Protein AF-A0A938B7F3-F1 (afdb_monomer)

Foldseek 3Di:
DPQLADQDWQGALLLLLVLCPDPQNLVQVLVVLVVFFKWKFAQNDTDTDRAPDSVSVNVVVVCCCVVPQCVVCVPPPDDRRNDRDAFRGFIFMKTFQFGDDVPDTDFGKQKKKQDDQAQQVQLQLCLLVLVVCVVLVADKWWWALLGHIIMIIRARVLAACDDPHHGPVVCVVVLNVLSVLVCQQGRLNDGMDTDRMGTDAQTADSHIRFGRHIDDSVCQQQDASSCSTSVNDDDDDHDRPDDDPCSNVSNNVVSVVSVVVVVVCPDDDRPNDRPRRHHDHHDADPPDDDPPDDLVRLLVQCVDPDPSSNLVSLQCLLRHLDQDDPVSLVSQCPDPDVSSVLSSLLSLQSDLDLSSLLSLLQQLQPPDSSNNVSSLSSLLVVALSSLVSVLVSLQPPRPGDLSSVVSSLVSLCSSFPKDDDDDDDDDDDDDDDDDDPPPTDPDPSSLVSQQSSLVSLLVVLLVCVVVLPAPVSSVVSVQSVQVVCQPDDPVSGSNVLSNLLRPLLVVLCCLLDLDNSHDDDQPDDDDDDHLVVCLCPVQVLLLLLLLVLLCVVLVHPPQDQDDGPDDPVNSVSNSVSSNVSCPPDDLLSSLSSLVSQLQDPDCNRNVSSLVVLLRGQLVSNLVSLLSCVVVVVDDPVCLVVSLVSCCNRPPVSSVVSVVVVVVCVVCVVVVLVVLLCVCLVPDDLLRLLVQLVDPDPSSLQSSLSSLLVNDDDPVSLVSLLVQCVPPDLSSVLSSLSSLLSNVVDPNSLVSLVVQCVPPDQSSVQSSLVSNVVVPDVCNLVSLVVQLPDPGDLNNVLSSLLVLLVVVVDPVSLVVLVVLLPDPVRDPSSNVSSVVSNVPDDD

Sequence (842 aa):
MTITRTFGRQPTLAEMNEYYARDDVLDFLYDECQRRNIDIAFRKKRWPIKPTSKAHLKEIIDDTIEQKIKKAYQLNAGNIDSIRLEKYDYLSFHAHTCITKGKKLLGFDLIFEADMQGWRRAFEDLCGVVKILDGFDVCYRIKYSGVRSLHLMIPFETFPQQFNGESILSQCAEIHSKIQNYFRRHGGMEKAHGGGVLRLAYSLNEDNGLVSLPILSHQLSDFRPWEANIYQVTIDKPWHGDVPANASRKMFNFLREVYDDDAKANKPQKKQISFGLEISEKKRSNDTVPSNESIDQWTARLKSDEPAVRVEAAFSLMTAPNPVSESVLKAGLSDHNPDVRWFLAESLQKRLASEAIELAGKLLWDDDQFVRISAIDALALSGENSLPALSNAMSADISASMEALNDVVYAIHKICPEGEPNFFFSEKKKFHHKEKKRKFCESKAVQSFVEANGDAIARFLQNTIDSGQPYWRVRGYIRQLRELCKQYSIAEIAPFRESIKILVPRLLKSFSSEEPEYHQSPLPKGAGGCSILQEIRKNQAIPLMTMREIADSFGIDTVKIPSNRMPEEERAFLTQVVRESLIGMTVEQKARILVMFWLHSTKKLSEPAGSLLLYIDKSAAATAITQAIARREFWAGKLKGAVELLKHIDPSAAESVTEWMDDVSFQLSVVSNEASRKLAQEKDIDELVEMLASQSWSMRRNAADALSQKCESNEEIGKVIDVLRHKNYKAREAALFALGAMSRHAQARAAIAGALNAPYWQVRRDALKIYLRLNPPDAIDVLFHIIQRRDSRQVKLAAVKELGRYMNDEQVVHKLKDIHADGHFNQRIRTTAERLLRKIPK

Solvent-accessible surface area (backbone atoms only — not comparable to full-atom values): 46399 Å² total; per-residue (Å²): 130,86,78,82,70,65,62,59,61,37,40,23,49,43,54,53,51,53,52,65,64,33,66,63,51,39,53,50,54,47,55,46,46,76,76,36,48,29,24,45,31,48,70,93,43,71,47,81,57,77,63,90,45,62,68,50,40,49,49,55,50,53,50,47,42,52,70,60,46,49,61,73,49,66,85,53,98,60,68,63,52,73,39,61,45,55,71,32,65,33,66,24,37,29,33,42,26,60,27,62,61,85,92,44,78,77,47,46,44,51,45,39,38,16,90,42,84,54,35,70,59,9,38,26,39,42,41,22,40,50,54,49,35,60,74,51,56,40,64,64,47,40,24,40,50,43,79,31,26,35,36,37,36,33,54,42,83,28,49,43,75,55,55,98,92,38,53,38,83,84,38,50,74,58,52,52,53,45,50,54,52,43,32,39,41,72,10,39,32,76,72,54,42,71,64,70,60,42,74,33,73,74,22,34,20,35,72,39,45,16,22,7,36,71,52,54,84,88,42,64,38,42,62,58,79,73,60,23,18,74,88,66,62,78,80,90,73,68,88,85,75,79,71,61,91,62,21,24,61,27,32,47,55,48,52,50,53,42,52,55,55,56,75,66,53,89,59,93,67,78,52,87,44,81,41,78,67,59,77,49,79,66,88,68,65,83,86,61,82,79,75,90,69,49,73,67,55,55,42,50,37,45,64,43,90,49,66,58,52,19,28,44,44,23,47,50,54,38,59,45,80,64,62,72,55,67,71,47,47,62,62,29,61,70,45,89,50,58,60,28,21,24,28,44,32,52,27,34,60,62,48,79,42,75,68,38,36,41,52,24,25,57,33,34,54,43,92,44,69,63,28,20,50,28,12,32,52,38,35,30,71,47,26,73,77,25,52,62,25,46,48,55,43,53,64,43,90,75,86,56,55,77,63,26,52,56,49,47,58,49,28,56,49,55,35,55,60,68,79,79,87,85,85,81,88,82,84,91,78,90,76,91,76,83,85,77,80,78,85,71,72,85,59,62,64,59,53,52,48,53,48,74,42,10,65,39,56,24,48,46,50,51,51,48,60,70,69,68,57,59,68,68,58,57,51,52,48,60,50,48,54,26,63,76,44,66,88,62,56,72,90,76,32,58,24,59,50,51,37,45,64,55,49,51,41,51,53,53,47,57,49,38,42,95,69,60,92,64,87,82,75,74,90,79,82,89,85,90,79,31,76,62,68,31,30,45,58,80,48,32,32,57,65,44,44,47,52,46,52,49,27,59,76,70,71,52,76,86,67,79,69,69,81,56,87,60,57,68,71,59,41,54,55,52,46,50,48,49,46,64,50,49,72,84,51,53,68,46,34,52,31,24,39,32,50,59,38,31,73,40,92,47,64,84,43,15,53,44,27,50,56,48,48,75,72,48,63,40,68,33,28,43,50,35,50,53,53,40,52,77,69,59,73,58,54,84,85,49,46,62,54,51,42,58,52,24,53,77,58,34,51,65,62,22,48,54,51,47,52,48,50,52,48,46,53,46,44,55,48,46,53,44,48,48,53,10,50,49,44,42,71,77,43,56,70,67,59,33,55,56,32,20,60,45,91,48,67,66,54,12,48,30,23,21,54,11,45,40,73,61,57,84,50,74,68,57,51,46,60,42,56,56,36,61,72,43,90,51,66,67,20,23,52,27,29,53,50,20,34,54,68,30,50,88,39,69,67,34,46,51,49,37,60,53,28,54,71,41,95,49,58,67,50,19,39,51,23,48,58,47,49,52,71,71,61,54,95,58,47,66,60,52,36,51,51,51,56,70,47,100,64,53,70,69,35,33,42,49,35,59,58,57,50,62,78,44,66,89,38,68,69,51,52,52,50,33,52,51,46,44,71,40,81,89,47,55,68,70,47,21,52,50,29,48,57,50,59,70,68,57,82,130

Radius of gyration: 32.7 Å; Cα contacts (8 Å, |Δi|>4): 1145; chains: 1; bounding box: 66×84×93 Å

Secondary structure (DSSP, 8-state):
-------SS--BHHHHHHHHHSHHHHHHHHHHHHHS-EEEEETTEEEEE--SSHHHHHHHHHHHIIIIIIHHHTTSSS-GGGPBPPTT-S-EEEEESEEEETTEEEEE-EEEE---SSHHHHHHHHHHHHHHHHHHT---EEEE-SSSPEEEEE-GGGS-SEETTEEGGGGHHHHHHHHHHHHHHHS---S-B--SEEEPTTPBPTTT--B--EE-GGGTTT--GGGGSTTT----S-SSS---TTHHHHHHHHHHHHHHHHHT-SS--------PPP--PPPPPTTSPPP---HHHHHHHHT-S-HHHHHHHHHHHHHSSSPPPHHHHHHHTT-SSHHHHHHHHHHHTT---HHHHHHHHHHTT-SSHHHHHHHHHHHHHHGGGGHHHHHHHHHS-----HHHHHHHHHHHHHHS--S--------------S---------HHHHHHHHHTHHHHHHHHHHHHHTT--HHHHHHHHHHHHHHTTTS-GGG-HHHHHHHHHHHHHHHHHHH-SS-SS-S-SS-------HHHHIIIII-HHHHHHHHHHHHHTT--SS-PPPP---HHHHHHHHHHHHHHHHT--HHHHHHHHHHHHTSS-HHHHHHHHHHHTTS-HHHHHHHHHHHHHTT---HHHHHHHHHHHHHH-HHHHHHHHHHHHHHHHHHHHHHHHHHHHHHHHS-HHHHHHHTT-SSHHHHHHHHHHHHHH--SHHHHHHHHHGGG-SSHHHHHHHHHHHHHTTTSHHHHHHHHHHTT-SSHHHHHHHHHHHHHT--TTHHHHHHHHHHSS--HHHHHHHHHHHTT-TTSHHHHHHHHHHHH-TTS-HHHHHHHHHHHTTS--

pLDDT: mean 79.86, std 17.87, range [22.66, 98.0]

Mean predicted aligned error: 17.69 Å

Nearest PDB structures (foldseek):
  7q1e-assembly1_D  TM=6.346E-01  e=5.424E-03  synthetic construct
  7z0f-assembly1_C  TM=5.739E-01  e=5.212E-03  synthetic construct
  7p0h-assembly2_B  TM=4.974E-01  e=2.985E-03  synthetic construct
  6veh-assembly1_A  TM=6.056E-01  e=1.940E-02  synthetic construct
  7q1f-assembly1_D  TM=5.987E-01  e=3.525E-02  synthetic construct

Structure (mmCIF, N/CA/C/O backbone):
data_AF-A0A938B7F3-F1
#
_entry.id   AF-A0A938B7F3-F1
#
loop_
_atom_site.group_PDB
_atom_site.id
_atom_site.type_symbol
_atom_site.label_atom_id
_atom_site.label_alt_id
_atom_site.label_comp_id
_atom_site.label_asym_id
_atom_site.label_entity_id
_atom_site.label_seq_id
_atom_site.pdbx_PDB_ins_code
_atom_site.Cartn_x
_atom_site.Cartn_y
_atom_site.Cartn_z
_atom_site.occupancy
_atom_site.B_iso_or_equiv
_atom_site.auth_seq_id
_atom_site.auth_comp_id
_atom_site.auth_asym_id
_atom_site.auth_atom_id
_atom_site.pdbx_PDB_model_num
ATOM 1 N N . MET A 1 1 ? 1.611 5.430 -43.810 1.00 37.28 1 MET A N 1
ATOM 2 C CA . MET A 1 1 ? 2.768 5.379 -42.894 1.00 37.28 1 MET A CA 1
ATOM 3 C C . MET A 1 1 ? 2.519 4.234 -41.936 1.00 37.28 1 MET A C 1
ATOM 5 O O . MET A 1 1 ? 1.460 4.214 -41.324 1.00 37.28 1 MET A O 1
ATOM 9 N N . THR A 1 2 ? 3.410 3.251 -41.880 1.00 39.88 2 THR A N 1
ATOM 10 C CA . THR A 1 2 ? 3.375 2.188 -40.868 1.00 39.88 2 THR A CA 1
ATOM 11 C C . THR A 1 2 ? 3.533 2.851 -39.501 1.00 39.88 2 THR A C 1
ATOM 13 O O . THR A 1 2 ? 4.512 3.559 -39.283 1.00 39.88 2 THR A O 1
ATOM 16 N N . ILE A 1 3 ? 2.543 2.705 -38.619 1.00 51.66 3 ILE A N 1
ATOM 17 C CA . ILE A 1 3 ? 2.624 3.224 -37.250 1.00 51.66 3 ILE A CA 1
ATOM 18 C C . ILE A 1 3 ? 3.742 2.447 -36.550 1.00 51.66 3 ILE A C 1
ATOM 20 O O . ILE A 1 3 ? 3.665 1.224 -36.429 1.00 51.66 3 ILE A O 1
ATOM 24 N N . THR A 1 4 ? 4.807 3.137 -36.142 1.00 61.91 4 THR A N 1
ATOM 25 C CA . THR A 1 4 ? 5.882 2.542 -35.344 1.00 61.91 4 THR A CA 1
ATOM 26 C C . THR A 1 4 ? 5.301 2.119 -33.999 1.00 61.91 4 THR A C 1
ATOM 28 O O . THR A 1 4 ? 4.881 2.970 -33.217 1.00 61.91 4 THR A O 1
ATOM 31 N N . ARG A 1 5 ? 5.246 0.809 -33.743 1.00 78.06 5 ARG A N 1
ATOM 32 C CA . ARG A 1 5 ? 4.689 0.254 -32.506 1.00 78.06 5 ARG A CA 1
ATOM 33 C C . ARG A 1 5 ? 5.642 0.475 -31.330 1.00 78.06 5 ARG A C 1
ATOM 35 O O . ARG A 1 5 ? 6.826 0.153 -31.394 1.00 78.06 5 ARG A O 1
ATOM 42 N N . THR A 1 6 ? 5.108 0.975 -30.231 1.00 75.19 6 THR A N 1
ATOM 43 C CA . THR A 1 6 ? 5.708 1.018 -28.905 1.00 75.19 6 THR A CA 1
ATOM 44 C C . THR A 1 6 ? 5.542 -0.331 -28.223 1.00 75.19 6 THR A C 1
ATOM 46 O O . THR A 1 6 ? 4.464 -0.711 -27.762 1.00 75.19 6 THR A O 1
ATOM 49 N N . PHE A 1 7 ? 6.644 -1.055 -28.081 1.00 82.06 7 PHE A N 1
ATOM 50 C CA . PHE A 1 7 ? 6.686 -2.196 -27.175 1.00 82.06 7 PHE A CA 1
ATOM 51 C C . PHE A 1 7 ? 6.904 -1.697 -25.738 1.00 82.06 7 PHE A C 1
ATOM 53 O O . PHE A 1 7 ? 7.630 -0.732 -25.515 1.00 82.06 7 PHE A O 1
ATOM 60 N N . GLY A 1 8 ? 6.267 -2.343 -24.761 1.00 85.25 8 GLY A N 1
ATOM 61 C CA . GLY A 1 8 ? 6.399 -2.000 -23.340 1.00 85.25 8 GLY A CA 1
ATOM 62 C C . GLY A 1 8 ? 5.372 -1.008 -22.818 1.00 85.25 8 GLY A C 1
ATOM 63 O O . GLY A 1 8 ? 4.174 -1.144 -23.085 1.00 85.25 8 GLY A O 1
ATOM 64 N N . ARG A 1 9 ? 5.840 -0.091 -21.973 1.00 91.81 9 ARG A N 1
ATOM 65 C CA . ARG A 1 9 ? 5.043 0.950 -21.331 1.00 91.81 9 ARG A CA 1
ATOM 66 C C . ARG A 1 9 ? 5.006 2.190 -22.215 1.00 91.81 9 ARG A C 1
ATOM 68 O O . ARG A 1 9 ? 5.798 2.382 -23.135 1.00 91.81 9 ARG A O 1
ATOM 75 N N . GLN A 1 10 ? 4.093 3.070 -21.848 1.00 90.06 10 GLN A N 1
ATOM 76 C CA . GLN A 1 10 ? 3.879 4.364 -22.466 1.00 90.06 10 GLN A CA 1
ATOM 77 C C . GLN A 1 10 ? 3.478 4.317 -23.951 1.00 90.06 10 GLN A C 1
ATOM 79 O O . GLN A 1 10 ? 4.179 4.911 -24.777 1.00 90.06 10 GLN A O 1
ATOM 84 N N . PRO A 1 11 ? 2.383 3.612 -24.307 1.00 92.06 11 PRO A N 1
ATOM 85 C CA . PRO A 1 11 ? 1.887 3.621 -25.674 1.00 92.06 11 PRO A CA 1
ATOM 86 C C . PRO A 1 11 ? 1.532 5.045 -26.124 1.00 92.06 11 PRO A C 1
ATOM 88 O O . PRO A 1 11 ? 1.192 5.922 -25.319 1.00 92.06 11 PRO A O 1
ATOM 91 N N . THR A 1 12 ? 1.627 5.286 -27.425 1.00 91.38 12 THR A N 1
ATOM 92 C CA . THR A 1 12 ? 1.251 6.550 -28.040 1.00 91.38 12 THR A CA 1
ATOM 93 C C . THR A 1 12 ? -0.260 6.721 -28.076 1.00 91.38 12 THR A C 1
ATOM 95 O O . THR A 1 12 ? -1.043 5.791 -27.849 1.00 91.38 12 THR A O 1
ATOM 98 N N . LEU A 1 13 ? -0.685 7.940 -28.399 1.00 91.06 13 LEU A N 1
ATOM 99 C CA . LEU A 1 13 ? -2.093 8.232 -28.613 1.00 91.06 13 LEU A CA 1
ATOM 100 C C . LEU A 1 13 ? -2.714 7.360 -29.717 1.00 91.06 13 LEU A C 1
ATOM 102 O O . LEU A 1 13 ? -3.833 6.881 -29.538 1.00 91.06 13 LEU A O 1
ATOM 106 N N . ALA A 1 14 ? -1.999 7.124 -30.823 1.00 91.00 14 ALA A N 1
ATOM 107 C CA . ALA A 1 14 ? -2.480 6.253 -31.897 1.00 91.00 14 ALA A CA 1
ATOM 108 C C . ALA A 1 14 ? -2.756 4.833 -31.401 1.00 91.00 14 ALA A C 1
ATOM 110 O O . ALA A 1 14 ? -3.790 4.262 -31.723 1.00 91.00 14 ALA A O 1
ATOM 111 N N . GLU A 1 15 ? -1.856 4.289 -30.587 1.00 92.75 15 GLU A N 1
ATOM 112 C CA . GLU A 1 15 ? -1.939 2.911 -30.101 1.00 92.75 15 GLU A CA 1
ATOM 113 C C . GLU A 1 15 ? -3.083 2.742 -29.098 1.00 92.75 15 GLU A C 1
ATOM 115 O O . GLU A 1 15 ? -3.810 1.751 -29.136 1.00 92.75 15 GLU A O 1
ATOM 120 N N . MET A 1 16 ? -3.302 3.737 -28.230 1.00 94.12 16 MET A N 1
ATOM 121 C CA . MET A 1 16 ? -4.479 3.762 -27.358 1.00 94.12 16 MET A CA 1
ATOM 122 C C . MET A 1 16 ? -5.781 3.849 -28.168 1.00 94.12 16 MET A C 1
ATOM 124 O O . MET A 1 16 ? -6.744 3.154 -27.836 1.00 94.12 16 MET A O 1
ATOM 128 N N . ASN A 1 17 ? -5.818 4.684 -29.213 1.00 93.50 17 ASN A N 1
ATOM 129 C CA . ASN A 1 17 ? -6.982 4.802 -30.095 1.00 93.50 17 ASN A CA 1
ATOM 130 C C . ASN A 1 17 ? -7.253 3.485 -30.822 1.00 93.50 17 ASN A C 1
ATOM 132 O O . ASN A 1 17 ? -8.391 3.029 -30.838 1.00 93.50 17 ASN A O 1
ATOM 136 N N . GLU A 1 18 ? -6.217 2.862 -31.385 1.00 94.00 18 GLU A N 1
ATOM 137 C CA . GLU A 1 18 ? -6.304 1.565 -32.058 1.00 94.00 18 GLU A CA 1
ATOM 138 C C . GLU A 1 18 ? -6.841 0.498 -31.103 1.00 94.00 18 GLU A C 1
ATOM 140 O O . GLU A 1 18 ? -7.785 -0.210 -31.443 1.00 94.00 18 GLU A O 1
ATOM 145 N N . TYR A 1 19 ? -6.319 0.436 -29.876 1.00 95.81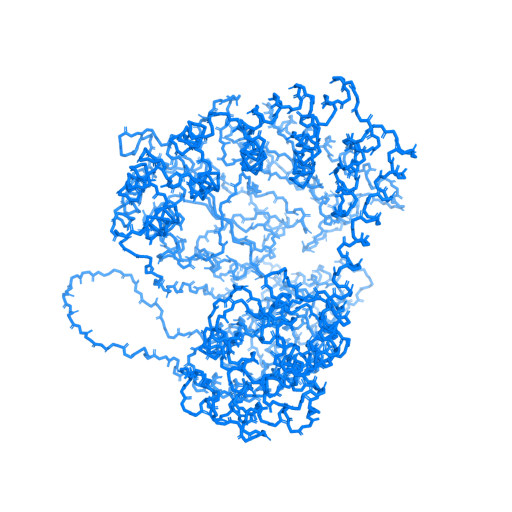 19 TYR A N 1
ATOM 146 C CA . TYR A 1 19 ? -6.762 -0.530 -28.877 1.00 95.81 19 TYR A CA 1
ATOM 147 C C . TYR A 1 19 ? -8.237 -0.381 -28.510 1.00 95.81 19 TYR A C 1
ATOM 149 O O . TYR A 1 19 ? -8.978 -1.360 -28.558 1.00 95.81 19 TYR A O 1
ATOM 157 N N . TYR A 1 20 ? -8.689 0.831 -28.175 1.00 96.44 20 TYR A N 1
ATOM 158 C CA . TYR A 1 20 ? -10.095 1.057 -27.826 1.00 96.44 20 TYR A CA 1
ATOM 159 C C . TYR A 1 20 ? -11.037 1.066 -29.037 1.00 96.44 20 TYR A C 1
ATOM 161 O O . TYR A 1 20 ? -12.251 1.038 -28.848 1.00 96.44 20 TYR A O 1
ATOM 169 N N . ALA A 1 21 ? -10.509 1.074 -30.263 1.00 95.19 21 ALA A N 1
ATOM 170 C CA . ALA A 1 21 ? -11.287 0.895 -31.485 1.00 95.19 21 ALA A CA 1
ATOM 171 C C . ALA A 1 21 ? -11.475 -0.579 -31.879 1.00 95.19 21 ALA A C 1
ATOM 173 O O . ALA A 1 21 ? -12.280 -0.854 -32.770 1.00 95.19 21 ALA A O 1
ATOM 174 N N . ARG A 1 22 ? -10.764 -1.525 -31.247 1.00 95.31 22 ARG A N 1
ATOM 175 C CA . ARG A 1 22 ? -10.926 -2.957 -31.525 1.00 95.31 22 ARG A CA 1
ATOM 176 C C . ARG A 1 22 ? -12.336 -3.430 -31.185 1.00 95.31 22 ARG A C 1
ATOM 178 O O . ARG A 1 22 ? -12.893 -3.076 -30.144 1.00 95.31 22 ARG A O 1
ATOM 185 N N . ASP A 1 23 ? -12.881 -4.290 -32.040 1.00 95.00 23 ASP A N 1
ATOM 186 C CA . ASP A 1 23 ? -14.232 -4.818 -31.867 1.00 95.00 23 ASP A CA 1
ATOM 187 C C . ASP A 1 23 ? -14.398 -5.615 -30.573 1.00 95.00 23 ASP A C 1
ATOM 189 O O . ASP A 1 23 ? -15.368 -5.383 -29.857 1.00 95.00 23 ASP A O 1
ATOM 193 N N . ASP A 1 24 ? -13.433 -6.474 -30.238 1.00 94.81 24 ASP A N 1
ATOM 194 C CA . ASP A 1 24 ? -13.461 -7.296 -29.026 1.00 94.81 24 ASP A CA 1
ATOM 195 C C . ASP A 1 24 ? -13.409 -6.452 -27.739 1.00 94.81 24 ASP A C 1
ATOM 197 O O . ASP A 1 24 ? -14.119 -6.738 -26.773 1.00 94.81 24 ASP A O 1
ATOM 201 N N . VAL A 1 25 ? -12.628 -5.365 -27.737 1.00 96.12 25 VAL A N 1
ATOM 202 C CA . VAL A 1 25 ? -12.562 -4.391 -26.632 1.00 96.12 25 VAL A CA 1
ATOM 203 C C . VAL A 1 25 ? -13.878 -3.639 -26.482 1.00 96.12 25 VAL A C 1
ATOM 205 O O . VAL A 1 25 ? -14.384 -3.501 -25.367 1.00 96.12 25 VAL A O 1
ATOM 208 N N . LEU A 1 26 ? -14.451 -3.163 -27.586 1.00 96.12 26 LEU A N 1
ATOM 209 C CA . LEU A 1 26 ? -15.726 -2.448 -27.569 1.00 96.12 26 LEU A CA 1
ATOM 210 C C . LEU A 1 26 ? -16.889 -3.350 -27.140 1.00 96.12 26 LEU A C 1
ATOM 212 O O . LEU A 1 26 ? -17.728 -2.902 -26.358 1.00 96.12 26 LEU A O 1
ATOM 216 N N . ASP A 1 27 ? -16.927 -4.598 -27.611 1.00 94.88 27 ASP A N 1
ATOM 217 C CA . ASP A 1 27 ? -17.942 -5.587 -27.228 1.00 94.88 27 ASP A CA 1
ATOM 218 C C . ASP A 1 27 ? -17.875 -5.862 -25.725 1.00 94.88 27 ASP A C 1
ATOM 220 O O . ASP A 1 27 ? -18.872 -5.718 -25.014 1.00 94.88 27 ASP A O 1
ATOM 224 N N . PHE A 1 28 ? -16.672 -6.136 -25.216 1.00 95.94 28 PHE A N 1
ATOM 225 C CA . PHE A 1 28 ? -16.441 -6.325 -23.790 1.00 95.94 28 PHE A CA 1
ATOM 226 C C . PHE A 1 28 ? -16.878 -5.113 -22.962 1.00 95.94 28 PHE A C 1
ATOM 228 O O . PHE A 1 28 ? -17.654 -5.251 -22.018 1.00 95.94 28 PHE A O 1
ATOM 235 N N . LEU A 1 29 ? -16.404 -3.911 -23.299 1.00 96.44 29 LEU A N 1
ATOM 236 C CA . LEU A 1 29 ? -16.727 -2.706 -22.532 1.00 96.44 29 LEU A CA 1
ATOM 237 C C . LEU A 1 29 ? -18.229 -2.406 -22.556 1.00 96.44 29 LEU A C 1
ATOM 239 O O . LEU A 1 29 ? -18.789 -2.006 -21.532 1.00 96.44 29 LEU A O 1
ATOM 243 N N . TYR A 1 30 ? -18.890 -2.609 -23.697 1.00 96.62 30 TYR A N 1
ATOM 244 C CA . TYR A 1 30 ? -20.329 -2.409 -23.815 1.00 96.62 30 TYR A CA 1
ATOM 245 C C . TYR A 1 30 ? -21.108 -3.380 -22.924 1.00 96.62 30 TYR A C 1
ATOM 247 O O . TYR A 1 30 ? -21.984 -2.934 -22.175 1.00 96.62 30 TYR A O 1
ATOM 255 N N . ASP A 1 31 ? -20.757 -4.667 -22.941 1.00 94.44 31 ASP A N 1
ATOM 256 C CA . ASP A 1 31 ? -21.363 -5.691 -22.085 1.00 94.44 31 ASP A CA 1
ATOM 257 C C . ASP A 1 31 ? -21.182 -5.372 -20.598 1.00 94.44 31 ASP A C 1
ATOM 259 O O . ASP A 1 31 ? -22.120 -5.482 -19.799 1.00 94.44 31 ASP A O 1
ATOM 263 N N . GLU A 1 32 ? -19.994 -4.912 -20.215 1.00 95.62 32 GLU A N 1
ATOM 264 C CA . GLU A 1 32 ? -19.691 -4.495 -18.848 1.00 95.62 32 GLU A CA 1
ATOM 265 C C . GLU A 1 32 ? -20.515 -3.266 -18.428 1.00 95.62 32 GLU A C 1
ATOM 267 O O . GLU A 1 32 ? -21.061 -3.236 -17.320 1.00 95.62 32 GLU A O 1
ATOM 272 N N . CYS A 1 33 ? -20.724 -2.298 -19.327 1.00 95.69 33 CYS A N 1
ATOM 273 C CA . CYS A 1 33 ? -21.624 -1.162 -19.102 1.00 95.69 33 CYS A CA 1
ATOM 274 C C . CYS A 1 33 ? -23.098 -1.563 -18.922 1.00 95.69 33 CYS A C 1
ATOM 276 O O . CYS A 1 33 ? -23.846 -0.832 -18.266 1.00 95.69 33 CYS A O 1
ATOM 278 N N . GLN A 1 34 ? -23.538 -2.701 -19.471 1.00 93.38 34 GLN A N 1
ATOM 279 C CA . GLN A 1 34 ? -24.899 -3.201 -19.235 1.00 93.38 34 GLN A CA 1
ATOM 280 C C . GLN A 1 34 ? -25.046 -3.874 -17.863 1.00 93.38 34 GLN A C 1
ATOM 282 O O . GLN A 1 34 ? -26.149 -3.936 -17.314 1.00 93.38 34 GLN A O 1
ATOM 287 N N . ARG A 1 35 ? -23.942 -4.368 -17.290 1.00 92.62 35 ARG A N 1
ATOM 288 C CA . ARG A 1 35 ? -23.928 -5.152 -16.042 1.00 92.62 35 ARG A CA 1
ATOM 289 C C . ARG A 1 35 ? -23.567 -4.334 -14.813 1.00 92.62 35 ARG A C 1
ATOM 291 O O . ARG A 1 35 ? -24.034 -4.648 -13.715 1.00 92.62 35 ARG A O 1
ATOM 298 N N . ARG A 1 36 ? -22.714 -3.326 -14.970 1.00 94.56 36 ARG A N 1
ATOM 299 C CA . ARG A 1 36 ? -22.159 -2.522 -13.878 1.00 94.56 36 ARG A CA 1
ATOM 300 C C . ARG A 1 36 ? -22.278 -1.039 -14.173 1.00 94.56 36 ARG A C 1
ATOM 302 O O . ARG A 1 36 ? -22.335 -0.605 -15.318 1.00 94.56 36 ARG A O 1
ATOM 309 N N . ASN A 1 37 ? -22.291 -0.237 -13.110 1.00 95.94 37 ASN A N 1
ATOM 310 C CA . ASN A 1 37 ? -22.052 1.191 -13.261 1.00 95.94 37 ASN A CA 1
ATOM 311 C C . ASN A 1 37 ? -20.566 1.370 -13.589 1.00 95.94 37 ASN A C 1
ATOM 313 O O . ASN A 1 37 ? -19.714 1.022 -12.767 1.00 95.94 37 ASN A O 1
ATOM 317 N N . ILE A 1 38 ? -20.277 1.868 -14.790 1.00 97.00 38 ILE A N 1
ATOM 318 C CA . ILE A 1 38 ? -18.921 2.102 -15.280 1.00 97.00 38 ILE A CA 1
ATOM 319 C C . ILE A 1 38 ? -18.688 3.605 -15.405 1.00 97.00 38 ILE A C 1
ATOM 321 O O . ILE A 1 38 ? -19.515 4.332 -15.961 1.00 97.00 38 ILE A O 1
ATOM 325 N N . ASP A 1 39 ? -17.539 4.048 -14.913 1.00 96.94 39 ASP A N 1
ATOM 326 C CA . ASP A 1 39 ? -16.999 5.373 -15.166 1.00 96.94 39 ASP A CA 1
ATOM 327 C C . ASP A 1 39 ? -15.881 5.292 -16.196 1.00 96.94 39 ASP A C 1
ATOM 329 O O . ASP A 1 39 ? -15.073 4.359 -16.192 1.00 96.94 39 ASP A O 1
ATOM 333 N N . ILE A 1 40 ? -15.773 6.338 -17.002 1.00 96.06 40 ILE A N 1
ATOM 334 C CA . ILE A 1 40 ? -14.551 6.642 -17.733 1.00 96.06 40 ILE A CA 1
ATOM 335 C C . ILE A 1 40 ? -13.678 7.563 -16.872 1.00 96.06 40 ILE A C 1
ATOM 337 O O . ILE A 1 40 ? -14.178 8.424 -16.140 1.00 96.06 40 ILE A O 1
ATOM 341 N N . ALA A 1 41 ? -12.369 7.355 -16.913 1.00 93.50 41 ALA A N 1
ATOM 342 C CA . ALA A 1 41 ? -11.380 7.996 -16.065 1.00 93.50 41 ALA A CA 1
ATOM 343 C C . ALA A 1 41 ? -10.255 8.609 -16.903 1.00 93.50 41 ALA A C 1
ATOM 345 O O . ALA A 1 41 ? -9.711 7.971 -17.802 1.00 93.50 41 ALA A O 1
ATOM 346 N N . PHE A 1 42 ? -9.897 9.850 -16.570 1.00 91.12 42 PHE A N 1
ATOM 347 C CA . PHE A 1 42 ? -8.821 10.609 -17.208 1.00 91.12 42 PHE A CA 1
ATOM 348 C C . PHE A 1 42 ? -8.281 11.673 -16.241 1.00 91.12 42 PHE A C 1
ATOM 350 O O . PHE A 1 42 ? -9.067 12.366 -15.585 1.00 91.12 42 PHE A O 1
ATOM 357 N N . ARG A 1 43 ? -6.951 11.815 -16.108 1.00 87.12 43 ARG A N 1
ATOM 358 C CA . ARG A 1 43 ? -6.290 12.789 -15.206 1.00 87.12 43 ARG A CA 1
ATOM 359 C C . ARG A 1 43 ? -6.897 12.854 -13.797 1.00 87.12 43 ARG A C 1
ATOM 361 O O . ARG A 1 43 ? -7.181 13.928 -13.264 1.00 87.12 43 ARG A O 1
ATOM 368 N N . LYS A 1 44 ? -7.114 11.680 -13.189 1.00 82.56 44 LYS A N 1
ATOM 369 C CA . LYS A 1 44 ? -7.712 11.488 -11.845 1.00 82.56 44 LYS A CA 1
ATOM 370 C C . LYS A 1 44 ? -9.165 11.965 -11.700 1.00 82.56 44 LYS A C 1
ATOM 372 O O . LYS A 1 44 ? -9.699 11.943 -10.592 1.00 82.56 44 LYS A O 1
ATOM 377 N N . LYS A 1 45 ? -9.812 12.386 -12.786 1.00 89.50 45 LYS A N 1
ATOM 378 C CA . LYS A 1 45 ? -11.251 12.658 -12.839 1.00 89.50 45 LYS A CA 1
ATOM 379 C C . LYS A 1 45 ? -11.964 11.429 -13.381 1.00 89.50 45 LYS A C 1
ATOM 381 O O . LYS A 1 45 ? -11.395 10.693 -14.182 1.00 89.50 45 LYS A O 1
ATOM 386 N N . ARG A 1 46 ? -13.195 11.216 -12.922 1.00 92.88 46 ARG A N 1
ATOM 387 C CA . ARG A 1 46 ? -14.062 10.117 -13.352 1.00 92.88 46 ARG A CA 1
ATOM 388 C C . ARG A 1 46 ? -15.469 10.635 -13.568 1.00 92.88 46 ARG A C 1
ATOM 390 O O . ARG A 1 46 ? -15.898 11.525 -12.829 1.00 92.88 46 ARG A O 1
ATOM 397 N N . TRP A 1 47 ? -16.159 10.105 -14.564 1.00 94.44 47 TRP A N 1
ATOM 398 C CA . TRP A 1 47 ? -17.572 10.388 -14.777 1.00 94.44 47 TRP A CA 1
ATOM 399 C C . TRP A 1 47 ? -18.294 9.155 -15.324 1.00 94.44 47 TRP A C 1
ATOM 401 O O . TRP A 1 47 ? -17.699 8.393 -16.090 1.00 94.44 47 TRP A O 1
ATOM 411 N N . PRO A 1 48 ? -19.560 8.948 -14.925 1.00 95.50 48 PRO A N 1
ATOM 412 C CA . PRO A 1 48 ? -20.320 7.774 -15.321 1.00 95.50 48 PRO A CA 1
ATOM 413 C C . PRO A 1 48 ? -20.660 7.815 -16.806 1.00 95.50 48 PRO A C 1
ATOM 415 O O . PRO A 1 48 ? -20.977 8.874 -17.353 1.00 95.50 48 PRO A O 1
ATOM 418 N N . ILE A 1 49 ? -20.658 6.643 -17.432 1.00 96.50 49 ILE A N 1
ATOM 419 C CA . ILE A 1 49 ? -21.103 6.445 -18.811 1.00 96.50 49 ILE A CA 1
ATOM 420 C C . ILE A 1 49 ? -22.251 5.438 -18.854 1.00 96.50 49 ILE A C 1
ATOM 422 O O . ILE A 1 49 ? -22.372 4.554 -18.004 1.00 96.50 49 ILE A O 1
ATOM 426 N N . LYS A 1 50 ? -23.131 5.591 -19.843 1.00 95.31 50 LYS A N 1
ATOM 427 C CA . LYS A 1 50 ? -24.242 4.666 -20.074 1.00 95.31 50 LYS A CA 1
ATOM 428 C C . LYS A 1 50 ? -24.546 4.567 -21.571 1.00 95.31 50 LYS A C 1
ATOM 430 O O . LYS A 1 50 ? -25.527 5.157 -22.029 1.00 95.31 50 LYS A O 1
ATOM 435 N N . PRO A 1 51 ? -23.690 3.876 -22.339 1.00 97.19 51 PRO A N 1
ATOM 436 C CA . PRO A 1 51 ? -23.893 3.721 -23.771 1.00 97.19 51 PRO A CA 1
ATOM 437 C C . PRO A 1 51 ? -25.190 2.956 -24.057 1.00 97.19 51 PRO A C 1
ATOM 439 O O . PRO A 1 51 ? -25.518 1.975 -23.386 1.00 97.19 51 PRO A O 1
ATOM 442 N N . THR A 1 52 ? -25.928 3.403 -25.071 1.00 96.75 52 THR A N 1
ATOM 443 C CA . THR A 1 52 ? -27.159 2.742 -25.545 1.00 96.75 52 THR A CA 1
ATOM 444 C C . THR A 1 52 ? -26.871 1.675 -26.599 1.00 96.75 52 THR A C 1
ATOM 446 O O . THR A 1 52 ? -27.638 0.728 -26.733 1.00 96.75 52 THR A O 1
ATOM 449 N N . SER A 1 53 ? -25.746 1.784 -27.304 1.00 97.56 53 SER A N 1
ATOM 450 C CA . SER A 1 53 ? -25.253 0.826 -28.296 1.00 97.56 53 SER A CA 1
ATOM 451 C C . SER A 1 53 ? -23.720 0.815 -28.305 1.00 97.56 53 SER A C 1
ATOM 453 O O . SER A 1 53 ? -23.092 1.728 -27.762 1.00 97.56 53 SER A O 1
ATOM 455 N N . LYS A 1 54 ? -23.115 -0.184 -28.961 1.00 96.00 54 LYS A N 1
ATOM 456 C CA . LYS A 1 54 ? -21.664 -0.231 -29.216 1.00 96.00 54 LYS A CA 1
ATOM 457 C C . LYS A 1 54 ? -21.170 1.014 -29.964 1.00 96.00 54 LYS A C 1
ATOM 459 O O . LYS A 1 54 ? -20.155 1.589 -29.591 1.00 96.00 54 LYS A O 1
ATOM 464 N N . ALA A 1 55 ? -21.926 1.470 -30.966 1.00 97.31 55 ALA A N 1
ATOM 465 C CA . ALA A 1 55 ? -21.610 2.689 -31.712 1.00 97.31 55 ALA A CA 1
ATOM 466 C C . ALA A 1 55 ? -21.588 3.926 -30.798 1.00 97.31 55 ALA A C 1
ATOM 468 O O . ALA A 1 55 ? -20.622 4.678 -30.816 1.00 97.31 55 ALA A O 1
ATOM 469 N N . HIS A 1 56 ? -22.582 4.069 -29.913 1.00 98.00 56 HIS A N 1
ATOM 470 C CA . HIS A 1 56 ? -22.614 5.166 -28.944 1.00 98.00 56 HIS A CA 1
ATOM 471 C C . HIS A 1 56 ? -21.464 5.071 -27.922 1.00 98.00 56 HIS A C 1
ATOM 473 O O . HIS A 1 56 ? -20.903 6.088 -27.528 1.00 98.00 56 HIS A O 1
ATOM 479 N N . LEU A 1 57 ? -21.052 3.866 -27.504 1.00 97.81 57 LEU A N 1
ATOM 480 C CA . LEU A 1 57 ? -19.849 3.716 -26.675 1.00 97.81 57 LEU A CA 1
ATOM 481 C C . LEU A 1 57 ? -18.601 4.224 -27.407 1.00 97.81 57 LEU A C 1
ATOM 483 O O . LEU A 1 57 ? -17.816 4.966 -26.819 1.00 97.81 57 LEU A O 1
ATOM 487 N N . LYS A 1 58 ? -18.436 3.853 -28.679 1.00 97.69 58 LYS A N 1
ATOM 488 C CA . LYS A 1 58 ? -17.320 4.325 -29.500 1.00 97.69 58 LYS A CA 1
ATOM 489 C C . LYS A 1 58 ? -17.326 5.851 -29.627 1.00 97.69 58 LYS A C 1
ATOM 491 O O . LYS A 1 58 ? -16.292 6.467 -29.407 1.00 97.69 58 LYS A O 1
ATOM 496 N N . GLU A 1 59 ? -18.483 6.459 -29.887 1.00 97.56 59 GLU A N 1
ATOM 497 C CA . GLU A 1 59 ? -18.639 7.921 -29.937 1.00 97.56 59 GLU A CA 1
ATOM 498 C C . GLU A 1 59 ? -18.213 8.587 -28.619 1.00 97.56 59 GLU A C 1
ATOM 500 O O . GLU A 1 59 ? -17.428 9.529 -28.639 1.00 97.56 59 GLU A O 1
ATOM 505 N N . ILE A 1 60 ? -18.638 8.058 -27.462 1.00 97.00 60 ILE A N 1
ATOM 506 C CA . ILE A 1 60 ? -18.222 8.569 -26.140 1.00 97.00 60 ILE A CA 1
ATOM 507 C C . ILE A 1 60 ? -16.694 8.525 -25.978 1.00 97.00 60 ILE A C 1
ATOM 509 O O . ILE A 1 60 ? -16.099 9.450 -25.410 1.00 97.00 60 ILE A O 1
ATOM 513 N N . ILE A 1 61 ? -16.061 7.440 -26.429 1.00 96.94 61 ILE A N 1
ATOM 514 C CA . ILE A 1 61 ? -14.608 7.255 -26.368 1.00 96.94 61 ILE A 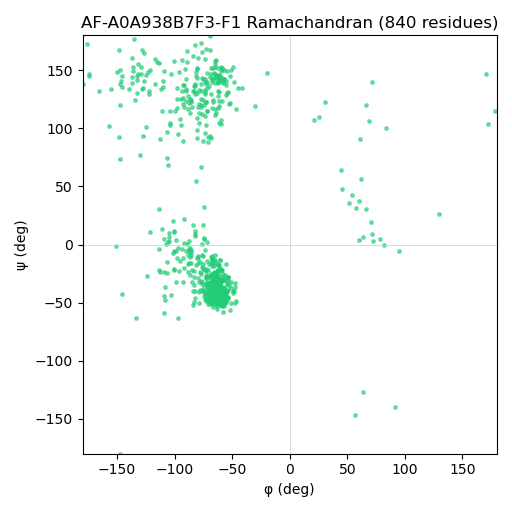CA 1
ATOM 515 C C . ILE A 1 61 ? -13.913 8.264 -27.281 1.00 96.94 61 ILE A C 1
ATOM 517 O O . ILE A 1 61 ? -13.074 9.027 -26.797 1.00 96.94 61 ILE A O 1
ATOM 521 N N . ASP A 1 62 ? -14.296 8.308 -28.556 1.00 95.75 62 ASP A N 1
ATOM 522 C CA . ASP A 1 62 ? -13.725 9.202 -29.565 1.00 95.75 62 ASP A CA 1
ATOM 523 C C . ASP A 1 62 ? -13.851 10.672 -29.129 1.00 95.75 62 ASP A C 1
ATOM 525 O O . ASP A 1 62 ? -12.859 11.407 -29.122 1.00 95.75 62 ASP A O 1
ATOM 529 N N . ASP A 1 63 ? -15.033 11.085 -28.659 1.00 94.62 63 ASP A N 1
ATOM 530 C CA . ASP A 1 63 ? -15.287 12.434 -28.148 1.00 94.62 63 ASP A CA 1
ATOM 531 C C . ASP A 1 63 ? -14.413 12.757 -26.938 1.00 94.62 63 ASP A C 1
ATOM 533 O O . ASP A 1 63 ? -13.884 13.866 -26.812 1.00 94.62 63 ASP A O 1
ATOM 537 N N . THR A 1 64 ? -14.234 11.798 -26.028 1.00 92.81 64 THR A N 1
ATOM 538 C CA . THR A 1 64 ? -13.377 12.000 -24.856 1.00 92.81 64 THR A CA 1
ATOM 539 C C . THR A 1 64 ? -11.925 12.199 -25.278 1.00 92.81 64 THR A C 1
ATOM 541 O O . THR A 1 64 ? -11.260 13.114 -24.783 1.00 92.81 64 THR A O 1
ATOM 544 N N . ILE A 1 65 ? -11.438 11.382 -26.208 1.00 91.88 65 ILE A N 1
ATOM 545 C CA . ILE A 1 65 ? -10.073 11.460 -26.732 1.00 91.88 65 ILE A CA 1
ATOM 546 C C . ILE A 1 65 ? -9.851 12.800 -27.435 1.00 91.88 65 ILE A C 1
ATOM 548 O O . ILE A 1 65 ? -8.887 13.505 -27.125 1.00 91.88 65 ILE A O 1
ATOM 552 N N . GLU A 1 66 ? -10.764 13.201 -28.314 1.00 90.44 66 GLU A N 1
ATOM 553 C CA . GLU A 1 66 ? -10.681 14.455 -29.062 1.00 90.44 66 GLU A CA 1
ATOM 554 C C . GLU A 1 66 ? -10.737 15.671 -28.124 1.00 90.44 66 GLU A C 1
ATOM 556 O O . GLU A 1 66 ? -9.868 16.548 -28.146 1.00 90.44 66 GLU A O 1
ATOM 561 N N . GLN A 1 67 ? -11.726 15.718 -27.228 1.00 88.62 67 GLN A N 1
ATOM 562 C CA . GLN A 1 67 ? -11.979 16.897 -26.401 1.00 88.62 67 GLN A CA 1
ATOM 563 C C . GLN A 1 67 ? -11.051 17.031 -25.193 1.00 88.62 67 GLN A C 1
ATOM 565 O O . GLN A 1 67 ? -10.849 18.152 -24.716 1.00 88.62 67 GLN A O 1
ATOM 570 N N . LYS A 1 68 ? -10.543 15.927 -24.635 1.00 85.56 68 LYS A N 1
ATOM 571 C CA . LYS A 1 68 ? -9.748 15.952 -23.394 1.00 85.56 68 LYS A CA 1
ATOM 572 C C . LYS A 1 68 ? -8.273 15.670 -23.623 1.00 85.56 68 LYS A C 1
ATOM 574 O O . LYS A 1 68 ? -7.458 16.274 -22.928 1.00 85.56 68 LYS A O 1
ATOM 579 N N . ILE A 1 69 ? -7.940 14.779 -24.556 1.00 85.62 69 ILE A N 1
ATOM 580 C CA . ILE A 1 69 ? -6.566 14.309 -24.757 1.00 85.62 69 ILE A CA 1
ATOM 581 C C . ILE A 1 69 ? -5.917 15.099 -25.885 1.00 85.62 69 ILE A C 1
ATOM 583 O O . ILE A 1 69 ? -5.013 15.881 -25.611 1.00 85.62 69 ILE A O 1
ATOM 587 N N . LYS A 1 70 ? -6.424 15.017 -27.121 1.00 86.12 70 LYS A N 1
ATOM 588 C CA . LYS A 1 70 ? -5.823 15.726 -28.265 1.00 86.12 70 LYS A CA 1
ATOM 589 C C . LYS A 1 70 ? -5.703 17.224 -28.022 1.00 86.12 70 LYS A C 1
ATOM 591 O O . LYS A 1 70 ? -4.620 17.770 -28.197 1.00 86.12 70 LYS A O 1
ATOM 596 N N . LYS A 1 71 ? -6.753 17.878 -27.504 1.00 82.81 71 LYS A N 1
ATOM 597 C CA . LYS A 1 71 ? -6.693 19.302 -27.114 1.00 82.81 71 LYS A CA 1
ATOM 598 C C . LYS A 1 71 ? -5.566 19.639 -26.135 1.00 82.81 71 LYS A C 1
ATOM 600 O O . LYS A 1 71 ? -4.999 20.720 -26.226 1.00 82.81 71 LYS A O 1
ATOM 605 N N . ALA A 1 72 ? -5.221 18.738 -25.214 1.00 80.62 72 ALA A N 1
ATOM 606 C CA . ALA A 1 72 ? -4.132 18.968 -24.264 1.00 80.62 72 ALA A CA 1
ATOM 607 C C . ALA A 1 72 ? -2.739 18.877 -24.914 1.00 80.62 72 ALA A C 1
ATOM 609 O O . ALA A 1 72 ? -1.798 19.467 -24.394 1.00 80.62 72 ALA A O 1
ATOM 610 N N . TYR A 1 73 ? -2.624 18.175 -26.044 1.00 80.31 73 TYR A N 1
ATOM 611 C CA . TYR A 1 73 ? -1.379 17.937 -26.778 1.00 80.31 73 TYR A CA 1
ATOM 612 C C . TYR A 1 73 ? -1.266 18.760 -28.078 1.00 80.31 73 TYR A C 1
ATOM 614 O O . TYR A 1 73 ? -0.264 18.662 -28.780 1.00 80.31 73 TYR A O 1
ATOM 622 N N . GLN A 1 74 ? -2.252 19.618 -28.380 1.00 74.69 74 GLN A N 1
ATOM 623 C CA . GLN A 1 74 ? -2.316 20.452 -29.594 1.00 74.69 74 GLN A CA 1
ATOM 624 C C . GLN A 1 74 ? -1.148 21.432 -29.771 1.00 74.69 74 GLN A C 1
ATOM 626 O O . GLN A 1 74 ? -0.889 21.865 -30.888 1.00 74.69 74 GLN A O 1
ATOM 631 N N . LEU A 1 75 ? -0.445 21.783 -28.691 1.00 68.62 75 LEU A N 1
ATOM 632 C CA . LEU A 1 75 ? 0.696 22.703 -28.728 1.00 68.62 75 LEU A CA 1
ATOM 633 C C . LEU A 1 75 ? 2.036 22.010 -29.039 1.00 68.62 75 LEU A C 1
ATOM 635 O O . LEU A 1 75 ? 3.052 22.692 -29.160 1.00 68.62 75 LEU A O 1
ATOM 639 N N . ASN A 1 76 ? 2.066 20.680 -29.175 1.00 68.69 76 ASN A N 1
ATOM 640 C CA . ASN A 1 76 ? 3.292 19.954 -29.503 1.00 68.69 76 ASN A CA 1
ATOM 641 C C . ASN A 1 76 ? 3.583 20.029 -31.010 1.00 68.69 76 ASN A C 1
ATOM 643 O O . ASN A 1 76 ? 2.721 19.732 -31.831 1.00 68.69 76 ASN A O 1
ATOM 647 N N . ALA A 1 77 ? 4.816 20.392 -31.375 1.00 54.03 77 ALA A N 1
ATOM 648 C CA . ALA A 1 77 ? 5.246 20.670 -32.753 1.00 54.03 77 ALA A CA 1
ATOM 649 C C . ALA A 1 77 ? 5.427 19.417 -33.652 1.00 54.03 77 ALA A C 1
ATOM 651 O O . ALA A 1 77 ? 6.293 19.399 -34.523 1.00 54.03 77 ALA A O 1
ATOM 652 N N . GLY A 1 78 ? 4.635 18.359 -33.456 1.00 69.44 78 GLY A N 1
ATOM 653 C CA . GLY A 1 78 ? 4.766 17.087 -34.175 1.00 69.44 78 GLY A CA 1
ATOM 654 C C . GLY A 1 78 ? 3.434 16.378 -34.412 1.00 69.44 78 GLY A C 1
ATOM 655 O O . GLY A 1 78 ? 2.374 16.861 -34.020 1.00 69.44 78 GLY A O 1
ATOM 656 N N . ASN A 1 79 ? 3.482 15.210 -35.061 1.00 80.31 79 ASN A N 1
ATOM 657 C CA . ASN A 1 79 ? 2.292 14.386 -35.257 1.00 80.31 79 ASN A CA 1
ATOM 658 C C . ASN A 1 79 ? 1.767 13.896 -33.896 1.00 80.31 79 ASN A C 1
ATOM 660 O O . ASN A 1 79 ? 2.401 13.057 -33.252 1.00 80.31 79 ASN A O 1
ATOM 664 N N . ILE A 1 80 ? 0.598 14.397 -33.490 1.00 80.56 80 ILE A N 1
ATOM 665 C CA . ILE A 1 80 ? -0.061 14.073 -32.219 1.00 80.56 80 ILE A CA 1
ATOM 666 C C . ILE A 1 80 ? -0.216 12.562 -32.002 1.00 80.56 80 ILE A C 1
ATOM 668 O O . ILE A 1 80 ? -0.051 12.080 -30.884 1.00 80.56 80 ILE A O 1
ATOM 672 N N . ASP A 1 81 ? -0.448 11.806 -33.072 1.00 81.81 81 ASP A N 1
ATOM 673 C CA . ASP A 1 81 ? -0.648 10.355 -33.025 1.00 81.81 81 ASP A CA 1
ATOM 674 C C . ASP A 1 81 ? 0.625 9.586 -32.617 1.00 81.81 81 ASP A C 1
ATOM 676 O O . ASP A 1 81 ? 0.551 8.502 -32.036 1.00 81.81 81 ASP A O 1
ATOM 680 N N . SER A 1 82 ? 1.805 10.169 -32.850 1.00 81.62 82 SER A N 1
ATOM 681 C CA . SER A 1 82 ? 3.105 9.593 -32.466 1.00 81.62 82 SER A CA 1
ATOM 682 C C . SER A 1 82 ? 3.557 9.955 -31.046 1.00 81.62 82 SER A C 1
ATOM 684 O O . SER A 1 82 ? 4.589 9.470 -30.582 1.00 81.62 82 SER A O 1
ATOM 686 N N . ILE A 1 83 ? 2.799 10.794 -30.334 1.00 83.12 83 ILE A N 1
ATOM 687 C CA . ILE A 1 83 ? 3.163 11.236 -28.986 1.00 83.12 83 ILE A CA 1
ATOM 688 C C . ILE A 1 83 ? 2.965 10.090 -27.997 1.00 83.12 83 ILE A C 1
ATOM 690 O O . ILE A 1 83 ? 1.849 9.596 -27.836 1.00 83.12 83 ILE A O 1
ATOM 694 N N . ARG A 1 84 ? 4.036 9.721 -27.285 1.00 86.06 84 ARG A N 1
ATOM 695 C CA . ARG A 1 84 ? 3.958 8.861 -26.096 1.00 86.06 84 ARG A CA 1
ATOM 696 C C . ARG A 1 84 ? 3.235 9.598 -24.979 1.00 86.06 84 ARG A C 1
ATOM 698 O O . ARG A 1 84 ? 3.634 10.699 -24.604 1.00 86.06 84 ARG A O 1
ATOM 705 N N . LEU A 1 85 ? 2.171 8.995 -24.463 1.00 87.06 85 LEU A N 1
ATOM 706 C CA . LEU A 1 85 ? 1.350 9.629 -23.439 1.00 87.06 85 LEU A CA 1
ATOM 707 C C . LEU A 1 85 ? 2.052 9.596 -22.076 1.00 87.06 85 LEU A C 1
ATOM 709 O O . LEU A 1 85 ? 2.697 8.615 -21.690 1.00 87.06 85 LEU A O 1
ATOM 713 N N . GLU A 1 86 ? 1.899 10.665 -21.307 1.00 84.88 86 GLU A N 1
ATOM 714 C CA . GLU A 1 86 ? 2.450 10.725 -19.959 1.00 84.88 86 GLU A CA 1
ATOM 715 C C . GLU A 1 86 ? 1.558 10.030 -18.921 1.00 84.88 86 GLU A C 1
ATOM 717 O O . GLU A 1 86 ? 0.413 9.628 -19.155 1.00 84.88 86 GLU A O 1
ATOM 722 N N . LYS A 1 87 ? 2.099 9.900 -17.710 1.00 87.56 87 LYS A N 1
ATOM 723 C CA . LYS A 1 87 ? 1.359 9.416 -16.551 1.00 87.56 87 LYS A CA 1
ATOM 724 C C . LYS A 1 87 ? 0.091 10.257 -16.321 1.00 87.56 87 LYS A C 1
ATOM 726 O O . LYS A 1 87 ? 0.143 11.468 -16.143 1.00 87.56 87 LYS A O 1
ATOM 731 N N . TYR A 1 88 ? -1.027 9.555 -16.191 1.00 86.75 88 TYR A N 1
ATOM 732 C CA . TYR A 1 88 ? -2.417 9.997 -16.065 1.00 86.75 88 TYR A CA 1
ATOM 733 C C . TYR A 1 88 ? -3.131 10.437 -17.345 1.00 86.75 88 TYR A C 1
ATOM 735 O O . TYR A 1 88 ? -4.305 10.822 -17.255 1.00 86.75 88 TYR A O 1
ATOM 743 N N . ASP A 1 89 ? -2.486 10.295 -18.505 1.00 89.94 89 ASP A N 1
ATOM 744 C CA . ASP A 1 89 ? -3.061 10.698 -19.793 1.00 89.94 89 ASP A CA 1
ATOM 745 C C . ASP A 1 89 ? -3.675 9.547 -20.594 1.00 89.94 89 ASP A C 1
ATOM 747 O O . ASP A 1 89 ? -4.210 9.762 -21.678 1.00 89.94 89 ASP A O 1
ATOM 751 N N . TYR A 1 90 ? -3.694 8.345 -20.019 1.00 93.06 90 TYR A N 1
ATOM 752 C CA . TYR A 1 90 ? -4.425 7.211 -20.573 1.00 93.06 90 TYR A CA 1
ATOM 753 C C . TYR A 1 90 ? -5.894 7.258 -20.182 1.00 93.06 90 TYR A C 1
ATOM 755 O O . TYR A 1 90 ? -6.250 7.467 -19.016 1.00 93.06 90 TYR A O 1
ATOM 763 N N . LEU A 1 91 ? -6.743 6.987 -21.166 1.00 94.88 91 LEU A N 1
ATOM 764 C CA . LEU A 1 91 ? -8.150 6.719 -20.946 1.00 94.88 91 LEU A CA 1
ATOM 765 C C . LEU A 1 91 ? -8.307 5.377 -20.226 1.00 94.88 91 LEU A C 1
ATOM 767 O O . LEU A 1 91 ? -7.734 4.369 -20.643 1.00 94.88 91 LEU A O 1
ATOM 771 N N . SER A 1 92 ? -9.075 5.359 -19.140 1.00 96.00 92 SER A N 1
ATOM 772 C CA . SER A 1 92 ? -9.269 4.171 -18.306 1.00 96.00 92 SER A CA 1
ATOM 773 C C . SER A 1 92 ? -10.741 3.999 -17.933 1.00 96.00 92 SER A C 1
ATOM 775 O O . SER A 1 92 ? -11.476 4.976 -17.841 1.00 96.00 92 SER A O 1
ATOM 777 N N . PHE A 1 93 ? -11.184 2.772 -17.690 1.00 97.31 93 PHE A N 1
ATOM 778 C CA . PHE A 1 93 ? -12.553 2.415 -17.328 1.00 97.31 93 PHE A CA 1
ATOM 779 C C . PHE A 1 93 ? -12.576 1.794 -15.944 1.00 97.31 93 PHE A C 1
ATOM 781 O O . PHE A 1 93 ? -11.705 1.004 -15.578 1.00 97.31 93 PHE A O 1
ATOM 788 N N . HIS A 1 94 ? -13.561 2.178 -15.145 1.00 95.88 94 HIS A N 1
ATOM 789 C CA . HIS A 1 94 ? -13.621 1.864 -13.724 1.00 95.88 94 HIS A CA 1
ATOM 790 C C . HIS A 1 94 ? -15.025 1.390 -13.354 1.00 95.88 94 HIS A C 1
ATOM 792 O O . HIS A 1 94 ? -15.995 2.105 -13.572 1.00 95.88 94 HIS A O 1
ATOM 798 N N . ALA A 1 95 ? -15.133 0.199 -12.773 1.00 94.94 95 ALA A N 1
ATOM 799 C CA . ALA A 1 95 ? -16.384 -0.354 -12.275 1.00 94.94 95 ALA A CA 1
ATOM 800 C C . ALA A 1 95 ? -16.611 0.034 -10.813 1.00 94.94 95 ALA A C 1
ATOM 802 O O . ALA A 1 95 ? -15.714 -0.084 -9.973 1.00 94.94 95 ALA A O 1
ATOM 803 N N . HIS A 1 96 ? -17.823 0.480 -10.494 1.00 93.62 96 HIS A N 1
ATOM 804 C CA . HIS A 1 96 ? -18.240 0.705 -9.110 1.00 93.62 96 HIS A CA 1
ATOM 805 C C . HIS A 1 96 ? -18.492 -0.625 -8.411 1.00 93.62 96 HIS A C 1
ATOM 807 O O . HIS A 1 96 ? -19.061 -1.539 -9.002 1.00 93.62 96 HIS A O 1
ATOM 813 N N . THR A 1 97 ? -18.136 -0.712 -7.129 1.00 90.88 97 THR A N 1
ATOM 814 C CA . THR A 1 97 ? -18.430 -1.918 -6.340 1.00 90.88 97 THR A CA 1
ATOM 815 C C . THR A 1 97 ? -19.904 -2.039 -5.992 1.00 90.88 97 THR A C 1
ATOM 817 O O . THR A 1 97 ? -20.403 -3.146 -5.849 1.00 90.88 97 THR A O 1
ATOM 820 N N . CYS A 1 98 ? -20.622 -0.921 -5.877 1.00 92.38 98 CYS A N 1
ATOM 821 C CA . CYS A 1 98 ? -22.068 -0.907 -5.687 1.00 92.38 98 CYS A CA 1
ATOM 822 C C . CYS A 1 98 ? -22.782 -0.805 -7.037 1.00 92.38 98 CYS A C 1
ATOM 824 O O . CYS A 1 98 ? -22.579 0.156 -7.778 1.00 92.38 98 CYS A O 1
ATOM 826 N N . ILE A 1 99 ? -23.694 -1.738 -7.303 1.00 93.81 99 ILE A N 1
ATOM 827 C CA . ILE A 1 99 ? -24.535 -1.742 -8.502 1.00 93.81 99 ILE A CA 1
ATOM 828 C C . ILE A 1 99 ? -25.826 -1.002 -8.172 1.00 93.81 99 ILE A C 1
ATOM 830 O O . ILE A 1 99 ? -26.586 -1.413 -7.292 1.00 93.81 99 ILE A O 1
ATOM 834 N N . THR A 1 100 ? -26.095 0.099 -8.863 1.00 92.75 100 THR A N 1
ATOM 835 C CA . THR A 1 100 ? -27.195 1.010 -8.545 1.00 92.75 100 THR A CA 1
ATOM 836 C C . THR A 1 100 ? -28.017 1.393 -9.770 1.00 92.75 100 THR A C 1
ATOM 838 O O . THR A 1 100 ? -27.510 1.579 -10.880 1.00 92.75 100 THR A O 1
ATOM 841 N N . LYS A 1 101 ? -29.325 1.559 -9.550 1.00 90.88 101 LYS A N 1
ATOM 842 C CA . LYS A 1 101 ? -30.254 2.189 -10.497 1.00 90.88 101 LYS A CA 1
ATOM 843 C C . LYS A 1 101 ? -30.965 3.331 -9.779 1.00 90.88 101 LYS A C 1
ATOM 845 O O . LYS A 1 101 ? -31.875 3.110 -8.977 1.00 90.88 101 LYS A O 1
ATOM 850 N N . GLY A 1 102 ? -30.513 4.559 -10.028 1.00 87.38 102 GLY A N 1
ATOM 851 C CA . GLY A 1 102 ? -30.914 5.719 -9.230 1.00 87.38 102 GLY A CA 1
ATOM 852 C C . GLY A 1 102 ? -30.441 5.562 -7.782 1.00 87.38 102 GLY A C 1
ATOM 853 O O . GLY A 1 102 ? -29.272 5.292 -7.540 1.00 87.38 102 GLY A O 1
ATOM 854 N N . LYS A 1 103 ? -31.353 5.687 -6.810 1.00 85.94 103 LYS A N 1
ATOM 855 C CA . LYS A 1 103 ? -31.043 5.490 -5.378 1.00 85.94 103 LYS A CA 1
ATOM 856 C C . LYS A 1 103 ? -31.120 4.026 -4.916 1.00 85.94 103 LYS A C 1
ATOM 858 O O . LYS A 1 103 ? -30.817 3.744 -3.761 1.00 85.94 103 LYS A O 1
ATOM 863 N N . LYS A 1 104 ? -31.566 3.101 -5.775 1.00 92.00 104 LYS A N 1
ATOM 864 C CA . LYS A 1 104 ? -31.768 1.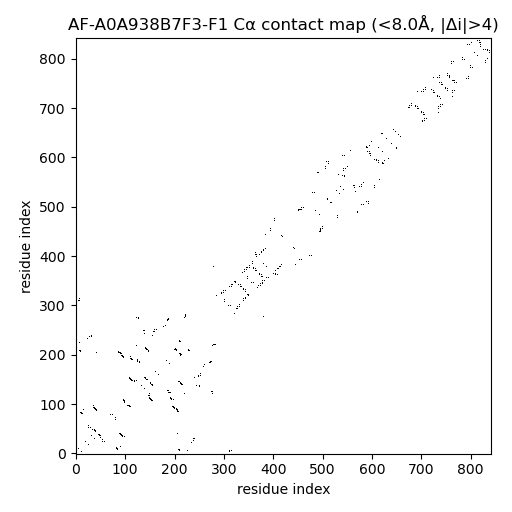692 -5.414 1.00 92.00 104 LYS A CA 1
ATOM 865 C C . LYS A 1 104 ? -30.472 0.901 -5.592 1.00 92.00 104 LYS A C 1
ATOM 867 O O . LYS A 1 104 ? -29.931 0.873 -6.697 1.00 92.00 104 LYS A O 1
ATOM 872 N N . LEU A 1 105 ? -30.032 0.227 -4.528 1.00 92.69 105 LEU A N 1
ATOM 873 C CA . LEU A 1 105 ? -28.964 -0.772 -4.577 1.00 92.69 105 LEU A CA 1
ATOM 874 C C . LEU A 1 105 ? -29.520 -2.075 -5.164 1.00 92.69 105 LEU A C 1
ATOM 876 O O . LEU A 1 105 ? -30.533 -2.590 -4.690 1.00 92.69 105 LEU A O 1
ATOM 880 N N . LEU A 1 106 ? -28.877 -2.572 -6.213 1.00 94.56 106 LEU A N 1
ATOM 881 C CA . LEU A 1 106 ? -29.239 -3.805 -6.910 1.00 94.56 106 LEU A CA 1
ATOM 882 C C . LEU A 1 106 ? -28.267 -4.951 -6.612 1.00 94.56 106 LEU A C 1
ATOM 884 O O . LEU A 1 106 ? -28.666 -6.105 -6.708 1.00 94.56 106 LEU A O 1
ATOM 888 N N . GLY A 1 107 ? -27.027 -4.638 -6.235 1.00 94.62 107 GLY A N 1
ATOM 889 C CA . GLY A 1 107 ? -25.968 -5.615 -6.003 1.00 94.62 107 GLY A CA 1
ATOM 890 C C . GLY A 1 107 ? -24.688 -4.971 -5.489 1.00 94.62 107 GLY A C 1
ATOM 891 O O . GLY A 1 107 ? -24.583 -3.742 -5.443 1.00 94.62 107 GLY A O 1
ATOM 892 N N . PHE A 1 108 ? -23.722 -5.799 -5.100 1.00 95.06 108 PHE A N 1
ATOM 893 C CA . PHE A 1 108 ? -22.382 -5.357 -4.732 1.00 95.06 108 PHE A CA 1
ATOM 894 C C . PHE A 1 108 ? -21.324 -6.403 -5.098 1.00 95.06 108 PHE A C 1
ATOM 896 O O . PHE A 1 108 ? -21.519 -7.590 -4.846 1.00 95.06 108 PHE A O 1
ATOM 903 N N . ASP A 1 109 ? -20.190 -5.960 -5.629 1.00 95.44 109 ASP A N 1
ATOM 904 C CA . ASP A 1 109 ? -19.007 -6.799 -5.809 1.00 95.44 109 ASP A CA 1
ATOM 905 C C . ASP A 1 109 ? -18.084 -6.661 -4.598 1.00 95.44 109 ASP A C 1
ATOM 907 O O . ASP A 1 109 ? -17.845 -5.561 -4.085 1.00 95.44 109 ASP A O 1
ATOM 911 N N . LEU A 1 110 ? -17.544 -7.784 -4.131 1.00 95.06 110 LEU A N 1
ATOM 912 C CA . LEU A 1 110 ? -16.574 -7.792 -3.040 1.00 95.06 110 LEU A CA 1
ATOM 913 C C . LEU A 1 110 ? -15.162 -7.747 -3.616 1.00 95.06 110 LEU A C 1
ATOM 915 O O . LEU A 1 110 ? -14.774 -8.645 -4.356 1.00 95.06 110 LEU A O 1
ATOM 919 N N . ILE A 1 111 ? -14.389 -6.721 -3.265 1.00 93.69 111 ILE A N 1
ATOM 920 C CA . ILE A 1 111 ? -13.098 -6.440 -3.899 1.00 93.69 111 ILE A CA 1
ATOM 921 C C . ILE A 1 111 ? -11.995 -6.317 -2.856 1.00 93.69 111 ILE A C 1
ATOM 923 O O . ILE A 1 111 ? -12.197 -5.706 -1.808 1.00 93.69 111 ILE A O 1
ATOM 927 N N . PHE A 1 112 ? -10.821 -6.855 -3.177 1.00 92.69 112 PHE A N 1
ATOM 928 C CA . PHE A 1 112 ? -9.586 -6.679 -2.424 1.00 92.69 112 PHE A CA 1
ATOM 929 C C . PHE A 1 112 ? -8.440 -6.329 -3.372 1.00 92.69 112 PHE A C 1
ATOM 931 O O . PHE A 1 112 ? -8.212 -7.018 -4.364 1.00 92.69 112 PHE A O 1
ATOM 938 N N . GLU A 1 113 ? -7.698 -5.274 -3.054 1.00 89.75 113 GLU A N 1
ATOM 939 C CA . GLU A 1 113 ? -6.502 -4.860 -3.791 1.00 89.75 113 GLU A CA 1
ATOM 940 C C . GLU A 1 113 ? -5.321 -4.701 -2.829 1.00 89.75 113 GLU A C 1
ATOM 942 O O . GLU A 1 113 ? -5.465 -4.129 -1.744 1.00 89.75 113 GLU A O 1
ATOM 947 N N . ALA A 1 114 ? -4.158 -5.233 -3.208 1.00 81.88 114 ALA A N 1
ATOM 948 C CA . ALA A 1 114 ? -2.911 -5.118 -2.453 1.00 81.88 114 ALA A CA 1
ATOM 949 C C . ALA A 1 114 ? -1.987 -4.088 -3.113 1.00 81.88 114 ALA A C 1
ATOM 951 O O . ALA A 1 114 ? -1.368 -4.380 -4.137 1.00 81.88 114 ALA A O 1
ATOM 952 N N . ASP A 1 115 ? -1.881 -2.877 -2.565 1.00 74.19 115 ASP A N 1
ATOM 953 C CA . ASP A 1 115 ? -0.923 -1.882 -3.061 1.00 74.19 115 ASP A CA 1
ATOM 954 C C . ASP A 1 115 ? 0.401 -1.971 -2.283 1.00 74.19 115 ASP A C 1
ATOM 956 O O . ASP A 1 115 ? 0.602 -1.346 -1.237 1.00 74.19 115 ASP A O 1
ATOM 960 N N . MET A 1 116 ? 1.303 -2.820 -2.774 1.00 73.62 116 MET A N 1
ATOM 961 C CA . MET A 1 116 ? 2.628 -3.051 -2.196 1.00 73.62 116 MET A CA 1
ATOM 962 C C . MET A 1 116 ? 3.727 -2.610 -3.156 1.00 73.62 116 MET A C 1
ATOM 964 O O . MET A 1 116 ? 3.526 -2.540 -4.365 1.00 73.62 116 MET A O 1
ATOM 968 N N . GLN A 1 117 ? 4.912 -2.318 -2.614 1.00 72.19 117 GLN A N 1
ATOM 969 C CA . GLN A 1 117 ? 6.090 -2.114 -3.449 1.00 72.19 117 GLN A CA 1
ATOM 970 C C . GLN A 1 117 ? 6.385 -3.417 -4.202 1.00 72.19 117 GLN A C 1
ATOM 972 O O . GLN A 1 117 ? 6.472 -4.468 -3.567 1.00 72.19 117 GLN A O 1
ATOM 977 N N . GLY A 1 118 ? 6.531 -3.326 -5.523 1.00 83.19 118 GLY A N 1
ATOM 978 C CA . GLY A 1 118 ? 6.757 -4.462 -6.408 1.00 83.19 118 GLY A CA 1
ATOM 979 C C . GLY A 1 118 ? 5.537 -5.370 -6.589 1.00 83.19 118 GLY A C 1
ATOM 980 O O . GLY A 1 118 ? 4.797 -5.674 -5.651 1.00 83.19 118 GLY A O 1
ATOM 981 N N . TRP A 1 119 ? 5.326 -5.823 -7.823 1.00 90.00 119 TRP A N 1
ATOM 982 C CA . TRP A 1 119 ? 4.134 -6.586 -8.186 1.00 90.00 119 TRP A CA 1
ATOM 983 C C . TRP A 1 119 ? 4.121 -8.003 -7.588 1.00 90.00 119 TRP A C 1
ATOM 985 O O . TRP A 1 119 ? 3.086 -8.444 -7.094 1.00 90.00 119 TRP A O 1
ATOM 995 N N . ARG A 1 120 ? 5.277 -8.680 -7.510 1.00 89.31 120 ARG A N 1
ATOM 996 C CA . ARG A 1 120 ? 5.412 -10.015 -6.895 1.00 89.31 120 ARG A CA 1
ATOM 997 C C . ARG A 1 120 ? 4.930 -10.046 -5.439 1.00 89.31 120 ARG A C 1
ATOM 999 O O . ARG A 1 120 ? 4.111 -10.879 -5.067 1.00 89.31 120 ARG A O 1
ATOM 1006 N N . ARG A 1 121 ? 5.361 -9.075 -4.626 1.00 85.81 121 ARG A N 1
ATOM 1007 C CA . ARG A 1 121 ? 4.940 -8.949 -3.218 1.00 85.81 121 ARG A CA 1
ATOM 1008 C C . ARG A 1 121 ? 3.455 -8.619 -3.072 1.00 85.81 121 ARG A C 1
ATOM 1010 O O . ARG A 1 121 ? 2.815 -9.079 -2.135 1.00 85.81 121 ARG A O 1
ATOM 1017 N N . ALA A 1 122 ? 2.901 -7.822 -3.985 1.00 87.31 122 ALA A N 1
ATOM 1018 C CA . ALA A 1 122 ? 1.467 -7.551 -3.997 1.00 87.31 122 ALA A CA 1
ATOM 1019 C C . ALA A 1 122 ? 0.645 -8.812 -4.318 1.00 87.31 122 ALA A C 1
ATOM 1021 O O . ALA A 1 122 ? -0.427 -9.000 -3.750 1.00 87.31 122 ALA A O 1
ATOM 1022 N N . PHE A 1 123 ? 1.148 -9.683 -5.197 1.00 91.31 123 PHE A N 1
ATOM 1023 C CA . PHE A 1 123 ? 0.506 -10.960 -5.516 1.00 91.31 123 PHE A CA 1
ATOM 1024 C C . PHE A 1 123 ? 0.537 -11.899 -4.306 1.00 91.31 123 PHE A C 1
ATOM 1026 O O . PHE A 1 123 ? -0.479 -12.509 -3.976 1.00 91.31 123 PHE A O 1
ATOM 1033 N N . GLU A 1 124 ? 1.668 -11.974 -3.605 1.00 86.56 124 GLU A N 1
ATOM 1034 C CA . GLU A 1 124 ? 1.828 -12.795 -2.396 1.00 86.56 124 GLU A CA 1
ATOM 1035 C C . GLU A 1 124 ? 0.807 -12.505 -1.303 1.00 86.56 124 GLU A C 1
ATOM 1037 O O . GLU A 1 124 ? 0.280 -13.444 -0.709 1.00 86.56 124 GLU A O 1
ATOM 1042 N N . ASP A 1 125 ? 0.483 -11.229 -1.067 1.00 86.25 125 ASP A N 1
ATOM 1043 C CA . ASP A 1 125 ? -0.486 -10.818 -0.037 1.00 86.25 125 ASP A CA 1
ATOM 1044 C C . ASP A 1 125 ? -1.883 -11.420 -0.270 1.00 86.25 125 ASP A C 1
ATOM 1046 O O . ASP A 1 125 ? -2.668 -11.561 0.667 1.00 86.25 125 ASP A O 1
ATOM 1050 N N . LEU A 1 126 ? -2.187 -11.816 -1.511 1.00 90.25 126 LEU A N 1
ATOM 1051 C CA . LEU A 1 126 ? -3.449 -12.441 -1.901 1.00 90.25 126 LEU A CA 1
ATOM 1052 C C . LEU A 1 126 ? -3.306 -13.907 -2.341 1.00 90.25 126 LEU A C 1
ATOM 1054 O O . LEU A 1 126 ? -4.322 -14.564 -2.552 1.00 90.25 126 LEU A O 1
ATOM 1058 N N . CYS A 1 127 ? -2.098 -14.475 -2.414 1.00 88.81 127 CYS A N 1
ATOM 1059 C CA . CYS A 1 127 ? -1.902 -15.875 -2.822 1.00 88.81 127 CYS A CA 1
ATOM 1060 C C . CYS A 1 127 ? -2.605 -16.863 -1.885 1.00 88.81 127 CYS A C 1
ATOM 1062 O O . CYS A 1 127 ? -3.250 -17.808 -2.338 1.00 88.81 127 CYS A O 1
ATOM 1064 N N . GLY A 1 128 ? -2.527 -16.639 -0.571 1.00 87.50 128 GLY A N 1
ATOM 1065 C CA . GLY A 1 128 ? -3.252 -17.464 0.396 1.00 87.50 128 GLY A CA 1
ATOM 1066 C C . GLY A 1 128 ? -4.768 -17.294 0.309 1.00 87.50 128 GLY A C 1
ATOM 1067 O O . GLY A 1 128 ? -5.507 -18.255 0.504 1.00 87.50 128 GLY A O 1
ATOM 1068 N N . VAL A 1 129 ? -5.239 -16.095 -0.044 1.00 92.06 129 VAL A N 1
ATOM 1069 C CA . VAL A 1 129 ? -6.664 -15.825 -0.295 1.00 92.06 129 VAL A CA 1
ATOM 1070 C C . VAL A 1 129 ? -7.156 -16.610 -1.507 1.00 92.06 129 VAL A C 1
ATOM 1072 O O . VAL A 1 129 ? -8.183 -17.275 -1.419 1.00 92.06 129 VAL A O 1
ATOM 1075 N N . VAL A 1 130 ? -6.394 -16.590 -2.601 1.00 93.62 130 VAL A N 1
ATOM 1076 C CA . VAL A 1 130 ? -6.664 -17.370 -3.815 1.00 93.62 130 VAL A CA 1
ATOM 1077 C C . VAL A 1 130 ? -6.758 -18.865 -3.492 1.00 93.62 130 VAL A C 1
ATOM 1079 O O . VAL A 1 130 ? -7.784 -19.472 -3.773 1.00 93.62 130 VAL A O 1
ATOM 1082 N N . LYS A 1 131 ? -5.775 -19.428 -2.774 1.00 90.75 131 LYS A N 1
ATOM 1083 C CA . LYS A 1 131 ? -5.785 -20.847 -2.358 1.00 90.75 131 LYS A CA 1
ATOM 1084 C C . LYS A 1 131 ? -6.995 -21.220 -1.496 1.00 90.75 131 LYS A C 1
ATOM 1086 O O . LYS A 1 131 ? -7.525 -22.322 -1.624 1.00 90.75 131 LYS A O 1
ATOM 1091 N N . ILE A 1 132 ? -7.434 -20.324 -0.609 1.00 92.88 132 ILE A N 1
ATOM 1092 C CA . ILE A 1 132 ? -8.657 -20.527 0.182 1.00 92.88 132 ILE A CA 1
ATOM 1093 C C . ILE A 1 132 ? -9.871 -20.591 -0.740 1.00 92.88 132 ILE A C 1
ATOM 1095 O O . ILE A 1 132 ? -10.667 -21.517 -0.627 1.00 92.88 132 ILE A O 1
ATOM 1099 N N . LEU A 1 133 ? -10.024 -19.614 -1.634 1.00 95.56 133 LEU A N 1
ATOM 1100 C CA . LEU A 1 133 ? -11.182 -19.546 -2.521 1.00 95.56 133 LEU A CA 1
ATOM 1101 C C . LEU A 1 133 ? -11.236 -20.736 -3.485 1.00 95.56 133 LEU A C 1
ATOM 1103 O O . LEU A 1 133 ? -12.313 -21.307 -3.641 1.00 95.56 133 LEU A O 1
ATOM 1107 N N . ASP A 1 134 ? -10.090 -21.159 -4.026 1.00 92.81 134 ASP A N 1
ATOM 1108 C CA . ASP A 1 134 ? -9.947 -22.397 -4.805 1.00 92.81 134 ASP A CA 1
ATOM 1109 C C . ASP A 1 134 ? -10.390 -23.621 -3.984 1.00 92.81 134 ASP A C 1
ATOM 1111 O O . ASP A 1 134 ? -11.179 -24.440 -4.452 1.00 92.81 134 ASP A O 1
ATOM 1115 N N . GLY A 1 135 ? -9.964 -23.722 -2.718 1.00 92.44 135 GLY A N 1
ATOM 1116 C CA . GLY A 1 135 ? -10.333 -24.829 -1.826 1.00 92.44 135 GLY A CA 1
ATOM 1117 C C . GLY A 1 135 ? -11.829 -24.913 -1.493 1.00 92.44 135 GLY A C 1
ATOM 1118 O O . GLY A 1 135 ? -12.339 -26.003 -1.231 1.00 92.44 135 GLY A O 1
ATOM 1119 N N . PHE A 1 136 ? -12.546 -23.786 -1.522 1.00 94.50 136 PHE A N 1
ATOM 1120 C CA . PHE A 1 136 ? -14.008 -23.739 -1.380 1.00 94.50 136 PHE A CA 1
ATOM 1121 C C . PHE A 1 136 ? -14.752 -23.756 -2.721 1.00 94.50 136 PHE A C 1
ATOM 1123 O O . PHE A 1 136 ? -15.987 -23.810 -2.717 1.00 94.50 136 PHE A O 1
ATOM 1130 N N . ASP A 1 137 ? -14.029 -23.736 -3.846 1.00 94.62 137 ASP A N 1
ATOM 1131 C CA . ASP A 1 137 ? -14.582 -23.633 -5.199 1.00 94.62 137 ASP A CA 1
ATOM 1132 C C . ASP A 1 137 ? -15.514 -22.409 -5.336 1.00 94.62 137 ASP A C 1
ATOM 1134 O O . ASP A 1 137 ? -16.629 -22.473 -5.858 1.00 94.62 137 ASP A O 1
ATOM 1138 N N . VAL A 1 138 ? -15.085 -21.277 -4.763 1.00 96.62 138 VAL A N 1
ATOM 1139 C CA . VAL A 1 138 ? -15.794 -19.994 -4.870 1.00 96.62 138 VAL A CA 1
ATOM 1140 C C . VAL A 1 138 ? -15.485 -19.385 -6.231 1.00 96.62 138 VAL A C 1
ATOM 1142 O O . VAL A 1 138 ? -14.332 -19.286 -6.629 1.00 96.62 138 VAL A O 1
ATOM 1145 N N . CYS A 1 139 ? -16.506 -18.907 -6.939 1.00 96.44 139 CYS A N 1
ATOM 1146 C CA . CYS A 1 139 ? -16.292 -18.160 -8.172 1.00 96.44 139 CYS A CA 1
ATOM 1147 C C . CYS A 1 139 ? -15.727 -16.768 -7.843 1.00 96.44 139 CYS A C 1
ATOM 1149 O O . CYS A 1 139 ? -16.409 -15.938 -7.247 1.00 96.44 139 CYS A O 1
ATOM 1151 N N . TYR A 1 140 ? -14.492 -16.491 -8.251 1.00 95.94 140 TYR A N 1
ATOM 1152 C CA . TYR A 1 140 ? -13.864 -15.175 -8.123 1.00 95.94 140 TYR A CA 1
ATOM 1153 C C . TYR A 1 140 ? -13.145 -14.795 -9.424 1.00 95.94 140 TYR A C 1
ATOM 1155 O O . TYR A 1 140 ? -13.131 -15.546 -10.404 1.00 95.94 140 TYR A O 1
ATOM 1163 N N . ARG A 1 141 ? -12.592 -13.587 -9.455 1.00 94.94 141 ARG A N 1
ATOM 1164 C CA . ARG A 1 141 ? -11.781 -13.047 -10.543 1.00 94.94 141 ARG A CA 1
ATOM 1165 C C . ARG A 1 141 ? -10.523 -12.421 -9.970 1.00 94.94 141 ARG A C 1
ATOM 1167 O O . ARG A 1 141 ? -10.585 -11.771 -8.926 1.00 94.94 141 ARG A O 1
ATOM 1174 N N . ILE A 1 142 ? -9.403 -12.591 -10.663 1.00 94.81 142 ILE A N 1
ATOM 1175 C CA . ILE A 1 142 ? -8.174 -11.860 -10.367 1.00 94.81 142 ILE A CA 1
ATOM 1176 C C . ILE A 1 142 ? -7.615 -11.225 -11.632 1.00 94.81 142 ILE A C 1
ATOM 1178 O O . ILE A 1 142 ? -7.772 -11.748 -12.734 1.00 94.81 142 ILE A O 1
ATOM 1182 N N . LYS A 1 143 ? -6.986 -10.065 -11.476 1.00 94.94 143 LYS A N 1
ATOM 1183 C CA . LYS A 1 143 ? -6.282 -9.392 -12.566 1.00 94.94 143 LYS A CA 1
ATOM 1184 C C . LYS A 1 143 ? -5.074 -8.633 -12.059 1.00 94.94 143 LYS A C 1
ATOM 1186 O O . LYS A 1 143 ? -5.083 -8.098 -10.946 1.00 94.94 143 LYS A O 1
ATOM 1191 N N . TYR A 1 144 ? -4.070 -8.513 -12.909 1.00 95.44 144 TYR A N 1
ATOM 1192 C CA . TYR A 1 144 ? -3.016 -7.537 -12.721 1.00 95.44 144 TYR A CA 1
ATOM 1193 C C . TYR A 1 144 ? -3.553 -6.135 -13.006 1.00 95.44 144 TYR A C 1
ATOM 1195 O O . TYR A 1 144 ? -4.252 -5.882 -13.984 1.00 95.44 144 TYR A O 1
ATOM 1203 N N . SER A 1 145 ? -3.230 -5.194 -12.127 1.00 92.69 145 SER A N 1
ATOM 1204 C CA . SER A 1 145 ? -3.675 -3.801 -12.245 1.00 92.69 145 SER A CA 1
ATOM 1205 C C . SER A 1 145 ? -3.065 -3.035 -13.423 1.00 92.69 145 SER A C 1
ATOM 1207 O O . SER A 1 145 ? -3.555 -1.946 -13.724 1.00 92.69 145 SER A O 1
ATOM 1209 N N . GLY A 1 146 ? -1.989 -3.543 -14.031 1.00 90.56 146 GLY A N 1
ATOM 1210 C CA . GLY A 1 146 ? -1.132 -2.834 -14.990 1.00 90.56 146 GLY A CA 1
ATOM 1211 C C . GLY A 1 146 ? 0.109 -2.183 -14.357 1.00 90.56 146 GLY A C 1
ATOM 1212 O O . GLY A 1 146 ? 0.950 -1.659 -15.073 1.00 90.56 146 GLY A O 1
ATOM 1213 N N . VAL A 1 147 ? 0.260 -2.197 -13.022 1.00 89.00 147 VAL A N 1
ATOM 1214 C CA . VAL A 1 147 ? 1.466 -1.658 -12.348 1.00 89.00 147 VAL A CA 1
ATOM 1215 C C . VAL A 1 147 ? 2.007 -2.598 -11.277 1.00 89.00 147 VAL A C 1
ATOM 1217 O O . VAL A 1 147 ? 3.135 -3.072 -11.380 1.00 89.00 147 VAL A O 1
ATOM 1220 N N . ARG A 1 148 ? 1.234 -2.866 -10.221 1.00 86.12 148 ARG A N 1
ATOM 1221 C CA . ARG A 1 148 ? 1.737 -3.653 -9.080 1.00 86.12 148 ARG A CA 1
ATOM 1222 C C . ARG A 1 148 ? 0.699 -4.538 -8.428 1.00 86.12 148 ARG A C 1
ATOM 1224 O O . ARG A 1 148 ? 0.986 -5.685 -8.138 1.00 86.12 148 ARG A O 1
ATOM 1231 N N . SER A 1 149 ? -0.508 -4.031 -8.229 1.00 88.69 149 SER A N 1
ATOM 1232 C CA . SER A 1 149 ? -1.509 -4.746 -7.450 1.00 88.69 149 SER A CA 1
ATOM 1233 C C . SER A 1 149 ? -2.096 -5.947 -8.196 1.00 88.69 149 SER A C 1
ATOM 1235 O O . SER A 1 149 ? -2.371 -5.840 -9.399 1.00 88.69 149 SER A O 1
ATOM 1237 N N . LEU A 1 150 ? -2.311 -7.047 -7.465 1.00 93.00 150 LEU A N 1
ATOM 1238 C CA . LEU A 1 150 ? -3.269 -8.092 -7.816 1.00 93.00 150 LEU A CA 1
ATOM 1239 C C . LEU A 1 150 ? -4.632 -7.651 -7.288 1.00 93.00 150 LEU A C 1
ATOM 1241 O O . LEU A 1 150 ? -4.803 -7.439 -6.087 1.00 93.00 150 LEU A O 1
ATOM 1245 N N . HIS A 1 151 ? -5.587 -7.468 -8.185 1.00 93.56 151 HIS A N 1
ATOM 1246 C CA . HIS A 1 151 ? -6.956 -7.142 -7.816 1.00 93.56 151 HIS A CA 1
ATOM 1247 C C . HIS A 1 151 ? -7.746 -8.437 -7.761 1.00 93.56 151 HIS A C 1
ATOM 1249 O O . HIS A 1 151 ? -7.774 -9.158 -8.754 1.00 93.56 151 HIS A O 1
ATOM 1255 N N . LEU A 1 152 ? -8.392 -8.710 -6.632 1.00 94.69 152 LEU A N 1
ATOM 1256 C CA . LEU A 1 152 ? -9.300 -9.831 -6.439 1.00 94.69 152 LEU A CA 1
ATOM 1257 C C . LEU A 1 152 ? -10.728 -9.316 -6.318 1.00 94.69 152 LEU A C 1
ATOM 1259 O O . LEU A 1 152 ? -10.985 -8.345 -5.610 1.00 94.69 152 LEU A O 1
ATOM 1263 N N . MET A 1 153 ? -11.658 -9.980 -6.993 1.00 95.12 153 MET A N 1
ATOM 1264 C CA . MET A 1 153 ? -13.063 -9.599 -7.032 1.00 95.12 153 MET A CA 1
ATOM 1265 C C . MET A 1 153 ? -13.948 -10.842 -6.951 1.00 95.12 153 MET A C 1
ATOM 1267 O O . MET A 1 153 ? -13.725 -11.817 -7.663 1.00 95.12 153 MET A O 1
ATOM 1271 N N . ILE A 1 154 ? -14.971 -10.804 -6.105 1.00 96.06 154 ILE A N 1
ATOM 1272 C CA . ILE A 1 154 ? -16.019 -11.819 -6.050 1.00 96.06 154 ILE A CA 1
ATOM 1273 C C . ILE A 1 154 ? -17.327 -11.183 -6.548 1.00 96.06 154 ILE A C 1
ATOM 1275 O O . ILE A 1 154 ? -17.802 -10.241 -5.900 1.00 96.06 154 ILE A O 1
ATOM 1279 N N . PRO A 1 155 ? -17.885 -11.647 -7.688 1.00 95.94 155 PRO A N 1
ATOM 1280 C CA . PRO A 1 155 ? -19.059 -11.024 -8.297 1.00 95.94 155 PRO A CA 1
ATOM 1281 C C . PRO A 1 155 ? -20.293 -11.122 -7.412 1.00 95.94 155 PRO A C 1
ATOM 1283 O O . PRO A 1 155 ? -20.512 -12.157 -6.776 1.00 95.94 155 PRO A O 1
ATOM 1286 N N . PHE A 1 156 ? -21.135 -10.089 -7.422 1.00 95.69 156 PHE A N 1
ATOM 1287 C CA . PHE A 1 156 ? -22.417 -10.086 -6.712 1.00 95.69 156 PHE A CA 1
ATOM 1288 C C . PHE A 1 156 ? -23.259 -11.340 -6.990 1.00 95.69 156 PHE A C 1
ATOM 1290 O O . PHE A 1 156 ? -23.845 -11.926 -6.083 1.00 95.69 156 PHE A O 1
ATOM 1297 N N . GLU A 1 157 ? -23.286 -11.781 -8.245 1.00 95.56 157 GLU A N 1
ATOM 1298 C CA . GLU A 1 157 ? -24.076 -12.912 -8.731 1.00 95.56 157 GLU A CA 1
ATOM 1299 C C . GLU A 1 157 ? -23.648 -14.248 -8.103 1.00 95.56 157 GLU A C 1
ATOM 1301 O O . GLU A 1 157 ? -24.389 -15.228 -8.153 1.00 95.56 157 GLU A O 1
ATOM 1306 N N . THR A 1 158 ? -22.468 -14.299 -7.479 1.00 96.75 158 THR A N 1
ATOM 1307 C CA . THR A 1 158 ? -22.005 -15.477 -6.736 1.00 96.75 158 THR A CA 1
ATOM 1308 C C . THR A 1 158 ? -22.620 -15.583 -5.350 1.00 96.75 158 THR A C 1
ATOM 1310 O O . THR A 1 158 ? -22.554 -16.651 -4.752 1.00 96.75 158 THR A O 1
ATOM 1313 N N . PHE A 1 159 ? -23.212 -14.517 -4.811 1.00 97.12 159 PHE A N 1
ATOM 1314 C CA . PHE A 1 159 ? -23.792 -14.540 -3.475 1.00 97.12 159 PHE A CA 1
ATOM 1315 C C . PHE A 1 159 ? -25.200 -15.158 -3.473 1.00 97.12 159 PHE A C 1
ATOM 1317 O O . PHE A 1 159 ? -25.948 -15.044 -4.448 1.00 97.12 159 PHE A O 1
ATOM 1324 N N . PRO A 1 160 ? -25.610 -15.830 -2.382 1.00 96.31 160 PRO A N 1
ATOM 1325 C CA . PRO A 1 160 ? -27.000 -16.243 -2.214 1.00 96.31 160 PRO A CA 1
ATOM 1326 C C . PRO A 1 160 ? -27.908 -15.021 -2.046 1.00 96.31 160 PRO A C 1
ATOM 1328 O O . PRO A 1 160 ? -27.486 -13.992 -1.528 1.00 96.31 160 PRO A O 1
ATOM 1331 N N . GLN A 1 161 ? -29.181 -15.133 -2.439 1.00 94.81 161 GLN A N 1
ATOM 1332 C CA . GLN A 1 161 ? -30.148 -14.034 -2.278 1.00 94.81 161 GLN A CA 1
ATOM 1333 C C . GLN A 1 161 ? -30.365 -13.657 -0.801 1.00 94.81 161 GLN A C 1
ATOM 1335 O O . GLN A 1 161 ? -30.594 -12.486 -0.473 1.00 94.81 161 GLN A O 1
ATOM 1340 N N . GLN A 1 162 ? -30.284 -14.653 0.085 1.00 95.88 162 GLN A N 1
ATOM 1341 C CA . GLN A 1 162 ? -30.406 -14.513 1.532 1.00 95.88 162 GLN A CA 1
ATOM 1342 C C . GLN A 1 162 ? -29.336 -15.335 2.253 1.00 95.88 162 GLN A C 1
ATOM 1344 O O . GLN A 1 162 ? -28.927 -16.399 1.784 1.00 95.88 162 GLN A O 1
ATOM 1349 N N . PHE A 1 163 ? -28.916 -14.856 3.418 1.00 96.25 163 PHE A N 1
ATOM 1350 C CA . PHE A 1 163 ? -27.997 -15.545 4.319 1.00 96.25 163 PHE A CA 1
ATOM 1351 C C . PHE A 1 163 ? -28.388 -15.212 5.764 1.00 96.25 163 PHE A C 1
ATOM 1353 O O . PHE A 1 163 ? -28.707 -14.062 6.056 1.00 96.25 163 PHE A O 1
ATOM 1360 N N . ASN A 1 164 ? -28.423 -16.212 6.652 1.00 92.75 164 ASN A N 1
ATOM 1361 C CA . ASN A 1 164 ? -28.864 -16.071 8.051 1.00 92.75 164 ASN A CA 1
ATOM 1362 C C . ASN A 1 164 ? -30.239 -15.391 8.244 1.00 92.75 164 ASN A C 1
ATOM 1364 O O . ASN A 1 164 ? -30.450 -14.668 9.210 1.00 92.75 164 ASN A O 1
ATOM 1368 N N . GLY A 1 165 ? -31.185 -15.636 7.332 1.00 92.44 165 GLY A N 1
ATOM 1369 C CA . GLY A 1 165 ? -32.556 -15.115 7.429 1.00 92.44 165 GLY A CA 1
ATOM 1370 C C . GLY A 1 165 ? -32.740 -13.670 6.952 1.00 92.44 165 GLY A C 1
ATOM 1371 O O . GLY A 1 165 ? -33.865 -13.179 6.945 1.00 92.44 165 GLY A O 1
ATOM 1372 N N . GLU A 1 166 ? -31.676 -13.003 6.502 1.00 94.44 166 GLU A N 1
ATOM 1373 C CA . GLU A 1 166 ? -31.734 -11.655 5.935 1.00 94.44 166 GLU A CA 1
ATOM 1374 C C . GLU A 1 166 ? -31.295 -11.634 4.467 1.00 94.44 166 GLU A C 1
ATOM 1376 O O . GLU A 1 166 ? -30.588 -12.523 3.986 1.00 94.44 166 GLU A O 1
ATOM 1381 N N . SER A 1 167 ? -31.689 -10.587 3.736 1.00 96.06 167 SER A N 1
ATOM 1382 C CA . SER A 1 167 ? -31.191 -10.351 2.378 1.00 96.06 167 SER A CA 1
ATOM 1383 C C . SER A 1 167 ? -29.675 -10.155 2.377 1.00 96.06 167 SER A C 1
ATOM 1385 O O . SER A 1 167 ? -29.121 -9.519 3.271 1.00 96.06 167 SER A O 1
ATOM 1387 N N . ILE A 1 168 ? -28.989 -10.630 1.338 1.00 95.75 168 ILE A N 1
ATOM 1388 C CA . ILE A 1 168 ? -27.550 -10.377 1.206 1.00 95.75 168 ILE A CA 1
ATOM 1389 C C . ILE A 1 168 ? -27.231 -8.877 1.065 1.00 95.75 168 ILE A C 1
ATOM 1391 O O . ILE A 1 168 ? -26.207 -8.401 1.553 1.00 95.75 168 ILE A O 1
ATOM 1395 N N . LEU A 1 169 ? -28.134 -8.104 0.448 1.00 95.19 169 LEU A N 1
ATOM 1396 C CA . LEU A 1 169 ? -27.939 -6.675 0.192 1.00 95.19 169 LEU A CA 1
ATOM 1397 C C . LEU A 1 169 ? -27.901 -5.844 1.481 1.00 95.19 169 LEU A C 1
ATOM 1399 O O . LEU A 1 169 ? -27.182 -4.846 1.531 1.00 95.19 169 LEU A O 1
ATOM 1403 N N . SER A 1 170 ? -28.628 -6.247 2.531 1.00 94.06 170 SER A N 1
ATOM 1404 C CA . SER A 1 170 ? -28.586 -5.561 3.833 1.00 94.06 170 SER A CA 1
ATOM 1405 C C . SER A 1 170 ? -27.308 -5.858 4.621 1.00 94.06 170 SER A C 1
ATOM 1407 O O . SER A 1 170 ? -26.963 -5.101 5.526 1.00 94.06 170 SER A O 1
ATOM 1409 N N . GLN A 1 171 ? -26.573 -6.910 4.248 1.00 93.69 171 GLN A N 1
ATOM 1410 C CA . GLN A 1 171 ? -25.433 -7.444 5.000 1.00 93.69 171 GLN A CA 1
ATOM 1411 C C . GLN A 1 171 ? -24.062 -7.108 4.389 1.00 93.69 171 GLN A C 1
ATOM 1413 O O . GLN A 1 171 ? -23.036 -7.525 4.926 1.00 93.69 171 GLN A O 1
ATOM 1418 N N . CYS A 1 172 ? -24.002 -6.333 3.298 1.00 89.62 172 CYS A N 1
ATOM 1419 C CA . CYS A 1 172 ? -22.769 -6.074 2.538 1.00 89.62 172 CYS A CA 1
ATOM 1420 C C . CYS A 1 172 ? -21.558 -5.681 3.413 1.00 89.62 172 CYS A C 1
ATOM 1422 O O . CYS A 1 172 ? -20.486 -6.280 3.302 1.00 89.62 172 CYS A O 1
ATOM 1424 N N . ALA A 1 173 ? -21.721 -4.707 4.317 1.00 89.56 173 ALA A N 1
ATOM 1425 C CA . ALA A 1 173 ? -20.622 -4.219 5.152 1.00 89.56 173 ALA A CA 1
ATOM 1426 C C . ALA A 1 173 ? -20.132 -5.266 6.170 1.00 89.56 173 ALA A C 1
ATOM 1428 O O . ALA A 1 173 ? -18.935 -5.348 6.460 1.00 89.56 173 ALA A O 1
ATOM 1429 N N . GLU A 1 174 ? -21.052 -6.066 6.712 1.00 92.94 174 GLU A N 1
ATOM 1430 C CA . GLU A 1 174 ? -20.729 -7.128 7.662 1.00 92.94 174 GLU A CA 1
ATOM 1431 C C . GLU A 1 174 ? -19.994 -8.277 6.970 1.00 92.94 174 GLU A C 1
ATOM 1433 O O . GLU A 1 174 ? -18.922 -8.678 7.431 1.00 92.94 174 GLU A O 1
ATOM 1438 N N . ILE A 1 175 ? -20.513 -8.733 5.827 1.00 94.06 175 ILE A N 1
ATOM 1439 C CA . ILE A 1 175 ? -19.902 -9.772 4.991 1.00 94.06 175 ILE A CA 1
ATOM 1440 C C . ILE A 1 175 ? -18.483 -9.369 4.598 1.00 94.06 175 ILE A C 1
ATOM 1442 O O . ILE A 1 175 ? -17.544 -10.135 4.818 1.00 94.06 175 ILE A O 1
ATOM 1446 N N . HIS A 1 176 ? -18.304 -8.143 4.094 1.00 93.00 176 HIS A N 1
ATOM 1447 C CA . HIS A 1 176 ? -16.987 -7.619 3.740 1.00 93.00 176 HIS A CA 1
ATOM 1448 C C . HIS A 1 176 ? -16.025 -7.689 4.934 1.00 93.00 176 HIS A C 1
ATOM 1450 O O . HIS A 1 176 ? -14.911 -8.198 4.814 1.00 93.00 176 HIS A O 1
ATOM 1456 N N . SER A 1 177 ? -16.445 -7.202 6.107 1.00 91.75 177 SER A N 1
ATOM 1457 C CA . SER A 1 177 ? -15.612 -7.206 7.315 1.00 91.75 177 SER A CA 1
ATOM 1458 C C . SER A 1 177 ? -15.243 -8.622 7.771 1.00 91.75 177 SER A C 1
ATOM 1460 O O . SER A 1 177 ? -14.088 -8.867 8.130 1.00 91.75 177 SER A O 1
ATOM 1462 N N . LYS A 1 178 ? -16.196 -9.559 7.777 1.00 94.50 178 LYS A N 1
ATOM 1463 C CA . LYS A 1 178 ? -15.964 -10.940 8.227 1.00 94.50 178 LYS A CA 1
ATOM 1464 C C . LYS A 1 178 ? -15.059 -11.705 7.268 1.00 94.50 178 LYS A C 1
ATOM 1466 O O . LYS A 1 178 ? -14.078 -12.288 7.723 1.00 94.50 178 LYS A O 1
ATOM 1471 N N . ILE A 1 179 ? -15.301 -11.616 5.958 1.00 95.31 179 ILE A N 1
ATOM 1472 C CA . ILE A 1 179 ? -14.424 -12.222 4.944 1.00 95.31 179 ILE A CA 1
ATOM 1473 C C . ILE A 1 179 ? -13.013 -11.630 5.035 1.00 95.31 179 ILE A C 1
ATOM 1475 O O . ILE A 1 179 ? -12.034 -12.371 5.074 1.00 95.31 179 ILE A O 1
ATOM 1479 N N . GLN A 1 180 ? -12.885 -10.306 5.171 1.00 92.81 180 GLN A N 1
ATOM 1480 C CA . GLN A 1 180 ? -11.578 -9.663 5.317 1.00 92.81 180 GLN A CA 1
ATOM 1481 C C . GLN A 1 180 ? -10.819 -10.167 6.557 1.00 92.81 180 GLN A C 1
ATOM 1483 O O . GLN A 1 180 ? -9.606 -10.384 6.508 1.00 92.81 180 GLN A O 1
ATOM 1488 N N . ASN A 1 181 ? -11.509 -10.362 7.683 1.00 89.88 181 ASN A N 1
ATOM 1489 C CA . ASN A 1 181 ? -10.903 -10.906 8.900 1.00 89.88 181 ASN A CA 1
ATOM 1490 C C . ASN A 1 181 ? -10.548 -12.389 8.765 1.00 89.88 181 ASN A C 1
ATOM 1492 O O . ASN A 1 181 ? -9.523 -12.814 9.302 1.00 89.88 181 ASN A O 1
ATOM 1496 N N . TYR A 1 182 ? -11.357 -13.160 8.041 1.00 92.12 182 TYR A N 1
ATOM 1497 C CA . TYR A 1 182 ? -11.067 -14.552 7.719 1.00 92.12 182 TYR A CA 1
ATOM 1498 C C . TYR A 1 182 ? -9.795 -14.661 6.868 1.00 92.12 182 TYR A C 1
ATOM 1500 O O . TYR A 1 182 ? -8.851 -15.347 7.256 1.00 92.12 182 TYR A O 1
ATOM 1508 N N . PHE A 1 183 ? -9.690 -13.883 5.787 1.00 91.69 183 PHE A N 1
ATOM 1509 C CA . PHE A 1 183 ? -8.492 -13.818 4.941 1.00 91.69 183 PHE A CA 1
ATOM 1510 C C . PHE A 1 183 ? -7.237 -13.376 5.702 1.00 91.69 183 PHE A C 1
ATOM 1512 O O . PHE A 1 183 ? -6.173 -13.960 5.515 1.00 91.69 183 PHE A O 1
ATOM 1519 N N . ARG A 1 184 ? -7.345 -12.418 6.630 1.00 87.00 184 ARG A N 1
ATOM 1520 C CA . ARG A 1 184 ? -6.220 -12.027 7.505 1.00 87.00 184 ARG A CA 1
ATOM 1521 C C . ARG A 1 184 ? -5.748 -13.143 8.435 1.00 87.00 184 ARG A C 1
ATOM 1523 O O . ARG A 1 184 ? -4.570 -13.189 8.779 1.00 87.00 184 ARG A O 1
ATOM 1530 N N . ARG A 1 185 ? -6.666 -13.982 8.923 1.00 84.62 185 ARG A N 1
ATOM 1531 C CA . ARG A 1 185 ? -6.354 -15.063 9.873 1.00 84.62 185 ARG A CA 1
ATOM 1532 C C . ARG A 1 185 ? -5.818 -16.307 9.182 1.00 84.62 185 ARG A C 1
ATOM 1534 O O . ARG A 1 185 ? -4.905 -16.931 9.713 1.00 84.62 185 ARG A O 1
ATOM 1541 N N . HIS A 1 186 ? -6.395 -16.646 8.033 1.00 85.00 186 HIS A N 1
ATOM 1542 C CA . HIS A 1 186 ? -6.180 -17.936 7.381 1.00 85.00 186 HIS A CA 1
ATOM 1543 C C . HIS A 1 186 ? -5.433 -17.841 6.059 1.00 85.00 186 HIS A C 1
ATOM 1545 O O . HIS A 1 186 ? -4.829 -18.826 5.669 1.00 85.00 186 HIS A O 1
ATOM 1551 N N . GLY A 1 187 ? -5.460 -16.689 5.380 1.00 81.75 187 GLY A N 1
ATOM 1552 C CA . GLY A 1 187 ? -4.865 -16.482 4.052 1.00 81.75 187 GLY A CA 1
ATOM 1553 C C . GLY A 1 187 ? -3.588 -15.640 4.047 1.00 81.75 187 GLY A C 1
ATOM 1554 O O . GLY A 1 187 ? -3.056 -15.372 2.978 1.00 81.75 187 GLY A O 1
ATOM 1555 N N . GLY A 1 188 ? -3.109 -15.183 5.210 1.00 77.06 188 GLY A N 1
ATOM 1556 C CA . GLY A 1 188 ? -1.885 -14.377 5.318 1.00 77.06 188 GLY A CA 1
ATOM 1557 C C . GLY A 1 188 ? -2.003 -12.930 4.816 1.00 77.06 188 GLY A C 1
ATOM 1558 O O . GLY A 1 188 ? -1.019 -12.202 4.871 1.00 77.06 188 GLY A O 1
ATOM 1559 N N . MET A 1 189 ? -3.194 -12.499 4.387 1.00 85.25 189 MET A N 1
ATOM 1560 C CA . MET A 1 189 ? -3.448 -11.157 3.855 1.00 85.25 189 MET A CA 1
ATOM 1561 C C . MET A 1 189 ? -3.168 -10.079 4.908 1.00 85.25 189 MET A C 1
ATOM 1563 O O . MET A 1 189 ? -3.846 -10.021 5.938 1.00 85.25 189 MET A O 1
ATOM 1567 N N . GLU A 1 190 ? -2.206 -9.190 4.666 1.00 79.38 190 GLU A N 1
ATOM 1568 C CA . GLU A 1 190 ? -1.822 -8.139 5.613 1.00 79.38 190 GLU A CA 1
ATOM 1569 C C . GLU A 1 190 ? -2.229 -6.743 5.154 1.00 79.38 190 GLU A C 1
ATOM 1571 O O . GLU A 1 190 ? -2.706 -5.945 5.975 1.00 79.38 190 GLU A O 1
ATOM 1576 N N . LYS A 1 191 ? -2.005 -6.426 3.876 1.00 79.00 191 LYS A N 1
ATOM 1577 C CA . LYS A 1 191 ? -2.085 -5.052 3.362 1.00 79.00 191 LYS A CA 1
ATOM 1578 C C . LYS A 1 191 ? -3.291 -4.806 2.471 1.00 79.00 191 LYS A C 1
ATOM 1580 O O . LYS A 1 191 ? -3.719 -3.653 2.395 1.00 79.00 191 LYS A O 1
ATOM 1585 N N . ALA A 1 192 ? -3.855 -5.843 1.862 1.00 80.88 192 ALA A N 1
ATOM 1586 C CA . ALA A 1 192 ? -4.983 -5.679 0.969 1.00 80.88 192 ALA A CA 1
ATOM 1587 C C . ALA A 1 192 ? -6.217 -5.098 1.674 1.00 80.88 192 ALA A C 1
ATOM 1589 O O . ALA A 1 192 ? -6.552 -5.411 2.831 1.00 80.88 192 ALA A O 1
ATOM 1590 N N . HIS A 1 193 ? -6.913 -4.226 0.955 1.00 81.50 193 HIS A N 1
ATOM 1591 C CA . HIS A 1 193 ? -8.104 -3.536 1.430 1.00 81.50 193 HIS A CA 1
ATOM 1592 C C . HIS A 1 193 ? -9.192 -3.502 0.360 1.00 81.50 193 HIS A C 1
ATOM 1594 O O . HIS A 1 193 ? -8.919 -3.671 -0.825 1.00 81.50 193 HIS A O 1
ATOM 1600 N N . GLY A 1 194 ? -10.431 -3.276 0.797 1.00 78.19 194 GLY A N 1
ATOM 1601 C CA . GLY A 1 194 ? -11.541 -3.021 -0.114 1.00 78.19 194 GLY A CA 1
ATOM 1602 C C . GLY A 1 194 ? -11.565 -1.575 -0.597 1.00 78.19 194 GLY A C 1
ATOM 1603 O O . GLY A 1 194 ? -11.102 -0.669 0.104 1.00 78.19 194 GLY A O 1
ATOM 1604 N N . GLY A 1 195 ? -12.113 -1.374 -1.793 1.00 73.00 195 GLY A N 1
ATOM 1605 C CA . GLY A 1 195 ? -12.296 -0.075 -2.441 1.00 73.00 195 GLY A CA 1
ATOM 1606 C C . GLY A 1 195 ? -13.746 0.142 -2.883 1.00 73.00 195 GLY A C 1
ATOM 1607 O O . GLY A 1 195 ? -14.543 -0.791 -2.916 1.00 73.00 195 GLY A O 1
ATOM 1608 N N . GLY A 1 196 ? -14.101 1.391 -3.201 1.00 78.75 196 GLY A N 1
ATOM 1609 C CA . GLY A 1 196 ? -15.427 1.743 -3.743 1.00 78.75 196 GLY A CA 1
ATOM 1610 C C . GLY A 1 196 ? -15.522 1.652 -5.270 1.00 78.75 196 GLY A C 1
ATOM 1611 O O . GLY A 1 196 ? -16.615 1.616 -5.825 1.00 78.75 196 GLY A O 1
ATOM 1612 N N . VAL A 1 197 ? -14.376 1.614 -5.950 1.00 86.19 197 VAL A N 1
ATOM 1613 C CA . VAL A 1 197 ? -14.264 1.567 -7.408 1.00 86.19 197 VAL A CA 1
ATOM 1614 C C . VAL A 1 197 ? -13.030 0.743 -7.765 1.00 86.19 197 VAL A C 1
ATOM 1616 O O . VAL A 1 197 ? -11.999 0.889 -7.109 1.00 86.19 197 VAL A O 1
ATOM 1619 N N . LEU A 1 198 ? -13.125 -0.076 -8.807 1.00 90.44 198 LEU A N 1
ATOM 1620 C CA . LEU A 1 198 ? -12.047 -0.904 -9.335 1.00 90.44 198 LEU A CA 1
ATOM 1621 C C . LEU A 1 198 ? -11.806 -0.555 -10.803 1.00 90.44 198 LEU A C 1
ATOM 1623 O O . LEU A 1 198 ? -12.751 -0.548 -11.585 1.00 90.44 198 LEU A O 1
ATOM 1627 N N . ARG A 1 199 ? -10.552 -0.340 -11.221 1.00 93.06 199 ARG A N 1
ATOM 1628 C CA . ARG A 1 199 ? -10.235 -0.285 -12.661 1.00 93.06 199 ARG A CA 1
ATOM 1629 C C . ARG A 1 199 ? -10.735 -1.571 -13.314 1.00 93.06 199 ARG A C 1
ATOM 1631 O O . ARG A 1 199 ? -10.432 -2.639 -12.792 1.00 93.06 199 ARG A O 1
ATOM 1638 N N . LEU A 1 200 ? -11.466 -1.496 -14.414 1.00 94.81 200 LEU A N 1
ATOM 1639 C CA . LEU A 1 200 ? -12.037 -2.657 -15.090 1.00 94.81 200 LEU A CA 1
ATOM 1640 C C . LEU A 1 200 ? -10.923 -3.561 -15.655 1.00 94.81 200 LEU A C 1
ATOM 1642 O O . LEU A 1 200 ? -9.768 -3.140 -15.803 1.00 94.81 200 LEU A O 1
ATOM 1646 N N . ALA A 1 201 ? -11.226 -4.836 -15.896 1.00 94.69 201 ALA A N 1
ATOM 1647 C CA . ALA A 1 201 ? -10.369 -5.679 -16.729 1.00 94.69 201 ALA A CA 1
ATOM 1648 C C . ALA A 1 201 ? -10.251 -5.089 -18.144 1.00 94.69 201 ALA A C 1
ATOM 1650 O O . ALA A 1 201 ? -11.122 -4.339 -18.573 1.00 94.69 201 ALA A O 1
ATOM 1651 N N . TYR A 1 202 ? -9.139 -5.364 -18.824 1.00 96.12 202 TYR A N 1
ATOM 1652 C CA . TYR A 1 202 ? -8.828 -4.896 -20.181 1.00 96.12 202 TYR A CA 1
ATOM 1653 C C . TYR A 1 202 ? -8.770 -3.369 -20.375 1.00 96.12 202 TYR A C 1
ATOM 1655 O O . TYR A 1 202 ? -8.502 -2.887 -21.468 1.00 96.12 202 TYR A O 1
ATOM 1663 N N . SER A 1 203 ? -8.925 -2.578 -19.316 1.00 96.06 203 SER A N 1
ATOM 1664 C CA . SER A 1 203 ? -8.692 -1.136 -19.352 1.00 96.06 203 SER A CA 1
ATOM 1665 C C . SER A 1 203 ? -7.205 -0.804 -19.226 1.00 96.06 203 SER A C 1
ATOM 1667 O O . SER A 1 203 ? -6.504 -1.412 -18.414 1.00 96.06 203 SER A O 1
ATOM 1669 N N . LEU A 1 204 ? -6.744 0.248 -19.906 1.00 96.81 204 LEU A N 1
ATOM 1670 C CA . LEU A 1 204 ? -5.395 0.786 -19.704 1.00 96.81 204 LEU A CA 1
ATOM 1671 C C . LEU A 1 204 ? -5.231 1.369 -18.296 1.00 96.81 204 LEU A C 1
ATOM 1673 O O . LEU A 1 204 ? -6.159 1.959 -17.729 1.00 96.81 204 LEU A O 1
ATOM 1677 N N . ASN A 1 205 ? -4.047 1.182 -17.720 1.00 95.19 205 ASN A N 1
ATOM 1678 C CA . ASN A 1 205 ? -3.646 1.788 -16.462 1.00 95.19 205 ASN A CA 1
ATOM 1679 C C . ASN A 1 205 ? -3.140 3.214 -16.695 1.00 95.19 205 ASN A C 1
ATOM 1681 O O . ASN A 1 205 ? -2.250 3.450 -17.506 1.00 95.19 205 ASN A O 1
ATOM 1685 N N . GLU A 1 206 ? -3.669 4.159 -15.927 1.00 92.44 206 GLU A N 1
ATOM 1686 C CA . GLU A 1 206 ? -3.340 5.574 -16.036 1.00 92.44 206 GLU A CA 1
ATOM 1687 C C . GLU A 1 206 ? -1.864 5.879 -15.745 1.00 92.44 206 GLU A C 1
ATOM 1689 O O . GLU A 1 206 ? -1.373 6.901 -16.198 1.00 92.44 206 GLU A O 1
ATOM 1694 N N . ASP A 1 207 ? -1.124 5.040 -15.020 1.00 90.81 207 ASP A N 1
ATOM 1695 C CA . ASP A 1 207 ? 0.269 5.326 -14.661 1.00 90.81 207 ASP A CA 1
ATOM 1696 C C . ASP A 1 207 ? 1.265 5.071 -15.798 1.00 90.81 207 ASP A C 1
ATOM 1698 O O . ASP A 1 207 ? 2.300 5.735 -15.845 1.00 90.81 207 ASP A O 1
ATOM 1702 N N . ASN A 1 208 ? 1.000 4.091 -16.664 1.00 92.06 208 ASN A N 1
ATOM 1703 C CA . ASN A 1 208 ? 1.986 3.594 -17.631 1.00 92.06 208 ASN A CA 1
ATOM 1704 C C . ASN A 1 208 ? 1.395 3.034 -18.937 1.00 92.06 208 ASN A C 1
ATOM 1706 O O . ASN A 1 208 ? 2.162 2.583 -19.785 1.00 92.06 208 ASN A O 1
ATOM 1710 N N . GLY A 1 209 ? 0.070 3.014 -19.086 1.00 94.00 209 GLY A N 1
ATOM 1711 C CA . GLY A 1 209 ? -0.613 2.509 -20.273 1.00 94.00 209 GLY A CA 1
ATOM 1712 C C . GLY A 1 209 ? -0.570 0.991 -20.466 1.00 94.00 209 GLY A C 1
ATOM 1713 O O . GLY A 1 209 ? -0.998 0.523 -21.514 1.00 94.00 209 GLY A O 1
ATOM 1714 N N . LEU A 1 210 ? -0.103 0.202 -19.489 1.00 95.75 210 LEU A N 1
ATOM 1715 C CA . LEU A 1 210 ? -0.271 -1.256 -19.539 1.00 95.75 210 LEU A CA 1
ATOM 1716 C C . LEU A 1 210 ? -1.729 -1.635 -19.286 1.00 95.75 210 LEU A C 1
ATOM 1718 O O . LEU A 1 210 ? -2.438 -0.993 -18.502 1.00 95.75 210 LEU A O 1
ATOM 1722 N N . VAL A 1 211 ? -2.169 -2.718 -19.914 1.00 96.56 211 VAL A N 1
ATOM 1723 C CA . VAL A 1 211 ? -3.530 -3.227 -19.782 1.00 96.56 211 VAL A CA 1
ATOM 1724 C C . VAL A 1 211 ? -3.734 -3.852 -18.399 1.00 96.56 211 VAL A C 1
ATOM 1726 O O . VAL A 1 211 ? -2.895 -4.567 -17.855 1.00 96.56 211 VAL A O 1
ATOM 1729 N N . SER A 1 212 ? -4.893 -3.615 -17.798 1.00 95.81 212 SER A N 1
ATOM 1730 C CA . SER A 1 212 ? -5.345 -4.375 -16.637 1.00 95.81 212 SER A CA 1
ATOM 1731 C C . SER A 1 212 ? -5.725 -5.802 -17.025 1.00 95.81 212 SER A C 1
ATOM 1733 O O . SER A 1 212 ? -6.886 -6.069 -17.332 1.00 95.81 212 SER A O 1
ATOM 1735 N N . LEU A 1 213 ? -4.760 -6.714 -17.011 1.00 95.38 213 LEU A N 1
ATOM 1736 C CA . LEU A 1 213 ? -4.914 -8.050 -17.576 1.00 95.38 213 LEU A CA 1
ATOM 1737 C C . LEU A 1 213 ? -5.496 -9.061 -16.568 1.00 95.38 213 LEU A C 1
ATOM 1739 O O . LEU A 1 213 ? -4.894 -9.251 -15.507 1.00 95.38 213 LEU A O 1
ATOM 1743 N N . PRO A 1 214 ? -6.639 -9.717 -16.857 1.00 94.94 214 PRO A N 1
ATOM 1744 C CA . PRO A 1 214 ? -7.103 -10.894 -16.119 1.00 94.94 214 PRO A CA 1
ATOM 1745 C C . PRO A 1 214 ? -6.066 -12.014 -16.076 1.00 94.94 214 PRO A C 1
ATOM 1747 O O . PRO A 1 214 ? -5.387 -12.270 -17.062 1.00 94.94 214 PRO A O 1
ATOM 1750 N N . ILE A 1 215 ? -5.960 -12.687 -14.930 1.00 93.00 215 ILE A N 1
ATOM 1751 C CA . ILE A 1 215 ? -5.015 -13.790 -14.709 1.00 93.00 215 ILE A CA 1
ATOM 1752 C C . ILE A 1 215 ? -5.781 -14.954 -14.074 1.00 93.00 215 ILE A C 1
ATOM 1754 O O . ILE A 1 215 ? -6.723 -14.745 -13.308 1.00 93.00 215 ILE A O 1
ATOM 1758 N N . LEU A 1 216 ? -5.398 -16.189 -14.377 1.00 91.56 216 LEU A N 1
ATOM 1759 C CA . LEU A 1 216 ? -5.915 -17.388 -13.714 1.00 91.56 216 LEU A CA 1
ATOM 1760 C C . LEU A 1 216 ? -5.038 -17.751 -12.508 1.00 91.56 216 LEU A C 1
ATOM 1762 O O . LEU A 1 216 ? -3.839 -17.493 -12.506 1.00 91.56 216 LEU A O 1
ATOM 1766 N N . SER A 1 217 ? -5.598 -18.388 -11.474 1.00 91.25 217 SER A N 1
ATOM 1767 C CA . SER A 1 217 ? -4.830 -18.712 -10.256 1.00 91.25 217 SER A CA 1
ATOM 1768 C C . SER A 1 217 ? -3.570 -19.536 -10.528 1.00 91.25 217 SER A C 1
ATOM 1770 O O . SER A 1 217 ? -2.525 -19.257 -9.946 1.00 91.25 217 SER A O 1
ATOM 1772 N N . HIS A 1 218 ? -3.633 -20.485 -11.464 1.00 89.94 218 HIS A N 1
ATOM 1773 C CA . HIS A 1 218 ? -2.484 -21.306 -11.857 1.00 89.94 218 HIS A CA 1
ATOM 1774 C C . HIS A 1 218 ? -1.416 -20.554 -12.671 1.00 89.94 218 HIS A C 1
ATOM 1776 O O . HIS A 1 218 ? -0.315 -21.069 -12.819 1.00 89.94 218 HIS A O 1
ATOM 1782 N N . GLN A 1 219 ? -1.723 -19.361 -13.193 1.00 91.62 219 GLN A N 1
ATOM 1783 C CA . GLN A 1 219 ? -0.776 -18.510 -13.925 1.00 91.62 219 GLN A CA 1
ATOM 1784 C C . GLN A 1 219 ? -0.021 -17.548 -12.994 1.00 91.62 219 GLN A C 1
ATOM 1786 O O . GLN A 1 219 ? 0.857 -16.815 -13.430 1.00 91.62 219 GLN A O 1
ATOM 1791 N N . LEU A 1 220 ? -0.355 -17.486 -11.698 1.00 92.06 220 LEU A N 1
ATOM 1792 C CA . LEU A 1 220 ? 0.258 -16.509 -10.789 1.00 92.06 220 LEU A CA 1
ATOM 1793 C C . LEU A 1 220 ? 1.781 -16.671 -10.666 1.00 92.06 220 LEU A C 1
ATOM 1795 O O . LEU A 1 220 ? 2.481 -15.672 -10.488 1.00 92.06 220 LEU A O 1
ATOM 1799 N N . SER A 1 221 ? 2.295 -17.902 -10.749 1.00 90.06 221 SER A N 1
ATOM 1800 C CA . SER A 1 221 ? 3.725 -18.184 -10.588 1.00 90.06 221 SER A CA 1
ATOM 1801 C C . SER A 1 221 ? 4.551 -17.774 -11.811 1.00 90.06 221 SER A C 1
ATOM 1803 O O . SER A 1 221 ? 5.633 -17.195 -11.664 1.00 90.06 221 SER A O 1
ATOM 1805 N N . ASP A 1 222 ? 4.030 -18.006 -13.019 1.00 91.75 222 ASP A N 1
ATOM 1806 C CA . ASP A 1 222 ? 4.721 -17.744 -14.283 1.00 91.75 222 ASP A CA 1
ATOM 1807 C C . ASP A 1 222 ? 4.296 -16.437 -14.968 1.00 91.75 222 ASP A C 1
ATOM 1809 O O . ASP A 1 222 ? 4.942 -16.041 -15.937 1.00 91.75 222 ASP A O 1
ATOM 1813 N N . PHE A 1 223 ? 3.287 -15.727 -14.455 1.00 93.81 223 PHE A N 1
ATOM 1814 C CA . PHE A 1 223 ? 2.882 -14.412 -14.956 1.00 93.81 223 PHE A CA 1
ATOM 1815 C C . PHE A 1 223 ? 4.070 -13.445 -15.045 1.00 93.81 223 PHE A C 1
ATOM 1817 O O . PHE A 1 223 ? 4.971 -13.468 -14.197 1.00 93.81 223 PHE A O 1
ATOM 1824 N N . ARG A 1 224 ? 4.070 -12.578 -16.059 1.00 92.94 224 ARG A N 1
ATOM 1825 C CA . ARG A 1 224 ? 5.013 -11.471 -16.227 1.00 92.94 224 ARG A CA 1
ATOM 1826 C C . ARG A 1 224 ? 4.284 -10.199 -16.681 1.00 92.94 224 ARG A C 1
ATOM 1828 O O . ARG A 1 224 ? 3.445 -10.263 -17.576 1.00 92.94 224 ARG A O 1
ATOM 1835 N N . PRO A 1 225 ? 4.623 -9.009 -16.148 1.00 94.25 225 PRO A N 1
ATOM 1836 C CA . PRO A 1 225 ? 3.897 -7.783 -16.484 1.00 94.25 225 PRO A CA 1
ATOM 1837 C C . PRO A 1 225 ? 3.947 -7.367 -17.956 1.00 94.25 225 PRO A C 1
ATOM 1839 O O . PRO A 1 225 ? 3.069 -6.630 -18.392 1.00 94.25 225 PRO A O 1
ATOM 1842 N N . TRP A 1 226 ? 4.940 -7.814 -18.730 1.00 92.69 226 TRP A N 1
ATOM 1843 C CA . TRP A 1 226 ? 5.014 -7.503 -20.160 1.00 92.69 226 TRP A CA 1
ATOM 1844 C C . TRP A 1 226 ? 3.887 -8.169 -20.963 1.00 92.69 226 TRP A C 1
ATOM 1846 O O . TRP A 1 226 ? 3.558 -7.675 -22.038 1.00 92.69 226 TRP A O 1
ATOM 1856 N N . GLU A 1 227 ? 3.233 -9.204 -20.417 1.00 92.81 227 GLU A N 1
ATOM 1857 C CA . GLU A 1 227 ? 2.019 -9.811 -20.990 1.00 92.81 227 GLU A CA 1
ATOM 1858 C C . GLU A 1 227 ? 0.851 -8.821 -21.059 1.00 92.81 227 GLU A C 1
ATOM 1860 O O . GLU A 1 227 ? -0.054 -8.960 -21.873 1.00 92.81 227 GLU A O 1
ATOM 1865 N N . ALA A 1 228 ? 0.884 -7.778 -20.224 1.00 94.50 228 ALA A N 1
ATOM 1866 C CA . ALA A 1 228 ? -0.089 -6.694 -20.228 1.00 94.50 228 ALA A CA 1
ATOM 1867 C C . ALA A 1 228 ? 0.199 -5.611 -21.283 1.00 94.50 228 ALA A C 1
ATOM 1869 O O . ALA A 1 228 ? -0.438 -4.553 -21.264 1.00 94.50 228 ALA A O 1
ATOM 1870 N N . ASN A 1 229 ? 1.172 -5.817 -22.176 1.00 92.69 229 ASN A N 1
ATOM 1871 C CA . ASN A 1 229 ? 1.381 -4.912 -23.297 1.00 92.69 229 ASN A CA 1
ATOM 1872 C C . ASN A 1 229 ? 0.166 -4.944 -24.237 1.00 92.69 229 ASN A C 1
ATOM 1874 O O . ASN A 1 229 ? -0.375 -6.004 -24.542 1.00 92.69 229 ASN A O 1
ATOM 1878 N N . ILE A 1 230 ? -0.230 -3.768 -24.720 1.00 91.88 230 ILE A N 1
ATOM 1879 C CA . ILE A 1 230 ? -1.459 -3.535 -25.486 1.00 91.88 230 ILE A CA 1
ATOM 1880 C C . ILE A 1 230 ? -1.621 -4.449 -26.717 1.00 91.88 230 ILE A C 1
ATOM 1882 O O . ILE A 1 230 ? -2.743 -4.789 -27.089 1.00 91.88 230 ILE A O 1
ATOM 1886 N N . TYR A 1 231 ? -0.507 -4.906 -27.297 1.00 87.75 231 TYR A N 1
ATOM 1887 C CA . TYR A 1 231 ? -0.471 -5.776 -28.475 1.00 87.75 231 TYR A CA 1
ATOM 1888 C C . TYR A 1 231 ? -0.537 -7.270 -28.173 1.00 87.75 231 TYR A C 1
ATOM 1890 O O . TYR A 1 231 ? -0.786 -8.056 -29.082 1.00 87.75 231 TYR A O 1
ATOM 1898 N N . GLN A 1 232 ? -0.292 -7.671 -26.927 1.00 87.62 232 GLN A N 1
ATOM 1899 C CA . GLN A 1 232 ? -0.345 -9.075 -26.515 1.00 87.62 232 GLN A CA 1
ATOM 1900 C C . GLN A 1 232 ? -1.715 -9.476 -25.961 1.00 87.62 232 GLN A C 1
ATOM 1902 O O . GLN A 1 232 ? -1.980 -10.659 -25.767 1.00 87.62 232 GLN A O 1
ATOM 1907 N N . VAL A 1 233 ? -2.591 -8.505 -25.698 1.00 91.25 233 VAL A N 1
ATOM 1908 C CA . VAL A 1 233 ? -3.877 -8.762 -25.053 1.00 91.25 233 VAL A CA 1
ATOM 1909 C C . VAL A 1 233 ? -4.942 -9.162 -26.067 1.00 91.25 233 VAL A C 1
ATOM 1911 O O . VAL A 1 233 ? -5.299 -8.377 -26.950 1.00 91.25 233 VAL A O 1
ATOM 1914 N N . THR A 1 234 ? -5.521 -10.342 -25.863 1.00 89.88 234 THR A N 1
ATOM 1915 C CA . THR A 1 234 ? -6.784 -10.794 -26.462 1.00 89.88 234 THR A CA 1
ATOM 1916 C C . THR A 1 234 ? -7.883 -10.852 -25.401 1.00 89.88 234 THR A C 1
ATOM 1918 O O . THR A 1 234 ? -7.613 -11.043 -24.208 1.00 89.88 234 THR A O 1
ATOM 1921 N N . ILE A 1 235 ? -9.131 -10.626 -25.815 1.00 91.19 235 ILE A N 1
ATOM 1922 C CA . ILE A 1 235 ? -10.292 -10.719 -24.928 1.00 91.19 235 ILE A CA 1
ATOM 1923 C C . ILE A 1 235 ? -11.033 -12.014 -25.226 1.00 91.19 235 ILE A C 1
ATOM 1925 O O . ILE A 1 235 ? -11.767 -12.116 -26.203 1.00 91.19 235 ILE A O 1
ATOM 1929 N N . ASP A 1 236 ? -10.862 -12.987 -24.334 1.00 77.56 236 ASP A N 1
ATOM 1930 C CA . ASP A 1 236 ? -11.386 -14.336 -24.556 1.00 77.56 236 ASP A CA 1
ATOM 1931 C C . ASP A 1 236 ? -12.610 -14.650 -23.675 1.00 77.56 236 ASP A C 1
ATOM 1933 O O . ASP A 1 236 ? -13.292 -15.649 -23.905 1.00 77.56 236 ASP A O 1
ATOM 1937 N N . LYS A 1 237 ? -12.877 -13.846 -22.627 1.00 70.81 237 LYS A N 1
ATOM 1938 C CA . LYS A 1 237 ? -13.957 -14.082 -21.646 1.00 70.81 237 LYS A CA 1
ATOM 1939 C C . LYS A 1 237 ? -14.522 -12.785 -21.045 1.00 70.81 237 LYS A C 1
ATOM 1941 O O . LYS A 1 237 ? -13.761 -11.840 -20.820 1.00 70.81 237 LYS A O 1
ATOM 1946 N N . PRO A 1 238 ? -15.820 -12.747 -20.688 1.00 83.31 238 PRO A N 1
ATOM 1947 C CA . PRO A 1 238 ? -16.411 -11.639 -19.947 1.00 83.31 238 PRO A CA 1
ATOM 1948 C C . PRO A 1 238 ? -15.880 -11.580 -18.510 1.00 83.31 238 PRO A C 1
ATOM 1950 O O . PRO A 1 238 ? -15.548 -12.596 -17.890 1.00 83.31 238 PRO A O 1
ATOM 1953 N N . TRP A 1 239 ? -15.851 -10.380 -17.931 1.00 90.31 239 TRP A N 1
ATOM 1954 C CA . TRP A 1 239 ? -15.318 -10.185 -16.585 1.00 90.31 239 TRP A CA 1
ATOM 1955 C C . TRP A 1 239 ? -16.390 -10.493 -15.534 1.00 90.31 239 TRP A C 1
ATOM 1957 O O . TRP A 1 239 ? -16.176 -11.368 -14.688 1.00 90.31 239 TRP A O 1
ATOM 1967 N N . HIS A 1 240 ? -17.576 -9.881 -15.647 1.00 90.06 240 HIS A N 1
ATOM 1968 C CA . HIS A 1 240 ? -18.720 -10.168 -14.763 1.00 90.06 240 HIS A CA 1
ATOM 1969 C C . HIS A 1 240 ? -19.717 -11.207 -15.326 1.00 90.06 240 HIS A C 1
ATOM 1971 O O . HIS A 1 240 ? -20.561 -11.697 -14.580 1.00 90.06 240 HIS A O 1
ATOM 1977 N N . GLY A 1 241 ? -19.657 -11.546 -16.621 1.00 76.69 241 GLY A N 1
ATOM 1978 C CA . GLY A 1 241 ? -20.713 -12.300 -17.328 1.00 76.69 241 GLY A CA 1
ATOM 1979 C C . GLY A 1 241 ? -20.800 -13.817 -17.082 1.00 76.69 241 GLY A C 1
ATOM 1980 O O . GLY A 1 241 ? -21.894 -14.365 -17.185 1.00 76.69 241 GLY A O 1
ATOM 1981 N N . ASP A 1 242 ? -19.702 -14.480 -16.703 1.00 85.25 242 ASP A N 1
ATOM 1982 C CA . ASP A 1 242 ? -19.613 -15.954 -16.644 1.00 85.25 242 ASP A CA 1
ATOM 1983 C C . ASP A 1 242 ? -19.637 -16.503 -15.208 1.00 85.25 242 ASP A C 1
ATOM 1985 O O . ASP A 1 242 ? -18.631 -16.997 -14.685 1.00 85.25 242 ASP A O 1
ATOM 1989 N N . VAL A 1 243 ? -20.778 -16.390 -14.527 1.00 93.12 243 VAL A N 1
ATOM 1990 C CA . VAL A 1 243 ? -20.954 -16.946 -13.174 1.00 93.12 243 VAL A CA 1
ATOM 1991 C C . VAL A 1 243 ? -21.667 -18.306 -13.240 1.00 93.12 243 VAL A C 1
ATOM 1993 O O . VAL A 1 243 ? -22.821 -18.359 -13.666 1.00 93.12 243 VAL A O 1
ATOM 1996 N N . PRO A 1 244 ? -21.027 -19.416 -12.808 1.00 93.88 244 PRO A N 1
ATOM 1997 C CA . PRO A 1 244 ? -21.639 -20.745 -12.838 1.00 93.88 244 PRO A CA 1
ATOM 1998 C C . PRO A 1 244 ? -22.920 -20.841 -12.000 1.00 93.88 244 PRO A C 1
ATOM 2000 O O . PRO A 1 244 ? -23.001 -20.288 -10.904 1.00 93.88 244 PRO A O 1
ATOM 2003 N N . ALA A 1 245 ? -23.894 -21.637 -12.450 1.00 91.94 245 ALA A N 1
ATOM 2004 C CA . ALA A 1 245 ? -25.185 -21.789 -11.764 1.00 91.94 245 ALA A CA 1
ATOM 2005 C C . ALA A 1 245 ? -25.067 -22.303 -10.312 1.00 91.94 245 ALA A C 1
ATOM 2007 O O . ALA A 1 245 ? -25.889 -21.978 -9.457 1.00 91.94 245 ALA A O 1
ATOM 2008 N N . ASN A 1 246 ? -24.033 -23.092 -10.003 1.00 94.56 246 ASN A N 1
ATOM 2009 C CA . ASN A 1 246 ? -23.772 -23.609 -8.657 1.00 94.56 246 ASN A CA 1
ATOM 2010 C C . ASN A 1 246 ? -22.954 -22.648 -7.765 1.00 94.56 246 ASN A C 1
ATOM 2012 O O . ASN A 1 246 ? -22.789 -22.946 -6.577 1.00 94.56 246 ASN A O 1
ATOM 2016 N N . ALA A 1 247 ? -22.475 -21.508 -8.285 1.00 96.50 247 ALA A N 1
ATOM 2017 C CA . ALA A 1 247 ? -21.603 -20.577 -7.562 1.00 96.50 247 ALA A CA 1
ATOM 2018 C C . ALA A 1 247 ? -22.247 -20.074 -6.262 1.00 96.50 247 ALA A C 1
ATOM 2020 O O . ALA A 1 247 ? -21.591 -20.038 -5.222 1.00 96.50 247 ALA A O 1
ATOM 2021 N N . SER A 1 248 ? -23.556 -19.804 -6.293 1.00 96.94 248 SER A N 1
ATOM 2022 C CA . SER A 1 248 ? -24.335 -19.378 -5.124 1.00 96.94 248 SER A CA 1
ATOM 2023 C C . SER A 1 248 ? -24.268 -20.375 -3.961 1.00 96.94 248 SER A C 1
ATOM 2025 O O . SER A 1 248 ? -24.079 -19.995 -2.803 1.00 96.94 248 SER A O 1
ATOM 2027 N N . ARG A 1 249 ? -24.323 -21.681 -4.259 1.00 97.12 249 ARG A N 1
ATOM 2028 C CA . ARG A 1 249 ? -24.214 -22.746 -3.249 1.00 97.12 249 ARG A CA 1
ATOM 2029 C C . ARG A 1 249 ? -22.802 -22.839 -2.669 1.00 97.12 249 ARG A C 1
ATOM 2031 O O . ARG A 1 249 ? -22.650 -23.066 -1.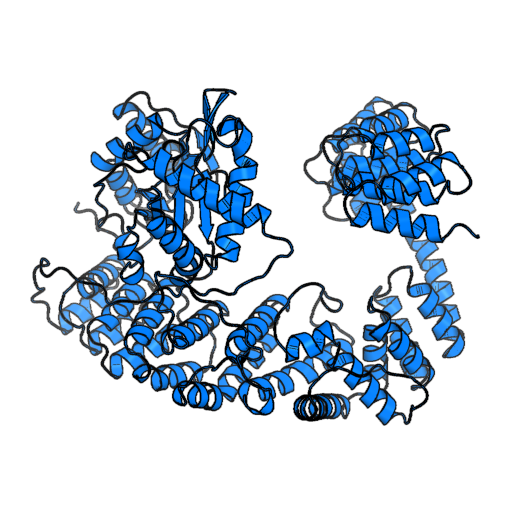469 1.00 97.12 249 ARG A O 1
ATOM 2038 N N . LYS A 1 250 ? -21.772 -22.681 -3.503 1.00 97.75 250 LYS A N 1
ATOM 2039 C CA . LYS A 1 250 ? -20.366 -22.705 -3.067 1.00 97.75 250 LYS A CA 1
ATOM 2040 C C . LYS A 1 250 ? -20.044 -21.510 -2.174 1.00 97.75 250 LYS A C 1
ATOM 2042 O O . LYS A 1 250 ? -19.517 -21.694 -1.078 1.00 97.75 250 LYS A O 1
ATOM 2047 N N . MET A 1 251 ? -20.490 -20.320 -2.570 1.00 97.88 251 MET A N 1
ATOM 2048 C CA . MET A 1 251 ? -20.399 -19.114 -1.750 1.00 97.88 251 MET A CA 1
ATOM 2049 C C . MET A 1 251 ? -21.152 -19.258 -0.423 1.00 97.88 251 MET A C 1
ATOM 2051 O O . MET A 1 251 ? -20.610 -18.908 0.619 1.00 97.88 251 MET A O 1
ATOM 2055 N N . PHE A 1 252 ? -22.362 -19.826 -0.415 1.00 97.69 252 PHE A N 1
ATOM 2056 C CA . PHE A 1 252 ? -23.100 -20.076 0.830 1.00 97.69 252 PHE A CA 1
ATOM 2057 C C . PHE A 1 252 ? -22.296 -20.937 1.821 1.00 97.69 252 PHE A C 1
ATOM 2059 O O . PHE A 1 252 ? -22.207 -20.607 3.005 1.00 97.69 252 PHE A O 1
ATOM 2066 N N . ASN A 1 253 ? -21.667 -22.016 1.341 1.00 96.50 253 ASN A N 1
ATOM 2067 C CA . ASN A 1 253 ? -20.831 -22.880 2.178 1.00 96.50 253 ASN A CA 1
ATOM 2068 C C . ASN A 1 253 ? -19.609 -22.138 2.734 1.00 96.50 253 ASN A C 1
ATOM 2070 O O . ASN A 1 253 ? -19.281 -22.304 3.910 1.00 96.50 253 ASN A O 1
ATOM 2074 N N . PHE A 1 254 ? -18.964 -21.313 1.906 1.00 97.94 254 PHE A N 1
ATOM 2075 C CA . PHE A 1 254 ? -17.842 -20.478 2.328 1.00 97.94 254 PHE A CA 1
ATOM 2076 C C . PHE A 1 254 ? -18.265 -19.445 3.383 1.00 97.94 254 PHE A C 1
ATOM 2078 O O . PHE A 1 254 ? -17.621 -19.335 4.424 1.00 97.94 254 PHE A O 1
ATOM 2085 N N . LEU A 1 255 ? -19.387 -18.744 3.178 1.00 98.00 255 LEU A N 1
ATOM 2086 C CA . LEU A 1 255 ? -19.926 -17.793 4.156 1.00 98.00 255 LEU A CA 1
ATOM 2087 C C . LEU A 1 255 ? -20.229 -18.461 5.498 1.00 98.00 255 LEU A C 1
ATOM 2089 O O . LEU A 1 255 ? -19.929 -17.884 6.541 1.00 98.00 255 LEU A O 1
ATOM 2093 N N . ARG A 1 256 ? -20.776 -19.681 5.496 1.00 97.12 256 ARG A N 1
ATOM 2094 C CA . ARG A 1 256 ? -21.019 -20.431 6.735 1.00 97.12 256 ARG A CA 1
ATOM 2095 C C . ARG A 1 256 ? -19.720 -20.683 7.503 1.00 97.12 256 ARG A C 1
ATOM 2097 O O . ARG A 1 256 ? -19.672 -20.384 8.690 1.00 97.12 256 ARG A O 1
ATOM 2104 N N . GLU A 1 257 ? -18.663 -21.146 6.830 1.00 96.00 257 GLU A N 1
ATOM 2105 C CA . GLU A 1 257 ? -17.347 -21.328 7.465 1.00 96.00 257 GLU A CA 1
ATOM 2106 C C . GLU A 1 257 ? -16.811 -20.009 8.038 1.00 96.00 257 GLU A C 1
ATOM 2108 O O . GLU A 1 257 ? -16.386 -19.956 9.192 1.00 96.00 257 GLU A O 1
ATOM 2113 N N . VAL A 1 258 ? -16.883 -18.925 7.259 1.00 95.44 258 VAL A N 1
ATOM 2114 C CA . VAL A 1 258 ? -16.432 -17.591 7.683 1.00 95.44 258 VAL A CA 1
ATOM 2115 C C . VAL A 1 258 ? -17.153 -17.138 8.957 1.00 95.44 258 VAL A C 1
ATOM 2117 O O . VAL A 1 258 ? -16.512 -16.622 9.875 1.00 95.44 258 VAL A O 1
ATOM 2120 N N . TYR A 1 259 ? -18.472 -17.325 9.035 1.00 94.50 259 TYR A N 1
ATOM 2121 C CA . TYR A 1 259 ? -19.270 -16.930 10.198 1.00 94.50 259 TYR A CA 1
ATOM 2122 C C . TYR A 1 259 ? -19.038 -17.848 11.407 1.00 94.50 259 TYR A C 1
ATOM 2124 O O . TYR A 1 259 ? -18.912 -17.342 12.525 1.00 94.50 259 TYR A O 1
ATOM 2132 N N . ASP A 1 260 ? -18.910 -19.159 11.197 1.00 92.00 260 ASP A N 1
ATOM 2133 C CA . ASP A 1 260 ? -18.609 -20.127 12.258 1.00 92.00 260 ASP A CA 1
ATOM 2134 C C . ASP A 1 260 ? -17.228 -19.869 12.885 1.00 92.00 260 ASP A C 1
ATOM 2136 O O . ASP A 1 260 ? -17.058 -19.948 14.106 1.00 92.00 260 ASP A O 1
ATOM 2140 N N . ASP A 1 261 ? -16.226 -19.539 12.069 1.00 88.75 261 ASP A N 1
ATOM 2141 C CA . ASP A 1 261 ? -14.871 -19.193 12.511 1.00 88.75 261 ASP A CA 1
ATOM 2142 C C . ASP A 1 261 ? -14.804 -17.824 13.209 1.00 88.75 261 ASP A C 1
ATOM 2144 O O . ASP A 1 261 ? -14.023 -17.632 14.146 1.00 88.75 261 ASP A O 1
ATOM 2148 N N . ASP A 1 262 ? -15.620 -16.855 12.792 1.00 87.38 262 ASP A N 1
ATOM 2149 C CA . ASP A 1 262 ? -15.753 -15.568 13.484 1.00 87.38 262 ASP A CA 1
ATOM 2150 C C . ASP A 1 262 ? -16.413 -15.732 14.864 1.00 87.38 262 ASP A C 1
ATOM 2152 O O . ASP A 1 262 ? -15.919 -15.176 15.845 1.00 87.38 262 ASP A O 1
ATOM 2156 N N . ALA A 1 263 ? -17.442 -16.578 14.985 1.00 84.75 263 ALA A N 1
ATOM 2157 C CA . ALA A 1 263 ? -18.098 -16.878 16.263 1.00 84.75 263 ALA A CA 1
ATOM 2158 C C . ALA A 1 263 ? -17.163 -17.568 17.277 1.00 84.75 263 ALA A C 1
ATOM 2160 O O . ALA A 1 263 ? -17.261 -17.340 18.483 1.00 84.75 263 ALA A O 1
ATOM 2161 N N . LYS A 1 264 ? -16.216 -18.388 16.800 1.00 81.56 264 LYS A N 1
ATOM 2162 C CA . LYS A 1 264 ? -15.210 -19.076 17.635 1.00 81.56 264 LYS A CA 1
ATOM 2163 C C . LYS A 1 264 ? -14.037 -18.175 18.046 1.00 81.56 264 LYS A C 1
ATOM 2165 O O . LYS A 1 264 ? -13.222 -18.571 18.885 1.00 81.56 264 LYS A O 1
ATOM 2170 N N . ALA A 1 265 ? -13.918 -16.973 17.481 1.00 70.06 265 ALA A N 1
ATOM 2171 C CA . ALA A 1 265 ? -12.760 -16.097 17.636 1.00 70.06 265 ALA A CA 1
ATOM 2172 C C . ALA A 1 265 ? -12.717 -15.372 19.000 1.00 70.06 265 ALA A C 1
ATOM 2174 O O . ALA A 1 265 ? -12.781 -14.149 19.078 1.00 70.06 265 ALA A O 1
ATOM 2175 N N . ASN A 1 266 ? -12.524 -16.100 20.105 1.00 54.44 266 ASN A N 1
ATOM 2176 C CA . ASN A 1 266 ? -12.463 -15.511 21.456 1.00 54.44 266 ASN A CA 1
ATOM 2177 C C . ASN A 1 266 ? -11.161 -14.743 21.789 1.00 54.44 266 ASN A C 1
ATOM 2179 O O . ASN A 1 266 ? -10.981 -14.295 22.920 1.00 54.44 266 ASN A O 1
ATOM 2183 N N . LYS A 1 267 ? -10.248 -14.569 20.823 1.00 50.62 267 LYS A N 1
ATOM 2184 C CA . LYS A 1 267 ? -9.120 -13.609 20.800 1.00 50.62 267 LYS A CA 1
ATOM 2185 C C . LYS A 1 267 ? -8.442 -13.687 19.422 1.00 50.62 267 LYS A C 1
ATOM 2187 O O . LYS A 1 267 ? -8.355 -14.783 18.872 1.00 50.62 267 LYS A O 1
ATOM 2192 N N . PRO A 1 268 ? -7.898 -12.584 18.871 1.00 42.81 268 PRO A N 1
ATOM 2193 C CA . PRO A 1 268 ? -7.201 -12.607 17.588 1.00 42.81 268 PRO A CA 1
ATOM 2194 C C . PRO A 1 268 ? -5.880 -13.379 17.717 1.00 42.81 268 PRO A C 1
ATOM 2196 O O . PRO A 1 268 ? -4.849 -12.820 18.092 1.00 42.81 268 PRO A O 1
ATOM 2199 N N . GLN A 1 269 ? -5.897 -14.676 17.416 1.00 47.31 269 GLN A N 1
ATOM 2200 C CA . GLN A 1 269 ? -4.675 -15.423 17.150 1.00 47.31 269 GLN A CA 1
ATOM 2201 C C . GLN A 1 269 ? -4.238 -15.101 15.720 1.00 47.31 269 GLN A C 1
ATOM 2203 O O . GLN A 1 269 ? -4.821 -15.592 14.759 1.00 47.31 269 GLN A O 1
ATOM 2208 N N . LYS A 1 270 ? -3.207 -14.263 15.568 1.00 43.47 270 LYS A N 1
ATOM 2209 C CA . LYS A 1 270 ? -2.451 -14.201 14.313 1.00 43.47 270 LYS A CA 1
ATOM 2210 C C . LYS A 1 270 ? -1.683 -15.515 14.176 1.00 43.47 270 LYS A C 1
ATOM 2212 O O . LYS A 1 270 ? -0.573 -15.624 14.695 1.00 43.47 270 LYS A O 1
ATOM 2217 N N . LYS A 1 271 ? -2.258 -16.520 13.514 1.00 43.56 271 LYS A N 1
ATOM 2218 C CA . LYS A 1 271 ? -1.427 -17.558 12.903 1.00 43.56 271 LYS A CA 1
ATOM 2219 C C . LYS A 1 271 ? -0.791 -16.905 11.684 1.00 43.56 271 LYS A C 1
ATOM 2221 O O . LYS A 1 271 ? -1.483 -16.497 10.763 1.00 43.56 271 LYS A O 1
ATOM 2226 N N . GLN A 1 272 ? 0.515 -16.689 11.748 1.00 45.56 272 GLN A N 1
ATOM 2227 C CA . GLN A 1 272 ? 1.281 -16.176 10.622 1.00 45.56 272 GLN A CA 1
ATOM 2228 C C . GLN A 1 272 ? 1.433 -17.346 9.647 1.00 45.56 272 GLN A C 1
ATOM 2230 O O . GLN A 1 272 ? 2.323 -18.172 9.816 1.00 45.56 272 GLN A O 1
ATOM 2235 N N . ILE A 1 273 ? 0.466 -17.494 8.744 1.00 46.44 273 ILE A N 1
ATOM 2236 C CA . ILE A 1 273 ? 0.514 -18.463 7.651 1.00 46.44 273 ILE A CA 1
ATOM 2237 C C . ILE A 1 273 ? 1.054 -17.684 6.452 1.00 46.44 273 ILE A C 1
ATOM 2239 O O . ILE A 1 273 ? 0.370 -16.789 5.959 1.00 46.44 273 ILE A O 1
ATOM 2243 N N . SER A 1 274 ? 2.298 -17.944 6.045 1.00 50.69 274 SER A N 1
ATOM 2244 C CA . SER A 1 274 ? 2.836 -17.412 4.793 1.00 50.69 274 SER A CA 1
ATOM 2245 C C . SER A 1 274 ? 2.505 -18.393 3.674 1.00 50.69 274 SER A C 1
ATOM 2247 O O . SER A 1 274 ? 2.946 -19.538 3.666 1.00 50.69 274 SER A O 1
ATOM 2249 N N . PHE A 1 275 ? 1.712 -17.939 2.711 1.00 56.84 275 PHE A N 1
ATOM 2250 C CA . PHE A 1 275 ? 1.608 -18.607 1.422 1.00 56.84 275 PHE A CA 1
ATOM 2251 C C . PHE A 1 275 ? 2.557 -17.861 0.491 1.00 56.84 275 PHE A C 1
ATOM 2253 O O . PHE A 1 275 ? 2.209 -16.805 -0.026 1.00 56.84 275 PHE A O 1
ATOM 2260 N N . GLY A 1 276 ? 3.790 -18.350 0.349 1.00 67.94 276 GLY A N 1
ATOM 2261 C CA . GLY A 1 276 ? 4.721 -17.779 -0.621 1.00 67.94 276 GLY A CA 1
ATOM 2262 C C . GLY A 1 276 ? 4.168 -17.914 -2.044 1.00 67.94 276 GLY A C 1
ATOM 2263 O O . GLY A 1 276 ? 3.547 -18.929 -2.369 1.00 67.94 276 GLY A O 1
ATOM 2264 N N . LEU A 1 277 ? 4.386 -16.897 -2.880 1.00 80.31 277 LEU A N 1
ATOM 2265 C CA . LEU A 1 277 ? 4.240 -17.016 -4.330 1.00 80.31 277 LEU A CA 1
ATOM 2266 C C . LEU A 1 277 ? 5.473 -17.738 -4.870 1.00 80.31 277 LEU A C 1
ATOM 2268 O O . LEU A 1 277 ? 6.595 -17.267 -4.675 1.00 80.31 277 LEU A O 1
ATOM 2272 N N . GLU A 1 278 ? 5.269 -18.880 -5.510 1.00 83.56 278 GLU A N 1
ATOM 2273 C CA . GLU A 1 278 ? 6.331 -19.566 -6.238 1.00 83.56 278 GLU A CA 1
ATOM 2274 C C . GLU A 1 278 ? 6.695 -18.755 -7.486 1.00 83.56 278 GLU A C 1
ATOM 2276 O O . GLU A 1 278 ? 5.810 -18.237 -8.167 1.00 83.56 278 GLU A O 1
ATOM 2281 N N . ILE A 1 279 ? 7.990 -18.612 -7.764 1.00 87.31 279 ILE A N 1
ATOM 2282 C CA . ILE A 1 279 ? 8.478 -17.987 -8.994 1.00 87.31 279 ILE A CA 1
ATOM 2283 C C . ILE A 1 279 ? 8.860 -19.126 -9.926 1.00 87.31 279 ILE A C 1
ATOM 2285 O O . ILE A 1 279 ? 9.780 -19.880 -9.624 1.00 87.31 279 ILE A O 1
ATOM 2289 N N . SER A 1 280 ? 8.152 -19.248 -11.045 1.00 88.12 280 SER A N 1
ATOM 2290 C CA . SER A 1 280 ? 8.433 -20.265 -12.056 1.00 88.12 280 SER A CA 1
ATOM 2291 C C . SER A 1 280 ? 8.909 -19.632 -13.359 1.00 88.12 280 SER A C 1
ATOM 2293 O O . SER A 1 280 ? 8.620 -18.464 -13.662 1.00 88.12 280 SER A O 1
ATOM 2295 N N . GLU A 1 281 ? 9.647 -20.414 -14.145 1.00 85.31 281 GLU A N 1
ATOM 2296 C CA . GLU A 1 281 ? 10.073 -20.017 -15.484 1.00 85.31 281 GLU A CA 1
ATOM 2297 C C . GLU A 1 281 ? 8.864 -19.701 -16.369 1.00 85.31 281 GLU A C 1
ATOM 2299 O O . GLU A 1 281 ? 7.823 -20.363 -16.300 1.00 85.31 281 GLU A O 1
ATOM 2304 N N . LYS A 1 282 ? 9.004 -18.688 -17.229 1.00 86.00 282 LYS A N 1
ATOM 2305 C CA . LYS A 1 282 ? 7.988 -18.390 -18.235 1.00 86.00 282 LYS A CA 1
ATOM 2306 C C . LYS A 1 282 ? 8.119 -19.365 -19.401 1.00 86.00 282 LYS A C 1
ATOM 2308 O O . LYS A 1 282 ? 9.135 -19.363 -20.098 1.00 86.00 282 LYS A O 1
ATOM 2313 N N . LYS A 1 283 ? 7.055 -20.120 -19.681 1.00 73.31 283 LYS A N 1
ATOM 2314 C CA . LYS A 1 283 ? 6.943 -20.894 -20.925 1.00 73.31 283 LYS A CA 1
ATOM 2315 C C . LYS A 1 283 ? 6.823 -19.928 -22.106 1.00 73.31 283 LYS A C 1
ATOM 2317 O O . LYS A 1 283 ? 5.878 -19.144 -22.169 1.00 73.31 283 LYS A O 1
ATOM 2322 N N . ARG A 1 284 ? 7.791 -19.961 -23.022 1.00 70.75 284 ARG A N 1
ATOM 2323 C CA . ARG A 1 284 ? 7.789 -19.165 -24.259 1.00 70.75 284 ARG A CA 1
ATOM 2324 C C . ARG A 1 284 ? 7.277 -20.041 -25.406 1.00 70.75 284 ARG A C 1
ATOM 2326 O O . ARG A 1 284 ? 7.667 -21.202 -25.495 1.00 70.75 284 ARG A O 1
ATOM 2333 N N . SER A 1 285 ? 6.375 -19.519 -26.237 1.00 59.44 285 SER A N 1
ATOM 2334 C CA . SER A 1 285 ? 5.864 -20.242 -27.408 1.00 59.44 285 SER A CA 1
ATOM 2335 C C . SER A 1 285 ? 6.972 -20.432 -28.445 1.00 59.44 285 SER A C 1
ATOM 2337 O O . SER A 1 285 ? 7.713 -19.491 -28.721 1.00 59.44 285 SER A O 1
ATOM 2339 N N . ASN A 1 286 ? 7.029 -21.606 -29.076 1.00 52.16 286 ASN A N 1
ATOM 2340 C CA . ASN A 1 286 ? 7.926 -21.864 -30.210 1.00 52.16 286 ASN A CA 1
ATOM 2341 C C . ASN A 1 286 ? 7.459 -21.183 -31.516 1.00 52.16 286 ASN A C 1
ATOM 2343 O O . ASN A 1 286 ? 8.166 -21.249 -32.515 1.00 52.16 286 ASN A O 1
ATOM 2347 N N . ASP A 1 287 ? 6.289 -20.533 -31.509 1.00 43.75 287 ASP A N 1
ATOM 2348 C CA . ASP A 1 287 ? 5.596 -20.035 -32.707 1.00 43.75 287 ASP A CA 1
ATOM 2349 C C . ASP A 1 287 ? 6.097 -18.677 -33.233 1.00 43.75 287 ASP A C 1
ATOM 2351 O O . ASP A 1 287 ? 5.467 -18.069 -34.099 1.00 43.75 287 ASP A O 1
ATOM 2355 N N . THR A 1 288 ? 7.236 -18.174 -32.752 1.00 52.72 288 THR A N 1
ATOM 2356 C CA . THR A 1 288 ? 7.884 -16.998 -33.346 1.00 52.72 288 THR A CA 1
ATOM 2357 C C . THR A 1 288 ? 8.926 -17.413 -34.378 1.00 52.72 288 THR A C 1
ATOM 2359 O O . THR A 1 288 ? 9.772 -18.273 -34.136 1.00 52.72 288 THR A O 1
ATOM 2362 N N . VAL A 1 289 ? 8.868 -16.769 -35.548 1.00 44.53 289 VAL A N 1
ATOM 2363 C CA . VAL A 1 289 ? 9.851 -16.930 -36.625 1.00 44.53 289 VAL A CA 1
ATOM 2364 C C . VAL A 1 289 ? 11.251 -16.686 -36.045 1.00 44.53 289 VAL A C 1
ATOM 2366 O O . VAL A 1 289 ? 11.485 -15.601 -35.503 1.00 44.53 289 VAL A O 1
ATOM 2369 N N . PRO A 1 290 ? 12.187 -17.651 -36.119 1.00 48.22 290 PRO A N 1
ATOM 2370 C CA . PRO A 1 290 ? 13.550 -17.420 -35.669 1.00 48.22 290 PRO A CA 1
ATOM 2371 C C . PRO A 1 290 ? 14.143 -16.257 -36.463 1.00 48.22 290 PRO A C 1
ATOM 2373 O O . PRO A 1 290 ? 14.165 -16.272 -37.693 1.00 48.22 290 PRO A O 1
ATOM 2376 N N . SER A 1 291 ? 14.615 -15.225 -35.765 1.00 55.88 291 SER A N 1
ATOM 2377 C CA . SER A 1 291 ? 15.375 -14.170 -36.423 1.00 55.88 291 SER A CA 1
ATOM 2378 C C . SER A 1 291 ? 16.692 -14.768 -36.916 1.00 55.88 291 SER A C 1
ATOM 2380 O O . SER A 1 291 ? 17.489 -15.244 -36.106 1.00 55.88 291 SER A O 1
ATOM 2382 N N . ASN A 1 292 ? 16.971 -14.671 -38.213 1.00 63.91 292 ASN A N 1
ATOM 2383 C CA . ASN A 1 292 ? 18.297 -14.968 -38.768 1.00 63.91 292 ASN A CA 1
ATOM 2384 C C . ASN A 1 292 ? 19.320 -13.846 -38.474 1.00 63.91 292 ASN A C 1
ATOM 2386 O O . ASN A 1 292 ? 20.348 -13.762 -39.142 1.00 63.91 292 ASN A O 1
ATOM 2390 N N . GLU A 1 293 ? 19.028 -12.957 -37.518 1.00 75.75 293 GLU A N 1
ATOM 2391 C CA . GLU A 1 293 ? 19.879 -11.819 -37.180 1.00 75.75 293 GLU A CA 1
ATOM 2392 C C . GLU A 1 293 ? 21.136 -12.259 -36.413 1.00 75.75 293 GLU A C 1
ATOM 2394 O O . GLU A 1 293 ? 21.066 -13.025 -35.447 1.00 75.75 293 GLU A O 1
ATOM 2399 N N . SER A 1 294 ? 22.294 -11.749 -36.840 1.00 83.38 294 SER A N 1
ATOM 2400 C CA . SER A 1 294 ? 23.585 -11.974 -36.190 1.00 83.38 294 SER A CA 1
ATOM 2401 C C . SER A 1 294 ? 23.743 -11.143 -34.908 1.00 83.38 294 SER A C 1
ATOM 2403 O O . SER A 1 294 ? 23.025 -10.171 -34.666 1.00 83.38 294 SER A O 1
ATOM 2405 N N . ILE A 1 295 ? 24.738 -11.492 -34.084 1.00 84.44 295 ILE A N 1
ATOM 2406 C CA . ILE A 1 295 ? 25.108 -10.744 -32.866 1.00 84.44 295 ILE A CA 1
ATOM 2407 C C . ILE A 1 295 ? 25.378 -9.258 -33.170 1.00 84.44 295 ILE A C 1
ATOM 2409 O O . ILE A 1 295 ? 24.962 -8.381 -32.406 1.00 84.44 295 ILE A O 1
ATOM 2413 N N . ASP A 1 296 ? 26.041 -8.967 -34.291 1.00 85.94 296 ASP A N 1
ATOM 2414 C CA . ASP A 1 296 ? 26.371 -7.598 -34.698 1.00 85.94 296 ASP A CA 1
ATOM 2415 C C . ASP A 1 296 ? 25.124 -6.803 -35.091 1.00 85.94 296 ASP A C 1
ATOM 2417 O O . ASP A 1 296 ? 24.995 -5.635 -34.722 1.00 85.94 296 ASP A O 1
ATOM 2421 N N . GLN A 1 297 ? 24.168 -7.444 -35.771 1.00 89.69 297 GLN A N 1
ATOM 2422 C CA . GLN A 1 297 ? 22.903 -6.811 -36.150 1.00 89.69 297 GLN A CA 1
ATOM 2423 C C . GLN A 1 297 ? 22.077 -6.443 -34.914 1.00 89.69 297 GLN A C 1
ATOM 2425 O O . GLN A 1 297 ? 21.628 -5.301 -34.792 1.00 89.69 297 GLN A O 1
ATOM 2430 N N . TRP A 1 298 ? 21.968 -7.354 -33.942 1.00 90.88 298 TRP A N 1
ATOM 2431 C CA . TRP A 1 298 ? 21.288 -7.072 -32.676 1.00 90.88 298 TRP A CA 1
ATOM 2432 C C . TRP A 1 298 ? 21.948 -5.942 -31.893 1.00 90.88 298 TRP A C 1
ATOM 2434 O O . TRP A 1 298 ? 21.269 -5.044 -31.390 1.00 90.88 298 TRP A O 1
ATOM 2444 N N . THR A 1 299 ? 23.278 -5.955 -31.823 1.00 89.75 299 THR A N 1
ATOM 2445 C CA . THR A 1 299 ? 24.044 -4.916 -31.130 1.00 89.75 299 THR A CA 1
ATOM 2446 C C . THR A 1 299 ? 23.869 -3.555 -31.807 1.00 89.75 299 THR A C 1
ATOM 2448 O O . THR A 1 299 ? 23.736 -2.551 -31.110 1.00 89.75 299 THR A O 1
ATOM 2451 N N . ALA A 1 300 ? 23.821 -3.499 -33.142 1.00 91.12 300 ALA A N 1
ATOM 2452 C CA . ALA A 1 300 ? 23.570 -2.263 -33.881 1.00 91.12 300 ALA A CA 1
ATOM 2453 C C . ALA A 1 300 ? 22.161 -1.710 -33.615 1.00 91.12 300 ALA A C 1
ATOM 2455 O O . ALA A 1 300 ? 22.017 -0.521 -33.335 1.00 91.12 300 ALA A O 1
ATOM 2456 N N . ARG A 1 301 ? 21.126 -2.562 -33.618 1.00 93.50 301 ARG A N 1
ATOM 2457 C CA . ARG A 1 301 ? 19.745 -2.138 -33.316 1.00 93.50 301 ARG A CA 1
ATOM 2458 C C . ARG A 1 301 ? 19.594 -1.623 -31.886 1.00 93.50 301 ARG A C 1
ATOM 2460 O O . ARG A 1 301 ? 18.970 -0.587 -31.684 1.00 93.50 301 ARG A O 1
ATOM 2467 N N . LEU A 1 302 ? 20.210 -2.290 -30.907 1.00 93.38 302 LEU A N 1
ATOM 2468 C CA . LEU A 1 302 ? 20.236 -1.838 -29.508 1.00 93.38 302 LEU A CA 1
ATOM 2469 C C . LEU A 1 302 ? 21.050 -0.555 -29.291 1.00 93.38 302 LEU A C 1
ATOM 2471 O O . LEU A 1 302 ? 20.924 0.061 -28.243 1.00 93.38 302 LEU A O 1
ATOM 2475 N N . LYS A 1 303 ? 21.874 -0.137 -30.255 1.00 92.69 303 LYS A N 1
ATOM 2476 C CA . LYS A 1 303 ? 22.629 1.125 -30.219 1.00 92.69 303 LYS A CA 1
ATOM 2477 C C . LYS A 1 303 ? 22.044 2.201 -31.134 1.00 92.69 303 LYS A C 1
ATOM 2479 O O . LYS A 1 303 ? 22.662 3.245 -31.296 1.00 92.69 303 LYS A O 1
ATOM 2484 N N . SER A 1 304 ? 20.884 1.950 -31.742 1.00 93.06 304 SER A N 1
ATOM 2485 C CA . SER A 1 304 ? 20.220 2.924 -32.606 1.00 93.06 304 SER A CA 1
ATOM 2486 C C . SER A 1 304 ? 19.894 4.206 -31.837 1.00 93.06 304 SER A C 1
ATOM 2488 O O . SER A 1 304 ? 19.428 4.147 -30.696 1.00 93.06 304 SER A O 1
ATOM 2490 N N . ASP A 1 305 ? 20.067 5.361 -32.479 1.00 91.25 305 ASP A N 1
ATOM 2491 C CA . ASP A 1 305 ? 19.666 6.650 -31.907 1.00 91.25 305 ASP A CA 1
ATOM 2492 C C . ASP A 1 305 ? 18.146 6.712 -31.655 1.00 91.25 305 ASP A C 1
ATOM 2494 O O . ASP A 1 305 ? 17.695 7.355 -30.706 1.00 91.25 305 ASP A O 1
ATOM 2498 N N . GLU A 1 306 ? 17.363 5.943 -32.420 1.00 88.19 306 GLU A N 1
ATOM 2499 C CA . GLU A 1 306 ? 15.906 5.862 -32.326 1.00 88.19 306 GLU A CA 1
ATOM 2500 C C . GLU A 1 306 ? 15.446 4.968 -31.154 1.00 88.19 306 GLU A C 1
ATOM 2502 O O . GLU A 1 306 ? 15.599 3.740 -31.208 1.00 88.19 306 GLU A O 1
ATOM 2507 N N . PRO A 1 307 ? 14.803 5.517 -30.099 1.00 87.62 307 PRO A N 1
ATOM 2508 C CA . PRO A 1 307 ? 14.389 4.731 -28.932 1.00 87.62 307 PRO A CA 1
ATOM 2509 C C . PRO A 1 307 ? 13.413 3.599 -29.262 1.00 87.62 307 PRO A C 1
ATOM 2511 O O . PRO A 1 307 ? 13.452 2.549 -28.624 1.00 87.62 307 PRO A O 1
ATOM 2514 N N . ALA A 1 308 ? 12.546 3.792 -30.260 1.00 84.38 308 ALA A N 1
ATOM 2515 C CA . ALA A 1 308 ? 11.589 2.773 -30.684 1.00 84.38 308 ALA A CA 1
ATOM 2516 C C . ALA A 1 308 ? 12.290 1.518 -31.232 1.00 84.38 308 ALA A C 1
ATOM 2518 O O . ALA A 1 308 ? 11.916 0.406 -30.865 1.00 84.38 308 ALA A O 1
ATOM 2519 N N . VAL A 1 309 ? 13.356 1.698 -32.024 1.00 89.69 309 VAL A N 1
ATOM 2520 C CA . VAL A 1 309 ? 14.146 0.597 -32.601 1.00 89.69 309 VAL A CA 1
ATOM 2521 C C . VAL A 1 309 ? 14.841 -0.207 -31.503 1.00 89.69 309 VAL A C 1
ATOM 2523 O O . VAL A 1 309 ? 14.828 -1.439 -31.538 1.00 89.69 309 VAL A O 1
ATOM 2526 N N . ARG A 1 310 ? 15.405 0.474 -30.495 1.00 92.94 310 ARG A N 1
ATOM 2527 C CA . ARG A 1 310 ? 16.063 -0.192 -29.358 1.00 92.94 310 ARG A CA 1
ATOM 2528 C C . ARG A 1 310 ? 15.083 -1.041 -28.549 1.00 92.94 310 ARG A C 1
ATOM 2530 O O . ARG A 1 310 ? 15.380 -2.189 -28.221 1.00 92.94 310 ARG A O 1
ATOM 2537 N N . VAL A 1 311 ? 13.901 -0.497 -28.254 1.00 90.69 311 VAL A N 1
ATOM 2538 C CA . VAL A 1 311 ? 12.862 -1.184 -27.469 1.00 90.69 311 VAL A CA 1
ATOM 2539 C C . VAL A 1 311 ? 12.269 -2.369 -28.237 1.00 90.69 311 VAL A C 1
ATOM 2541 O O . VAL A 1 311 ? 12.088 -3.438 -27.656 1.00 90.69 311 VAL A O 1
ATOM 2544 N N . GLU A 1 312 ? 12.029 -2.226 -29.543 1.00 89.44 312 GLU A N 1
ATOM 2545 C CA . GLU A 1 312 ? 11.616 -3.333 -30.414 1.00 89.44 312 GLU A CA 1
ATOM 2546 C C . GLU A 1 312 ? 12.659 -4.457 -30.438 1.00 89.44 312 GLU A C 1
ATOM 2548 O O . GLU A 1 312 ? 12.308 -5.635 -30.319 1.00 89.44 312 GLU A O 1
ATOM 2553 N N . ALA A 1 313 ? 13.944 -4.109 -30.560 1.00 91.62 313 ALA A N 1
ATOM 2554 C CA . ALA A 1 313 ? 15.018 -5.093 -30.550 1.00 91.62 313 ALA A CA 1
ATOM 2555 C C . ALA A 1 313 ? 15.061 -5.858 -29.219 1.00 91.62 313 ALA A C 1
ATOM 2557 O O . ALA A 1 313 ? 15.112 -7.087 -29.213 1.00 91.62 313 ALA A O 1
ATOM 2558 N N . ALA A 1 314 ? 14.949 -5.153 -28.091 1.00 94.19 314 ALA A N 1
ATOM 2559 C CA . ALA A 1 314 ? 14.900 -5.767 -26.767 1.00 94.19 314 ALA A CA 1
ATOM 2560 C C . ALA A 1 314 ? 13.667 -6.670 -26.574 1.00 94.19 314 ALA A C 1
ATOM 2562 O O . ALA A 1 314 ? 13.790 -7.778 -26.051 1.00 94.19 314 ALA A O 1
ATOM 2563 N N . PHE A 1 315 ? 12.488 -6.250 -27.044 1.00 91.31 315 PHE A N 1
ATOM 2564 C CA . PHE A 1 315 ? 11.265 -7.058 -26.995 1.00 91.31 315 PHE A CA 1
ATOM 2565 C C . PHE A 1 315 ? 11.374 -8.328 -27.852 1.00 91.31 315 PHE A C 1
ATOM 2567 O O . PHE A 1 315 ? 10.992 -9.418 -27.415 1.00 91.31 315 PHE A O 1
ATOM 2574 N N . SER A 1 316 ? 11.944 -8.207 -29.051 1.00 88.75 316 SER A N 1
ATOM 2575 C CA . SER A 1 316 ? 12.200 -9.339 -29.952 1.00 88.75 316 SER A CA 1
ATOM 2576 C C . SER A 1 316 ? 13.168 -10.331 -29.308 1.00 88.75 316 SER A C 1
ATOM 2578 O O . SER A 1 316 ? 12.889 -11.529 -29.227 1.00 88.75 316 SER A O 1
ATOM 2580 N N . LEU A 1 317 ? 14.264 -9.821 -28.738 1.00 90.31 317 LEU A N 1
ATOM 2581 C CA . LEU A 1 317 ? 15.231 -10.619 -27.994 1.00 90.31 317 LEU A CA 1
ATOM 2582 C C . LEU A 1 317 ? 14.625 -11.280 -26.759 1.00 90.31 317 LEU A C 1
ATOM 2584 O O . LEU A 1 317 ? 15.057 -12.377 -26.438 1.00 90.31 317 LEU A O 1
ATOM 2588 N N . MET A 1 318 ? 13.637 -10.682 -26.087 1.00 90.88 318 MET A N 1
ATOM 2589 C CA . MET A 1 318 ? 12.940 -11.261 -24.928 1.00 90.88 318 MET A CA 1
ATOM 2590 C C . MET A 1 318 ? 11.961 -12.371 -25.308 1.00 90.88 318 MET A C 1
ATOM 2592 O O . MET A 1 318 ? 11.902 -13.401 -24.625 1.00 90.88 318 MET A O 1
ATOM 2596 N N . THR A 1 319 ? 11.225 -12.194 -26.399 1.00 85.31 319 THR A N 1
ATOM 2597 C CA . THR A 1 319 ? 10.186 -13.132 -26.855 1.00 85.31 319 THR A CA 1
ATOM 2598 C C . THR A 1 319 ? 10.742 -14.303 -27.664 1.00 85.31 319 THR A C 1
ATOM 2600 O O . THR A 1 319 ? 10.127 -15.366 -27.674 1.00 85.31 319 THR A O 1
ATOM 2603 N N . ALA A 1 320 ? 11.930 -14.164 -28.261 1.00 82.75 320 ALA A N 1
ATOM 2604 C CA . ALA A 1 320 ? 12.612 -15.257 -28.955 1.00 82.75 320 ALA A CA 1
ATOM 2605 C C . ALA A 1 320 ? 12.859 -16.480 -28.037 1.00 82.75 320 ALA A C 1
ATOM 2607 O O . ALA A 1 320 ? 13.089 -16.313 -26.838 1.00 82.75 320 ALA A O 1
ATOM 2608 N N . PRO A 1 321 ? 12.890 -17.717 -28.553 1.00 79.62 321 PRO A N 1
ATOM 2609 C CA . PRO A 1 321 ? 13.164 -18.892 -27.721 1.00 79.62 321 PRO A CA 1
ATOM 2610 C C . PRO A 1 321 ? 14.636 -18.978 -27.278 1.00 79.62 321 PRO A C 1
ATOM 2612 O O . PRO A 1 321 ? 14.931 -19.436 -26.176 1.00 79.62 321 PRO A O 1
ATOM 2615 N N . ASN A 1 322 ? 15.564 -18.497 -28.111 1.00 82.81 322 ASN A N 1
ATOM 2616 C CA . ASN A 1 322 ? 16.999 -18.690 -27.908 1.00 82.81 322 ASN A CA 1
ATOM 2617 C C . ASN A 1 322 ? 17.578 -17.771 -26.814 1.00 82.81 322 ASN A C 1
ATOM 2619 O O . ASN A 1 322 ? 17.191 -16.599 -26.731 1.00 82.81 322 ASN A O 1
ATOM 2623 N N . PRO A 1 323 ? 18.542 -18.258 -26.006 1.00 86.38 323 PRO A N 1
ATOM 2624 C CA . PRO A 1 323 ? 19.304 -17.418 -25.091 1.00 86.38 323 PRO A CA 1
ATOM 2625 C C . PRO A 1 323 ? 20.027 -16.279 -25.812 1.00 86.38 323 PRO A C 1
ATOM 2627 O O . PRO A 1 323 ? 20.578 -16.460 -26.896 1.00 86.38 323 PRO A O 1
ATOM 2630 N N . VAL A 1 324 ? 20.077 -15.113 -25.171 1.00 88.56 324 VAL A N 1
ATOM 2631 C CA . VAL A 1 324 ? 20.769 -13.937 -25.708 1.00 88.56 324 VAL A CA 1
ATOM 2632 C C . VAL A 1 324 ? 22.265 -14.036 -25.392 1.00 88.56 324 VAL A C 1
ATOM 2634 O O . VAL A 1 324 ? 22.657 -14.450 -24.296 1.00 88.56 324 VAL A O 1
ATOM 2637 N N . SER A 1 325 ? 23.117 -13.681 -26.356 1.00 89.06 325 SER A N 1
ATOM 2638 C CA . SER A 1 325 ? 24.569 -13.639 -26.152 1.00 89.06 325 SER A CA 1
ATOM 2639 C C . SER A 1 325 ? 24.957 -12.558 -25.143 1.00 89.06 325 SER A C 1
ATOM 2641 O O . SER A 1 325 ? 24.351 -11.487 -25.101 1.00 89.06 325 SER A O 1
ATOM 2643 N N . GLU A 1 326 ? 26.023 -12.799 -24.387 1.00 86.62 326 GLU A N 1
ATOM 2644 C CA . GLU A 1 326 ? 26.496 -11.892 -23.338 1.00 86.62 326 GLU A CA 1
ATOM 2645 C C . GLU A 1 326 ? 26.834 -10.483 -23.852 1.00 86.62 326 GLU A C 1
ATOM 2647 O O . GLU A 1 326 ? 26.490 -9.494 -23.206 1.00 86.62 326 GLU A O 1
ATOM 2652 N N . SER A 1 327 ? 27.467 -10.376 -25.025 1.00 86.81 327 SER A N 1
ATOM 2653 C CA . SER A 1 327 ? 27.820 -9.091 -25.645 1.00 86.81 327 SER A CA 1
ATOM 2654 C C . SER A 1 327 ? 26.588 -8.219 -25.906 1.00 86.81 327 SER A C 1
ATOM 2656 O O . SER A 1 327 ? 26.592 -7.032 -25.584 1.00 86.81 327 SER A O 1
ATOM 2658 N N . VAL A 1 328 ? 25.513 -8.824 -26.418 1.00 91.00 328 VAL A N 1
ATOM 2659 C CA . VAL A 1 328 ? 24.223 -8.165 -26.681 1.00 91.00 328 VAL A CA 1
ATOM 2660 C C . VAL A 1 328 ? 23.543 -7.749 -25.375 1.00 91.00 328 VAL A C 1
ATOM 2662 O O . VAL A 1 328 ? 23.078 -6.615 -25.265 1.00 91.00 328 VAL A O 1
ATOM 2665 N N . LEU A 1 329 ? 23.538 -8.618 -24.355 1.00 92.75 329 LEU A N 1
ATOM 2666 C CA . LEU A 1 329 ? 22.993 -8.285 -23.031 1.00 92.75 329 LEU A CA 1
ATOM 2667 C C . LEU A 1 329 ? 23.723 -7.086 -22.414 1.00 92.75 329 LEU A C 1
ATOM 2669 O O . LEU A 1 329 ? 23.077 -6.129 -21.998 1.00 92.75 329 LEU A O 1
ATOM 2673 N N . LYS A 1 330 ? 25.061 -7.096 -22.401 1.00 89.69 330 LYS A N 1
ATOM 2674 C CA . LYS A 1 330 ? 25.872 -5.983 -21.880 1.00 89.69 330 LYS A CA 1
ATOM 2675 C C . LYS A 1 330 ? 25.634 -4.680 -22.643 1.00 89.69 330 LYS A C 1
ATOM 2677 O O . LYS A 1 330 ? 25.623 -3.625 -22.020 1.00 89.69 330 LYS A O 1
ATOM 2682 N N . ALA A 1 331 ? 25.431 -4.744 -23.960 1.00 87.56 331 ALA A N 1
ATOM 2683 C CA . ALA A 1 331 ? 25.172 -3.558 -24.771 1.00 87.56 331 ALA A CA 1
ATOM 2684 C C . ALA A 1 331 ? 23.839 -2.878 -24.418 1.00 87.56 331 ALA A C 1
ATOM 2686 O O . ALA A 1 331 ? 23.795 -1.654 -24.345 1.00 87.56 331 ALA A O 1
ATOM 2687 N N . GLY A 1 332 ? 22.769 -3.649 -24.192 1.00 92.25 332 GLY A N 1
ATOM 2688 C CA . GLY A 1 332 ? 21.439 -3.079 -23.949 1.00 92.25 332 GLY A CA 1
ATOM 2689 C C . GLY A 1 332 ? 21.042 -2.920 -22.476 1.00 92.25 332 GLY A C 1
ATOM 2690 O O . GLY A 1 332 ? 20.210 -2.073 -22.163 1.00 92.25 332 GLY A O 1
ATOM 2691 N N . LEU A 1 333 ? 21.637 -3.664 -21.535 1.00 95.50 333 LEU A N 1
ATOM 2692 C CA . LEU A 1 333 ? 21.340 -3.515 -20.097 1.00 95.50 333 LEU A CA 1
ATOM 2693 C C . LEU A 1 333 ? 21.815 -2.177 -19.505 1.00 95.50 333 LEU A C 1
ATOM 2695 O O . LEU A 1 333 ? 21.433 -1.842 -18.389 1.00 95.50 333 LEU A O 1
ATOM 2699 N N . SER A 1 334 ? 22.621 -1.405 -20.235 1.00 91.19 334 SER A N 1
ATOM 2700 C CA . SER A 1 334 ? 23.035 -0.045 -19.862 1.00 91.19 334 SER A CA 1
ATOM 2701 C C . SER A 1 334 ? 22.240 1.054 -20.583 1.00 91.19 334 SER A C 1
ATOM 2703 O O . SER A 1 334 ? 22.628 2.218 -20.525 1.00 91.19 334 SER A O 1
ATOM 2705 N N . ASP A 1 335 ? 21.150 0.710 -21.279 1.00 95.62 335 ASP A N 1
ATOM 2706 C CA . ASP A 1 335 ? 20.309 1.692 -21.973 1.00 95.62 335 ASP A CA 1
ATOM 2707 C C . ASP A 1 335 ? 19.625 2.649 -20.986 1.00 95.62 335 ASP A C 1
ATOM 2709 O O . ASP A 1 335 ? 19.222 2.265 -19.888 1.00 95.62 335 ASP A O 1
ATOM 2713 N N . HIS A 1 336 ? 19.435 3.902 -21.394 1.00 93.25 336 HIS A N 1
ATOM 2714 C CA . HIS A 1 336 ? 18.732 4.908 -20.598 1.00 93.25 336 HIS A CA 1
ATOM 2715 C C . HIS A 1 336 ? 17.230 4.605 -20.480 1.00 93.25 336 HIS A C 1
ATOM 2717 O O . HIS A 1 336 ? 16.599 4.977 -19.491 1.00 93.25 336 HIS A O 1
ATOM 2723 N N . ASN A 1 337 ? 16.648 3.919 -21.468 1.00 92.44 337 ASN A N 1
ATOM 2724 C CA . ASN A 1 337 ? 15.247 3.533 -21.470 1.00 92.44 337 ASN A CA 1
ATOM 2725 C C . ASN A 1 337 ? 15.028 2.278 -20.599 1.00 92.44 337 ASN A C 1
ATOM 2727 O O . ASN A 1 337 ? 15.543 1.203 -20.925 1.00 92.44 337 ASN A O 1
ATOM 2731 N N . PRO A 1 338 ? 14.216 2.367 -19.530 1.00 94.25 338 PRO A N 1
ATOM 2732 C CA . PRO A 1 338 ? 13.994 1.248 -18.623 1.00 94.25 338 PRO A CA 1
ATOM 2733 C C . PRO A 1 338 ? 13.266 0.063 -19.267 1.00 94.25 338 PRO A C 1
ATOM 2735 O O . PRO A 1 338 ? 13.431 -1.054 -18.792 1.00 94.25 338 PRO A O 1
ATOM 2738 N N . ASP A 1 339 ? 12.497 0.249 -20.345 1.00 94.38 339 ASP A N 1
ATOM 2739 C CA . ASP A 1 339 ? 11.834 -0.872 -21.028 1.00 94.38 339 ASP A CA 1
ATOM 2740 C C . ASP A 1 339 ? 12.831 -1.732 -21.821 1.00 94.38 339 ASP A C 1
ATOM 2742 O O . ASP A 1 339 ? 12.701 -2.956 -21.834 1.00 94.38 339 ASP A O 1
ATOM 2746 N N . VAL A 1 340 ? 13.881 -1.125 -22.396 1.00 96.25 340 VAL A N 1
ATOM 2747 C CA . VAL A 1 340 ? 15.000 -1.869 -23.013 1.00 96.25 340 VAL A CA 1
ATOM 2748 C C . VAL A 1 340 ? 15.682 -2.733 -21.955 1.00 96.25 340 VAL A C 1
ATOM 2750 O O . VAL A 1 340 ? 15.839 -3.944 -22.139 1.00 96.25 340 VAL A O 1
ATOM 2753 N N . ARG A 1 341 ? 16.036 -2.124 -20.814 1.00 97.38 341 ARG A N 1
ATOM 2754 C CA . ARG A 1 341 ? 16.667 -2.835 -19.695 1.00 97.38 341 ARG A CA 1
ATOM 2755 C C . ARG A 1 341 ? 15.759 -3.923 -19.133 1.00 97.38 341 ARG A C 1
ATOM 2757 O O . ARG A 1 341 ? 16.234 -5.021 -18.861 1.00 97.38 341 ARG A O 1
ATOM 2764 N N . TRP A 1 342 ? 14.460 -3.656 -19.003 1.00 96.69 342 TRP A N 1
ATOM 2765 C CA . TRP A 1 342 ? 13.483 -4.602 -18.467 1.00 96.69 342 TRP A CA 1
ATOM 2766 C C . TRP A 1 342 ? 13.380 -5.851 -19.346 1.00 96.69 342 TRP A C 1
ATOM 2768 O O . TRP A 1 342 ? 13.538 -6.964 -18.846 1.00 96.69 342 TRP A O 1
ATOM 2778 N N . PHE A 1 343 ? 13.201 -5.692 -20.657 1.00 95.50 343 PHE A N 1
ATOM 2779 C CA . PHE A 1 343 ? 13.090 -6.830 -21.575 1.00 95.50 343 PHE A CA 1
ATOM 2780 C C . PHE A 1 343 ? 14.376 -7.662 -21.655 1.00 95.50 343 PHE A C 1
ATOM 2782 O O . PHE A 1 343 ? 14.334 -8.896 -21.726 1.00 95.50 343 PHE A O 1
ATOM 2789 N N . LEU A 1 344 ? 15.540 -7.018 -21.586 1.00 96.25 344 LEU A N 1
ATOM 2790 C CA . LEU A 1 344 ? 16.814 -7.734 -21.537 1.00 96.25 344 LEU A CA 1
ATOM 2791 C C . LEU A 1 344 ? 17.050 -8.411 -20.180 1.00 96.25 344 LEU A C 1
ATOM 2793 O O . LEU A 1 344 ? 17.574 -9.523 -20.153 1.00 96.25 344 LEU A O 1
ATOM 2797 N N . ALA A 1 345 ? 16.591 -7.826 -19.072 1.00 96.44 345 ALA A N 1
ATOM 2798 C CA . ALA A 1 345 ? 16.606 -8.472 -17.759 1.00 96.44 345 ALA A CA 1
ATOM 2799 C C . ALA A 1 345 ? 15.722 -9.734 -17.737 1.00 96.44 345 ALA A C 1
ATOM 2801 O O . ALA A 1 345 ? 16.145 -10.778 -17.246 1.00 96.44 345 ALA A O 1
ATOM 2802 N N . GLU A 1 346 ? 14.534 -9.694 -18.350 1.00 94.31 346 GLU A N 1
ATOM 2803 C CA . GLU A 1 346 ? 13.665 -10.873 -18.543 1.00 94.31 346 GLU A CA 1
ATOM 2804 C C . GLU A 1 346 ? 14.333 -11.959 -19.408 1.00 94.31 346 GLU A C 1
ATOM 2806 O O . GLU A 1 346 ? 14.086 -13.160 -19.249 1.00 94.31 346 GLU A O 1
ATOM 2811 N N . SER A 1 347 ? 15.218 -11.557 -20.323 1.00 92.94 347 SER A N 1
ATOM 2812 C CA . SER A 1 347 ? 15.965 -12.480 -21.182 1.00 92.94 347 SER A CA 1
ATOM 2813 C C . SER A 1 347 ? 17.038 -13.270 -20.428 1.00 92.94 347 SER A C 1
ATOM 2815 O O . SER A 1 347 ? 17.383 -14.365 -20.875 1.00 92.94 347 SER A O 1
ATOM 2817 N N . LEU A 1 348 ? 17.518 -12.788 -19.273 1.00 93.56 348 LEU A N 1
ATOM 2818 C CA . LEU A 1 348 ? 18.496 -13.505 -18.436 1.00 93.56 348 LEU A CA 1
ATOM 2819 C C . LEU A 1 348 ? 17.961 -14.869 -17.972 1.00 93.56 348 LEU A C 1
ATOM 2821 O O . LEU A 1 348 ? 18.710 -15.840 -17.907 1.00 93.56 348 LEU A O 1
ATOM 2825 N N . GLN A 1 349 ? 16.645 -14.978 -17.762 1.00 91.31 349 GLN A N 1
ATOM 2826 C CA . GLN A 1 349 ? 15.972 -16.218 -17.352 1.00 91.31 349 GLN A CA 1
ATOM 2827 C C . GLN A 1 349 ? 16.035 -17.331 -18.416 1.00 91.31 349 GLN A C 1
ATOM 2829 O O . GLN A 1 349 ? 15.715 -18.473 -18.121 1.00 91.31 349 GLN A O 1
ATOM 2834 N N . LYS A 1 350 ? 16.428 -17.032 -19.665 1.00 87.56 350 LYS A N 1
ATOM 2835 C CA . LYS A 1 350 ? 16.565 -18.040 -20.740 1.00 87.56 350 LYS A CA 1
ATOM 2836 C C . LYS A 1 350 ? 17.731 -18.991 -20.532 1.00 87.56 350 LYS A C 1
ATOM 2838 O O . LYS A 1 350 ? 17.729 -20.087 -21.081 1.00 87.56 350 LYS A O 1
ATOM 2843 N N . ARG A 1 351 ? 18.768 -18.529 -19.831 1.00 87.00 351 ARG A N 1
ATOM 2844 C CA . ARG A 1 351 ? 19.968 -19.305 -19.531 1.00 87.00 351 ARG A CA 1
ATOM 2845 C C . ARG A 1 351 ? 20.642 -18.717 -18.303 1.00 87.00 351 ARG A C 1
ATOM 2847 O O . ARG A 1 351 ? 21.368 -17.731 -18.398 1.00 87.00 351 ARG A O 1
ATOM 2854 N N . LEU A 1 352 ? 20.436 -19.375 -17.171 1.00 85.31 352 LEU A N 1
ATOM 2855 C CA . LEU A 1 352 ? 20.976 -18.991 -15.868 1.00 85.31 352 LEU A CA 1
ATOM 2856 C C . LEU A 1 352 ? 22.436 -19.457 -15.706 1.00 85.31 352 LEU A C 1
ATOM 2858 O O . LEU A 1 352 ? 22.778 -20.191 -14.786 1.00 85.31 352 LEU A O 1
ATOM 2862 N N . ALA A 1 353 ? 23.295 -19.067 -16.652 1.00 88.19 353 ALA A N 1
ATOM 2863 C CA . ALA A 1 353 ? 24.742 -19.250 -16.537 1.00 88.19 353 ALA A CA 1
ATOM 2864 C C . ALA A 1 353 ? 25.334 -18.248 -15.531 1.00 88.19 353 ALA A C 1
ATOM 2866 O O . ALA A 1 353 ? 24.728 -17.205 -15.274 1.00 88.19 353 ALA A O 1
ATOM 2867 N N . SER A 1 354 ? 26.526 -18.534 -15.001 1.00 87.75 354 SER A N 1
ATOM 2868 C CA . SER A 1 354 ? 27.203 -17.702 -13.996 1.00 87.75 354 SER A CA 1
ATOM 2869 C C . SER A 1 354 ? 27.253 -16.220 -14.386 1.00 87.75 354 SER A C 1
ATOM 2871 O O . SER A 1 354 ? 26.983 -15.354 -13.560 1.00 87.75 354 SER A O 1
ATOM 2873 N N . GLU A 1 355 ? 27.488 -15.907 -15.659 1.00 87.62 355 GLU A N 1
ATOM 2874 C CA . GLU A 1 355 ? 27.543 -14.530 -16.158 1.00 87.62 355 GLU A CA 1
ATOM 2875 C C . GLU A 1 355 ? 26.169 -13.844 -16.155 1.00 87.62 355 GLU A C 1
ATOM 2877 O O . GLU A 1 355 ? 26.064 -12.663 -15.825 1.00 87.62 355 GLU A O 1
ATOM 2882 N N . ALA A 1 356 ? 25.101 -14.569 -16.504 1.00 89.94 356 ALA A N 1
ATOM 2883 C CA . ALA A 1 356 ? 23.736 -14.042 -16.475 1.00 89.94 356 ALA A CA 1
ATOM 2884 C C . ALA A 1 356 ? 23.277 -13.768 -15.034 1.00 89.94 356 ALA A C 1
ATOM 2886 O O . ALA A 1 356 ? 22.616 -12.762 -14.779 1.00 89.94 356 ALA A O 1
ATOM 2887 N N . ILE A 1 357 ? 23.683 -14.629 -14.098 1.00 93.75 357 ILE A N 1
ATOM 2888 C CA . ILE A 1 357 ? 23.450 -14.472 -12.659 1.00 93.75 357 ILE A CA 1
ATOM 2889 C C . ILE A 1 357 ? 24.185 -13.227 -12.132 1.00 93.75 357 ILE A C 1
ATOM 2891 O O . ILE A 1 357 ? 23.581 -12.411 -11.436 1.00 93.75 357 ILE A O 1
ATOM 2895 N N . GLU A 1 358 ? 25.446 -13.012 -12.519 1.00 92.56 358 GLU A N 1
ATOM 2896 C CA . GLU A 1 358 ? 26.207 -11.800 -12.163 1.00 92.56 358 GLU A CA 1
ATOM 2897 C C . GLU A 1 358 ? 25.589 -10.520 -12.750 1.00 92.56 358 GLU A C 1
ATOM 2899 O O . GLU A 1 358 ? 25.518 -9.490 -12.074 1.00 92.56 358 GLU A O 1
ATOM 2904 N N . LEU A 1 359 ? 25.098 -10.561 -13.994 1.00 93.56 359 LEU A N 1
ATOM 2905 C CA . LEU A 1 359 ? 24.363 -9.437 -14.586 1.00 93.56 359 LEU A CA 1
ATOM 2906 C C . LEU A 1 359 ? 23.061 -9.155 -13.825 1.00 93.56 359 LEU A C 1
ATOM 2908 O O . LEU A 1 359 ? 22.788 -7.995 -13.523 1.00 93.56 359 LEU A O 1
ATOM 2912 N N . ALA A 1 360 ? 22.294 -10.184 -13.454 1.00 94.62 360 ALA A N 1
ATOM 2913 C CA . ALA A 1 360 ? 21.091 -10.019 -12.639 1.00 94.62 360 ALA A CA 1
ATOM 2914 C C . ALA A 1 360 ? 21.415 -9.406 -11.265 1.00 94.62 360 ALA A C 1
ATOM 2916 O O . ALA A 1 360 ? 20.728 -8.483 -10.834 1.00 94.62 360 ALA A O 1
ATOM 2917 N N . GLY A 1 361 ? 22.504 -9.832 -10.614 1.00 91.56 361 GLY A N 1
ATOM 2918 C CA . GLY A 1 361 ? 22.978 -9.237 -9.360 1.00 91.56 361 GLY A CA 1
ATOM 2919 C C . GLY A 1 361 ? 23.181 -7.721 -9.469 1.00 91.56 361 GLY A C 1
ATOM 2920 O O . GLY A 1 361 ? 22.690 -6.969 -8.629 1.00 91.56 361 GLY A O 1
ATOM 2921 N N . LYS A 1 362 ? 23.817 -7.245 -10.548 1.00 89.50 362 LYS A N 1
ATOM 2922 C CA . LYS A 1 362 ? 24.026 -5.802 -10.794 1.00 89.50 362 LYS A CA 1
ATOM 2923 C C . LYS A 1 362 ? 22.717 -5.025 -10.963 1.00 89.50 362 LYS A C 1
ATOM 2925 O O . LYS A 1 362 ? 22.621 -3.887 -10.510 1.00 89.50 362 LYS A O 1
ATOM 2930 N N . LEU A 1 363 ? 21.710 -5.638 -11.583 1.00 92.31 363 LEU A N 1
ATOM 2931 C CA . LEU A 1 363 ? 20.408 -5.018 -11.860 1.00 92.31 363 LEU A CA 1
ATOM 2932 C C . LEU A 1 363 ? 19.493 -4.918 -10.630 1.00 92.31 363 LEU A C 1
ATOM 2934 O O . LEU A 1 363 ? 18.468 -4.241 -10.692 1.00 92.31 363 LEU A O 1
ATOM 2938 N N . LEU A 1 364 ? 19.848 -5.530 -9.495 1.00 87.62 364 LEU A N 1
ATOM 2939 C CA . LEU A 1 364 ? 19.102 -5.373 -8.237 1.00 87.62 364 LEU A CA 1
ATOM 2940 C C . LEU A 1 364 ? 19.022 -3.922 -7.757 1.00 87.62 364 LEU A C 1
ATOM 2942 O O . LEU A 1 364 ? 18.126 -3.576 -6.988 1.00 87.62 364 LEU A O 1
ATOM 2946 N N . TRP A 1 365 ? 19.948 -3.085 -8.216 1.00 84.50 365 TRP A N 1
ATOM 2947 C CA . TRP A 1 365 ? 20.061 -1.680 -7.845 1.00 84.50 365 TRP A CA 1
ATOM 2948 C C . TRP A 1 365 ? 19.579 -0.716 -8.933 1.00 84.50 365 TRP A C 1
ATOM 2950 O O . TRP A 1 365 ? 19.772 0.490 -8.795 1.00 84.50 365 TRP A O 1
ATOM 2960 N N . ASP A 1 366 ? 18.938 -1.225 -9.990 1.00 90.25 366 ASP A N 1
ATOM 2961 C CA . ASP A 1 366 ? 18.357 -0.406 -11.060 1.00 90.25 366 ASP A CA 1
ATOM 2962 C C . ASP A 1 366 ? 17.290 0.562 -10.512 1.00 90.25 366 ASP A C 1
ATOM 2964 O O . ASP A 1 366 ? 16.610 0.269 -9.522 1.00 90.25 366 ASP A O 1
ATOM 2968 N N . ASP A 1 367 ? 17.112 1.728 -11.131 1.00 87.25 367 ASP A N 1
ATOM 2969 C CA . ASP A 1 367 ? 16.122 2.719 -10.701 1.00 87.25 367 ASP A CA 1
ATOM 2970 C C . ASP A 1 367 ? 14.680 2.286 -11.020 1.00 87.25 367 ASP A C 1
ATOM 2972 O O . ASP A 1 367 ? 13.749 2.598 -10.262 1.00 87.25 367 ASP A O 1
ATOM 2976 N N . ASP A 1 368 ? 14.482 1.463 -12.052 1.00 90.88 368 ASP A N 1
ATOM 2977 C CA . ASP A 1 368 ? 13.171 0.973 -12.464 1.00 90.88 368 ASP A CA 1
ATOM 2978 C C . ASP A 1 368 ? 12.773 -0.342 -11.770 1.00 90.88 368 ASP A C 1
ATOM 2980 O O . ASP A 1 368 ? 13.510 -1.327 -11.702 1.00 90.88 368 ASP A O 1
ATOM 2984 N N . GLN A 1 369 ? 11.543 -0.380 -11.248 1.00 89.94 369 GLN A N 1
ATOM 2985 C CA . GLN A 1 369 ? 11.047 -1.531 -10.487 1.00 89.94 369 GLN A CA 1
ATOM 2986 C C . GLN A 1 369 ? 10.882 -2.812 -11.318 1.00 89.94 369 GLN A C 1
ATOM 2988 O O . GLN A 1 369 ? 10.996 -3.900 -10.758 1.00 89.94 369 GLN A O 1
ATOM 2993 N N . PHE A 1 370 ? 10.571 -2.719 -12.613 1.00 93.19 370 PHE A N 1
ATOM 2994 C CA . PHE A 1 370 ? 10.367 -3.899 -13.455 1.00 93.19 370 PHE A CA 1
ATOM 2995 C C . PHE A 1 370 ? 11.701 -4.556 -13.795 1.00 93.19 370 PHE A C 1
ATOM 2997 O O . PHE A 1 370 ? 11.792 -5.784 -13.764 1.00 93.19 370 PHE A O 1
ATOM 3004 N N . VAL A 1 371 ? 12.747 -3.750 -14.005 1.00 95.31 371 VAL A N 1
ATOM 3005 C CA . VAL A 1 371 ? 14.125 -4.232 -14.167 1.00 95.31 371 VAL A CA 1
ATOM 3006 C C . VAL A 1 371 ? 14.571 -4.975 -12.909 1.00 95.31 371 VAL A C 1
ATOM 3008 O O . VAL A 1 371 ? 14.941 -6.148 -12.990 1.00 95.31 371 VAL A O 1
ATOM 3011 N N . ARG A 1 372 ? 14.431 -4.345 -11.731 1.00 92.69 372 ARG A N 1
ATOM 3012 C CA . ARG A 1 372 ? 14.794 -4.973 -10.450 1.00 92.69 372 ARG A CA 1
ATOM 3013 C C . ARG A 1 372 ? 14.049 -6.281 -10.205 1.00 92.69 372 ARG A C 1
ATOM 3015 O O . ARG A 1 372 ? 14.668 -7.265 -9.822 1.00 92.69 372 ARG A O 1
ATOM 3022 N N . ILE A 1 373 ? 12.734 -6.329 -10.429 1.00 91.75 373 ILE A N 1
ATOM 3023 C CA . ILE A 1 373 ? 11.952 -7.556 -10.187 1.00 91.75 373 ILE A CA 1
ATOM 3024 C C . ILE A 1 373 ? 12.308 -8.661 -11.188 1.00 91.75 373 ILE A C 1
ATOM 3026 O O . ILE A 1 373 ? 12.373 -9.819 -10.797 1.00 91.75 373 ILE A O 1
ATOM 3030 N N . SER A 1 374 ? 12.615 -8.323 -12.441 1.00 94.50 374 SER A N 1
ATOM 3031 C CA . SER A 1 374 ? 13.076 -9.312 -13.430 1.00 94.50 374 SER A CA 1
ATOM 3032 C C . SER A 1 374 ? 14.431 -9.909 -13.049 1.00 94.50 374 SER A C 1
ATOM 3034 O O . SER A 1 374 ? 14.663 -11.105 -13.232 1.00 94.50 374 SER A O 1
ATOM 3036 N N . ALA A 1 375 ? 15.313 -9.088 -12.471 1.00 94.62 375 ALA A N 1
ATOM 3037 C CA . ALA A 1 375 ? 16.571 -9.542 -11.898 1.00 94.62 375 ALA A CA 1
ATOM 3038 C C . ALA A 1 375 ? 16.350 -10.454 -10.682 1.00 94.62 375 ALA A C 1
ATOM 3040 O O . ALA A 1 375 ? 16.957 -11.520 -10.605 1.00 94.62 375 ALA A O 1
ATOM 3041 N N . ILE A 1 376 ? 15.435 -10.088 -9.773 1.00 91.81 376 ILE A N 1
ATOM 3042 C CA . ILE A 1 376 ? 15.035 -10.945 -8.645 1.00 91.81 376 ILE A CA 1
ATOM 3043 C C . ILE A 1 376 ? 14.532 -12.299 -9.145 1.00 91.81 376 ILE A C 1
ATOM 3045 O O . ILE A 1 376 ? 14.950 -13.321 -8.612 1.00 91.81 376 ILE A O 1
ATOM 3049 N N . ASP A 1 377 ? 13.657 -12.315 -10.153 1.00 93.06 377 ASP A N 1
ATOM 3050 C CA . ASP A 1 377 ? 13.107 -13.551 -10.708 1.00 93.06 377 ASP A CA 1
ATOM 3051 C C . ASP A 1 377 ? 14.231 -14.446 -11.268 1.00 93.06 377 ASP A C 1
ATOM 3053 O O . ASP A 1 377 ? 14.259 -15.639 -10.977 1.00 93.06 377 ASP A O 1
ATOM 3057 N N . ALA A 1 378 ? 15.208 -13.883 -11.994 1.00 93.75 378 ALA A N 1
ATOM 3058 C CA . ALA A 1 378 ? 16.363 -14.632 -12.503 1.00 93.75 378 ALA A CA 1
ATOM 3059 C C . ALA A 1 378 ? 17.241 -15.219 -11.381 1.00 93.75 378 ALA A C 1
ATOM 3061 O O . ALA A 1 378 ? 17.653 -16.379 -11.452 1.00 93.75 378 ALA A O 1
ATOM 3062 N N . LEU A 1 379 ? 17.509 -14.440 -10.330 1.00 92.00 379 LEU A N 1
ATOM 3063 C CA . LEU A 1 379 ? 18.295 -14.895 -9.179 1.00 92.00 379 LEU A CA 1
ATOM 3064 C C . LEU A 1 379 ? 17.541 -15.967 -8.379 1.00 92.00 379 LEU A C 1
ATOM 3066 O O . LEU A 1 379 ? 18.121 -16.995 -8.043 1.00 92.00 379 LEU A O 1
ATOM 3070 N N . ALA A 1 380 ? 16.241 -15.773 -8.142 1.00 88.56 380 ALA A N 1
ATOM 3071 C CA . ALA A 1 380 ? 15.380 -16.731 -7.451 1.00 88.56 380 ALA A CA 1
ATOM 3072 C C . ALA A 1 380 ? 15.311 -18.077 -8.181 1.00 88.56 380 ALA A C 1
ATOM 3074 O O . ALA A 1 380 ? 15.479 -19.117 -7.550 1.00 88.56 380 ALA A O 1
ATOM 3075 N N . LEU A 1 381 ? 15.145 -18.063 -9.507 1.00 90.06 381 LEU A N 1
ATOM 3076 C CA . LEU A 1 381 ? 15.173 -19.273 -10.337 1.00 90.06 381 LEU A CA 1
ATOM 3077 C C . LEU A 1 381 ? 16.543 -19.974 -10.322 1.00 90.06 381 LEU A C 1
ATOM 3079 O O . LEU A 1 381 ? 16.613 -21.185 -10.499 1.00 90.06 381 LEU A O 1
ATOM 3083 N N . SER A 1 382 ? 17.627 -19.232 -10.076 1.00 88.88 382 SER A N 1
ATOM 3084 C CA . SER A 1 382 ? 18.986 -19.785 -9.965 1.00 88.88 382 SER A CA 1
ATOM 3085 C C . SER A 1 382 ? 19.281 -20.421 -8.600 1.00 88.88 382 SER A C 1
ATOM 3087 O O . SER A 1 382 ? 20.307 -21.088 -8.446 1.00 88.88 382 SER A O 1
ATOM 3089 N N . GLY A 1 383 ? 18.419 -20.208 -7.599 1.00 84.31 383 GLY A N 1
ATOM 3090 C CA . GLY A 1 383 ? 18.604 -20.714 -6.240 1.00 84.31 383 GLY A CA 1
ATOM 3091 C C . GLY A 1 383 ? 19.921 -20.260 -5.600 1.00 84.31 383 GLY A C 1
ATOM 3092 O O . GLY A 1 383 ? 20.406 -19.153 -5.850 1.00 84.31 383 GLY A O 1
ATOM 3093 N N . GLU A 1 384 ? 20.516 -21.114 -4.761 1.00 81.62 384 GLU A N 1
ATOM 3094 C CA . GLU A 1 384 ? 21.720 -20.786 -3.975 1.00 81.62 384 GLU A CA 1
ATOM 3095 C C . GLU A 1 384 ? 22.940 -20.414 -4.846 1.00 81.62 384 GLU A C 1
ATOM 3097 O O . GLU A 1 384 ? 23.821 -19.686 -4.386 1.00 81.62 384 GLU A O 1
ATOM 3102 N N . ASN A 1 385 ? 22.967 -20.802 -6.130 1.00 85.00 385 ASN A N 1
ATOM 3103 C CA . ASN A 1 385 ? 24.028 -20.408 -7.072 1.00 85.00 385 ASN A CA 1
ATOM 3104 C C . ASN A 1 385 ? 24.120 -18.887 -7.294 1.00 85.00 385 ASN A C 1
ATOM 3106 O O . ASN A 1 385 ? 25.130 -18.395 -7.792 1.00 85.00 385 ASN A O 1
ATOM 3110 N N . SER A 1 386 ? 23.076 -18.140 -6.935 1.00 88.00 386 SER A N 1
ATOM 3111 C CA . SER A 1 386 ? 23.024 -16.678 -7.032 1.00 88.00 386 SER A CA 1
ATOM 3112 C C . SER A 1 386 ? 23.601 -15.931 -5.827 1.00 88.00 386 SER A C 1
ATOM 3114 O O . SER A 1 386 ? 23.790 -14.715 -5.899 1.00 88.00 386 SER A O 1
ATOM 3116 N N . LEU A 1 387 ? 23.930 -16.631 -4.733 1.00 81.31 387 LEU A N 1
ATOM 3117 C CA . LEU A 1 387 ? 24.469 -16.006 -3.519 1.00 81.31 387 LEU A CA 1
ATOM 3118 C C . LEU A 1 387 ? 25.781 -15.228 -3.762 1.00 81.31 387 LEU A C 1
ATOM 3120 O O . LEU A 1 387 ? 25.900 -14.127 -3.218 1.00 81.31 387 LEU A O 1
ATOM 3124 N N . PRO A 1 388 ? 26.743 -15.702 -4.586 1.00 84.19 388 PRO A N 1
ATOM 3125 C CA . PRO A 1 388 ? 27.942 -14.920 -4.902 1.00 84.19 388 PRO A CA 1
ATOM 3126 C C . PRO A 1 388 ? 27.624 -13.606 -5.627 1.00 84.19 388 PRO A C 1
ATOM 3128 O O . PRO A 1 388 ? 28.088 -12.548 -5.203 1.00 84.19 388 PRO A O 1
ATOM 3131 N N . ALA A 1 389 ? 26.762 -13.646 -6.646 1.00 86.88 389 ALA A N 1
ATOM 3132 C CA . ALA A 1 389 ? 26.356 -12.459 -7.398 1.00 86.88 389 ALA A CA 1
ATOM 3133 C C . ALA A 1 389 ? 25.608 -11.444 -6.523 1.00 86.88 389 ALA A C 1
ATOM 3135 O O . ALA A 1 389 ? 25.834 -10.238 -6.629 1.00 86.88 389 ALA A O 1
ATOM 3136 N N . LEU A 1 390 ? 24.757 -11.924 -5.609 1.00 79.50 390 LEU A N 1
ATOM 3137 C CA . LEU A 1 390 ? 24.138 -11.085 -4.584 1.00 79.50 390 LEU A CA 1
ATOM 3138 C C . LEU A 1 390 ? 25.186 -10.413 -3.690 1.00 79.50 390 LEU A C 1
ATOM 3140 O O . LEU A 1 390 ? 25.068 -9.227 -3.393 1.00 79.50 390 LEU A O 1
ATOM 3144 N N . SER A 1 391 ? 26.219 -11.148 -3.274 1.00 76.44 391 SER A N 1
ATOM 3145 C CA . SER A 1 391 ? 27.257 -10.635 -2.374 1.00 76.44 391 SER A CA 1
ATOM 3146 C C . SER A 1 391 ? 28.108 -9.568 -3.060 1.00 76.44 391 SER A C 1
ATOM 3148 O O . SER A 1 391 ? 28.355 -8.499 -2.494 1.00 76.44 391 SER A O 1
ATOM 3150 N N . ASN A 1 392 ? 28.472 -9.813 -4.320 1.00 81.31 392 ASN A N 1
ATOM 3151 C CA . ASN A 1 392 ? 29.156 -8.849 -5.177 1.00 81.31 392 ASN A CA 1
ATOM 3152 C C . ASN A 1 392 ? 28.319 -7.576 -5.344 1.00 81.31 392 ASN A C 1
ATOM 3154 O O . ASN A 1 392 ? 28.826 -6.469 -5.160 1.00 81.31 392 ASN A O 1
ATOM 3158 N N . ALA A 1 393 ? 27.025 -7.730 -5.637 1.00 78.81 393 ALA A N 1
ATOM 3159 C CA . ALA A 1 393 ? 26.109 -6.611 -5.812 1.00 78.81 393 ALA A CA 1
ATOM 3160 C C . ALA A 1 393 ? 25.961 -5.774 -4.536 1.00 78.81 393 ALA A C 1
ATOM 3162 O O . ALA A 1 393 ? 25.909 -4.551 -4.622 1.00 78.81 393 ALA A O 1
ATOM 3163 N N . MET A 1 394 ? 25.902 -6.400 -3.359 1.00 71.06 394 MET A N 1
ATOM 3164 C CA . MET A 1 394 ? 25.819 -5.682 -2.082 1.00 71.06 394 MET A CA 1
ATOM 3165 C C . MET A 1 394 ? 27.134 -4.998 -1.696 1.00 71.06 394 MET A C 1
ATOM 3167 O O . MET A 1 394 ? 27.108 -4.003 -0.983 1.00 71.06 394 MET A O 1
ATOM 3171 N N . SER A 1 395 ? 28.279 -5.501 -2.157 1.00 66.25 395 SER A N 1
ATOM 3172 C CA . SER A 1 395 ? 29.596 -4.944 -1.820 1.00 66.25 395 SER A CA 1
ATOM 3173 C C . SER A 1 395 ? 29.996 -3.723 -2.658 1.00 66.25 395 SER A C 1
ATOM 3175 O O . SER A 1 395 ? 30.900 -2.988 -2.254 1.00 66.25 395 SER A O 1
ATOM 3177 N N . ALA A 1 396 ? 29.345 -3.504 -3.806 1.00 63.94 396 ALA A N 1
ATOM 3178 C CA . ALA A 1 396 ? 29.528 -2.318 -4.642 1.00 63.94 396 ALA A CA 1
ATOM 3179 C C . ALA A 1 396 ? 29.054 -1.044 -3.917 1.00 63.94 396 ALA A C 1
ATOM 3181 O O . ALA A 1 396 ? 28.194 -1.125 -3.050 1.00 63.94 396 ALA A O 1
ATOM 3182 N N . ASP A 1 397 ? 29.609 0.130 -4.245 1.00 56.53 397 ASP A N 1
ATOM 3183 C CA . ASP A 1 397 ? 29.235 1.401 -3.604 1.00 56.53 397 ASP A CA 1
ATOM 3184 C C . ASP A 1 397 ? 27.737 1.693 -3.820 1.00 56.53 397 ASP A C 1
ATOM 3186 O O . ASP A 1 397 ? 27.289 2.001 -4.928 1.00 56.53 397 ASP A O 1
ATOM 3190 N N . ILE A 1 398 ? 26.934 1.484 -2.772 1.00 56.28 398 ILE A N 1
ATOM 3191 C CA . ILE A 1 398 ? 25.475 1.460 -2.869 1.00 56.28 398 ILE A CA 1
ATOM 3192 C C . ILE A 1 398 ? 24.958 2.905 -2.890 1.00 56.28 398 ILE A C 1
ATOM 3194 O O . ILE A 1 398 ? 24.653 3.484 -1.848 1.00 56.28 398 ILE A O 1
ATOM 3198 N N . SER A 1 399 ? 24.799 3.482 -4.081 1.00 53.81 399 SER A N 1
ATOM 3199 C CA . SER A 1 399 ? 24.085 4.755 -4.290 1.00 53.81 399 SER A CA 1
ATOM 3200 C C . SER A 1 399 ? 22.555 4.589 -4.379 1.00 53.81 399 SER A C 1
ATOM 3202 O O . SER A 1 399 ? 21.831 5.518 -4.739 1.00 53.81 399 SER A O 1
ATOM 3204 N N . ALA A 1 400 ? 22.043 3.394 -4.074 1.00 57.94 400 ALA A N 1
ATOM 3205 C CA . ALA A 1 400 ? 20.722 2.954 -4.501 1.00 57.94 400 ALA A CA 1
ATOM 3206 C C . ALA A 1 400 ? 19.566 3.305 -3.544 1.00 57.94 400 ALA A C 1
ATOM 3208 O O . ALA A 1 400 ? 19.726 3.505 -2.340 1.00 57.94 400 ALA A O 1
ATOM 3209 N N . SER A 1 401 ? 18.358 3.343 -4.113 1.00 64.19 401 SER A N 1
ATOM 3210 C CA . SER A 1 401 ? 17.110 3.685 -3.422 1.00 64.19 401 SER A CA 1
ATOM 3211 C C . SER A 1 401 ? 16.716 2.679 -2.325 1.00 64.19 401 SER A C 1
ATOM 3213 O O . SER A 1 401 ? 17.038 1.491 -2.374 1.00 64.19 401 SER A O 1
ATOM 3215 N N . MET A 1 402 ? 15.934 3.141 -1.342 1.00 63.59 402 MET A N 1
ATOM 3216 C CA . MET A 1 402 ? 15.337 2.284 -0.304 1.00 63.59 402 MET A CA 1
ATOM 3217 C C . MET A 1 402 ? 14.475 1.160 -0.894 1.00 63.59 402 MET A C 1
ATOM 3219 O O . MET A 1 402 ? 14.327 0.090 -0.301 1.00 63.59 402 MET A O 1
ATOM 3223 N N . GLU A 1 403 ? 13.875 1.415 -2.050 1.00 70.31 403 GLU A N 1
ATOM 3224 C CA . GLU A 1 403 ? 13.083 0.465 -2.801 1.00 70.31 403 GLU A CA 1
ATOM 3225 C C . GLU A 1 403 ? 13.941 -0.708 -3.292 1.00 70.31 403 GLU A C 1
ATOM 3227 O O . GLU A 1 403 ? 13.551 -1.859 -3.081 1.00 70.31 403 GLU A O 1
ATOM 3232 N N . ALA A 1 404 ? 15.113 -0.429 -3.865 1.00 73.62 404 ALA A N 1
ATOM 3233 C CA . ALA A 1 404 ? 16.027 -1.444 -4.379 1.00 73.62 404 ALA A CA 1
ATOM 3234 C C . ALA A 1 404 ? 16.510 -2.404 -3.285 1.00 73.62 404 ALA A C 1
ATOM 3236 O O . ALA A 1 404 ? 16.476 -3.619 -3.452 1.00 73.62 404 ALA A O 1
ATOM 3237 N N . LEU A 1 405 ? 16.829 -1.892 -2.099 1.00 70.62 405 LEU A N 1
ATOM 3238 C CA . LEU A 1 405 ? 17.171 -2.763 -0.979 1.00 70.62 405 LEU A CA 1
ATOM 3239 C C . LEU A 1 405 ? 16.001 -3.675 -0.564 1.00 70.62 405 LEU A C 1
ATOM 3241 O O . LEU A 1 405 ? 16.210 -4.857 -0.297 1.00 70.62 405 LEU A O 1
ATOM 3245 N N . ASN A 1 406 ? 14.763 -3.172 -0.513 1.00 70.75 406 ASN A N 1
ATOM 3246 C CA . ASN A 1 406 ? 13.615 -4.034 -0.191 1.00 70.75 406 ASN A CA 1
ATOM 3247 C C . ASN A 1 406 ? 13.462 -5.166 -1.223 1.00 70.75 406 ASN A C 1
ATOM 3249 O O . ASN A 1 406 ? 13.019 -6.262 -0.882 1.00 70.75 406 ASN A O 1
ATOM 3253 N N . ASP A 1 407 ? 13.820 -4.895 -2.480 1.00 77.19 407 ASP A N 1
ATOM 3254 C CA . ASP A 1 407 ? 13.890 -5.873 -3.566 1.00 77.19 407 ASP A CA 1
ATOM 3255 C C . ASP A 1 407 ? 15.016 -6.900 -3.344 1.00 77.19 407 ASP A C 1
ATOM 3257 O O . ASP A 1 407 ? 14.750 -8.095 -3.442 1.00 77.19 407 ASP A O 1
ATOM 3261 N N . VAL A 1 408 ? 16.205 -6.487 -2.897 1.00 74.19 408 VAL A N 1
ATOM 3262 C CA . VAL A 1 408 ? 17.296 -7.403 -2.495 1.00 74.19 408 VAL A CA 1
ATOM 3263 C C . VAL A 1 408 ? 16.879 -8.316 -1.337 1.00 74.19 408 VAL A C 1
ATOM 3265 O O . VAL A 1 408 ? 17.036 -9.532 -1.407 1.00 74.19 408 VAL A O 1
ATOM 3268 N N . VAL A 1 409 ? 16.294 -7.749 -0.278 1.00 71.62 409 VAL A N 1
ATOM 3269 C CA . VAL A 1 409 ? 15.776 -8.503 0.881 1.00 71.62 409 VAL A CA 1
ATOM 3270 C C . VAL A 1 409 ? 14.750 -9.545 0.436 1.00 71.62 409 VAL A C 1
ATOM 3272 O O . VAL A 1 409 ? 14.748 -10.681 0.911 1.00 71.62 409 VAL A O 1
ATOM 3275 N N . TYR A 1 410 ? 13.877 -9.152 -0.487 1.00 76.12 410 TYR A N 1
ATOM 3276 C CA . TYR A 1 410 ? 12.890 -10.044 -1.069 1.00 76.12 410 TYR A CA 1
ATOM 3277 C C . TYR A 1 410 ? 13.536 -11.156 -1.910 1.00 76.12 410 TYR A C 1
ATOM 3279 O O . TYR A 1 410 ? 13.137 -12.308 -1.763 1.00 76.12 410 TYR A O 1
ATOM 3287 N N . ALA A 1 411 ? 14.565 -10.851 -2.708 1.00 78.88 411 ALA A N 1
ATOM 3288 C CA . ALA A 1 411 ? 15.323 -11.842 -3.474 1.00 78.88 411 ALA A CA 1
ATOM 3289 C C . ALA A 1 411 ? 15.937 -12.918 -2.573 1.00 78.88 411 ALA A C 1
ATOM 3291 O O . ALA A 1 411 ? 15.753 -14.106 -2.824 1.00 78.88 411 ALA A O 1
ATOM 3292 N N . ILE A 1 412 ? 16.588 -12.508 -1.479 1.00 73.44 412 ILE A N 1
ATOM 3293 C CA . ILE A 1 412 ? 17.193 -13.424 -0.498 1.00 73.44 412 ILE A CA 1
ATOM 3294 C C . ILE A 1 412 ? 16.138 -14.387 0.060 1.00 73.44 412 ILE A C 1
ATOM 3296 O O . ILE A 1 412 ? 16.364 -15.593 0.118 1.00 73.44 412 ILE A O 1
ATOM 3300 N N . HIS A 1 413 ? 14.954 -13.873 0.412 1.00 72.12 413 HIS A N 1
ATOM 3301 C CA . HIS A 1 413 ? 13.850 -14.707 0.894 1.00 72.12 413 HIS A CA 1
ATOM 3302 C C . HIS A 1 413 ? 13.345 -15.709 -0.158 1.00 72.12 413 HIS A C 1
ATOM 3304 O O . HIS A 1 413 ? 12.827 -16.765 0.199 1.00 72.12 413 HIS A O 1
ATOM 3310 N N . LYS A 1 414 ? 13.478 -15.389 -1.451 1.00 77.81 414 LYS A N 1
ATOM 3311 C CA . LYS A 1 414 ? 13.048 -16.255 -2.557 1.00 77.81 414 LYS A CA 1
ATOM 3312 C C . LYS A 1 414 ? 14.049 -17.308 -2.971 1.00 77.81 414 LYS A C 1
ATOM 3314 O O . LYS A 1 414 ? 13.630 -18.388 -3.365 1.00 77.81 414 LYS A O 1
ATOM 3319 N N . ILE A 1 415 ? 15.332 -17.011 -2.851 1.00 76.00 415 ILE A N 1
ATOM 3320 C CA . ILE A 1 415 ? 16.410 -17.955 -3.142 1.00 76.00 415 ILE A CA 1
ATOM 3321 C C . ILE A 1 415 ? 16.449 -19.075 -2.099 1.00 76.00 415 ILE A C 1
ATOM 3323 O O . ILE A 1 415 ? 16.730 -20.223 -2.434 1.00 76.00 415 ILE A O 1
ATOM 3327 N N . CYS A 1 416 ? 16.097 -18.758 -0.850 1.00 64.50 416 CYS A N 1
ATOM 3328 C CA . CYS A 1 416 ? 16.049 -19.721 0.245 1.00 64.50 416 CYS A CA 1
ATOM 3329 C C . CYS A 1 416 ? 14.708 -19.629 0.988 1.00 64.50 416 CYS A C 1
ATOM 3331 O O . CYS A 1 416 ? 14.642 -19.034 2.071 1.00 64.50 416 CYS A O 1
ATOM 3333 N N . PRO A 1 417 ? 13.622 -20.185 0.417 1.00 55.66 417 PRO A N 1
ATOM 3334 C CA . PRO A 1 417 ? 12.347 -20.245 1.111 1.00 55.66 417 PRO A CA 1
ATOM 3335 C C . PRO A 1 417 ? 12.518 -21.077 2.388 1.00 55.66 417 PRO A C 1
ATOM 3337 O O . PRO A 1 417 ? 13.098 -22.162 2.367 1.00 55.66 417 PRO A O 1
ATOM 3340 N N . GLU A 1 418 ? 12.035 -20.559 3.519 1.00 50.78 418 GLU A N 1
ATOM 3341 C CA . GLU A 1 418 ? 11.936 -21.330 4.763 1.00 50.78 418 GLU A CA 1
ATOM 3342 C C . GLU A 1 418 ? 11.269 -22.693 4.469 1.00 50.78 418 GLU A C 1
ATOM 3344 O O . GLU A 1 418 ? 10.333 -22.748 3.671 1.00 50.78 418 GLU A O 1
ATOM 3349 N N . GLY A 1 419 ? 11.756 -23.779 5.089 1.00 38.41 419 GLY A N 1
ATOM 3350 C CA . GLY A 1 419 ? 11.277 -25.150 4.854 1.00 38.41 419 GLY A CA 1
ATOM 3351 C C . GLY A 1 419 ? 9.746 -25.276 4.729 1.00 38.41 419 GLY A C 1
ATOM 3352 O O . GLY A 1 419 ? 9.007 -24.680 5.509 1.00 38.41 419 GLY A O 1
ATOM 3353 N N . GLU A 1 420 ? 9.328 -26.046 3.717 1.00 30.75 420 GLU A N 1
ATOM 3354 C CA . GLU A 1 420 ? 7.997 -26.212 3.098 1.00 30.75 420 GLU A CA 1
ATOM 3355 C C . GLU A 1 420 ? 6.715 -25.793 3.854 1.00 30.75 420 GLU A C 1
ATOM 3357 O O . GLU A 1 420 ? 6.519 -26.128 5.025 1.00 30.75 420 GLU A O 1
ATOM 3362 N N . PRO A 1 421 ? 5.689 -25.332 3.107 1.00 31.16 421 PRO A N 1
ATOM 3363 C CA . PRO A 1 421 ? 4.294 -25.561 3.450 1.00 31.16 421 PRO A CA 1
ATOM 3364 C C . PRO A 1 421 ? 3.653 -26.599 2.510 1.00 31.16 421 PRO A C 1
ATOM 3366 O O . PRO A 1 421 ? 2.815 -26.266 1.672 1.00 31.16 421 PRO A O 1
ATOM 3369 N N . ASN A 1 422 ? 3.985 -27.878 2.681 1.00 26.38 422 ASN A N 1
ATOM 3370 C CA . ASN A 1 422 ? 3.061 -28.950 2.311 1.00 26.38 422 ASN A CA 1
ATOM 3371 C C . ASN A 1 422 ? 1.933 -28.977 3.348 1.00 26.38 422 ASN A C 1
ATOM 3373 O O . ASN A 1 422 ? 2.240 -29.107 4.524 1.00 26.38 422 ASN A O 1
ATOM 3377 N N . PHE A 1 423 ? 0.663 -28.832 2.945 1.00 26.69 423 PHE A N 1
ATOM 3378 C CA . PHE A 1 423 ? -0.496 -29.553 3.512 1.00 26.69 423 PHE A CA 1
ATOM 3379 C C . PHE A 1 423 ? -1.811 -29.116 2.834 1.00 26.69 423 PHE A C 1
ATOM 3381 O O . PHE A 1 423 ? -2.297 -28.008 3.057 1.00 26.69 423 PHE A O 1
ATOM 3388 N N . PHE A 1 424 ? -2.454 -30.045 2.119 1.00 22.66 424 PHE A N 1
ATOM 3389 C CA . PHE A 1 424 ? -3.912 -30.089 1.973 1.00 22.66 424 PHE A CA 1
ATOM 3390 C C . PHE A 1 424 ? -4.438 -31.450 2.476 1.00 22.66 424 PHE A C 1
ATOM 3392 O O . PHE A 1 424 ? -3.908 -32.496 2.126 1.00 22.66 424 PHE A O 1
ATOM 3399 N N . PHE A 1 425 ? -5.447 -31.357 3.355 1.00 25.31 425 PHE A N 1
ATOM 3400 C CA . PHE A 1 425 ? -6.387 -32.335 3.941 1.00 25.31 425 PHE A CA 1
ATOM 3401 C C . PHE A 1 425 ? -5.985 -33.810 4.169 1.00 25.31 425 PHE A C 1
ATOM 3403 O O . PHE A 1 425 ? -5.855 -34.593 3.238 1.00 25.31 425 PHE A O 1
ATOM 3410 N N . SER A 1 426 ? -6.082 -34.274 5.425 1.00 23.66 426 SER A N 1
ATOM 3411 C CA . SER A 1 426 ? -7.267 -35.011 5.919 1.00 23.66 426 SER A CA 1
ATOM 3412 C C . SER A 1 426 ? -7.055 -35.644 7.313 1.00 23.66 426 SER A C 1
ATOM 3414 O O . SER A 1 426 ? -5.964 -36.045 7.691 1.00 23.66 426 SER A O 1
ATOM 3416 N N . GLU A 1 427 ? -8.160 -35.685 8.063 1.00 24.92 427 GLU A N 1
ATOM 3417 C CA . GLU A 1 427 ? -8.510 -36.587 9.172 1.00 24.92 427 GLU A CA 1
ATOM 3418 C C . GLU A 1 427 ? -7.761 -36.607 10.527 1.00 24.92 427 GLU A C 1
ATOM 3420 O O . GLU A 1 427 ? -6.596 -36.947 10.683 1.00 24.92 427 GLU A O 1
ATOM 3425 N N . LYS A 1 428 ? -8.575 -36.334 11.563 1.00 32.25 428 LYS A N 1
ATOM 3426 C CA . LYS A 1 428 ? -8.608 -36.941 12.907 1.00 32.25 428 LYS A CA 1
ATOM 3427 C C . LYS A 1 428 ? -7.297 -37.561 13.430 1.00 32.25 428 LYS A C 1
ATOM 3429 O O . LYS A 1 428 ? -7.016 -38.723 13.165 1.00 32.25 428 LYS A O 1
ATOM 3434 N N . LYS A 1 429 ? -6.691 -36.910 14.432 1.00 27.30 429 LYS A N 1
ATOM 3435 C CA . LYS A 1 429 ? -6.482 -37.497 15.777 1.00 27.30 429 LYS A CA 1
ATOM 3436 C C . LYS A 1 429 ? -5.889 -36.483 16.759 1.00 27.30 429 LYS A C 1
ATOM 3438 O O . LYS A 1 429 ? -5.095 -35.619 16.409 1.00 27.30 429 LYS A O 1
ATOM 3443 N N . LYS A 1 430 ? -6.330 -36.623 18.012 1.00 37.28 430 LYS A N 1
ATOM 3444 C CA . LYS A 1 430 ? -5.813 -35.977 19.225 1.00 37.28 430 LYS A CA 1
ATOM 3445 C C . LYS A 1 430 ? -4.285 -36.030 19.266 1.00 37.28 430 LYS A C 1
ATOM 3447 O O . LYS A 1 430 ? -3.758 -37.125 19.160 1.00 37.28 430 LYS A O 1
ATOM 3452 N N . PHE A 1 431 ? -3.626 -34.924 19.607 1.00 25.59 431 PHE A N 1
ATOM 3453 C CA . PHE A 1 431 ? -2.417 -34.975 20.433 1.00 25.59 431 PHE A CA 1
ATOM 3454 C C . PHE A 1 431 ? -2.309 -33.726 21.313 1.00 25.59 431 PHE A C 1
ATOM 3456 O O . PHE A 1 431 ? -2.260 -32.594 20.838 1.00 25.59 431 PHE A O 1
ATOM 3463 N N . HIS A 1 432 ? -2.285 -33.964 22.625 1.00 32.88 432 HIS A N 1
ATOM 3464 C CA . HIS A 1 432 ? -1.573 -33.120 23.575 1.00 32.88 432 HIS A CA 1
ATOM 3465 C C . HIS A 1 432 ? -0.083 -33.170 23.224 1.00 32.88 432 HIS A C 1
ATOM 3467 O O . HIS A 1 432 ? 0.439 -34.269 23.089 1.00 32.88 432 HIS A O 1
ATOM 3473 N N . HIS A 1 433 ? 0.604 -32.029 23.143 1.00 28.94 433 HIS A N 1
ATOM 3474 C CA . HIS A 1 433 ? 1.943 -31.907 23.724 1.00 28.94 433 HIS A CA 1
ATOM 3475 C C . HIS A 1 433 ? 2.403 -30.448 23.822 1.00 28.94 433 HIS A C 1
ATOM 3477 O O . HIS A 1 433 ? 2.307 -29.664 22.877 1.00 28.94 433 HIS A O 1
ATOM 3483 N N . LYS A 1 434 ? 2.907 -30.129 25.019 1.00 32.25 434 LYS A N 1
ATOM 3484 C CA . LYS A 1 434 ? 3.830 -29.035 25.326 1.00 32.25 434 LYS A CA 1
ATOM 3485 C C . LYS A 1 434 ? 5.037 -29.085 24.375 1.00 32.25 434 LYS A C 1
ATOM 3487 O O . LYS A 1 434 ? 5.444 -30.168 23.978 1.00 32.25 434 LYS A O 1
ATOM 3492 N N . GLU A 1 435 ? 5.602 -27.912 24.093 1.00 32.22 435 GLU A N 1
ATOM 3493 C CA . GLU A 1 435 ? 6.895 -27.707 23.420 1.00 32.22 435 GLU A CA 1
ATOM 3494 C C . GLU A 1 435 ? 7.028 -28.263 21.992 1.00 32.22 435 GLU A C 1
ATOM 3496 O O . GLU A 1 435 ? 7.546 -29.347 21.751 1.00 32.22 435 GLU A O 1
ATOM 3501 N N . LYS A 1 436 ? 6.702 -27.428 21.000 1.00 29.27 436 LYS A N 1
ATOM 3502 C CA . LYS A 1 436 ? 7.423 -27.460 19.722 1.00 29.27 436 LYS A CA 1
ATOM 3503 C C . LYS A 1 436 ? 8.316 -26.230 19.649 1.00 29.27 436 LYS A C 1
ATOM 3505 O O . LYS A 1 436 ? 7.863 -25.146 19.281 1.00 29.27 436 LYS A O 1
ATOM 3510 N N . LYS A 1 437 ? 9.591 -26.413 20.017 1.00 30.88 437 LYS A N 1
ATOM 3511 C CA . LYS A 1 437 ? 10.695 -25.597 19.499 1.00 30.88 437 LYS A CA 1
ATOM 3512 C C . LYS A 1 437 ? 10.505 -25.528 17.982 1.00 30.88 437 LYS A C 1
ATOM 3514 O O . LYS A 1 437 ? 10.471 -26.565 17.320 1.00 30.88 437 LYS A O 1
ATOM 3519 N N . ARG A 1 438 ? 10.281 -24.323 17.457 1.00 30.66 438 ARG A N 1
ATOM 3520 C CA . ARG A 1 438 ? 10.255 -24.067 16.016 1.00 30.66 438 ARG A CA 1
ATOM 3521 C C . ARG A 1 438 ? 11.641 -24.421 15.483 1.00 30.66 438 ARG A C 1
ATOM 3523 O O . ARG A 1 438 ? 12.587 -23.693 15.752 1.00 30.66 438 ARG A O 1
ATOM 3530 N N . LYS A 1 439 ? 11.761 -25.563 14.803 1.00 31.98 439 LYS A N 1
ATOM 3531 C CA . LYS A 1 439 ? 12.895 -25.827 13.916 1.00 31.98 439 LYS A CA 1
ATOM 3532 C C . LYS A 1 439 ? 12.851 -24.759 12.825 1.00 31.98 439 LYS A C 1
ATOM 3534 O O . LYS A 1 439 ? 11.802 -24.590 12.205 1.00 31.98 439 LYS A O 1
ATOM 3539 N N . PHE A 1 440 ? 13.935 -24.010 12.680 1.00 32.62 440 PHE A N 1
ATOM 3540 C CA . PHE A 1 440 ? 14.071 -22.920 11.724 1.00 32.62 440 PHE A CA 1
ATOM 3541 C C . PHE A 1 440 ? 15.298 -23.146 10.832 1.00 32.62 440 PHE A C 1
ATOM 3543 O O . PHE A 1 440 ? 16.266 -23.721 11.314 1.00 32.62 440 PHE A O 1
ATOM 3550 N N . CYS A 1 441 ? 15.181 -22.720 9.566 1.00 42.16 441 CYS A N 1
ATOM 3551 C CA . CYS A 1 441 ? 16.166 -22.631 8.474 1.00 42.16 441 CYS A CA 1
ATOM 3552 C C . CYS A 1 441 ? 17.433 -23.512 8.578 1.00 42.16 441 CYS A C 1
ATOM 3554 O O . CYS A 1 441 ? 18.353 -23.202 9.326 1.00 42.16 441 CYS A O 1
ATOM 3556 N N . GLU A 1 442 ? 17.520 -24.571 7.766 1.00 43.03 442 GLU A N 1
ATOM 3557 C CA . GLU A 1 442 ? 18.688 -25.471 7.715 1.00 43.03 442 GLU A CA 1
ATOM 3558 C C . GLU A 1 442 ? 19.795 -25.004 6.737 1.00 43.03 442 GLU A C 1
ATOM 3560 O O . GLU A 1 442 ? 20.867 -25.609 6.706 1.00 43.03 442 GLU A O 1
ATOM 3565 N N . SER A 1 443 ? 19.595 -23.930 5.950 1.00 51.94 443 SER A N 1
ATOM 3566 C CA . SER A 1 443 ? 20.615 -23.487 4.981 1.00 51.94 443 SER A CA 1
ATOM 3567 C C . SER A 1 443 ? 21.724 -22.672 5.656 1.00 51.94 443 SER A C 1
ATOM 3569 O O . SER A 1 443 ? 21.623 -21.461 5.870 1.00 51.94 443 SER A O 1
ATOM 3571 N N . LYS A 1 444 ? 22.836 -23.357 5.939 1.00 59.50 444 LYS A N 1
ATOM 3572 C CA . LYS A 1 444 ? 24.116 -22.758 6.352 1.00 59.50 444 LYS A CA 1
ATOM 3573 C C . LYS A 1 444 ? 24.600 -21.684 5.363 1.00 59.50 444 LYS A C 1
ATOM 3575 O O . LYS A 1 444 ? 25.270 -20.744 5.776 1.00 59.50 444 LYS A O 1
ATOM 3580 N N . ALA A 1 445 ? 24.229 -21.785 4.083 1.00 56.81 445 ALA A N 1
ATOM 3581 C CA . ALA A 1 445 ? 24.637 -20.847 3.039 1.00 56.81 445 ALA A CA 1
ATOM 3582 C C . ALA A 1 445 ? 24.033 -19.445 3.229 1.00 56.81 445 ALA A C 1
ATOM 3584 O O . ALA A 1 445 ? 24.746 -18.454 3.093 1.00 56.81 445 ALA A O 1
ATOM 3585 N N . VAL A 1 446 ? 22.758 -19.341 3.628 1.00 54.56 446 VAL A N 1
ATOM 3586 C CA . VAL A 1 446 ? 22.118 -18.045 3.939 1.00 54.56 446 VAL A CA 1
ATOM 3587 C C . VAL A 1 446 ? 22.757 -17.399 5.155 1.00 54.56 446 VAL A C 1
ATOM 3589 O O . VAL A 1 446 ? 23.000 -16.193 5.162 1.00 54.56 446 VAL A O 1
ATOM 3592 N N . GLN A 1 447 ? 23.042 -18.203 6.179 1.00 56.69 447 GLN A N 1
ATOM 3593 C CA . GLN A 1 447 ? 23.714 -17.719 7.376 1.00 56.69 447 GLN A CA 1
ATOM 3594 C C . GLN A 1 447 ? 25.092 -17.146 7.018 1.00 56.69 447 GLN A C 1
ATOM 3596 O O . GLN A 1 447 ? 25.362 -15.985 7.319 1.00 56.69 447 GLN A O 1
ATOM 3601 N N . SER A 1 448 ? 25.909 -17.905 6.284 1.00 63.91 448 SER A N 1
ATOM 3602 C CA . SER A 1 448 ? 27.216 -17.437 5.816 1.00 63.91 448 SER A CA 1
ATOM 3603 C C . SER A 1 448 ? 27.117 -16.219 4.891 1.00 63.91 448 SER A C 1
ATOM 3605 O O . SER A 1 448 ? 27.959 -15.332 4.974 1.00 63.91 448 SER A O 1
ATOM 3607 N N . PHE A 1 449 ? 26.080 -16.120 4.052 1.00 64.88 449 PHE A N 1
ATOM 3608 C CA . PHE A 1 449 ? 25.841 -14.948 3.206 1.00 64.88 449 PHE A CA 1
ATOM 3609 C C . PHE A 1 449 ? 25.538 -13.690 4.030 1.00 64.88 449 PHE A C 1
ATOM 3611 O O . PHE A 1 449 ? 26.141 -12.640 3.798 1.00 64.88 449 PHE A O 1
ATOM 3618 N N . VAL A 1 450 ? 24.612 -13.779 4.992 1.00 59.66 450 VAL A N 1
ATOM 3619 C CA . VAL A 1 450 ? 24.245 -12.647 5.856 1.00 59.66 450 VAL A CA 1
ATOM 3620 C C . VAL A 1 450 ? 25.442 -12.221 6.702 1.00 59.66 450 VAL A C 1
ATOM 3622 O O . VAL A 1 450 ? 25.695 -11.027 6.823 1.00 59.66 450 VAL A O 1
ATOM 3625 N N . GLU A 1 451 ? 26.206 -13.171 7.241 1.00 62.78 451 GLU A N 1
ATOM 3626 C CA . GLU A 1 451 ? 27.438 -12.897 7.987 1.00 62.78 451 GLU A CA 1
ATOM 3627 C C . GLU A 1 451 ? 28.490 -12.197 7.110 1.00 62.78 451 GLU A C 1
ATOM 3629 O O . GLU A 1 451 ? 28.996 -11.145 7.500 1.00 62.78 451 GLU A O 1
ATOM 3634 N N . ALA A 1 452 ? 28.759 -12.711 5.904 1.00 64.81 452 ALA A N 1
ATOM 3635 C CA . ALA A 1 452 ? 29.772 -12.170 4.993 1.00 64.81 452 ALA A CA 1
ATOM 3636 C C . ALA A 1 452 ? 29.445 -10.764 4.461 1.00 64.81 452 ALA A C 1
ATOM 3638 O O . ALA A 1 452 ? 30.351 -9.985 4.179 1.00 64.81 452 ALA A O 1
ATOM 3639 N N . ASN A 1 453 ? 28.161 -10.415 4.336 1.00 64.00 453 ASN A N 1
ATOM 3640 C CA . ASN A 1 453 ? 27.723 -9.129 3.777 1.00 64.00 453 ASN A CA 1
ATOM 3641 C C . ASN A 1 453 ? 27.322 -8.107 4.850 1.00 64.00 453 ASN A C 1
ATOM 3643 O O . ASN A 1 453 ? 26.741 -7.061 4.539 1.00 64.00 453 ASN A O 1
ATOM 3647 N N . GLY A 1 454 ? 27.627 -8.379 6.121 1.00 61.91 454 GLY A N 1
ATOM 3648 C CA . GLY A 1 454 ? 27.178 -7.533 7.216 1.00 61.91 454 GLY A CA 1
ATOM 3649 C C . GLY A 1 454 ? 27.708 -6.110 7.196 1.00 61.91 454 GLY A C 1
ATOM 3650 O O . GLY A 1 454 ? 26.948 -5.170 7.439 1.00 61.91 454 GLY A O 1
ATOM 3651 N N . ASP A 1 455 ? 28.968 -5.943 6.814 1.00 64.88 455 ASP A N 1
ATOM 3652 C CA . ASP A 1 455 ? 29.609 -4.633 6.723 1.00 64.88 455 ASP A CA 1
ATOM 3653 C C . ASP A 1 455 ? 29.051 -3.800 5.567 1.00 64.88 455 ASP A C 1
ATOM 3655 O O . ASP A 1 455 ? 28.926 -2.582 5.675 1.00 64.88 455 ASP A O 1
ATOM 3659 N N . ALA A 1 456 ? 28.675 -4.434 4.454 1.00 65.00 456 ALA A N 1
ATOM 3660 C CA . ALA A 1 456 ? 28.021 -3.756 3.337 1.00 65.00 456 ALA A CA 1
ATOM 3661 C C . ALA A 1 456 ? 26.627 -3.241 3.733 1.00 65.00 456 ALA A C 1
ATOM 3663 O O . ALA A 1 456 ? 26.293 -2.078 3.502 1.00 65.00 456 ALA A O 1
ATOM 3664 N N . ILE A 1 457 ? 25.847 -4.075 4.426 1.00 61.16 457 ILE A N 1
ATOM 3665 C CA . ILE A 1 457 ? 24.534 -3.724 4.991 1.00 61.16 457 ILE A CA 1
ATOM 3666 C C . ILE A 1 457 ? 24.657 -2.578 6.013 1.00 61.16 457 ILE A C 1
ATOM 3668 O O . ILE A 1 457 ? 23.824 -1.665 6.041 1.00 61.16 457 ILE A O 1
ATOM 3672 N N . ALA A 1 458 ? 25.693 -2.603 6.853 1.00 62.28 458 ALA A N 1
ATOM 3673 C CA . ALA A 1 458 ? 25.966 -1.559 7.837 1.00 62.28 458 ALA A CA 1
ATOM 3674 C C . ALA A 1 458 ? 26.423 -0.242 7.182 1.00 62.28 458 ALA A C 1
ATOM 3676 O O . ALA A 1 458 ? 25.957 0.830 7.572 1.00 62.28 458 ALA A O 1
ATOM 3677 N N . ARG A 1 459 ? 27.259 -0.303 6.137 1.00 65.94 459 ARG A N 1
ATOM 3678 C CA . ARG A 1 459 ? 27.664 0.870 5.341 1.00 65.94 459 ARG A CA 1
ATOM 3679 C C . ARG A 1 459 ? 26.496 1.486 4.571 1.00 65.94 459 ARG A C 1
ATOM 3681 O O . ARG A 1 459 ? 26.357 2.703 4.555 1.00 65.94 459 ARG A O 1
ATOM 3688 N N . PHE A 1 460 ? 25.596 0.680 4.012 1.00 61.81 460 PHE A N 1
ATOM 3689 C CA . PHE A 1 460 ? 24.376 1.202 3.388 1.00 61.81 460 PHE A CA 1
ATOM 3690 C C . PHE A 1 460 ? 23.513 1.985 4.381 1.00 61.81 460 PHE A C 1
ATOM 3692 O O . PHE A 1 460 ? 23.021 3.075 4.083 1.00 61.81 460 PHE A O 1
ATOM 3699 N N . LEU A 1 461 ? 23.340 1.435 5.585 1.00 57.00 461 LEU A N 1
ATOM 3700 C CA . LEU A 1 461 ? 22.646 2.111 6.674 1.00 57.00 461 LEU A CA 1
ATOM 3701 C C . LEU A 1 461 ? 23.276 3.447 7.015 1.00 57.00 461 LEU A C 1
ATOM 3703 O O . LEU A 1 461 ? 22.568 4.446 7.123 1.00 57.00 461 LEU A O 1
ATOM 3707 N N . GLN A 1 462 ? 24.590 3.424 7.207 1.00 61.72 462 GLN A N 1
ATOM 3708 C CA . GLN A 1 462 ? 25.413 4.580 7.504 1.00 61.72 462 GLN A CA 1
ATOM 3709 C C . GLN A 1 462 ? 25.157 5.681 6.468 1.00 61.72 462 GLN A C 1
ATOM 3711 O O . GLN A 1 462 ? 24.649 6.742 6.833 1.00 61.72 462 GLN A O 1
ATOM 3716 N N . ASN A 1 463 ? 25.338 5.363 5.182 1.00 61.88 463 ASN A N 1
ATOM 3717 C CA . ASN A 1 463 ? 25.120 6.275 4.057 1.00 61.88 463 ASN A CA 1
ATOM 3718 C C . ASN A 1 463 ? 23.670 6.784 3.984 1.00 61.88 463 ASN A C 1
ATOM 3720 O O . ASN A 1 463 ? 23.423 7.968 3.763 1.00 61.88 463 ASN A O 1
ATOM 3724 N N . THR A 1 464 ? 22.683 5.917 4.227 1.00 55.56 464 THR A N 1
ATOM 3725 C CA . THR A 1 464 ? 21.262 6.305 4.219 1.00 55.56 464 THR A CA 1
ATOM 3726 C C . THR A 1 464 ? 20.945 7.296 5.340 1.00 55.56 464 THR A C 1
ATOM 3728 O O . THR A 1 464 ? 20.199 8.253 5.131 1.00 55.56 464 THR A O 1
ATOM 3731 N N . ILE A 1 465 ? 21.508 7.091 6.532 1.00 54.34 465 ILE A N 1
ATOM 3732 C CA . ILE A 1 465 ? 21.348 8.009 7.667 1.00 54.34 465 ILE A CA 1
ATOM 3733 C C . ILE A 1 465 ? 22.086 9.326 7.392 1.00 54.34 465 ILE A C 1
ATOM 3735 O O . ILE A 1 465 ? 21.552 10.388 7.704 1.00 54.34 465 ILE A O 1
ATOM 3739 N N . ASP A 1 466 ? 23.273 9.255 6.786 1.00 56.06 466 ASP A N 1
ATOM 3740 C CA . ASP A 1 466 ? 24.073 10.419 6.379 1.00 56.06 466 ASP A CA 1
ATOM 3741 C C . ASP A 1 466 ? 23.386 11.278 5.322 1.00 56.06 466 ASP A C 1
ATOM 3743 O O . ASP A 1 466 ? 23.492 12.499 5.351 1.00 56.06 466 ASP A O 1
ATOM 3747 N N . SER A 1 467 ? 22.603 10.664 4.436 1.00 55.75 467 SER A N 1
ATOM 3748 C CA . SER A 1 467 ? 21.862 11.375 3.389 1.00 55.75 467 SER A CA 1
ATOM 3749 C C . SER A 1 467 ? 20.662 12.203 3.889 1.00 55.75 467 SER A C 1
ATOM 3751 O O . SER A 1 467 ? 19.928 12.767 3.077 1.00 55.75 467 SER A O 1
ATOM 3753 N N . GLY A 1 468 ? 20.409 12.266 5.204 1.00 49.00 468 GLY A N 1
ATOM 3754 C CA . GLY A 1 468 ? 19.337 13.085 5.790 1.00 49.00 468 GLY A CA 1
ATOM 3755 C C . GLY A 1 468 ? 17.914 12.580 5.508 1.00 49.00 468 GLY A C 1
ATOM 3756 O O . GLY A 1 468 ? 16.944 13.335 5.615 1.00 49.00 468 GLY A O 1
ATOM 3757 N N . GLN A 1 469 ? 17.751 11.307 5.129 1.00 50.62 469 GLN A N 1
ATOM 3758 C CA . GLN A 1 469 ? 16.435 10.733 4.830 1.00 50.62 469 GLN A CA 1
ATOM 3759 C C . GLN A 1 469 ? 15.505 10.760 6.061 1.00 50.62 469 GLN A C 1
ATOM 3761 O O . GLN A 1 469 ? 15.947 10.526 7.190 1.00 50.62 469 GLN A O 1
ATOM 3766 N N . PRO A 1 470 ? 14.182 10.958 5.880 1.00 43.34 470 PRO A N 1
ATOM 3767 C CA . PRO A 1 470 ? 13.235 11.005 6.990 1.00 43.34 470 PRO A CA 1
ATOM 3768 C C . PRO A 1 470 ? 13.316 9.766 7.893 1.00 43.34 470 PRO A C 1
ATOM 3770 O O . PRO A 1 470 ? 13.210 8.632 7.422 1.00 43.34 470 PRO A O 1
ATOM 3773 N N . TYR A 1 471 ? 13.386 9.972 9.211 1.00 45.88 471 TYR A N 1
ATOM 3774 C CA . TYR A 1 471 ? 13.543 8.923 10.236 1.00 45.88 471 TYR A CA 1
ATOM 3775 C C . TYR A 1 471 ? 12.601 7.706 10.081 1.00 45.88 471 TYR A C 1
ATOM 3777 O O . TYR A 1 471 ? 12.963 6.569 10.393 1.00 45.88 471 TYR A O 1
ATOM 3785 N N . TRP A 1 472 ? 11.371 7.897 9.588 1.00 45.75 472 TRP A N 1
ATOM 3786 C CA . TRP A 1 472 ? 10.429 6.791 9.376 1.00 45.75 472 TRP A CA 1
ATOM 3787 C C . TRP A 1 472 ? 10.853 5.827 8.251 1.00 45.75 472 TRP A C 1
ATOM 3789 O O . TRP A 1 472 ? 10.473 4.655 8.312 1.00 45.75 472 TRP A O 1
ATOM 3799 N N . ARG A 1 473 ? 11.653 6.277 7.271 1.00 46.69 473 ARG A N 1
ATOM 3800 C CA . ARG A 1 473 ? 12.242 5.433 6.214 1.00 46.69 473 ARG A CA 1
ATOM 3801 C C . ARG A 1 473 ? 13.347 4.546 6.775 1.00 46.69 473 ARG A C 1
ATOM 3803 O O . ARG A 1 473 ? 13.275 3.329 6.620 1.00 46.69 473 ARG A O 1
ATOM 3810 N N . VAL A 1 474 ? 14.256 5.127 7.562 1.00 49.62 474 VAL A N 1
ATOM 3811 C CA . VAL A 1 474 ? 15.275 4.387 8.331 1.00 49.62 474 VAL A CA 1
ATOM 3812 C C . VAL A 1 474 ? 14.602 3.358 9.246 1.00 49.62 474 VAL A C 1
ATOM 3814 O O . VAL A 1 474 ? 14.975 2.192 9.296 1.00 49.62 474 VAL A O 1
ATOM 3817 N N . ARG A 1 475 ? 13.499 3.717 9.907 1.00 49.44 475 ARG A N 1
ATOM 3818 C CA . ARG A 1 475 ? 12.717 2.769 10.717 1.00 49.44 475 ARG A CA 1
ATOM 3819 C C . ARG A 1 475 ? 12.149 1.592 9.912 1.00 49.44 475 ARG A C 1
ATOM 3821 O O . ARG A 1 475 ? 12.030 0.495 10.459 1.00 49.44 475 ARG A O 1
ATOM 3828 N N . GLY A 1 476 ? 11.754 1.813 8.658 1.00 47.06 476 GLY A N 1
ATOM 3829 C CA . GLY A 1 476 ? 11.295 0.769 7.737 1.00 47.06 476 GLY A CA 1
ATOM 3830 C C . GLY A 1 476 ? 12.409 -0.207 7.355 1.00 47.06 476 GLY A C 1
ATOM 3831 O O . GLY A 1 476 ? 12.160 -1.409 7.296 1.00 47.06 476 GLY A O 1
ATOM 3832 N N . TYR A 1 477 ? 13.633 0.297 7.205 1.00 52.34 477 TYR A N 1
ATOM 3833 C CA . TYR A 1 477 ? 14.839 -0.499 6.982 1.00 52.34 477 TYR A CA 1
ATOM 3834 C C . TYR A 1 477 ? 15.147 -1.414 8.167 1.00 52.34 477 TYR A C 1
ATOM 3836 O O . TYR A 1 477 ? 15.191 -2.636 8.033 1.00 52.34 477 TYR A O 1
ATOM 3844 N N . ILE A 1 478 ? 15.272 -0.835 9.368 1.00 50.16 478 ILE A N 1
ATOM 3845 C CA . ILE A 1 478 ? 15.628 -1.615 10.560 1.00 50.16 478 ILE A CA 1
ATOM 3846 C C . ILE A 1 478 ? 14.500 -2.611 10.880 1.00 50.16 478 ILE A C 1
ATOM 3848 O O . ILE A 1 478 ? 14.737 -3.658 11.470 1.00 50.16 478 ILE A O 1
ATOM 3852 N N . ARG A 1 479 ? 13.258 -2.327 10.454 1.00 49.59 479 ARG A N 1
ATOM 3853 C CA . ARG A 1 479 ? 12.143 -3.280 10.493 1.00 49.59 479 ARG A CA 1
ATOM 3854 C C . ARG A 1 479 ? 12.387 -4.497 9.593 1.00 49.59 479 ARG A C 1
ATOM 3856 O O . ARG A 1 479 ? 12.031 -5.584 10.025 1.00 49.59 479 ARG A O 1
ATOM 3863 N N . GLN A 1 480 ? 12.924 -4.318 8.390 1.00 50.56 480 GLN A N 1
ATOM 3864 C CA . GLN A 1 480 ? 13.107 -5.377 7.390 1.00 50.56 480 GLN A CA 1
ATOM 3865 C C . GLN A 1 480 ? 14.379 -6.188 7.598 1.00 50.56 480 GLN A C 1
ATOM 3867 O O . GLN A 1 480 ? 14.289 -7.409 7.565 1.00 50.56 480 GLN A O 1
ATOM 3872 N N . LEU A 1 481 ? 15.502 -5.553 7.958 1.00 50.44 481 LEU A N 1
ATOM 3873 C CA . LEU A 1 481 ? 16.669 -6.293 8.455 1.00 50.44 481 LEU A CA 1
ATOM 3874 C C . LEU A 1 481 ? 16.278 -7.192 9.610 1.00 50.44 481 LEU A C 1
ATOM 3876 O O . LEU A 1 481 ? 16.570 -8.365 9.633 1.00 50.44 481 LEU A O 1
ATOM 3880 N N . ARG A 1 482 ? 15.508 -6.662 10.545 1.00 50.72 482 ARG A N 1
ATOM 3881 C CA . ARG A 1 482 ? 14.898 -7.454 11.600 1.00 50.72 482 ARG A CA 1
ATOM 3882 C C . ARG A 1 482 ? 13.999 -8.576 11.097 1.00 50.72 482 ARG A C 1
ATOM 3884 O O . ARG A 1 482 ? 13.921 -9.558 11.803 1.00 50.72 482 ARG A O 1
ATOM 3891 N N . GLU A 1 483 ? 13.221 -8.414 10.026 1.00 48.62 483 GLU A N 1
ATOM 3892 C CA . GLU A 1 483 ? 12.411 -9.531 9.513 1.00 48.62 483 GLU A CA 1
ATOM 3893 C C . GLU A 1 483 ? 13.326 -10.650 8.998 1.00 48.62 483 GLU A C 1
ATOM 3895 O O . GLU A 1 483 ? 13.069 -11.803 9.320 1.00 48.62 483 GLU A O 1
ATOM 3900 N N . LEU A 1 484 ? 14.430 -10.305 8.325 1.00 47.34 484 LEU A N 1
ATOM 3901 C CA . LEU A 1 484 ? 15.491 -11.254 7.962 1.00 47.34 484 LEU A CA 1
ATOM 3902 C C . LEU A 1 484 ? 16.154 -11.873 9.206 1.00 47.34 484 LEU A C 1
ATOM 3904 O O . LEU A 1 484 ? 16.353 -13.076 9.286 1.00 47.34 484 LEU A O 1
ATOM 3908 N N . CYS A 1 485 ? 16.439 -11.050 10.213 1.00 46.75 485 CYS A N 1
ATOM 3909 C CA . CYS A 1 485 ? 17.172 -11.400 11.429 1.00 46.75 485 CYS A CA 1
ATOM 3910 C C . CYS A 1 485 ? 16.274 -11.925 12.567 1.00 46.75 485 CYS A C 1
ATOM 3912 O O . CYS A 1 485 ? 16.762 -12.177 13.665 1.00 46.75 485 CYS A O 1
ATOM 3914 N N . LYS A 1 486 ? 14.953 -12.038 12.372 1.00 44.25 486 LYS A N 1
ATOM 3915 C CA . LYS A 1 486 ? 13.947 -12.182 13.452 1.00 44.25 486 LYS A CA 1
ATOM 3916 C C . LYS A 1 486 ? 14.065 -13.479 14.247 1.00 44.25 486 LYS A C 1
ATOM 3918 O O . LYS A 1 486 ? 13.345 -13.658 15.229 1.00 44.25 486 LYS A O 1
ATOM 3923 N N . GLN A 1 487 ? 14.905 -14.378 13.756 1.00 45.03 487 GLN A N 1
ATOM 3924 C CA . GLN A 1 487 ? 15.010 -15.775 14.140 1.00 45.03 487 GLN A CA 1
ATOM 3925 C C . GLN A 1 487 ? 16.423 -16.111 14.652 1.00 45.03 487 GLN A C 1
ATOM 3927 O O . GLN A 1 487 ? 16.716 -17.277 14.882 1.00 45.03 487 GLN A O 1
ATOM 3932 N N . TYR A 1 488 ? 17.253 -15.081 14.875 1.00 46.31 488 TYR A N 1
ATOM 3933 C CA . TYR A 1 488 ? 18.646 -15.156 15.320 1.00 46.31 488 TYR A CA 1
ATOM 3934 C C . TYR A 1 488 ? 18.880 -14.224 16.527 1.00 46.31 488 TYR A C 1
ATOM 3936 O O . TYR A 1 488 ? 18.185 -13.212 16.684 1.00 46.31 488 TYR A O 1
ATOM 3944 N N . SER A 1 489 ? 19.852 -14.539 17.382 1.00 47.22 489 SER A N 1
ATOM 3945 C CA . SER A 1 489 ? 20.309 -13.660 18.472 1.00 47.22 489 SER A CA 1
ATOM 3946 C C . SER A 1 489 ? 21.263 -12.563 17.961 1.00 47.22 489 SER A C 1
ATOM 3948 O O . SER A 1 489 ? 21.867 -12.699 16.898 1.00 47.22 489 SER A O 1
ATOM 3950 N N . ILE A 1 490 ? 21.461 -11.465 18.714 1.00 44.62 490 ILE A N 1
ATOM 3951 C CA . ILE A 1 490 ? 22.476 -10.430 18.356 1.00 44.62 490 ILE A CA 1
ATOM 3952 C C . ILE A 1 490 ? 23.876 -11.031 18.238 1.00 44.62 490 ILE A C 1
ATOM 3954 O O . ILE A 1 490 ? 24.721 -10.501 17.517 1.00 44.62 490 ILE A O 1
ATOM 3958 N N . ALA A 1 491 ? 24.160 -12.083 19.006 1.00 46.97 491 ALA A N 1
ATOM 3959 C CA . ALA A 1 491 ? 25.453 -12.748 18.995 1.00 46.97 491 ALA A CA 1
ATOM 3960 C C . ALA A 1 491 ? 25.756 -13.432 17.659 1.00 46.97 491 ALA A C 1
ATOM 3962 O O . ALA A 1 491 ? 26.922 -13.530 17.297 1.00 46.97 491 ALA A O 1
ATOM 3963 N N . GLU A 1 492 ? 24.725 -13.790 16.897 1.00 49.94 492 GLU A N 1
ATOM 3964 C CA . GLU A 1 492 ? 24.847 -14.575 15.668 1.00 49.94 492 GLU A CA 1
ATOM 3965 C C . GLU A 1 492 ? 24.819 -13.717 14.389 1.00 49.94 492 GLU A C 1
ATOM 3967 O O . GLU A 1 492 ? 25.017 -14.247 13.305 1.00 49.94 492 GLU A O 1
ATOM 3972 N N . ILE A 1 493 ? 24.584 -12.396 14.469 1.00 55.94 493 ILE A N 1
ATOM 3973 C CA . ILE A 1 493 ? 24.473 -11.532 13.276 1.00 55.94 493 ILE A CA 1
AT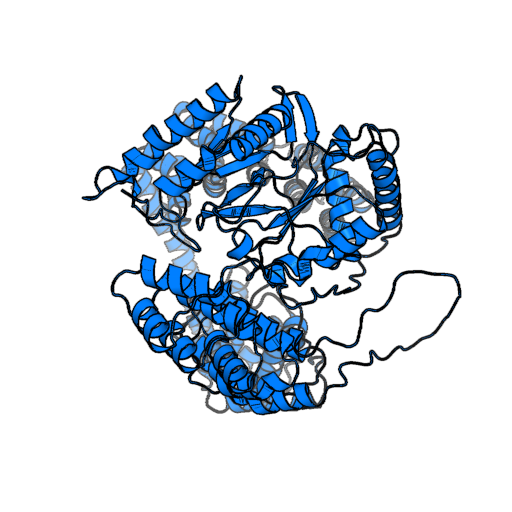OM 3974 C C . ILE A 1 493 ? 25.405 -10.321 13.371 1.00 55.94 493 ILE A C 1
ATOM 3976 O O . ILE A 1 493 ? 25.029 -9.249 13.861 1.00 55.94 493 ILE A O 1
ATOM 3980 N N . ALA A 1 494 ? 26.606 -10.476 12.810 1.00 59.00 494 ALA A N 1
ATOM 3981 C CA . ALA A 1 494 ? 27.587 -9.406 12.610 1.00 59.00 494 ALA A CA 1
ATOM 3982 C C . ALA A 1 494 ? 26.993 -8.105 12.006 1.00 59.00 494 ALA A C 1
ATOM 3984 O O . ALA A 1 494 ? 27.171 -7.054 12.631 1.00 59.00 494 ALA A O 1
ATOM 3985 N N . PRO A 1 495 ? 26.183 -8.128 10.917 1.00 54.06 495 PRO A N 1
ATOM 3986 C CA . PRO A 1 495 ? 25.577 -6.908 10.357 1.00 54.06 495 PRO A CA 1
ATOM 3987 C C . PRO A 1 495 ? 24.795 -6.066 11.362 1.00 54.06 495 PRO A C 1
ATOM 3989 O O . PRO A 1 495 ? 24.791 -4.834 11.321 1.00 54.06 495 PRO A O 1
ATOM 3992 N N . PHE A 1 496 ? 24.067 -6.735 12.256 1.00 59.41 496 PHE A N 1
ATOM 3993 C CA . PHE A 1 496 ? 23.164 -6.075 13.183 1.00 59.41 496 PHE A CA 1
ATOM 3994 C C . PHE A 1 496 ? 23.935 -5.404 14.321 1.00 59.41 496 PHE A C 1
ATOM 3996 O O . PHE A 1 496 ? 23.552 -4.319 14.764 1.00 59.41 496 PHE A O 1
ATOM 4003 N N . ARG A 1 497 ? 25.055 -6.001 14.747 1.00 68.25 497 ARG A N 1
ATOM 4004 C CA . ARG A 1 497 ? 25.987 -5.384 15.698 1.00 68.25 497 ARG A CA 1
ATOM 4005 C C . ARG A 1 497 ? 26.603 -4.115 15.120 1.00 68.25 497 ARG A C 1
ATOM 4007 O O . ARG A 1 497 ? 26.529 -3.077 15.774 1.00 68.25 497 ARG A O 1
ATOM 4014 N N . GLU A 1 498 ? 27.109 -4.164 13.892 1.00 68.69 498 GLU A N 1
ATOM 4015 C CA . GLU A 1 498 ? 27.686 -2.984 13.231 1.00 68.69 498 GLU A CA 1
ATOM 4016 C C . GLU A 1 498 ? 26.642 -1.881 13.020 1.00 68.69 498 GLU A C 1
ATOM 4018 O O . GLU A 1 498 ? 26.861 -0.719 13.361 1.00 68.69 498 GLU A O 1
ATOM 4023 N N . SER A 1 499 ? 25.428 -2.257 12.611 1.00 63.19 499 SER A N 1
ATOM 4024 C CA . SER A 1 499 ? 24.292 -1.330 12.519 1.00 63.19 499 SER A CA 1
ATOM 4025 C C . SER A 1 499 ? 23.990 -0.627 13.851 1.00 63.19 499 SER A C 1
ATOM 4027 O O . SER A 1 499 ? 23.697 0.568 13.877 1.00 63.19 499 SER A O 1
ATOM 4029 N N . ILE A 1 500 ? 24.041 -1.351 14.975 1.00 68.56 500 ILE A N 1
ATOM 4030 C CA . ILE A 1 500 ? 23.813 -0.792 16.317 1.00 68.56 500 ILE A CA 1
ATOM 4031 C C . ILE A 1 500 ? 24.951 0.143 16.727 1.00 68.56 500 ILE A C 1
ATOM 4033 O O . ILE A 1 500 ? 24.666 1.228 17.242 1.00 68.56 500 ILE A O 1
ATOM 4037 N N . LYS A 1 501 ? 26.206 -0.243 16.472 1.00 74.38 501 LYS A N 1
ATOM 4038 C CA . LYS A 1 501 ? 27.393 0.590 16.726 1.00 74.38 501 LYS A CA 1
ATOM 4039 C C . LYS A 1 501 ? 27.345 1.917 15.971 1.00 74.38 501 LYS A C 1
ATOM 4041 O O . LYS A 1 501 ? 27.871 2.903 16.459 1.00 74.38 501 LYS A O 1
ATOM 4046 N N . ILE A 1 502 ? 26.663 1.966 14.831 1.00 68.00 502 ILE A N 1
ATOM 4047 C CA . ILE A 1 502 ? 26.431 3.191 14.054 1.00 68.00 502 ILE A CA 1
ATOM 4048 C C . ILE A 1 502 ? 25.240 3.998 14.595 1.00 68.00 502 ILE A C 1
ATOM 4050 O O . ILE A 1 502 ? 25.317 5.212 14.803 1.00 68.00 502 ILE A O 1
ATOM 4054 N N . LEU A 1 503 ? 24.106 3.327 14.813 1.00 65.81 503 LEU A N 1
ATOM 4055 C CA . LEU A 1 503 ? 22.834 3.973 15.144 1.00 65.81 503 LEU A CA 1
ATOM 4056 C C . LEU A 1 503 ? 22.821 4.586 16.547 1.00 65.81 503 LEU A C 1
ATOM 4058 O O . LEU A 1 503 ? 22.255 5.665 16.734 1.00 65.81 503 LEU A O 1
ATOM 4062 N N . VAL A 1 504 ? 23.393 3.899 17.539 1.00 72.81 504 VAL A N 1
ATOM 4063 C CA . VAL A 1 504 ? 23.325 4.316 18.949 1.00 72.81 504 VAL A CA 1
ATOM 4064 C C . VAL A 1 504 ? 24.101 5.612 19.208 1.00 72.81 504 VAL A C 1
ATOM 4066 O O . VAL A 1 504 ? 23.474 6.538 19.734 1.00 72.81 504 VAL A O 1
ATOM 4069 N N . PRO A 1 505 ? 25.379 5.763 18.800 1.00 75.62 505 PRO A N 1
ATOM 4070 C CA . PRO A 1 505 ? 26.105 7.016 18.999 1.00 75.62 505 PRO A CA 1
ATOM 4071 C C . PRO A 1 505 ? 25.415 8.206 18.336 1.00 75.62 505 PRO A C 1
ATOM 4073 O O . PRO A 1 505 ? 25.307 9.270 18.937 1.00 75.62 505 PRO A O 1
ATOM 4076 N N . ARG A 1 506 ? 24.877 8.028 17.123 1.00 67.94 506 ARG A N 1
ATOM 4077 C CA . ARG A 1 506 ? 24.154 9.086 16.398 1.00 67.94 506 ARG A CA 1
ATOM 4078 C C . ARG A 1 506 ? 22.864 9.489 17.075 1.00 67.94 506 ARG A C 1
ATOM 4080 O O . ARG A 1 506 ? 22.577 10.676 17.193 1.00 67.94 506 ARG A O 1
ATOM 4087 N N . LEU A 1 507 ? 22.098 8.505 17.537 1.00 67.69 507 LEU A N 1
ATOM 4088 C CA . LEU A 1 507 ? 20.879 8.756 18.289 1.00 67.69 507 LEU A CA 1
ATOM 4089 C C . LEU A 1 507 ? 21.191 9.574 19.549 1.00 67.69 507 LEU A C 1
ATOM 4091 O O . LEU A 1 507 ? 20.541 10.588 19.788 1.00 67.69 507 LEU A O 1
ATOM 4095 N N . LEU A 1 508 ? 22.209 9.179 20.317 1.00 70.94 508 LEU A N 1
ATOM 4096 C CA . LEU A 1 508 ? 22.613 9.908 21.519 1.00 70.94 508 LEU A CA 1
ATOM 4097 C C . LEU A 1 508 ? 23.170 11.301 21.187 1.00 70.94 508 LEU A C 1
ATOM 4099 O O . LEU A 1 508 ? 22.777 12.265 21.837 1.00 70.94 508 LEU A O 1
ATOM 4103 N N . LYS A 1 509 ? 23.975 11.435 20.124 1.00 73.38 509 LYS A N 1
ATOM 4104 C CA . LYS A 1 509 ? 24.474 12.729 19.629 1.00 73.38 509 LYS A CA 1
ATOM 4105 C C . LYS A 1 509 ? 23.333 13.669 19.227 1.00 73.38 509 LYS A C 1
ATOM 4107 O O . LYS A 1 509 ? 23.376 14.851 19.546 1.00 73.38 509 LYS A O 1
ATOM 4112 N N . SER A 1 510 ? 22.284 13.148 18.586 1.00 63.00 510 SER A N 1
ATOM 4113 C CA . SER A 1 510 ? 21.092 13.934 18.227 1.00 63.00 510 SER A CA 1
ATOM 4114 C C . SER A 1 510 ? 20.297 14.398 19.450 1.00 63.00 510 SER A C 1
ATOM 4116 O O . SER A 1 510 ? 19.702 15.470 19.441 1.00 63.00 510 SER A O 1
ATOM 4118 N N . PHE A 1 511 ? 20.300 13.613 20.532 1.00 67.06 511 PHE A N 1
ATOM 4119 C CA . PHE A 1 511 ? 19.689 14.020 21.796 1.00 67.06 511 PHE A CA 1
ATOM 4120 C C . PHE A 1 511 ? 20.533 15.058 22.540 1.00 67.06 511 PHE A C 1
ATOM 4122 O O . PHE A 1 511 ? 19.987 15.794 23.361 1.00 67.06 511 PHE A O 1
ATOM 4129 N N . SER A 1 512 ? 21.833 15.142 22.251 1.00 72.25 512 SER A N 1
ATOM 4130 C CA . SER A 1 512 ? 22.746 16.093 22.876 1.00 72.25 512 SER A CA 1
ATOM 4131 C C . SER A 1 512 ? 23.015 17.374 22.060 1.00 72.25 512 SER A C 1
ATOM 4133 O O . SER A 1 512 ? 23.589 18.304 22.619 1.00 72.25 512 SER A O 1
ATOM 4135 N N . SER A 1 513 ? 22.632 17.466 20.775 1.00 67.94 513 SER A N 1
ATOM 4136 C CA . SER A 1 513 ? 23.048 18.551 19.851 1.00 67.94 513 SER A CA 1
ATOM 4137 C C . SER A 1 513 ? 22.223 19.841 19.945 1.00 67.94 513 SER A C 1
ATOM 4139 O O . SER A 1 513 ? 20.999 19.801 19.932 1.00 67.94 513 SER A O 1
ATOM 4141 N N . GLU A 1 514 ? 22.857 21.023 20.033 1.00 58.94 514 GLU A N 1
ATOM 4142 C CA . GLU A 1 514 ? 22.205 22.361 20.117 1.00 58.94 514 GLU A CA 1
ATOM 4143 C C . GLU A 1 514 ? 21.277 22.691 18.953 1.00 58.94 514 GLU A C 1
ATOM 4145 O O . GLU A 1 514 ? 20.179 23.207 19.181 1.00 58.94 514 GLU A O 1
ATOM 4150 N N . GLU A 1 515 ? 21.650 22.272 17.752 1.00 50.91 515 GLU A N 1
ATOM 4151 C CA . GLU A 1 515 ? 20.805 22.309 16.569 1.00 50.91 515 GLU A CA 1
ATOM 4152 C C . GLU A 1 515 ? 20.304 20.887 16.282 1.00 50.91 515 GLU A C 1
ATOM 4154 O O . GLU A 1 515 ? 21.105 19.976 16.041 1.00 50.91 515 GLU A O 1
ATOM 4159 N N . PRO A 1 516 ? 18.991 20.619 16.372 1.00 45.72 516 PRO A N 1
ATOM 4160 C CA . PRO A 1 516 ? 18.467 19.331 15.960 1.00 45.72 516 PRO A CA 1
ATOM 4161 C C . PRO A 1 516 ? 18.494 19.257 14.427 1.00 45.72 516 PRO A C 1
ATOM 4163 O O . PRO A 1 516 ? 17.597 19.782 13.774 1.00 45.72 516 PRO A O 1
ATOM 4166 N N . GLU A 1 517 ? 19.472 18.543 13.855 1.00 40.91 517 GLU A N 1
ATOM 4167 C CA . GLU A 1 517 ? 19.528 18.213 12.412 1.00 40.91 517 GLU A CA 1
ATOM 4168 C C . GLU A 1 517 ? 18.256 17.489 11.916 1.00 40.91 517 GLU A C 1
ATOM 4170 O O . GLU A 1 517 ? 17.961 17.456 10.725 1.00 40.91 517 GLU A O 1
ATOM 4175 N N . TYR A 1 518 ? 17.444 16.947 12.831 1.00 41.16 518 TYR A N 1
ATOM 4176 C CA . TYR A 1 518 ? 16.166 16.312 12.531 1.00 41.16 518 TYR A CA 1
ATOM 4177 C C . TYR A 1 518 ? 15.006 17.127 13.103 1.00 41.16 518 TYR A C 1
ATOM 4179 O O . TYR A 1 518 ? 14.552 16.921 14.233 1.00 41.16 518 TYR A O 1
ATOM 4187 N N . HIS A 1 519 ? 14.477 18.042 12.293 1.00 35.03 519 HIS A N 1
ATOM 4188 C CA . HIS A 1 519 ? 13.234 18.734 12.605 1.00 35.03 519 HIS A CA 1
ATOM 4189 C C . HIS A 1 519 ? 12.084 17.717 12.757 1.00 35.03 519 HIS A C 1
ATOM 4191 O O . HIS A 1 519 ? 11.569 17.173 11.784 1.00 35.03 519 HIS A O 1
ATOM 4197 N N . GLN A 1 520 ? 11.664 17.527 14.015 1.00 34.78 520 GLN A N 1
ATOM 4198 C CA . GLN A 1 520 ? 10.563 16.692 14.523 1.00 34.78 520 GLN A CA 1
ATOM 4199 C C . GLN A 1 520 ? 10.875 15.196 14.746 1.00 34.78 520 GLN A C 1
ATOM 4201 O O . GLN A 1 520 ? 10.694 14.370 13.856 1.00 34.78 520 GLN A O 1
ATOM 4206 N N . SER A 1 521 ? 11.138 14.800 16.002 1.00 32.06 521 SER A N 1
ATOM 4207 C CA . SER A 1 521 ? 10.153 14.026 16.791 1.00 32.06 521 SER A CA 1
ATOM 4208 C C . SER A 1 521 ? 10.657 13.685 18.213 1.00 32.06 521 SER A C 1
ATOM 4210 O O . SER A 1 521 ? 11.765 13.177 18.361 1.00 32.06 521 SER A O 1
ATOM 4212 N N . PRO A 1 522 ? 9.810 13.791 19.260 1.00 35.88 522 PRO A N 1
ATOM 4213 C CA . PRO A 1 522 ? 9.980 13.003 20.485 1.00 35.88 522 PRO A CA 1
ATOM 4214 C C . PRO A 1 522 ? 9.857 11.507 20.142 1.00 35.88 522 PRO A C 1
ATOM 4216 O O . PRO A 1 522 ? 9.154 11.159 19.190 1.00 35.88 522 PRO A O 1
ATOM 4219 N N . LEU A 1 523 ? 10.510 10.613 20.895 1.00 38.03 523 LEU A N 1
ATOM 4220 C CA . LEU A 1 523 ? 10.449 9.145 20.728 1.00 38.03 523 LEU A CA 1
ATOM 4221 C C . LEU A 1 523 ? 9.089 8.646 20.150 1.00 38.03 523 LEU A C 1
ATOM 4223 O O . LEU A 1 523 ? 8.037 8.853 20.766 1.00 38.03 523 LEU A O 1
ATOM 4227 N N . PRO A 1 524 ? 9.056 7.992 18.970 1.00 38.97 524 PRO A N 1
ATOM 4228 C CA . PRO A 1 524 ? 7.806 7.800 18.234 1.00 38.97 524 PRO A CA 1
ATOM 4229 C C . PRO A 1 524 ? 6.886 6.697 18.784 1.00 38.97 524 PRO A C 1
ATOM 4231 O O . PRO A 1 524 ? 7.255 5.522 18.924 1.00 38.97 524 PRO A O 1
ATOM 4234 N N . LYS A 1 525 ? 5.597 7.036 18.942 1.00 31.44 525 LYS A N 1
ATOM 4235 C CA . LYS A 1 525 ? 4.491 6.069 19.091 1.00 31.44 525 LYS A CA 1
ATOM 4236 C C . LYS A 1 525 ? 4.343 5.199 17.821 1.00 31.44 525 LYS A C 1
ATOM 4238 O O . LYS A 1 525 ? 4.597 5.639 16.711 1.00 31.44 525 LYS A O 1
ATOM 4243 N N . GLY A 1 526 ? 3.962 3.928 18.005 1.00 37.75 526 GLY A N 1
ATOM 4244 C CA . GLY A 1 526 ? 3.581 2.931 16.970 1.00 37.75 526 GLY A CA 1
ATOM 4245 C C . GLY A 1 526 ? 4.663 2.373 16.013 1.00 37.75 526 GLY A C 1
ATOM 4246 O O . GLY A 1 526 ? 5.076 3.092 15.125 1.00 37.75 526 GLY A O 1
ATOM 4247 N N . ALA A 1 527 ? 5.111 1.112 16.188 1.00 33.06 527 ALA A N 1
ATOM 4248 C CA . ALA A 1 527 ? 5.734 0.175 15.207 1.00 33.06 527 ALA A CA 1
ATOM 4249 C C . ALA A 1 527 ? 6.276 -1.096 15.918 1.00 33.06 527 ALA A C 1
ATOM 4251 O O . ALA A 1 527 ? 7.303 -1.069 16.598 1.00 33.06 527 ALA A O 1
ATOM 4252 N N . GLY A 1 528 ? 5.573 -2.222 15.802 1.00 30.27 528 GLY A N 1
ATOM 4253 C CA . GLY A 1 528 ? 5.985 -3.499 16.400 1.00 30.27 528 GLY A CA 1
ATOM 4254 C C . GLY A 1 528 ? 7.045 -4.247 15.583 1.00 30.27 528 GLY A C 1
ATOM 4255 O O . GLY A 1 528 ? 7.061 -4.113 14.359 1.00 30.27 528 GLY A O 1
ATOM 4256 N N . GLY A 1 529 ? 7.895 -5.052 16.258 1.00 34.16 529 GLY A N 1
ATOM 4257 C CA . GLY A 1 529 ? 8.374 -6.336 15.697 1.00 34.16 529 GLY A CA 1
ATOM 4258 C C . GLY A 1 529 ? 9.872 -6.771 15.630 1.00 34.16 529 GLY A C 1
ATOM 4259 O O . GLY A 1 529 ? 10.104 -7.540 14.730 1.00 34.16 529 GLY A O 1
ATOM 4260 N N . CYS A 1 530 ? 10.876 -6.371 16.440 1.00 31.39 530 CYS A N 1
ATOM 4261 C CA . CYS A 1 530 ? 12.218 -7.069 16.544 1.00 31.39 530 CYS A CA 1
ATOM 4262 C C . CYS A 1 530 ? 12.400 -7.434 18.004 1.00 31.39 530 CYS A C 1
ATOM 4264 O O . CYS A 1 530 ? 11.962 -6.599 18.774 1.00 31.39 530 CYS A O 1
ATOM 4266 N N . SER A 1 531 ? 13.056 -8.505 18.443 1.00 35.00 531 SER A N 1
ATOM 4267 C CA . SER A 1 531 ? 13.383 -8.622 19.878 1.00 35.00 531 SER A CA 1
ATOM 4268 C C . SER A 1 531 ? 14.230 -7.429 20.340 1.00 35.00 531 SER A C 1
ATOM 4270 O O . SER A 1 531 ? 13.796 -6.743 21.248 1.00 35.00 531 SER A O 1
ATOM 4272 N N . ILE A 1 532 ? 15.278 -7.011 19.621 1.00 32.84 532 ILE A N 1
ATOM 4273 C CA . ILE A 1 532 ? 16.122 -5.859 20.009 1.00 32.84 532 ILE A CA 1
ATOM 4274 C C . ILE A 1 532 ? 15.426 -4.526 19.857 1.00 32.84 532 ILE A C 1
ATOM 4276 O O . ILE A 1 532 ? 15.400 -3.729 20.777 1.00 32.84 532 ILE A O 1
ATOM 4280 N N . LEU A 1 533 ? 14.832 -4.245 18.704 1.00 38.09 533 LEU A N 1
ATOM 4281 C CA . LEU A 1 533 ? 14.093 -2.995 18.512 1.00 38.09 533 LEU A CA 1
ATOM 4282 C C . LEU A 1 533 ? 12.790 -2.975 19.312 1.00 38.09 533 LEU A C 1
ATOM 4284 O O . LEU A 1 533 ? 12.213 -1.908 19.480 1.00 38.09 533 LEU A O 1
ATOM 4288 N N . GLN A 1 534 ? 12.284 -4.121 19.784 1.00 37.31 534 GLN A N 1
ATOM 4289 C CA . GLN A 1 534 ? 11.270 -4.185 20.836 1.00 37.31 534 GLN A CA 1
ATOM 4290 C C . GLN A 1 534 ? 11.905 -4.076 22.221 1.00 37.31 534 GLN A C 1
ATOM 4292 O O . GLN A 1 534 ? 11.242 -3.541 23.083 1.00 37.31 534 GLN A O 1
ATOM 4297 N N . GLU A 1 535 ? 13.138 -4.475 22.484 1.00 36.56 535 GLU A N 1
ATOM 4298 C CA . GLU A 1 535 ? 13.799 -4.262 23.777 1.00 36.56 535 GLU A CA 1
ATOM 4299 C C . GLU A 1 535 ? 14.182 -2.782 23.938 1.00 36.56 535 GLU A C 1
ATOM 4301 O O . GLU A 1 535 ? 13.783 -2.129 24.902 1.00 36.56 535 GLU A O 1
ATOM 4306 N N . ILE A 1 536 ? 14.801 -2.184 22.918 1.00 43.44 536 ILE A N 1
ATOM 4307 C CA . ILE A 1 536 ? 15.064 -0.745 22.768 1.00 43.44 536 ILE A CA 1
ATOM 4308 C C . ILE A 1 536 ? 13.773 0.078 22.917 1.00 43.44 536 ILE A C 1
ATOM 4310 O O . ILE A 1 536 ? 13.805 1.192 23.430 1.00 43.44 536 ILE A O 1
ATOM 4314 N N . ARG A 1 537 ? 12.611 -0.467 22.531 1.00 51.06 537 ARG A N 1
ATOM 4315 C CA . ARG A 1 537 ? 11.328 0.260 22.471 1.00 51.06 537 ARG A CA 1
ATOM 4316 C C . ARG A 1 537 ? 10.296 -0.125 23.540 1.00 51.06 537 ARG A C 1
ATOM 4318 O O . ARG A 1 537 ? 9.796 0.747 24.238 1.00 51.06 537 ARG A O 1
ATOM 4325 N N . LYS A 1 538 ? 9.878 -1.395 23.605 1.00 44.06 538 LYS A N 1
ATOM 4326 C CA . LYS A 1 538 ? 8.945 -1.951 24.610 1.00 44.06 538 LYS A CA 1
ATOM 4327 C C . LYS A 1 538 ? 9.580 -1.976 25.998 1.00 44.06 538 LYS A C 1
ATOM 4329 O O . LYS A 1 538 ? 8.863 -1.715 26.957 1.00 44.06 538 LYS A O 1
ATOM 4334 N N . ASN A 1 539 ? 10.884 -2.245 26.106 1.00 48.53 539 ASN A N 1
ATOM 4335 C CA . ASN A 1 539 ? 11.588 -2.215 27.390 1.00 48.53 539 ASN A CA 1
ATOM 4336 C C . ASN A 1 539 ? 12.410 -0.954 27.621 1.00 48.53 539 ASN A C 1
ATOM 4338 O O . ASN A 1 539 ? 12.803 -0.738 28.764 1.00 48.53 539 ASN A O 1
ATOM 4342 N N . GLN A 1 540 ? 12.544 -0.086 26.612 1.00 64.81 540 GLN A N 1
ATOM 4343 C CA . GLN A 1 540 ? 13.274 1.179 26.699 1.00 64.81 540 GLN A CA 1
ATOM 4344 C C . GLN A 1 540 ? 14.755 0.955 27.052 1.00 64.81 540 GLN A C 1
ATOM 4346 O O . GLN A 1 540 ? 15.327 1.717 27.823 1.00 64.81 540 GLN A O 1
ATOM 4351 N N . ALA A 1 541 ? 15.359 -0.112 26.506 1.00 72.69 541 ALA A N 1
ATOM 4352 C CA . ALA A 1 541 ? 16.700 -0.570 26.871 1.00 72.69 541 ALA A CA 1
ATOM 4353 C C . ALA A 1 541 ? 17.783 0.501 26.682 1.00 72.69 541 ALA A C 1
ATOM 4355 O O . ALA A 1 541 ? 18.483 0.762 27.648 1.00 72.69 541 ALA A O 1
ATOM 4356 N N . ILE A 1 542 ? 17.857 1.173 25.519 1.00 73.75 542 ILE A N 1
ATOM 4357 C CA . ILE A 1 542 ? 18.834 2.260 25.296 1.00 73.75 542 ILE A CA 1
ATOM 4358 C C . ILE A 1 542 ? 18.656 3.368 26.342 1.00 73.75 542 ILE A C 1
ATOM 4360 O O . ILE A 1 542 ? 19.593 3.570 27.098 1.00 73.75 542 ILE A O 1
ATOM 4364 N N . PRO A 1 543 ? 17.481 4.019 26.502 1.00 78.06 543 PRO A N 1
ATOM 4365 C CA . PRO A 1 543 ? 17.319 5.037 27.539 1.00 78.06 543 PRO A CA 1
ATOM 4366 C C . PRO A 1 543 ? 17.665 4.567 28.959 1.00 78.06 543 PRO A C 1
ATOM 4368 O O . PRO A 1 543 ? 18.285 5.311 29.708 1.00 78.06 543 PRO A O 1
ATOM 4371 N N . LEU A 1 544 ? 17.283 3.343 29.344 1.00 85.25 544 LEU A N 1
ATOM 4372 C CA . LEU A 1 544 ? 17.578 2.804 30.678 1.00 85.25 544 LEU A CA 1
ATOM 4373 C C . LEU A 1 544 ? 19.070 2.513 30.875 1.00 85.25 544 LEU A C 1
ATOM 4375 O O . LEU A 1 544 ? 19.597 2.795 31.945 1.00 85.25 544 LEU A O 1
ATOM 4379 N N . MET A 1 545 ? 19.740 1.963 29.861 1.00 87.38 545 MET A N 1
ATOM 4380 C CA . MET A 1 545 ? 21.185 1.723 29.871 1.00 87.38 545 MET A CA 1
ATOM 4381 C C . MET A 1 545 ? 21.949 3.042 29.853 1.00 87.38 545 MET A C 1
ATOM 4383 O O . MET A 1 545 ? 22.859 3.208 30.643 1.00 87.38 545 MET A O 1
ATOM 4387 N N . THR A 1 546 ? 21.533 4.010 29.036 1.00 87.88 546 THR A N 1
ATOM 4388 C CA . THR A 1 546 ? 22.116 5.354 29.000 1.00 87.88 546 THR A CA 1
ATOM 4389 C C . THR A 1 546 ? 21.974 6.050 30.348 1.00 87.88 546 THR A C 1
ATOM 4391 O O . THR A 1 546 ? 22.952 6.578 30.850 1.00 87.88 546 THR A O 1
ATOM 4394 N N . MET A 1 547 ? 20.793 6.013 30.975 1.00 91.56 547 MET A N 1
ATOM 4395 C CA . MET A 1 547 ? 20.616 6.558 32.326 1.00 91.56 547 MET A CA 1
ATOM 4396 C C . MET A 1 547 ? 21.502 5.853 33.352 1.00 91.56 547 MET A C 1
ATOM 4398 O O . MET A 1 547 ? 22.008 6.519 34.245 1.00 91.56 547 MET A O 1
ATOM 4402 N N . ARG A 1 548 ? 21.686 4.531 33.235 1.00 91.81 548 ARG A N 1
ATOM 4403 C CA . ARG A 1 548 ? 22.541 3.764 34.148 1.00 91.81 548 ARG A CA 1
ATOM 4404 C C . ARG A 1 548 ? 24.014 4.098 33.954 1.00 91.81 548 ARG A C 1
ATOM 4406 O O . ARG A 1 548 ? 24.653 4.454 34.922 1.00 91.81 548 ARG A O 1
ATOM 4413 N N . GLU A 1 549 ? 24.505 4.114 32.722 1.00 93.81 549 GLU A N 1
ATOM 4414 C CA . GLU A 1 549 ? 25.887 4.501 32.417 1.00 93.81 549 GLU A CA 1
ATOM 4415 C C . GLU A 1 549 ? 26.168 5.969 32.776 1.00 93.81 549 GLU A C 1
ATOM 4417 O O . GLU A 1 549 ? 27.253 6.289 33.252 1.00 93.81 549 GLU A O 1
ATOM 4422 N N . ILE A 1 550 ? 25.188 6.872 32.619 1.00 92.56 550 ILE A N 1
ATOM 4423 C CA . ILE A 1 550 ? 25.296 8.240 33.143 1.00 92.56 550 ILE A CA 1
ATOM 4424 C C . ILE A 1 550 ? 25.388 8.199 34.672 1.00 92.56 550 ILE A C 1
ATOM 4426 O O . ILE A 1 550 ? 26.337 8.752 35.214 1.00 92.56 550 ILE A O 1
ATOM 4430 N N . ALA A 1 551 ? 24.459 7.531 35.362 1.00 92.69 551 ALA A N 1
ATOM 4431 C CA . ALA A 1 551 ? 24.461 7.423 36.822 1.00 92.69 551 ALA A CA 1
ATOM 4432 C C . ALA A 1 551 ? 25.790 6.864 37.356 1.00 92.69 551 ALA A C 1
ATOM 4434 O O . ALA A 1 551 ? 26.401 7.481 38.225 1.00 92.69 551 ALA A O 1
ATOM 4435 N N . ASP A 1 552 ? 26.279 5.777 36.761 1.00 91.50 552 ASP A N 1
ATOM 4436 C CA . ASP A 1 552 ? 27.549 5.135 37.095 1.00 91.50 552 ASP A CA 1
ATOM 4437 C C . ASP A 1 552 ? 28.727 6.099 36.867 1.00 91.50 552 ASP A C 1
ATOM 4439 O O . ASP A 1 552 ? 29.604 6.207 37.723 1.00 91.50 552 ASP A O 1
ATOM 4443 N N . SER A 1 553 ? 28.717 6.882 35.777 1.00 90.94 553 SER A N 1
ATOM 4444 C CA . SER A 1 553 ? 29.767 7.880 35.498 1.00 90.94 553 SER A CA 1
ATOM 4445 C C . SER A 1 553 ? 29.828 9.040 36.502 1.00 90.94 553 SER A C 1
ATOM 4447 O O . SER A 1 553 ? 30.857 9.705 36.587 1.00 90.94 553 SER A O 1
ATOM 4449 N N . PHE A 1 554 ? 28.756 9.267 37.269 1.00 89.12 554 PHE A N 1
ATOM 4450 C CA . PHE A 1 554 ? 28.684 10.263 38.346 1.00 89.12 554 PHE A CA 1
ATOM 4451 C C . PHE A 1 554 ? 28.646 9.626 39.750 1.00 89.12 554 PHE A C 1
ATOM 4453 O O . PHE A 1 554 ? 28.482 10.343 40.734 1.00 89.12 554 PHE A O 1
ATOM 4460 N N . GLY A 1 555 ? 28.775 8.297 39.867 1.00 90.12 555 GLY A N 1
ATOM 4461 C CA . GLY A 1 555 ? 28.704 7.588 41.151 1.00 90.12 555 GLY A CA 1
ATOM 4462 C C . GLY A 1 555 ? 27.328 7.636 41.833 1.00 90.12 555 GLY A C 1
ATOM 4463 O O . GLY A 1 555 ? 27.254 7.631 43.058 1.00 90.12 555 GLY A O 1
ATOM 4464 N N . ILE A 1 556 ? 26.237 7.714 41.064 1.00 90.56 556 ILE A N 1
ATOM 4465 C CA . ILE A 1 556 ? 24.864 7.841 41.578 1.00 90.56 556 ILE A CA 1
ATOM 4466 C C . ILE A 1 556 ? 24.208 6.455 41.687 1.00 90.56 556 ILE A C 1
ATOM 4468 O O . ILE A 1 556 ? 23.716 5.907 40.703 1.00 90.56 556 ILE A O 1
ATOM 4472 N N . ASP A 1 557 ? 24.115 5.912 42.897 1.00 88.06 557 ASP A N 1
ATOM 4473 C CA . ASP A 1 557 ? 23.456 4.628 43.198 1.00 88.06 557 ASP A CA 1
ATOM 4474 C C . ASP A 1 557 ? 22.033 4.786 43.776 1.00 88.06 557 ASP A C 1
ATOM 4476 O O . ASP A 1 557 ? 21.193 3.885 43.678 1.00 88.06 557 ASP A O 1
ATOM 4480 N N . THR A 1 558 ? 21.733 5.961 44.330 1.00 86.25 558 THR A N 1
ATOM 4481 C CA . THR A 1 558 ? 20.463 6.294 44.997 1.00 86.25 558 THR A CA 1
ATOM 4482 C C . THR A 1 558 ? 19.248 6.299 44.064 1.00 86.25 558 THR A C 1
ATOM 4484 O O . THR A 1 558 ? 18.117 6.061 44.502 1.00 86.25 558 THR A O 1
ATOM 4487 N N . VAL A 1 559 ? 19.441 6.543 42.763 1.00 88.75 559 VAL A N 1
ATOM 4488 C CA . VAL A 1 559 ? 18.345 6.616 41.789 1.00 88.75 559 VAL A CA 1
ATOM 4489 C C . VAL A 1 559 ? 18.009 5.230 41.243 1.00 88.75 559 VAL A C 1
ATOM 4491 O O . VAL A 1 559 ? 18.746 4.619 40.468 1.00 88.75 559 VAL A O 1
ATOM 4494 N N . LYS A 1 560 ? 16.814 4.734 41.577 1.00 89.50 560 LYS A N 1
ATOM 4495 C CA . LYS A 1 560 ? 16.343 3.422 41.119 1.00 89.50 560 LYS A CA 1
ATOM 4496 C C . LYS A 1 560 ? 15.959 3.430 39.635 1.00 89.50 560 LYS A C 1
ATOM 4498 O O . LYS A 1 560 ? 14.819 3.721 39.269 1.00 89.50 560 LYS A O 1
ATOM 4503 N N . ILE A 1 561 ? 16.888 3.012 38.779 1.00 86.44 561 ILE A N 1
ATOM 4504 C CA . ILE A 1 561 ? 16.644 2.823 37.341 1.00 86.44 561 ILE A CA 1
ATOM 4505 C C . ILE A 1 561 ? 16.068 1.414 37.084 1.00 86.44 561 ILE A C 1
ATOM 4507 O O . ILE A 1 561 ? 16.683 0.414 37.476 1.00 86.44 561 ILE A O 1
ATOM 4511 N N . PRO A 1 562 ? 14.894 1.289 36.431 1.00 83.44 562 PRO A N 1
ATOM 4512 C CA . PRO A 1 562 ? 14.294 -0.005 36.108 1.00 83.44 562 PRO A CA 1
ATOM 4513 C C . PRO A 1 562 ? 15.204 -0.890 35.249 1.00 83.44 562 PRO A C 1
ATOM 4515 O O . PRO A 1 562 ? 15.814 -0.417 34.292 1.00 83.44 562 PRO A O 1
ATOM 4518 N N . SER A 1 563 ? 15.223 -2.196 35.518 1.00 74.62 563 SER A N 1
ATOM 4519 C CA . SER A 1 563 ? 15.906 -3.152 34.644 1.00 74.62 563 SER A CA 1
ATOM 4520 C C . SER A 1 563 ? 15.194 -3.289 33.289 1.00 74.62 563 SER A C 1
ATOM 4522 O O . SER A 1 563 ? 13.964 -3.175 33.167 1.00 74.62 563 SER A O 1
ATOM 4524 N N . ASN A 1 564 ? 15.983 -3.516 32.239 1.00 68.88 564 ASN A N 1
ATOM 4525 C CA . ASN A 1 564 ? 15.475 -3.993 30.954 1.00 68.88 564 ASN A CA 1
ATOM 4526 C C . ASN A 1 564 ? 15.331 -5.529 30.994 1.00 68.88 564 ASN A C 1
ATOM 4528 O O . ASN A 1 564 ? 15.871 -6.183 31.885 1.00 68.88 564 ASN A O 1
ATOM 4532 N N . ARG A 1 565 ? 14.552 -6.102 30.069 1.00 68.12 565 ARG A N 1
ATOM 4533 C CA . ARG A 1 565 ? 14.300 -7.555 30.004 1.00 68.12 565 ARG A CA 1
ATOM 4534 C C . ARG A 1 565 ? 15.152 -8.230 28.923 1.00 68.12 565 ARG A C 1
ATOM 4536 O O . ARG A 1 565 ? 14.807 -9.317 28.473 1.00 68.12 565 ARG A O 1
ATOM 4543 N N . MET A 1 566 ? 16.239 -7.576 28.511 1.00 63.47 566 MET A N 1
ATOM 4544 C CA . MET A 1 566 ? 17.126 -8.051 27.457 1.00 63.47 566 MET A CA 1
ATOM 4545 C C . MET A 1 566 ? 17.955 -9.248 27.965 1.00 63.47 566 MET A C 1
ATOM 4547 O O . MET A 1 566 ? 18.417 -9.199 29.115 1.00 63.47 566 MET A O 1
ATOM 4551 N N . PRO A 1 567 ? 18.153 -10.305 27.152 1.00 66.75 567 PRO A N 1
ATOM 4552 C CA . PRO A 1 567 ? 19.099 -11.388 27.437 1.00 66.75 567 PRO A CA 1
ATOM 4553 C C . PRO A 1 567 ? 20.486 -10.862 27.831 1.00 66.75 567 PRO A C 1
ATOM 4555 O O . PRO A 1 567 ? 20.861 -9.757 27.450 1.00 66.75 567 PRO A O 1
ATOM 4558 N N . GLU A 1 568 ? 21.237 -11.623 28.624 1.00 74.25 568 GLU A N 1
ATOM 4559 C CA . GLU A 1 568 ? 22.489 -11.156 29.241 1.00 74.25 568 GLU A CA 1
ATOM 4560 C C . GLU A 1 568 ? 23.565 -10.763 28.220 1.00 74.25 568 GLU A C 1
ATOM 4562 O O . GLU A 1 568 ? 24.073 -9.646 28.279 1.00 74.25 568 GLU A O 1
ATOM 4567 N N . GLU A 1 569 ? 23.840 -11.621 27.237 1.00 68.31 569 GLU A N 1
ATOM 4568 C CA . GLU A 1 569 ? 24.823 -11.344 26.181 1.00 68.31 569 GLU A CA 1
ATOM 4569 C C . GLU A 1 569 ? 24.447 -10.115 25.340 1.00 68.31 569 GLU A C 1
ATOM 4571 O O . GLU A 1 569 ? 25.273 -9.246 25.059 1.00 68.31 569 GLU A O 1
ATOM 4576 N N . GLU A 1 570 ? 23.167 -10.005 24.977 1.00 67.56 570 GLU A N 1
ATOM 4577 C CA . GLU A 1 570 ? 22.625 -8.866 24.232 1.00 67.56 570 GLU A CA 1
ATOM 4578 C C . GLU A 1 570 ? 22.737 -7.561 25.030 1.00 67.56 570 GLU A C 1
ATOM 4580 O O . GLU A 1 570 ? 23.067 -6.503 24.486 1.00 67.56 570 GLU A O 1
ATOM 4585 N N . ARG A 1 571 ? 22.486 -7.650 26.340 1.00 76.62 571 ARG A N 1
ATOM 4586 C CA . ARG A 1 571 ? 22.582 -6.537 27.280 1.00 76.62 571 ARG A CA 1
ATOM 4587 C C . ARG A 1 571 ? 24.021 -6.068 27.417 1.00 76.62 571 ARG A C 1
ATOM 4589 O O . ARG A 1 571 ? 24.239 -4.866 27.364 1.00 76.62 571 ARG A O 1
ATOM 4596 N N . ALA A 1 572 ? 24.974 -6.988 27.555 1.00 81.81 572 ALA A N 1
ATOM 4597 C CA . ALA A 1 572 ? 26.395 -6.668 27.662 1.00 81.81 572 ALA A CA 1
ATOM 4598 C C . ALA A 1 572 ? 26.898 -5.915 26.422 1.00 81.81 572 ALA A C 1
ATOM 4600 O O . ALA A 1 572 ? 27.484 -4.841 26.558 1.00 81.81 572 ALA A O 1
ATOM 4601 N N . PHE A 1 573 ? 26.582 -6.416 25.222 1.00 80.50 573 PHE A N 1
ATOM 4602 C CA . PHE A 1 573 ? 26.935 -5.754 23.962 1.00 80.50 573 PHE A CA 1
ATOM 4603 C C . PHE A 1 573 ? 26.348 -4.339 23.867 1.00 80.50 573 PHE A C 1
ATOM 4605 O O . PHE A 1 573 ? 27.071 -3.378 23.612 1.00 80.50 573 PHE A O 1
ATOM 4612 N N . LEU A 1 574 ? 25.040 -4.185 24.091 1.00 76.19 574 LEU A N 1
ATOM 4613 C CA . LEU A 1 574 ? 24.398 -2.877 23.960 1.00 76.19 574 LEU A CA 1
ATOM 4614 C C . LEU A 1 574 ? 24.872 -1.893 25.038 1.00 76.19 574 LEU A C 1
ATOM 4616 O O . LEU A 1 574 ? 25.049 -0.713 24.741 1.00 76.19 574 LEU A O 1
ATOM 4620 N N . THR A 1 575 ? 25.111 -2.365 26.264 1.00 85.50 575 THR A N 1
ATOM 4621 C CA . THR A 1 575 ? 25.709 -1.562 27.336 1.00 85.50 575 THR A CA 1
ATOM 4622 C C . THR A 1 575 ? 27.089 -1.049 26.932 1.00 85.50 575 THR A C 1
ATOM 4624 O O . THR A 1 575 ? 27.354 0.137 27.108 1.00 85.50 575 THR A O 1
ATOM 4627 N N . GLN A 1 576 ? 27.940 -1.893 26.340 1.00 88.56 576 GLN A N 1
ATOM 4628 C CA . GLN A 1 576 ? 29.252 -1.472 25.846 1.00 88.56 576 GLN A CA 1
ATOM 4629 C C . GLN A 1 576 ? 29.130 -0.368 24.788 1.00 88.56 576 GLN A C 1
ATOM 4631 O O . GLN A 1 576 ? 29.757 0.677 24.932 1.00 88.56 576 GLN A O 1
ATOM 4636 N N . VAL A 1 577 ? 28.269 -0.547 23.781 1.00 83.12 577 VAL A N 1
ATOM 4637 C CA . VAL A 1 577 ? 28.058 0.468 22.732 1.00 83.12 577 VAL A CA 1
ATOM 4638 C C . VAL A 1 577 ? 27.552 1.789 23.324 1.00 83.12 577 VAL A C 1
ATOM 4640 O O . VAL A 1 577 ? 28.003 2.865 22.931 1.00 83.12 577 VAL A O 1
ATOM 4643 N N . VAL A 1 578 ? 26.621 1.735 24.283 1.00 86.88 578 VAL A N 1
ATOM 4644 C CA . VAL A 1 578 ? 26.120 2.931 24.981 1.00 86.88 578 VAL A CA 1
ATOM 4645 C C . VAL A 1 578 ? 27.237 3.611 25.768 1.00 86.88 578 VAL A C 1
ATOM 4647 O O . VAL A 1 578 ? 27.370 4.829 25.681 1.00 86.88 578 VAL A O 1
ATOM 4650 N N . ARG A 1 579 ? 28.051 2.848 26.501 1.00 92.50 579 ARG A N 1
ATOM 4651 C CA . ARG A 1 579 ? 29.188 3.374 27.260 1.00 92.50 579 ARG A CA 1
ATOM 4652 C C . ARG A 1 579 ? 30.178 4.082 26.346 1.00 92.50 579 ARG A C 1
ATOM 4654 O O . ARG A 1 579 ? 30.473 5.249 26.574 1.00 92.50 579 ARG A O 1
ATOM 4661 N N . GLU A 1 580 ? 30.619 3.419 25.280 1.00 91.56 580 GLU A N 1
ATOM 4662 C CA . GLU A 1 580 ? 31.538 3.983 24.281 1.00 91.56 580 GLU A CA 1
ATOM 4663 C C . GLU A 1 580 ? 30.983 5.272 23.662 1.00 91.56 580 GLU A C 1
ATOM 4665 O O . GLU A 1 580 ? 31.708 6.253 23.513 1.00 91.56 580 GLU A O 1
ATOM 4670 N N . SER A 1 581 ? 29.672 5.317 23.405 1.00 86.56 581 SER A N 1
ATOM 4671 C CA . SER A 1 581 ? 28.996 6.518 22.898 1.00 86.56 581 SER A CA 1
ATOM 4672 C C . SER A 1 581 ? 29.026 7.699 23.878 1.00 86.56 581 SER A C 1
ATOM 4674 O O . SER A 1 581 ? 28.971 8.847 23.443 1.00 86.56 581 SER A O 1
ATOM 4676 N N . LEU A 1 582 ? 29.069 7.441 25.189 1.00 90.75 582 LEU A N 1
ATOM 4677 C CA . LEU A 1 582 ? 29.017 8.462 26.243 1.00 90.75 582 LEU A CA 1
ATOM 4678 C C . LEU A 1 582 ? 30.400 8.955 26.696 1.00 90.75 582 LEU A C 1
ATOM 4680 O O . LEU A 1 582 ? 30.471 10.032 27.291 1.00 90.75 582 LEU A O 1
ATOM 4684 N N . ILE A 1 583 ? 31.478 8.198 26.449 1.00 89.31 583 ILE A N 1
ATOM 4685 C CA . ILE A 1 583 ? 32.846 8.531 26.903 1.00 89.31 583 ILE A CA 1
ATOM 4686 C C . ILE A 1 583 ? 33.298 9.904 26.383 1.00 89.31 583 ILE A C 1
ATOM 4688 O O . ILE A 1 583 ? 33.903 10.666 27.129 1.00 89.31 583 ILE A O 1
ATOM 4692 N N . GLY A 1 584 ? 32.965 10.245 25.135 1.00 84.19 584 GLY A N 1
ATOM 4693 C CA . GLY A 1 584 ? 33.318 11.531 24.521 1.00 84.19 584 GLY A CA 1
ATOM 4694 C C . GLY A 1 584 ? 32.318 12.667 24.761 1.00 84.19 584 GLY A C 1
ATOM 4695 O O . GLY A 1 584 ? 32.496 13.742 24.196 1.00 84.19 584 GLY A O 1
ATOM 4696 N N . MET A 1 585 ? 31.249 12.441 25.535 1.00 90.88 585 MET A N 1
ATOM 4697 C CA . MET A 1 585 ? 30.202 13.445 25.747 1.00 90.88 585 MET A CA 1
ATOM 4698 C C . MET A 1 585 ? 30.465 14.314 26.974 1.00 90.88 585 MET A C 1
ATOM 4700 O O . MET A 1 585 ? 30.790 13.802 28.050 1.00 90.88 585 MET A O 1
ATOM 4704 N N . THR A 1 586 ? 30.235 15.621 26.830 1.00 93.00 586 THR A N 1
ATOM 4705 C CA . THR A 1 586 ? 30.325 16.578 27.940 1.00 93.00 586 THR A CA 1
ATOM 4706 C C . THR A 1 586 ? 29.192 16.381 28.950 1.00 93.00 586 THR A C 1
ATOM 4708 O O . THR A 1 586 ? 28.203 15.678 28.697 1.00 93.00 586 THR A O 1
ATOM 4711 N N . VAL A 1 587 ? 29.317 17.004 30.121 1.00 91.94 587 VAL A N 1
ATOM 4712 C CA . VAL A 1 587 ? 28.288 16.916 31.164 1.00 91.94 587 VAL A CA 1
ATOM 4713 C C . VAL A 1 587 ? 26.984 17.576 30.706 1.00 91.94 587 VAL A C 1
ATOM 4715 O O . VAL A 1 587 ? 25.910 17.028 30.943 1.00 91.94 587 VAL A O 1
ATOM 4718 N N . GLU A 1 588 ? 27.063 18.669 29.951 1.00 90.62 588 GLU A N 1
ATOM 4719 C CA . GLU A 1 588 ? 25.928 19.379 29.344 1.00 90.62 588 GLU A CA 1
ATOM 4720 C C . GLU A 1 588 ? 25.206 18.498 28.322 1.00 90.62 588 GLU A C 1
ATOM 4722 O O . GLU A 1 588 ? 23.975 18.413 28.307 1.00 90.62 588 GLU A O 1
ATOM 4727 N N . GLN A 1 589 ? 25.966 17.770 27.502 1.00 88.81 589 GLN A N 1
ATOM 4728 C CA . GLN A 1 589 ? 25.418 16.822 26.534 1.00 88.81 589 GLN A CA 1
ATOM 4729 C C . GLN A 1 589 ? 24.668 15.678 27.230 1.00 88.81 589 GLN A C 1
ATOM 4731 O O . GLN A 1 589 ? 23.545 15.345 26.840 1.00 88.81 589 GLN A O 1
ATOM 4736 N N . LYS A 1 590 ? 25.241 15.116 28.302 1.00 93.44 590 LYS A N 1
ATOM 4737 C CA . LYS A 1 590 ? 24.590 14.082 29.128 1.00 93.44 590 LYS A CA 1
ATOM 4738 C C . LYS A 1 590 ? 23.347 14.626 29.842 1.00 93.44 590 LYS A C 1
ATOM 4740 O O . LYS A 1 590 ? 22.305 13.967 29.827 1.00 93.44 590 LYS A O 1
ATOM 4745 N N . ALA A 1 591 ? 23.416 15.834 30.402 1.00 92.31 591 ALA A N 1
ATOM 4746 C CA . ALA A 1 591 ? 22.289 16.517 31.038 1.00 92.31 591 ALA A CA 1
ATOM 4747 C C . ALA A 1 591 ? 21.126 16.698 30.061 1.00 92.31 591 ALA A C 1
ATOM 4749 O O . ALA A 1 591 ? 19.972 16.400 30.376 1.00 92.31 591 ALA A O 1
ATOM 4750 N N . ARG A 1 592 ? 21.424 17.091 28.824 1.00 84.88 592 ARG A N 1
ATOM 4751 C CA . ARG A 1 592 ? 20.409 17.245 27.789 1.00 84.88 592 ARG A CA 1
ATOM 4752 C C . ARG A 1 592 ? 19.745 15.935 27.385 1.00 84.88 592 ARG A C 1
ATOM 4754 O O . ARG A 1 592 ? 18.522 15.893 27.245 1.00 84.88 592 ARG A O 1
ATOM 4761 N N . ILE A 1 593 ? 20.516 14.854 27.259 1.00 82.31 593 ILE A N 1
ATOM 4762 C CA . ILE A 1 593 ? 19.959 13.513 27.032 1.00 82.31 593 ILE A CA 1
ATOM 4763 C C . ILE A 1 593 ? 18.954 13.163 28.143 1.00 82.31 593 ILE A C 1
ATOM 4765 O O . ILE A 1 593 ? 17.848 12.692 27.855 1.00 82.31 593 ILE A O 1
ATOM 4769 N N . LEU A 1 594 ? 19.291 13.446 29.407 1.00 88.75 594 LEU A N 1
ATOM 4770 C CA . LEU A 1 594 ? 18.383 13.238 30.538 1.00 88.75 594 LEU A CA 1
ATOM 4771 C C . LEU A 1 594 ? 17.130 14.124 30.457 1.00 88.75 594 LEU A C 1
ATOM 4773 O O . LEU A 1 594 ? 16.034 13.614 30.693 1.00 88.75 594 LEU A O 1
ATOM 4777 N N . VAL A 1 595 ? 17.237 15.397 30.060 1.00 83.31 595 VAL A N 1
ATOM 4778 C CA . VAL A 1 595 ? 16.070 16.276 29.827 1.00 83.31 595 VAL A CA 1
ATOM 4779 C C . VAL A 1 595 ? 15.148 15.690 28.751 1.00 83.31 595 VAL A C 1
ATOM 4781 O O . VAL A 1 595 ? 13.934 15.598 28.955 1.00 83.31 595 VAL A O 1
ATOM 4784 N N . MET A 1 596 ? 15.700 15.179 27.648 1.00 75.19 596 MET A N 1
ATOM 4785 C CA . MET A 1 596 ? 14.914 14.528 26.592 1.00 75.19 596 MET A CA 1
ATOM 4786 C C . MET A 1 596 ? 14.179 13.277 27.093 1.00 75.19 596 MET A C 1
ATOM 4788 O O . MET A 1 596 ? 13.007 13.054 26.763 1.00 75.19 596 MET A O 1
ATOM 4792 N N . PHE A 1 597 ? 14.826 12.460 27.927 1.00 82.56 597 PHE A N 1
ATOM 4793 C CA . PHE A 1 597 ? 14.183 11.299 28.553 1.00 82.56 597 PHE A CA 1
ATOM 4794 C C . PHE A 1 597 ? 13.147 11.707 29.601 1.00 82.56 597 PHE A C 1
ATOM 4796 O O . PHE A 1 597 ? 12.098 11.062 29.720 1.00 82.56 597 PHE A O 1
ATOM 4803 N N . TRP A 1 598 ? 13.386 12.810 30.306 1.00 83.06 598 TRP A N 1
ATOM 4804 C CA . TRP A 1 598 ? 12.459 13.368 31.276 1.00 83.06 598 TRP A CA 1
ATOM 4805 C C . TRP A 1 598 ? 11.160 13.854 30.634 1.00 83.06 598 TRP A C 1
ATOM 4807 O O . TRP A 1 598 ? 10.074 13.632 31.181 1.00 83.06 598 TRP A O 1
ATOM 4817 N N . LEU A 1 599 ? 11.238 14.461 29.450 1.00 68.00 599 LEU A N 1
ATOM 4818 C CA . LEU A 1 599 ? 10.078 14.916 28.676 1.00 68.00 599 LEU A CA 1
ATOM 4819 C C . LEU A 1 599 ? 9.216 13.762 28.133 1.00 68.00 599 LEU A C 1
ATOM 4821 O O . LEU A 1 599 ? 8.086 13.978 27.679 1.00 68.00 599 LEU A O 1
ATOM 4825 N N . HIS A 1 600 ? 9.694 12.518 28.215 1.00 70.12 600 HIS A N 1
ATOM 4826 C CA . HIS A 1 600 ? 8.969 11.360 27.716 1.00 70.12 600 HIS A CA 1
ATOM 4827 C C . HIS A 1 600 ? 7.673 11.076 28.499 1.00 70.12 600 HIS A C 1
ATOM 4829 O O . HIS A 1 600 ? 7.601 11.146 29.723 1.00 70.12 600 HIS A O 1
ATOM 4835 N N . SER A 1 601 ? 6.625 10.652 27.784 1.00 58.22 601 SER A N 1
ATOM 4836 C CA . SER A 1 601 ? 5.284 10.430 28.362 1.00 58.22 601 SER A CA 1
ATOM 4837 C C . SER A 1 601 ? 5.167 9.259 29.354 1.00 58.22 601 SER A C 1
ATOM 4839 O O . SER A 1 601 ? 4.143 9.119 30.023 1.00 58.22 601 SER A O 1
ATOM 4841 N N . THR A 1 602 ? 6.175 8.387 29.445 1.00 70.06 602 THR A N 1
ATOM 4842 C CA . THR A 1 602 ? 6.150 7.208 30.326 1.00 70.06 602 THR A CA 1
ATOM 4843 C C . THR A 1 602 ? 6.893 7.477 31.627 1.00 70.06 602 THR A C 1
ATOM 4845 O O . THR A 1 602 ? 8.095 7.745 31.593 1.00 70.06 602 THR A O 1
ATOM 4848 N N . LYS A 1 603 ? 6.227 7.264 32.768 1.00 78.38 603 LYS A N 1
ATOM 4849 C CA . LYS A 1 603 ? 6.833 7.363 34.109 1.00 78.38 603 LYS A CA 1
ATOM 4850 C C . LYS A 1 603 ? 8.131 6.556 34.258 1.00 78.38 603 LYS A C 1
ATOM 4852 O O . LYS A 1 603 ? 9.084 7.073 34.817 1.00 78.38 603 LYS A O 1
ATOM 4857 N N . LYS A 1 604 ? 8.209 5.369 33.631 1.00 80.81 604 LYS A N 1
ATOM 4858 C CA . LYS A 1 604 ? 9.401 4.491 33.606 1.00 80.81 604 LYS A CA 1
ATOM 4859 C C . LYS A 1 604 ? 10.704 5.194 33.176 1.00 80.81 604 LYS A C 1
ATOM 4861 O O . LYS A 1 604 ? 11.762 4.799 33.641 1.00 80.81 604 LYS A O 1
ATOM 4866 N N . LEU A 1 605 ? 10.624 6.197 32.295 1.00 79.62 605 LEU A N 1
ATOM 4867 C CA . LEU A 1 605 ? 11.780 7.003 31.868 1.00 79.62 605 LEU A CA 1
ATOM 4868 C C . LEU A 1 605 ? 11.797 8.366 32.537 1.00 79.62 605 LEU A C 1
ATOM 4870 O O . LEU A 1 605 ? 12.836 8.812 32.998 1.00 79.62 605 LEU A O 1
ATOM 4874 N N . SER A 1 606 ? 10.627 9.000 32.606 1.00 80.25 606 SER A N 1
ATOM 4875 C CA . SER A 1 606 ? 10.501 10.343 33.146 1.00 80.25 606 SER A CA 1
ATOM 4876 C C . SER A 1 606 ? 10.975 10.426 34.597 1.00 80.25 606 SER A C 1
ATOM 4878 O O . SER A 1 606 ? 11.702 11.344 34.936 1.00 80.25 606 SER A O 1
ATOM 4880 N N . GLU A 1 607 ? 10.529 9.537 35.483 1.00 88.12 607 GLU A N 1
ATOM 4881 C CA . GLU A 1 607 ? 10.846 9.664 36.914 1.00 88.12 607 GLU A CA 1
ATOM 4882 C C . GLU A 1 607 ? 12.353 9.475 37.180 1.00 88.12 607 GLU A C 1
ATOM 4884 O O . GLU A 1 607 ? 12.944 10.403 37.728 1.00 88.12 607 GLU A O 1
ATOM 4889 N N . PRO A 1 608 ? 13.021 8.400 36.703 1.00 90.81 608 PRO A N 1
ATOM 4890 C CA . PRO A 1 608 ? 14.462 8.244 36.908 1.00 90.81 608 PRO A CA 1
ATOM 4891 C C . PRO A 1 608 ? 15.296 9.346 36.249 1.00 90.81 608 PRO A C 1
ATOM 4893 O O . PRO A 1 608 ? 16.237 9.828 36.865 1.00 90.81 608 PRO A O 1
ATOM 4896 N N . ALA A 1 609 ? 14.945 9.785 35.033 1.00 87.06 609 ALA A N 1
ATOM 4897 C CA . ALA A 1 609 ? 15.679 10.853 34.352 1.00 87.06 609 ALA A CA 1
ATOM 4898 C C . ALA A 1 609 ? 15.591 12.184 35.111 1.00 87.06 609 ALA A C 1
ATOM 4900 O O . ALA A 1 609 ? 16.600 12.856 35.290 1.00 87.06 609 ALA A O 1
ATOM 4901 N N . GLY A 1 610 ? 14.395 12.535 35.601 1.00 88.75 610 GLY A N 1
ATOM 4902 C CA . GLY A 1 610 ? 14.202 13.716 36.441 1.00 88.75 610 GLY A CA 1
ATOM 4903 C C . GLY A 1 610 ? 14.976 13.621 37.756 1.00 88.75 610 GLY A C 1
ATOM 4904 O O . GLY A 1 610 ? 15.603 14.589 38.161 1.00 88.75 610 GLY A O 1
ATOM 4905 N N . SER A 1 611 ? 14.991 12.449 38.396 1.00 92.00 611 SER A N 1
ATOM 4906 C CA . SER A 1 611 ? 15.795 12.237 39.603 1.00 92.00 611 SER A CA 1
ATOM 4907 C C . SER A 1 611 ? 17.291 12.374 39.332 1.00 92.00 611 SER A C 1
ATOM 4909 O O . SER A 1 611 ? 17.962 13.045 40.100 1.00 92.00 611 SER A O 1
ATOM 4911 N N . LEU A 1 612 ? 17.814 11.808 38.239 1.00 94.06 612 LEU A N 1
ATOM 4912 C CA . LEU A 1 612 ? 19.232 11.940 37.879 1.00 94.06 612 LEU A CA 1
ATOM 4913 C C . LEU A 1 612 ? 19.646 13.399 37.663 1.00 94.06 612 LEU A C 1
ATOM 4915 O O . LEU A 1 612 ? 20.737 13.775 38.078 1.00 94.06 612 LEU A O 1
ATOM 4919 N N . LEU A 1 613 ? 18.768 14.229 37.085 1.00 92.31 613 LEU A N 1
ATOM 4920 C CA . LEU A 1 613 ? 19.032 15.660 36.898 1.00 92.31 613 LEU A CA 1
ATOM 4921 C C . LEU A 1 613 ? 19.323 16.402 38.216 1.00 92.31 613 LEU A C 1
ATOM 4923 O O . LEU A 1 613 ? 20.026 17.400 38.177 1.00 92.31 613 LEU A O 1
ATOM 4927 N N . LEU A 1 614 ? 18.841 15.914 39.367 1.00 89.00 614 LEU A N 1
ATOM 4928 C CA . LEU A 1 614 ? 19.117 16.512 40.684 1.00 89.00 614 LEU A CA 1
ATOM 4929 C C . LEU A 1 614 ? 20.537 16.232 41.206 1.00 89.00 614 LEU A C 1
ATOM 4931 O O . LEU A 1 614 ? 20.990 16.929 42.113 1.00 89.00 614 LEU A O 1
ATOM 4935 N N . TYR A 1 615 ? 21.201 15.197 40.682 1.00 88.44 615 TYR A N 1
ATOM 4936 C CA . TYR A 1 615 ? 22.470 14.682 41.210 1.00 88.44 615 TYR A CA 1
ATOM 4937 C C . TYR A 1 615 ? 23.658 14.867 40.265 1.00 88.44 615 TYR A C 1
ATOM 4939 O O . TYR A 1 615 ? 24.795 14.849 40.731 1.00 88.44 615 TYR A O 1
ATOM 4947 N N . ILE A 1 616 ? 23.423 15.028 38.959 1.00 90.75 616 ILE A N 1
ATOM 4948 C CA . ILE A 1 616 ? 24.491 15.424 38.030 1.00 90.75 616 ILE A CA 1
ATOM 4949 C C . ILE A 1 616 ? 24.927 16.878 38.292 1.00 90.75 616 ILE A C 1
ATOM 4951 O O . ILE A 1 616 ? 24.366 17.558 39.153 1.00 90.75 616 ILE A O 1
ATOM 4955 N N . ASP A 1 617 ? 25.906 17.376 37.529 1.00 92.44 617 ASP A N 1
ATOM 4956 C CA . ASP A 1 617 ? 26.323 18.777 37.624 1.00 92.44 617 ASP A CA 1
ATOM 4957 C C . ASP A 1 617 ? 25.126 19.734 37.494 1.00 92.44 617 ASP A C 1
ATOM 4959 O O . ASP A 1 617 ? 24.380 19.720 36.507 1.00 92.44 617 ASP A O 1
ATOM 4963 N N . LYS A 1 618 ? 24.946 20.559 38.529 1.00 88.69 618 LYS A N 1
ATOM 4964 C CA . LYS A 1 618 ? 23.779 21.427 38.679 1.00 88.69 618 LYS A CA 1
ATOM 4965 C C . LYS A 1 618 ? 23.718 22.507 37.602 1.00 88.69 618 LYS A C 1
ATOM 4967 O O . LYS A 1 618 ? 22.634 22.792 37.099 1.00 88.69 618 LYS A O 1
ATOM 4972 N N . SER A 1 619 ? 24.865 23.065 37.218 1.00 89.25 619 SER A N 1
ATOM 4973 C CA . SER A 1 619 ? 24.952 24.107 36.191 1.00 89.25 619 SER A CA 1
ATOM 4974 C C . SER A 1 619 ? 24.581 23.548 34.815 1.00 89.25 619 SER A C 1
ATOM 4976 O O . SER A 1 619 ? 23.746 24.113 34.101 1.00 89.25 619 SER A O 1
ATOM 4978 N N . ALA A 1 620 ? 25.111 22.372 34.474 1.00 90.19 620 ALA A N 1
ATOM 4979 C CA . ALA A 1 620 ? 24.782 21.669 33.238 1.00 90.19 620 ALA A CA 1
ATOM 4980 C C . ALA A 1 620 ? 23.300 21.260 33.178 1.00 90.19 620 ALA A C 1
ATOM 4982 O O . ALA A 1 620 ? 22.647 21.430 32.143 1.00 90.19 620 ALA A O 1
ATOM 4983 N N . ALA A 1 621 ? 22.745 20.753 34.285 1.00 90.44 621 ALA A N 1
ATOM 4984 C CA . ALA A 1 621 ? 21.328 20.410 34.393 1.00 90.44 621 ALA A CA 1
ATOM 4985 C C . ALA A 1 621 ? 20.427 21.641 34.219 1.00 90.44 621 ALA A C 1
ATOM 4987 O O . ALA A 1 621 ? 19.499 21.604 33.407 1.00 90.44 621 ALA A O 1
ATOM 4988 N N . ALA A 1 622 ? 20.720 22.735 34.929 1.00 89.31 622 ALA A N 1
ATOM 4989 C CA . ALA A 1 622 ? 19.977 23.988 34.830 1.00 89.31 622 ALA A CA 1
ATOM 4990 C C . ALA A 1 622 ? 20.017 24.549 33.403 1.00 89.31 622 ALA A C 1
ATOM 4992 O O . ALA A 1 622 ? 18.969 24.834 32.821 1.00 89.31 622 ALA A O 1
ATOM 4993 N N . THR A 1 623 ? 21.202 24.594 32.790 1.00 88.62 623 THR A N 1
ATOM 4994 C CA . THR A 1 623 ? 21.391 25.047 31.405 1.00 88.62 623 THR A CA 1
ATOM 4995 C C . THR A 1 623 ? 20.570 24.211 30.425 1.00 88.62 623 THR A C 1
ATOM 4997 O O . THR A 1 623 ? 19.822 24.761 29.615 1.00 88.62 623 THR A O 1
ATOM 5000 N N . ALA A 1 624 ? 20.641 22.879 30.516 1.00 86.56 624 ALA A N 1
ATOM 5001 C CA . ALA A 1 624 ? 19.899 21.985 29.629 1.00 86.56 624 ALA A CA 1
ATOM 5002 C C . ALA A 1 624 ? 18.375 22.165 29.754 1.00 86.56 624 ALA A C 1
ATOM 5004 O O . ALA A 1 624 ? 17.662 22.144 28.747 1.00 86.56 624 ALA A O 1
ATOM 5005 N N . ILE A 1 625 ? 17.866 22.364 30.975 1.00 86.56 625 ILE A N 1
ATOM 5006 C CA . ILE A 1 625 ? 16.439 22.598 31.228 1.00 86.56 625 ILE A CA 1
ATOM 5007 C C . ILE A 1 625 ? 16.011 23.950 30.658 1.00 86.56 625 ILE A C 1
ATOM 5009 O O . ILE A 1 625 ? 15.033 24.005 29.912 1.00 86.56 625 ILE A O 1
ATOM 5013 N N . THR A 1 626 ? 16.750 25.020 30.948 1.00 83.25 626 THR A N 1
ATOM 5014 C CA . THR A 1 626 ? 16.448 26.377 30.469 1.00 83.25 626 THR A CA 1
ATOM 5015 C C . THR A 1 626 ? 16.479 26.450 28.943 1.00 83.25 626 THR A C 1
ATOM 5017 O O . THR A 1 626 ? 15.549 26.981 28.332 1.00 83.25 626 THR A O 1
ATOM 5020 N N . GLN A 1 627 ? 17.470 25.828 28.295 1.00 81.31 627 GLN A N 1
ATOM 5021 C CA . GLN A 1 627 ? 17.521 25.731 26.833 1.00 81.31 627 GLN A CA 1
ATOM 5022 C C . GLN A 1 627 ? 16.309 24.975 26.256 1.00 81.31 627 GLN A C 1
ATOM 5024 O O . GLN A 1 627 ? 15.714 25.415 25.271 1.00 81.31 627 GLN A O 1
ATOM 5029 N N . ALA A 1 628 ? 15.912 23.849 26.856 1.00 74.19 628 ALA A N 1
ATOM 5030 C CA . ALA A 1 628 ? 14.751 23.077 26.405 1.00 74.19 628 ALA A CA 1
ATOM 5031 C C . ALA A 1 628 ? 13.421 23.842 26.592 1.00 74.19 628 ALA A C 1
ATOM 5033 O O . ALA A 1 628 ? 12.503 23.724 25.771 1.00 74.19 628 ALA A O 1
ATOM 5034 N N . ILE A 1 629 ? 13.315 24.676 27.634 1.00 75.56 629 ILE A N 1
ATOM 5035 C CA . ILE A 1 629 ? 12.185 25.598 27.838 1.00 75.56 629 ILE A CA 1
ATOM 5036 C C . ILE A 1 629 ? 12.159 26.674 26.748 1.00 75.56 629 ILE A C 1
ATOM 5038 O O . ILE A 1 629 ? 11.122 26.846 26.101 1.00 75.56 629 ILE A O 1
ATOM 5042 N N . ALA A 1 630 ? 13.292 27.331 26.479 1.00 72.12 630 ALA A N 1
ATOM 5043 C CA . ALA A 1 630 ? 13.410 28.348 25.430 1.00 72.12 630 ALA A CA 1
ATOM 5044 C C . ALA A 1 630 ? 13.031 27.797 24.041 1.00 72.12 630 ALA A C 1
ATOM 5046 O O . ALA A 1 630 ? 12.351 28.463 23.259 1.00 72.12 630 ALA A O 1
ATOM 5047 N N . ARG A 1 631 ? 13.375 26.530 23.765 1.00 65.94 631 ARG A N 1
ATOM 5048 C CA . ARG A 1 631 ? 13.011 25.800 22.535 1.00 65.94 631 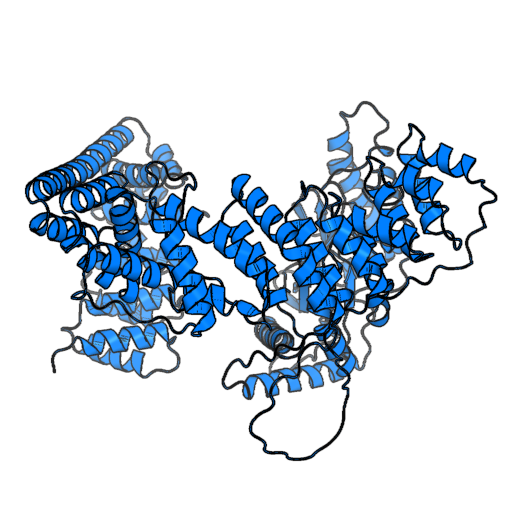ARG A CA 1
ATOM 5049 C C . ARG A 1 631 ? 11.555 25.315 22.486 1.00 65.94 631 ARG A C 1
ATOM 5051 O O . ARG A 1 631 ? 11.147 24.709 21.496 1.00 65.94 631 ARG A O 1
ATOM 5058 N N . ARG A 1 632 ? 10.743 25.585 23.516 1.00 66.81 632 ARG A N 1
ATOM 5059 C CA . ARG A 1 632 ? 9.331 25.162 23.632 1.00 66.81 632 ARG A CA 1
ATOM 5060 C C . ARG A 1 632 ? 9.137 23.642 23.553 1.00 66.81 632 ARG A C 1
ATOM 5062 O O . ARG A 1 632 ? 8.103 23.161 23.089 1.00 66.81 632 ARG A O 1
ATOM 5069 N N . GLU A 1 633 ? 10.114 22.872 24.031 1.00 62.09 633 GLU A N 1
ATOM 5070 C CA . GLU A 1 633 ? 10.060 21.402 24.042 1.00 62.09 633 GLU A CA 1
ATOM 5071 C C . GLU A 1 633 ? 9.135 20.867 25.154 1.00 62.09 633 GLU A C 1
ATOM 5073 O O . GLU A 1 633 ? 8.637 19.737 25.093 1.00 62.09 633 GLU A O 1
ATOM 5078 N N . PHE A 1 634 ? 8.846 21.698 26.160 1.00 62.50 634 PHE A N 1
ATOM 5079 C CA . PHE A 1 634 ? 7.922 21.384 27.242 1.00 62.50 634 PHE A CA 1
ATOM 5080 C C . PHE A 1 634 ? 6.461 21.640 26.850 1.00 62.50 634 PHE A C 1
ATOM 5082 O O . PHE A 1 634 ? 6.091 22.690 26.333 1.00 62.50 634 PHE A O 1
ATOM 5089 N N . TRP A 1 635 ? 5.582 20.701 27.202 1.00 59.44 635 TRP A N 1
ATOM 5090 C CA . TRP A 1 635 ? 4.136 20.929 27.214 1.00 59.44 635 TRP A CA 1
ATOM 5091 C C . TRP A 1 635 ? 3.675 21.363 28.614 1.00 59.44 635 TRP A C 1
ATOM 5093 O O . TRP A 1 635 ? 4.335 21.074 29.614 1.00 59.44 635 TRP A O 1
ATOM 5103 N N . ALA A 1 636 ? 2.507 22.010 28.699 1.00 56.03 636 ALA A N 1
ATOM 5104 C CA . ALA A 1 636 ? 2.020 22.713 29.896 1.00 56.03 636 ALA A CA 1
ATOM 5105 C C . ALA A 1 636 ? 2.121 21.935 31.227 1.00 56.03 636 ALA A C 1
ATOM 5107 O O . ALA A 1 636 ? 2.430 22.517 32.260 1.00 56.03 636 ALA A O 1
ATOM 5108 N N . GLY A 1 637 ? 1.908 20.613 31.224 1.00 60.50 637 GLY A N 1
ATOM 5109 C CA . GLY A 1 637 ? 1.978 19.802 32.446 1.00 60.50 637 GLY A CA 1
ATOM 5110 C C . GLY A 1 637 ? 3.394 19.467 32.931 1.00 60.50 637 GLY A C 1
ATOM 5111 O O . GLY A 1 637 ? 3.542 19.035 34.070 1.00 60.50 637 GLY A O 1
ATOM 5112 N N . LYS A 1 638 ? 4.427 19.650 32.099 1.00 66.75 638 LYS A N 1
ATOM 5113 C CA . LYS A 1 638 ? 5.839 19.412 32.444 1.00 66.75 638 LYS A CA 1
ATOM 5114 C C . LYS A 1 638 ? 6.598 20.699 32.784 1.00 66.75 638 LYS A C 1
ATOM 5116 O O . LYS A 1 638 ? 7.564 20.606 33.529 1.00 66.75 638 LYS A O 1
ATOM 5121 N N . LEU A 1 639 ? 6.130 21.869 32.329 1.00 71.00 639 LEU A N 1
ATOM 5122 C CA . LEU A 1 639 ? 6.701 23.185 32.678 1.00 71.00 639 LEU A CA 1
ATOM 5123 C C . LEU A 1 639 ? 6.733 23.421 34.193 1.00 71.00 639 LEU A C 1
ATOM 5125 O O . LEU A 1 639 ? 7.767 23.781 34.738 1.00 71.00 639 LEU A O 1
ATOM 5129 N N . LYS A 1 640 ? 5.637 23.110 34.900 1.00 72.06 640 LYS A N 1
ATOM 5130 C CA . LYS A 1 640 ? 5.592 23.215 36.368 1.00 72.06 640 LYS A CA 1
ATOM 5131 C C . LYS A 1 640 ? 6.641 22.328 37.054 1.00 72.06 640 LYS A C 1
ATOM 5133 O O . LYS A 1 640 ? 7.213 22.721 38.060 1.00 72.06 640 LYS A O 1
ATOM 5138 N N . GLY A 1 641 ? 6.897 21.141 36.499 1.00 76.94 641 GLY A N 1
ATOM 5139 C CA . GLY A 1 641 ? 7.954 20.251 36.982 1.00 76.94 641 GLY A CA 1
ATOM 5140 C C . GLY A 1 641 ? 9.361 20.768 36.670 1.00 76.94 641 GLY A C 1
ATOM 5141 O O . GLY A 1 641 ? 10.250 20.560 37.481 1.00 76.94 641 GLY A O 1
ATOM 5142 N N . ALA A 1 642 ? 9.546 21.451 35.533 1.00 81.12 642 ALA A N 1
ATOM 5143 C CA . ALA A 1 642 ? 10.777 22.155 35.146 1.00 81.12 642 ALA A CA 1
ATOM 5144 C C . ALA A 1 642 ? 11.151 23.229 36.158 1.00 81.12 642 ALA A C 1
ATOM 5146 O O . ALA A 1 642 ? 12.246 23.187 36.704 1.00 81.12 642 ALA A O 1
ATOM 5147 N N . VAL A 1 643 ? 10.203 24.111 36.470 1.00 81.00 643 VAL A N 1
ATOM 5148 C CA . VAL A 1 643 ? 10.388 25.174 37.463 1.00 81.00 643 VAL A CA 1
ATOM 5149 C C . VAL A 1 643 ? 10.694 24.590 38.841 1.00 81.00 643 VAL A C 1
ATOM 5151 O O . VAL A 1 643 ? 11.627 25.033 39.496 1.00 81.00 643 VAL A O 1
ATOM 5154 N N . GLU A 1 64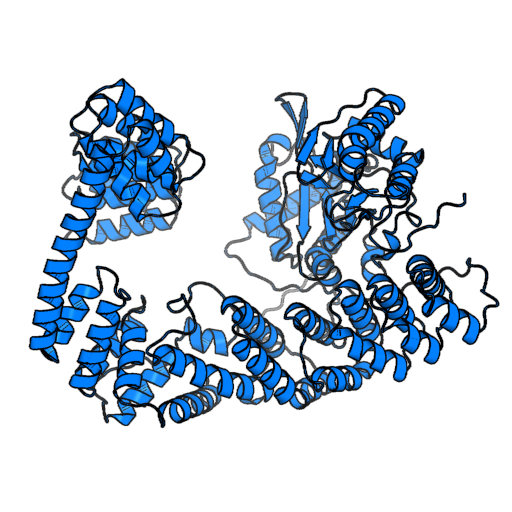4 ? 9.953 23.569 39.276 1.00 82.69 644 GLU A N 1
ATOM 5155 C CA . GLU A 1 644 ? 10.187 22.964 40.592 1.00 82.69 644 GLU A CA 1
ATOM 5156 C C . GLU A 1 644 ? 11.560 22.290 40.690 1.00 82.69 644 GLU A C 1
ATOM 5158 O O . GLU A 1 644 ? 12.250 22.422 41.694 1.00 82.69 644 GLU A O 1
ATOM 5163 N N . LEU A 1 645 ? 11.991 21.611 39.627 1.00 85.00 645 LEU A N 1
ATOM 5164 C CA . LEU A 1 645 ? 13.309 20.992 39.578 1.00 85.00 645 LEU A CA 1
ATOM 5165 C C . LEU A 1 645 ? 14.426 22.049 39.524 1.00 85.00 645 LEU A C 1
ATOM 5167 O O . LEU A 1 645 ? 15.424 21.895 40.221 1.00 85.00 645 LEU A O 1
ATOM 5171 N N . LEU A 1 646 ? 14.231 23.152 38.788 1.00 86.38 646 LEU A N 1
ATOM 5172 C CA . LEU A 1 646 ? 15.153 24.291 38.789 1.00 86.38 646 LEU A CA 1
ATOM 5173 C C . LEU A 1 646 ? 15.269 24.922 40.179 1.00 86.38 646 LEU A C 1
ATOM 5175 O O . LEU A 1 646 ? 16.383 25.149 40.614 1.00 86.38 646 LEU A O 1
ATOM 5179 N N . LYS A 1 647 ? 14.190 25.093 40.953 1.00 86.19 647 LYS A N 1
ATOM 5180 C CA . LYS A 1 647 ? 14.293 25.625 42.333 1.00 86.19 647 LYS A CA 1
ATOM 5181 C C . LYS A 1 647 ? 15.237 24.826 43.236 1.00 86.19 647 LYS A C 1
ATOM 5183 O O . LYS A 1 647 ? 15.804 25.382 44.170 1.00 86.19 647 LYS A O 1
ATOM 5188 N N . HIS A 1 648 ? 15.391 23.527 42.989 1.00 86.12 648 HIS A N 1
ATOM 5189 C CA . HIS A 1 648 ? 16.299 22.671 43.755 1.00 86.12 648 HIS A CA 1
ATOM 5190 C C . HIS A 1 648 ? 17.750 22.696 43.249 1.00 86.12 648 HIS A C 1
ATOM 5192 O O . HIS A 1 648 ? 18.665 22.338 43.996 1.00 86.12 648 HIS A O 1
ATOM 5198 N N . ILE A 1 649 ? 17.964 23.082 41.991 1.00 88.19 649 ILE A N 1
ATOM 5199 C CA . ILE A 1 649 ? 19.257 22.993 41.301 1.00 88.19 649 ILE A CA 1
ATOM 5200 C C . ILE A 1 649 ? 19.874 24.383 41.098 1.00 88.19 649 ILE A C 1
ATOM 5202 O O . ILE A 1 649 ? 21.041 24.573 41.428 1.00 88.19 649 ILE A O 1
ATOM 5206 N N . ASP A 1 650 ? 19.081 25.330 40.599 1.00 88.50 650 ASP A N 1
ATOM 5207 C CA . ASP A 1 650 ? 19.401 26.733 40.337 1.00 88.50 650 ASP A CA 1
ATOM 5208 C C . ASP A 1 650 ? 18.140 27.619 40.532 1.00 88.50 650 ASP A C 1
ATOM 5210 O O . ASP A 1 650 ? 17.327 27.788 39.611 1.00 88.50 650 ASP A O 1
ATOM 5214 N N . PRO A 1 651 ? 17.943 28.177 41.744 1.00 85.62 651 PRO A N 1
ATOM 5215 C CA . PRO A 1 651 ? 16.819 29.061 42.049 1.00 85.62 651 PRO A CA 1
ATOM 5216 C C . PRO A 1 651 ? 16.759 30.319 41.175 1.00 85.62 651 PRO A C 1
ATOM 5218 O O . PRO A 1 651 ? 15.662 30.776 40.866 1.00 85.62 651 PRO A O 1
ATOM 5221 N N . SER A 1 652 ? 17.907 30.849 40.738 1.00 84.56 652 SER A N 1
ATOM 5222 C CA . SER A 1 652 ? 17.956 32.049 39.895 1.00 84.56 652 SER A CA 1
ATOM 5223 C C . SER A 1 652 ? 17.430 31.745 38.494 1.00 84.56 652 SER A C 1
ATOM 5225 O O . SER A 1 652 ? 16.565 32.460 37.991 1.00 84.56 652 SER A O 1
ATOM 5227 N N . ALA A 1 653 ? 17.839 30.617 37.902 1.00 80.62 653 ALA A N 1
ATOM 5228 C CA . ALA A 1 653 ? 17.255 30.146 36.647 1.00 80.62 653 ALA A CA 1
ATOM 5229 C C . ALA A 1 653 ? 15.750 29.852 36.783 1.00 80.62 653 ALA A C 1
ATOM 5231 O O . ALA A 1 653 ? 14.988 30.090 35.846 1.00 80.62 653 ALA A O 1
ATOM 5232 N N . ALA A 1 654 ? 15.297 29.359 37.943 1.00 81.19 654 ALA A N 1
ATOM 5233 C CA . ALA A 1 654 ? 13.874 29.148 38.211 1.00 81.19 654 ALA A CA 1
ATOM 5234 C C . ALA A 1 654 ? 13.082 30.466 38.235 1.00 81.19 654 ALA A C 1
ATOM 5236 O O . ALA A 1 654 ? 11.974 30.509 37.694 1.00 81.19 654 ALA A O 1
ATOM 5237 N N . GLU A 1 655 ? 13.637 31.525 38.828 1.00 77.69 655 GLU A N 1
ATOM 5238 C CA . GLU A 1 655 ? 13.058 32.874 38.823 1.00 77.69 655 GLU A CA 1
ATOM 5239 C C . GLU A 1 655 ? 12.996 33.438 37.404 1.00 77.69 655 GLU A C 1
ATOM 5241 O O . GLU A 1 655 ? 11.907 33.788 36.957 1.00 77.69 655 GLU A O 1
ATOM 5246 N N . SER A 1 656 ? 14.096 33.399 36.643 1.00 73.88 656 SER A N 1
ATOM 5247 C CA . SER A 1 656 ? 14.117 33.869 35.249 1.00 73.88 656 SER A CA 1
ATOM 5248 C C . SER A 1 656 ? 13.148 33.103 34.347 1.00 73.88 656 SER A C 1
ATOM 5250 O O . SER A 1 656 ? 12.503 33.691 33.485 1.00 73.88 656 SER A O 1
ATOM 5252 N N . VAL A 1 657 ? 13.005 31.787 34.534 1.00 71.38 657 VAL A N 1
ATOM 5253 C CA . VAL A 1 657 ? 12.021 30.977 33.798 1.00 71.38 657 VAL A CA 1
ATOM 5254 C C . VAL A 1 657 ? 10.593 31.302 34.233 1.00 71.38 657 VAL A C 1
ATOM 5256 O O . VAL A 1 657 ? 9.701 31.279 33.392 1.00 71.38 657 VAL A O 1
ATOM 5259 N N . THR A 1 658 ? 10.353 31.590 35.514 1.00 70.50 658 THR A N 1
ATOM 5260 C CA . THR A 1 658 ? 9.023 31.970 36.021 1.00 70.50 658 THR A CA 1
ATOM 5261 C C . THR A 1 658 ? 8.624 33.343 35.492 1.00 70.50 658 THR A C 1
ATOM 5263 O O . THR A 1 658 ? 7.533 33.482 34.950 1.00 70.50 658 THR A O 1
ATOM 5266 N N . GLU A 1 659 ? 9.539 34.309 35.533 1.00 68.88 659 GLU A N 1
ATOM 5267 C CA . GLU A 1 659 ? 9.375 35.637 34.942 1.00 68.88 659 GLU A CA 1
ATOM 5268 C C . GLU A 1 659 ? 9.187 35.546 33.425 1.00 68.88 659 GLU A C 1
ATOM 5270 O O . GLU A 1 659 ? 8.263 36.143 32.893 1.00 68.88 659 GLU A O 1
ATOM 5275 N N . TRP A 1 660 ? 9.964 34.711 32.726 1.00 65.94 660 TRP A N 1
ATOM 5276 C CA . TRP A 1 660 ? 9.751 34.417 31.306 1.00 65.94 660 TRP A CA 1
ATOM 5277 C C . TRP A 1 660 ? 8.419 33.714 31.047 1.00 65.94 660 TRP A C 1
ATOM 5279 O O . TRP A 1 660 ? 7.814 33.937 30.011 1.00 65.94 660 TRP A O 1
ATOM 5289 N N . MET A 1 661 ? 7.932 32.847 31.935 1.00 58.62 661 MET A N 1
ATOM 5290 C CA . MET A 1 661 ? 6.625 32.197 31.786 1.00 58.62 661 MET A CA 1
ATOM 5291 C C . MET A 1 661 ? 5.479 33.183 32.009 1.00 58.62 661 MET A C 1
ATOM 5293 O O . MET A 1 661 ? 4.473 33.090 31.303 1.00 58.62 661 MET A O 1
ATOM 5297 N N . ASP A 1 662 ? 5.633 34.117 32.942 1.00 54.47 662 ASP A N 1
ATOM 5298 C CA . ASP A 1 662 ? 4.678 35.190 33.198 1.00 54.47 662 ASP A CA 1
ATOM 5299 C C . ASP A 1 662 ? 4.716 36.226 32.070 1.00 54.47 662 ASP A C 1
ATOM 5301 O O . ASP A 1 662 ? 3.656 36.570 31.552 1.00 54.47 662 ASP A O 1
ATOM 5305 N N . ASP A 1 663 ? 5.899 36.601 31.578 1.00 47.69 663 ASP A N 1
ATOM 5306 C CA . ASP A 1 663 ? 6.092 37.455 30.404 1.00 47.69 663 ASP A CA 1
ATOM 5307 C C . ASP A 1 663 ? 5.666 36.746 29.118 1.00 47.69 663 ASP A C 1
ATOM 5309 O O . ASP A 1 663 ? 5.036 37.363 28.293 1.00 47.69 663 ASP A O 1
ATOM 5313 N N . VAL A 1 664 ? 5.857 35.440 28.924 1.00 44.72 664 VAL A N 1
ATOM 5314 C CA . VAL A 1 664 ? 5.352 34.710 27.742 1.00 44.72 664 VAL A CA 1
ATOM 5315 C C . VAL A 1 664 ? 3.856 34.454 27.836 1.00 44.72 664 VAL A C 1
ATOM 5317 O O . VAL A 1 664 ? 3.190 34.453 26.809 1.00 44.72 664 VAL A O 1
ATOM 5320 N N . SER A 1 665 ? 3.285 34.259 29.021 1.00 42.38 665 SER A N 1
ATOM 5321 C CA . SER A 1 665 ? 1.830 34.217 29.209 1.00 42.38 665 SER A CA 1
ATOM 5322 C C . SER A 1 665 ? 1.216 35.603 28.965 1.00 42.38 665 SER A C 1
ATOM 5324 O O . SER A 1 665 ? 0.193 35.715 28.285 1.00 42.38 665 SER A O 1
ATOM 5326 N N . PHE A 1 666 ? 1.894 36.663 29.412 1.00 40.09 666 PHE A N 1
ATOM 5327 C CA . PHE A 1 666 ? 1.544 38.060 29.183 1.00 40.09 666 PHE A CA 1
ATOM 5328 C C . PHE A 1 666 ? 1.731 38.452 27.711 1.00 40.09 666 PHE A C 1
ATOM 5330 O O . PHE A 1 666 ? 0.758 38.865 27.110 1.00 40.09 666 PHE A O 1
ATOM 5337 N N . GLN A 1 667 ? 2.870 38.199 27.070 1.00 37.50 667 GLN A N 1
ATOM 5338 C CA . GLN A 1 667 ? 3.209 38.405 25.652 1.00 37.50 667 GLN A CA 1
ATOM 5339 C C . GLN A 1 667 ? 2.392 37.512 24.718 1.00 37.50 667 GLN A C 1
ATOM 5341 O O . GLN A 1 667 ? 1.932 37.982 23.691 1.00 37.50 667 GLN A O 1
ATOM 5346 N N . LEU A 1 668 ? 2.125 36.239 25.030 1.00 39.31 668 LEU A N 1
ATOM 5347 C CA . LEU A 1 668 ? 1.187 35.433 24.234 1.00 39.31 668 LEU A CA 1
ATOM 5348 C C . LEU A 1 668 ? -0.239 35.950 24.387 1.00 39.31 668 LEU A C 1
ATOM 5350 O O . LEU A 1 668 ? -1.010 35.804 23.447 1.00 39.31 668 LEU A O 1
ATOM 5354 N N . SER A 1 669 ? -0.598 36.570 25.513 1.00 40.69 669 SER A N 1
ATOM 5355 C CA . SER A 1 669 ? -1.868 37.287 25.628 1.00 40.69 669 SER A CA 1
ATOM 5356 C C . SER A 1 669 ? -1.826 38.646 24.916 1.00 40.69 669 SER A C 1
ATOM 5358 O O . SER A 1 669 ? -2.778 38.974 24.229 1.00 40.69 669 SER A O 1
ATOM 5360 N N . VAL A 1 670 ? -0.724 39.399 24.971 1.00 40.66 670 VAL A N 1
ATOM 5361 C CA . VAL A 1 670 ? -0.558 40.760 24.436 1.00 40.66 670 VAL A CA 1
ATOM 5362 C C . VAL A 1 670 ? -0.343 40.723 22.929 1.00 40.66 670 VAL A C 1
ATOM 5364 O O . VAL A 1 670 ? -1.114 41.345 22.223 1.00 40.66 670 VAL A O 1
ATOM 5367 N N . VAL A 1 671 ? 0.574 39.910 22.405 1.00 42.16 671 VAL A N 1
ATOM 5368 C CA . VAL A 1 671 ? 0.806 39.697 20.964 1.00 42.16 671 VAL A CA 1
ATOM 5369 C C . VAL A 1 671 ? -0.394 39.015 20.301 1.00 42.16 671 VAL A C 1
ATOM 5371 O O . VAL A 1 671 ? -0.751 39.376 19.183 1.00 42.16 671 VAL A O 1
ATOM 5374 N N . SER A 1 672 ? -1.067 38.063 20.966 1.00 45.47 672 SER A N 1
ATOM 5375 C CA . SER A 1 672 ? -2.317 37.486 20.436 1.00 45.47 672 SER A CA 1
ATOM 5376 C C . SER A 1 672 ? -3.456 38.505 20.464 1.00 45.47 672 SER A C 1
ATOM 5378 O O . SER A 1 672 ? -4.204 38.582 19.493 1.00 45.47 672 SER A O 1
ATOM 5380 N N . ASN A 1 673 ? -3.588 39.315 21.521 1.00 53.34 673 ASN A N 1
ATOM 5381 C CA . ASN A 1 673 ? -4.618 40.356 21.601 1.00 53.34 673 ASN A CA 1
ATOM 5382 C C . ASN A 1 673 ? -4.336 41.518 20.643 1.00 53.34 673 ASN A C 1
ATOM 5384 O O . ASN A 1 673 ? -5.269 42.037 20.043 1.00 53.34 673 ASN A O 1
ATOM 5388 N N . GLU A 1 674 ? -3.081 41.909 20.451 1.00 59.03 674 GLU A N 1
ATOM 5389 C CA . GLU A 1 674 ? -2.662 42.993 19.565 1.00 59.03 674 GLU A CA 1
ATOM 5390 C C . GLU A 1 674 ? -2.749 42.577 18.098 1.00 59.03 674 GLU A C 1
ATOM 5392 O O . GLU A 1 674 ? -3.345 43.297 17.303 1.00 59.03 674 GLU A O 1
ATOM 5397 N N . ALA A 1 675 ? -2.299 41.369 17.744 1.00 60.38 675 ALA A N 1
ATOM 5398 C CA . ALA A 1 675 ? -2.506 40.826 16.403 1.00 60.38 675 ALA A CA 1
ATOM 5399 C C . ALA A 1 675 ? -3.998 40.645 16.082 1.00 60.38 675 ALA A C 1
ATOM 5401 O O . ALA A 1 675 ? -4.419 40.936 14.966 1.00 60.38 675 ALA A O 1
ATOM 5402 N N . SER A 1 676 ? -4.816 40.207 17.046 1.00 70.00 676 SER A N 1
ATOM 5403 C CA . SER A 1 676 ? -6.268 40.077 16.842 1.00 70.00 676 SER A CA 1
ATOM 5404 C C . SER A 1 676 ? -6.962 41.437 16.740 1.00 70.00 676 SER A C 1
ATOM 5406 O O . SER A 1 676 ? -7.821 41.603 15.882 1.00 70.00 676 SER A O 1
ATOM 5408 N N . ARG A 1 677 ? -6.567 42.435 17.546 1.00 72.75 677 ARG A N 1
ATOM 5409 C CA . ARG A 1 677 ? -7.071 43.818 17.433 1.00 72.75 677 ARG A CA 1
ATOM 5410 C C . ARG A 1 677 ? -6.697 44.445 16.097 1.00 72.75 677 ARG A C 1
ATOM 5412 O O . ARG A 1 677 ? -7.552 45.040 15.452 1.00 72.75 677 ARG A O 1
ATOM 5419 N N . LYS A 1 678 ? -5.447 44.274 15.663 1.00 79.81 678 LYS A N 1
ATOM 5420 C CA . LYS A 1 678 ? -4.968 44.763 14.369 1.00 79.81 678 LYS A CA 1
ATOM 5421 C C . LYS A 1 678 ? -5.744 44.125 13.219 1.00 79.81 678 LYS A C 1
ATOM 5423 O O . LYS A 1 678 ? -6.246 44.835 12.361 1.00 79.81 678 LYS A O 1
ATOM 5428 N N . LEU A 1 679 ? -5.954 42.807 13.258 1.00 80.06 679 LEU A N 1
ATOM 5429 C CA . LEU A 1 679 ? -6.803 42.116 12.284 1.00 80.06 679 LEU A CA 1
ATOM 5430 C C . LEU A 1 679 ? -8.262 42.593 12.334 1.00 80.06 679 LEU A C 1
ATOM 5432 O O . LEU A 1 679 ? -8.858 42.798 11.286 1.00 80.06 679 LEU A O 1
ATOM 5436 N N . ALA A 1 680 ? -8.835 42.822 13.519 1.00 81.12 680 ALA A N 1
ATOM 5437 C CA . ALA A 1 680 ? -10.189 43.365 13.646 1.00 81.12 680 ALA A CA 1
ATOM 5438 C C . ALA A 1 680 ? -10.314 44.791 13.071 1.00 81.12 680 ALA A C 1
ATOM 5440 O O . ALA A 1 680 ? -11.388 45.170 12.607 1.00 81.12 680 ALA A O 1
ATOM 5441 N N . GLN A 1 681 ? -9.238 45.580 13.067 1.00 82.31 681 GLN A N 1
ATOM 5442 C CA . GLN A 1 681 ? -9.208 46.917 12.465 1.00 82.31 681 GLN A CA 1
ATOM 5443 C C . GLN A 1 681 ? -8.969 46.870 10.949 1.00 82.31 681 GLN A C 1
ATOM 5445 O O . GLN A 1 681 ? -9.683 47.535 10.205 1.00 82.31 681 GLN A O 1
ATOM 5450 N N . GLU A 1 682 ? -8.000 46.074 10.493 1.00 84.94 682 GLU A N 1
ATOM 5451 C CA . GLU A 1 682 ? -7.511 46.068 9.106 1.00 84.94 682 GLU A CA 1
ATOM 5452 C C . GLU A 1 682 ? -8.304 45.162 8.159 1.00 84.94 682 GLU A C 1
ATOM 5454 O O . GLU A 1 682 ? -8.289 45.397 6.953 1.00 84.94 682 GLU A O 1
ATOM 5459 N N . LYS A 1 683 ? -8.949 44.110 8.677 1.00 86.81 683 LYS A N 1
ATOM 5460 C CA . LYS A 1 683 ? -9.633 43.088 7.874 1.00 86.81 683 LYS A CA 1
ATOM 5461 C C . LYS A 1 683 ? -11.139 43.163 8.021 1.00 86.81 683 LYS A C 1
ATOM 5463 O O . LYS A 1 683 ? -11.653 43.415 9.117 1.00 86.81 683 LYS A O 1
ATOM 5468 N N . ASP A 1 684 ? -11.859 42.964 6.925 1.00 91.06 684 ASP A N 1
ATOM 5469 C CA . ASP A 1 684 ? -13.318 42.866 6.964 1.00 91.06 684 ASP A CA 1
ATOM 5470 C C . ASP A 1 684 ? -13.785 41.491 7.489 1.00 91.06 684 ASP A C 1
ATOM 5472 O O . ASP A 1 684 ? -12.989 40.595 7.779 1.00 91.06 684 ASP A O 1
ATOM 5476 N N . ILE A 1 685 ? -15.093 41.337 7.699 1.00 91.00 685 ILE A N 1
ATOM 5477 C CA . ILE A 1 685 ? -15.653 40.118 8.301 1.00 91.00 685 ILE A CA 1
ATOM 5478 C C . ILE A 1 685 ? -15.520 38.912 7.364 1.00 91.00 685 ILE A C 1
ATOM 5480 O O . ILE A 1 685 ? -15.303 37.804 7.853 1.00 91.00 685 ILE A O 1
ATOM 5484 N N . ASP A 1 686 ? -15.598 39.106 6.047 1.00 92.00 686 ASP A N 1
ATOM 5485 C CA . ASP A 1 686 ? -15.478 38.019 5.072 1.00 92.00 686 ASP A CA 1
ATOM 5486 C C . ASP A 1 686 ? -14.031 37.517 4.990 1.00 92.00 686 ASP A C 1
ATOM 5488 O O . ASP A 1 686 ? -13.788 36.311 5.081 1.00 92.00 686 ASP A O 1
ATOM 5492 N N . GLU A 1 687 ? -13.057 38.429 4.965 1.00 89.12 687 GLU A N 1
ATOM 5493 C CA . GLU A 1 687 ? -11.631 38.104 5.042 1.00 89.12 687 GLU A CA 1
ATOM 5494 C C . GLU A 1 687 ? -11.302 37.340 6.333 1.00 89.12 687 GLU A C 1
ATOM 5496 O O . GLU A 1 687 ? -10.603 36.321 6.315 1.00 89.12 687 GLU A O 1
ATOM 5501 N N . LEU A 1 688 ? -11.831 37.786 7.475 1.00 91.12 688 LEU A N 1
ATOM 5502 C CA . LEU A 1 688 ? -11.623 37.102 8.751 1.00 91.12 688 LEU A CA 1
ATOM 5503 C C . LEU A 1 688 ? -12.288 35.712 8.784 1.00 91.12 688 LEU A C 1
ATOM 5505 O O . LEU A 1 688 ? -11.717 34.769 9.343 1.00 91.12 688 LEU A O 1
ATOM 5509 N N . VAL A 1 689 ? -13.461 35.553 8.164 1.00 93.69 689 VAL A N 1
ATOM 5510 C CA . VAL A 1 689 ? -14.149 34.261 8.006 1.00 93.69 689 VAL A CA 1
ATOM 5511 C C . VAL A 1 689 ? -13.328 33.302 7.140 1.00 93.69 689 VAL A C 1
ATOM 5513 O O . VAL A 1 689 ? -13.161 32.136 7.513 1.00 93.69 689 VAL A O 1
ATOM 5516 N N . GLU A 1 690 ? -12.734 33.768 6.041 1.00 91.06 690 GLU A N 1
ATOM 5517 C CA . GLU A 1 690 ? -11.814 32.963 5.226 1.00 91.06 690 GLU A CA 1
ATOM 5518 C C . GLU A 1 690 ? -10.560 32.556 6.010 1.00 91.06 690 GLU A C 1
ATOM 5520 O O . GLU A 1 690 ? -10.100 31.408 5.934 1.00 91.06 690 GLU A O 1
ATOM 5525 N N . MET A 1 691 ? -10.033 33.458 6.841 1.00 89.44 691 MET A N 1
ATOM 5526 C CA . MET A 1 691 ? -8.862 33.196 7.681 1.00 89.44 691 MET A CA 1
ATOM 5527 C C . MET A 1 691 ? -9.094 32.091 8.720 1.00 89.44 691 MET A C 1
ATOM 5529 O O . MET A 1 691 ? -8.132 31.411 9.101 1.00 89.44 691 MET A O 1
ATOM 5533 N N . LEU A 1 692 ? -10.344 31.802 9.109 1.00 88.50 692 LEU A N 1
ATOM 5534 C CA . LEU A 1 692 ? -10.672 30.618 9.917 1.00 88.50 692 LEU A CA 1
ATOM 5535 C C . LEU A 1 692 ? -10.282 29.308 9.214 1.00 88.50 692 LEU A C 1
ATOM 5537 O O . LEU A 1 692 ? -10.057 28.297 9.881 1.00 88.50 692 LEU A O 1
ATOM 5541 N N . ALA A 1 693 ? -10.141 29.295 7.886 1.00 87.88 693 ALA A N 1
ATOM 5542 C CA . ALA A 1 693 ? -9.688 28.140 7.114 1.00 87.88 693 ALA A CA 1
ATOM 5543 C C . ALA A 1 693 ? -8.167 28.088 6.873 1.00 87.88 693 ALA A C 1
ATOM 5545 O O . ALA A 1 693 ? -7.692 27.120 6.265 1.00 87.88 693 ALA A O 1
ATOM 5546 N N . SER A 1 694 ? -7.399 29.055 7.393 1.00 84.25 694 SER A N 1
ATOM 5547 C CA . SER A 1 694 ? -5.939 29.130 7.238 1.00 84.25 694 SER A CA 1
ATOM 5548 C C . SER A 1 694 ? -5.233 27.845 7.680 1.00 84.25 694 SER A C 1
ATOM 5550 O O . SER A 1 694 ? -5.670 27.155 8.605 1.00 84.25 694 SER A O 1
ATOM 5552 N N . GLN A 1 695 ? -4.099 27.516 7.054 1.00 73.56 695 GLN A N 1
ATOM 5553 C CA . GLN A 1 695 ? -3.254 26.393 7.482 1.00 73.56 695 GLN A CA 1
ATOM 5554 C C . GLN A 1 695 ? -2.563 26.676 8.823 1.00 73.56 695 GLN A C 1
ATOM 5556 O O . GLN A 1 695 ? -2.416 25.763 9.649 1.00 73.56 695 GLN A O 1
ATOM 5561 N N . SER A 1 696 ? -2.230 27.941 9.090 1.00 68.00 696 SER A N 1
ATOM 5562 C CA . SER A 1 696 ? -1.588 28.362 10.334 1.00 68.00 696 SER A CA 1
ATOM 5563 C C . SER A 1 696 ? -2.570 28.340 11.506 1.00 68.00 696 SER A C 1
ATOM 5565 O O . SER A 1 696 ? -3.671 28.882 11.432 1.00 68.00 696 SER A O 1
ATOM 5567 N N . TRP A 1 697 ? -2.180 27.691 12.608 1.00 74.44 697 TRP A N 1
ATOM 5568 C CA . TRP A 1 697 ? -3.001 27.651 13.821 1.00 74.44 697 TRP A CA 1
ATOM 5569 C C . TRP A 1 697 ? -3.139 29.025 14.485 1.00 74.44 697 TRP A C 1
ATOM 5571 O O . TRP A 1 697 ? -4.238 29.346 14.930 1.00 74.44 697 TRP A O 1
ATOM 5581 N N . SER A 1 698 ? -2.077 29.838 14.498 1.00 69.31 698 SER A N 1
ATOM 5582 C CA . SER A 1 698 ? -2.114 31.187 15.077 1.00 69.31 698 SER A CA 1
ATOM 5583 C C . SER A 1 698 ? -3.057 32.103 14.303 1.00 69.31 698 SER A C 1
ATOM 5585 O O . SER A 1 698 ? -3.884 32.769 14.908 1.00 69.31 698 SER A O 1
ATOM 5587 N N . MET A 1 699 ? -3.021 32.053 12.968 1.00 76.44 699 MET A N 1
ATOM 5588 C CA . MET A 1 699 ? -3.903 32.861 12.118 1.00 76.44 699 MET A CA 1
ATOM 5589 C C . MET A 1 699 ? -5.378 32.522 12.325 1.00 76.44 699 MET A C 1
ATOM 5591 O O . MET A 1 699 ? -6.195 33.425 12.447 1.00 76.44 699 MET A O 1
ATOM 5595 N N . ARG A 1 700 ? -5.724 31.231 12.433 1.00 83.19 700 ARG A N 1
ATOM 5596 C CA . ARG A 1 700 ? -7.108 30.823 12.729 1.00 83.19 700 ARG A CA 1
ATOM 5597 C C . ARG A 1 700 ? -7.580 31.325 14.090 1.00 83.19 700 ARG A C 1
ATOM 5599 O O . ARG A 1 700 ? -8.737 31.703 14.227 1.00 83.19 700 ARG A O 1
ATOM 5606 N N . ARG A 1 701 ? -6.702 31.285 15.095 1.00 77.25 701 ARG A N 1
ATOM 5607 C CA . ARG A 1 701 ? -7.022 31.748 16.446 1.00 77.25 701 ARG A CA 1
ATOM 5608 C C . ARG A 1 701 ? -7.205 33.261 16.483 1.00 77.25 701 ARG A C 1
ATOM 5610 O O . ARG A 1 701 ? -8.239 33.712 16.951 1.00 77.25 701 ARG A O 1
ATOM 5617 N N . ASN A 1 702 ? -6.266 34.009 15.910 1.00 80.56 702 ASN A N 1
ATOM 5618 C CA . ASN A 1 702 ? -6.349 35.464 15.863 1.00 80.56 702 ASN A CA 1
ATOM 5619 C C . ASN A 1 702 ? -7.558 35.932 15.043 1.00 80.56 702 ASN A C 1
ATOM 5621 O O . ASN A 1 702 ? -8.210 36.893 15.421 1.00 80.56 702 ASN A O 1
ATOM 5625 N N . ALA A 1 703 ? -7.904 35.228 13.958 1.00 84.81 703 ALA A N 1
ATOM 5626 C CA . ALA A 1 703 ? -9.125 35.496 13.202 1.00 84.81 703 ALA A CA 1
ATOM 5627 C C . ALA A 1 703 ? -10.388 35.233 14.035 1.00 84.81 703 ALA A C 1
ATOM 5629 O O . ALA A 1 703 ? -11.301 36.048 14.028 1.00 84.81 703 ALA A O 1
ATOM 5630 N N . ALA A 1 704 ? -10.438 34.132 14.791 1.00 84.75 704 ALA A N 1
ATOM 5631 C CA . ALA A 1 704 ? -11.563 33.834 15.677 1.00 84.75 704 ALA A CA 1
ATOM 5632 C C . ALA A 1 704 ? -11.727 34.886 16.791 1.00 84.75 704 ALA A C 1
ATOM 5634 O O . ALA A 1 704 ? -12.845 35.330 17.054 1.00 84.75 704 ALA A O 1
ATOM 5635 N N . ASP A 1 705 ? -10.620 35.311 17.403 1.00 83.75 705 ASP A N 1
ATOM 5636 C CA . ASP A 1 705 ? -10.608 36.356 18.428 1.00 83.75 705 ASP A CA 1
ATOM 5637 C C . ASP A 1 705 ? -10.979 37.728 17.828 1.00 83.75 705 ASP A C 1
ATOM 5639 O O . ASP A 1 705 ? -11.804 38.438 18.404 1.00 83.75 705 ASP A O 1
ATOM 5643 N N . ALA A 1 706 ? -10.465 38.075 16.643 1.00 86.12 706 ALA A N 1
ATOM 5644 C CA . ALA A 1 706 ? -10.816 39.296 15.910 1.00 86.12 706 ALA A CA 1
ATOM 5645 C C . ALA A 1 706 ? -12.302 39.333 15.526 1.00 86.12 706 ALA A C 1
ATOM 5647 O O . ALA A 1 706 ? -12.976 40.336 15.753 1.00 86.12 706 ALA A O 1
ATOM 5648 N N . LEU A 1 707 ? -12.844 38.221 15.020 1.00 89.69 707 LEU A N 1
ATOM 5649 C CA . LEU A 1 707 ? -14.269 38.089 14.715 1.00 89.69 707 LEU A CA 1
ATOM 5650 C C . LEU A 1 707 ? -15.116 38.303 15.965 1.00 89.69 707 LEU A C 1
ATOM 5652 O O . LEU A 1 707 ? -16.113 39.011 15.891 1.00 89.69 707 LEU A O 1
ATOM 5656 N N . SER A 1 708 ? -14.720 37.747 17.116 1.00 84.75 708 SER A N 1
ATOM 5657 C CA . SER A 1 708 ? -15.472 37.919 18.369 1.00 84.75 708 SER A CA 1
ATOM 5658 C C . SER A 1 708 ? -15.546 39.371 18.848 1.00 84.75 708 SER A C 1
ATOM 5660 O O . SER A 1 708 ? -16.512 39.746 19.511 1.00 84.75 708 SER A O 1
ATOM 5662 N N . GLN A 1 709 ? -14.545 40.181 18.489 1.00 84.88 709 GLN A N 1
ATOM 5663 C CA . GLN A 1 709 ? -14.501 41.612 18.783 1.00 84.88 709 GLN A CA 1
ATOM 5664 C C . GLN A 1 709 ? -15.299 42.429 17.761 1.00 84.88 709 GLN A C 1
ATOM 5666 O O . GLN A 1 709 ? -15.897 43.429 18.143 1.00 84.88 709 GLN A O 1
ATOM 5671 N N . LYS A 1 710 ? -15.299 42.011 16.486 1.00 88.06 710 LYS A N 1
ATOM 5672 C CA . LYS A 1 710 ? -15.848 42.781 15.358 1.00 88.06 710 LYS A CA 1
ATOM 5673 C C . LYS A 1 710 ? -17.306 42.465 15.013 1.00 88.06 710 LYS A C 1
ATOM 5675 O O . LYS A 1 710 ? -18.000 43.347 14.533 1.00 88.06 710 LYS A O 1
ATOM 5680 N N . CYS A 1 711 ? -17.765 41.227 15.211 1.00 86.88 711 CYS A N 1
ATOM 5681 C CA . CYS A 1 711 ? -19.130 40.836 14.850 1.00 86.88 711 CYS A CA 1
ATOM 5682 C C . CYS A 1 711 ? -20.136 41.402 15.858 1.00 86.88 711 CYS A C 1
ATOM 5684 O O . CYS A 1 711 ? -20.058 41.116 17.059 1.00 86.88 711 CYS A O 1
ATOM 5686 N N . GLU A 1 712 ? -21.117 42.141 15.353 1.00 82.44 712 GLU A N 1
ATOM 5687 C CA . GLU A 1 712 ? -22.182 42.752 16.152 1.00 82.44 712 GLU A CA 1
ATOM 5688 C C . GLU A 1 712 ? -23.576 42.341 15.669 1.00 82.44 712 GLU A C 1
ATOM 5690 O O . GLU A 1 712 ? -24.504 42.264 16.482 1.00 82.44 712 GLU A O 1
ATOM 5695 N N . SER A 1 713 ? -23.727 42.002 14.384 1.00 88.12 713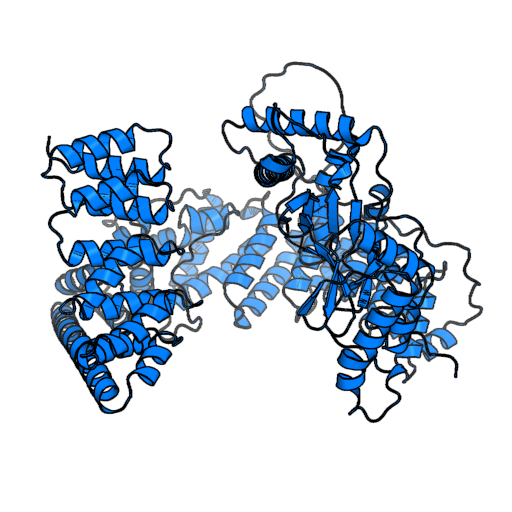 SER A N 1
ATOM 5696 C CA . SER A 1 713 ? -25.018 41.663 13.783 1.00 88.12 713 SER A CA 1
ATOM 5697 C C . SER A 1 713 ? -25.253 40.155 13.632 1.00 88.12 713 SER A C 1
ATOM 5699 O O . SER A 1 713 ? -24.339 39.331 13.561 1.00 88.12 713 SER A O 1
ATOM 5701 N N . ASN A 1 714 ? -26.531 39.781 13.541 1.00 88.38 714 ASN A N 1
ATOM 5702 C CA . ASN A 1 714 ? -26.938 38.396 13.303 1.00 88.38 714 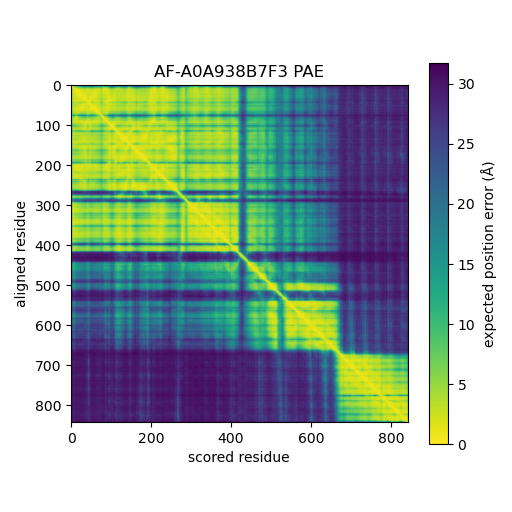ASN A CA 1
ATOM 5703 C C . ASN A 1 714 ? -26.509 37.867 11.917 1.00 88.38 714 ASN A C 1
ATOM 5705 O O . ASN A 1 714 ? -26.297 36.665 11.732 1.00 88.38 714 ASN A O 1
ATOM 5709 N N . GLU A 1 715 ? -26.378 38.756 10.933 1.00 90.12 715 GLU A N 1
ATOM 5710 C CA . GLU A 1 715 ? -25.923 38.407 9.586 1.00 90.12 715 GLU A CA 1
ATOM 5711 C C . GLU A 1 715 ? -24.449 37.974 9.600 1.00 90.12 715 GLU A C 1
ATOM 5713 O O . GLU A 1 715 ? -24.096 36.918 9.077 1.00 90.12 715 GLU A O 1
ATOM 5718 N N . GLU A 1 716 ? -23.603 38.728 10.299 1.00 91.62 716 GLU A N 1
ATOM 5719 C CA . GLU A 1 716 ? -22.168 38.455 10.446 1.00 91.62 716 GLU A CA 1
ATOM 5720 C C . GLU A 1 716 ? -21.908 37.161 11.222 1.00 91.62 716 GLU A C 1
ATOM 5722 O O . GLU A 1 716 ? -21.090 36.330 10.823 1.00 91.62 716 GLU A O 1
ATOM 5727 N N . ILE A 1 717 ? -22.666 36.936 12.298 1.00 91.94 717 ILE A N 1
ATOM 5728 C CA . ILE A 1 717 ? -22.628 35.672 13.042 1.00 91.94 717 ILE A CA 1
ATOM 5729 C C . ILE A 1 717 ? -23.066 34.512 12.135 1.00 91.94 717 ILE A C 1
ATOM 5731 O O . ILE A 1 717 ? -22.489 33.425 12.211 1.00 91.94 717 ILE A O 1
ATOM 5735 N N . GLY A 1 718 ? -24.034 34.741 11.241 1.00 91.62 718 GLY A N 1
ATOM 5736 C CA . GLY A 1 718 ? -24.449 33.795 10.201 1.00 91.62 718 GLY A CA 1
ATOM 5737 C C . GLY A 1 718 ? -23.284 33.307 9.338 1.00 91.62 718 GLY A C 1
ATOM 5738 O O . GLY A 1 718 ? -23.115 32.097 9.168 1.00 91.62 718 GLY A O 1
ATOM 5739 N N . LYS A 1 719 ? -22.407 34.218 8.904 1.00 94.12 719 LYS A N 1
ATOM 5740 C CA . LYS A 1 719 ? -21.211 33.880 8.112 1.00 94.12 719 LYS A CA 1
ATOM 5741 C C . LYS A 1 719 ? -20.261 32.941 8.863 1.00 94.12 719 LYS A C 1
ATOM 5743 O O . LYS A 1 719 ? -19.749 31.977 8.295 1.00 94.12 719 LYS A O 1
ATOM 5748 N N . VAL A 1 720 ? -20.073 33.149 10.169 1.00 94.44 720 VAL A N 1
ATOM 5749 C CA . VAL A 1 720 ? -19.257 32.256 11.017 1.00 94.44 720 VAL A CA 1
ATOM 5750 C C . VAL A 1 720 ? -19.931 30.889 11.212 1.00 94.44 720 VAL A C 1
ATOM 5752 O O . VAL A 1 720 ? -19.255 29.856 11.233 1.00 94.44 720 VAL A O 1
ATOM 5755 N N . ILE A 1 721 ? -21.264 30.851 11.317 1.00 93.88 721 ILE A N 1
ATOM 5756 C CA . ILE A 1 721 ? -22.042 29.606 11.426 1.00 93.88 721 ILE A CA 1
ATOM 5757 C C . ILE A 1 721 ? -21.865 28.733 10.178 1.00 93.88 721 ILE A C 1
ATOM 5759 O O . ILE A 1 721 ? -21.716 27.513 10.307 1.00 93.88 721 ILE A O 1
ATOM 5763 N N . ASP A 1 722 ? -21.810 29.322 8.985 1.00 92.81 722 ASP A N 1
ATOM 5764 C CA . ASP A 1 722 ? -21.628 28.572 7.737 1.00 92.81 722 ASP A CA 1
ATOM 5765 C C . ASP A 1 722 ? -20.292 27.815 7.687 1.00 92.81 722 ASP A C 1
ATOM 5767 O O . ASP A 1 722 ? -20.219 26.686 7.179 1.00 92.81 722 ASP A O 1
ATOM 5771 N N . VAL A 1 723 ? -19.246 28.342 8.335 1.00 94.31 723 VAL A N 1
ATOM 5772 C CA . VAL A 1 723 ? -17.934 27.679 8.446 1.00 94.31 723 VAL A CA 1
ATOM 5773 C C . VAL A 1 723 ? -18.018 26.348 9.204 1.00 94.31 723 VAL A C 1
ATOM 5775 O O . VAL A 1 723 ? -17.200 25.451 8.974 1.00 94.31 723 VAL A O 1
ATOM 5778 N N . LEU A 1 724 ? -19.044 26.119 10.032 1.00 91.31 724 LEU A N 1
ATOM 5779 C CA . LEU A 1 724 ? -19.275 24.819 10.681 1.00 91.31 724 LEU A CA 1
ATOM 5780 C C . LEU A 1 724 ? -19.533 23.680 9.680 1.00 91.31 724 LEU A C 1
ATOM 5782 O O . LEU A 1 724 ? -19.400 22.505 10.037 1.00 91.31 724 LEU A O 1
ATOM 5786 N N . ARG A 1 725 ? -19.858 23.998 8.422 1.00 87.44 725 ARG A N 1
ATOM 5787 C CA . ARG A 1 725 ? -20.043 23.035 7.321 1.00 87.44 725 ARG A CA 1
ATOM 5788 C C . ARG A 1 725 ? -18.803 22.882 6.438 1.00 87.44 725 ARG A C 1
ATOM 5790 O O . ARG A 1 725 ? -18.788 22.033 5.548 1.00 87.44 725 ARG A O 1
ATOM 5797 N N . HIS A 1 726 ? -17.742 23.640 6.705 1.00 90.44 726 HIS A N 1
ATOM 5798 C CA . HIS A 1 726 ? -16.535 23.657 5.887 1.00 90.44 726 HIS A CA 1
ATOM 5799 C C . HIS A 1 726 ? -15.821 22.292 5.858 1.00 90.44 726 HIS A C 1
ATOM 5801 O O . HIS A 1 726 ? -15.768 21.583 6.865 1.00 90.44 726 HIS A O 1
ATOM 5807 N N . LYS A 1 727 ? -15.207 21.921 4.721 1.00 85.12 727 LYS A N 1
ATOM 5808 C CA . LYS A 1 727 ? -14.519 20.622 4.528 1.00 85.12 727 LYS A CA 1
ATOM 5809 C C . LYS A 1 727 ? -13.344 20.401 5.491 1.00 85.12 727 LYS A C 1
ATOM 5811 O O . LYS A 1 727 ? -13.141 19.294 5.995 1.00 85.12 727 LYS A O 1
ATOM 5816 N N . ASN A 1 728 ? -12.601 21.465 5.803 1.00 82.94 728 ASN A N 1
ATOM 5817 C CA . ASN A 1 728 ? -11.467 21.434 6.730 1.00 82.94 728 ASN A CA 1
ATOM 5818 C C . ASN A 1 728 ? -11.953 21.398 8.187 1.00 82.94 728 ASN A C 1
ATOM 5820 O O . ASN A 1 728 ? -12.566 22.353 8.659 1.00 82.94 728 ASN A O 1
ATOM 5824 N N . TYR A 1 729 ? -11.623 20.332 8.921 1.00 83.56 729 TYR A N 1
ATOM 5825 C CA . TYR A 1 729 ? -12.031 20.185 10.322 1.00 83.56 729 TYR A CA 1
ATOM 5826 C C . TYR A 1 729 ? -11.457 21.269 11.243 1.00 83.56 729 TYR A C 1
ATOM 5828 O O . TYR A 1 729 ? -12.114 21.629 12.215 1.00 83.56 729 TYR A O 1
ATOM 5836 N N . LYS A 1 730 ? -10.269 21.803 10.927 1.00 85.31 730 LYS A N 1
ATOM 5837 C CA . LYS A 1 730 ? -9.627 22.870 11.708 1.00 85.31 730 LYS A CA 1
ATOM 5838 C C . LYS A 1 730 ? -10.385 24.194 11.592 1.00 85.31 730 LYS A C 1
ATOM 5840 O O . LYS A 1 730 ? -10.404 24.960 12.546 1.00 85.31 730 LYS A O 1
ATOM 5845 N N . ALA A 1 731 ? -11.023 24.431 10.445 1.00 88.94 731 ALA A N 1
ATOM 5846 C CA . ALA A 1 731 ? -11.866 25.604 10.233 1.00 88.94 731 ALA A CA 1
ATOM 5847 C C . ALA A 1 731 ? -13.145 25.519 11.067 1.00 88.94 731 ALA A C 1
ATOM 5849 O O . ALA A 1 731 ? -13.509 26.470 11.746 1.00 88.94 731 ALA A O 1
ATOM 5850 N N . ARG A 1 732 ? -13.770 24.334 11.103 1.00 91.06 732 ARG A N 1
ATOM 5851 C CA . ARG A 1 732 ? -14.956 24.087 11.937 1.00 91.06 732 ARG A CA 1
ATOM 5852 C C . ARG A 1 732 ? -14.666 24.280 13.428 1.00 91.06 732 ARG A C 1
ATOM 5854 O O . ARG A 1 732 ? -15.498 24.814 14.150 1.00 91.06 732 ARG A O 1
ATOM 5861 N N . GLU A 1 733 ? -13.493 23.839 13.884 1.00 85.31 733 GLU A N 1
ATOM 5862 C CA . GLU A 1 733 ? -13.031 24.042 15.264 1.00 85.31 733 GLU A CA 1
ATOM 5863 C C . GLU A 1 733 ? -12.821 25.531 15.580 1.00 85.31 733 GLU A C 1
ATOM 5865 O O . GLU A 1 733 ? -13.300 26.006 16.606 1.00 85.31 733 GLU A O 1
ATOM 5870 N N . ALA A 1 734 ? -12.160 26.274 14.686 1.00 86.56 734 ALA A N 1
ATOM 5871 C CA . ALA A 1 734 ? -11.935 27.709 14.852 1.00 86.56 734 ALA A CA 1
ATOM 5872 C C . ALA A 1 734 ? -13.250 28.510 14.853 1.00 86.56 734 ALA A C 1
ATOM 5874 O O . ALA A 1 734 ? -13.432 29.384 15.695 1.00 86.56 734 ALA A O 1
ATOM 5875 N N . ALA A 1 735 ? -14.199 28.157 13.983 1.00 91.88 735 ALA A N 1
ATOM 5876 C CA . ALA A 1 735 ? -15.528 28.764 13.951 1.00 91.88 735 ALA A CA 1
ATOM 5877 C C . ALA A 1 735 ? -16.321 28.505 15.240 1.00 91.88 735 ALA A C 1
ATOM 5879 O O . ALA A 1 735 ? -16.904 29.427 15.801 1.00 91.88 735 ALA A O 1
ATOM 5880 N N . LEU A 1 736 ? -16.291 27.276 15.772 1.00 91.50 736 LEU A N 1
ATOM 5881 C CA . LEU A 1 736 ? -16.886 26.982 17.081 1.00 91.50 736 LEU A CA 1
ATOM 5882 C C . LEU A 1 736 ? -16.255 27.813 18.200 1.00 91.50 736 LEU A C 1
ATOM 5884 O O . LEU A 1 736 ? -16.966 28.272 19.090 1.00 91.50 736 LEU A O 1
ATOM 5888 N N . PHE A 1 737 ? -14.934 28.000 18.164 1.00 86.38 737 PHE A N 1
ATOM 5889 C CA . PHE A 1 737 ? -14.231 28.827 19.140 1.00 86.38 737 PHE A CA 1
ATOM 5890 C C . PHE A 1 737 ? -14.665 30.298 19.056 1.00 86.38 737 PHE A C 1
ATOM 5892 O O . PHE A 1 737 ? -15.007 30.870 20.088 1.00 86.38 737 PHE A O 1
ATOM 5899 N N . ALA A 1 738 ? -14.748 30.863 17.846 1.00 89.88 738 ALA A N 1
ATOM 5900 C CA . ALA A 1 738 ? -15.254 32.217 17.609 1.00 89.88 738 ALA A CA 1
ATOM 5901 C C . ALA A 1 738 ? -16.690 32.386 18.137 1.00 89.88 738 ALA A C 1
ATOM 5903 O O . ALA A 1 738 ? -16.956 33.283 18.931 1.00 89.88 738 ALA A O 1
ATOM 5904 N N . LEU A 1 739 ? -17.598 31.464 17.792 1.00 91.38 739 LEU A N 1
ATOM 5905 C CA . LEU A 1 739 ? -18.983 31.474 18.284 1.00 91.38 739 LEU A CA 1
ATOM 5906 C C . LEU A 1 739 ? -19.057 31.362 19.813 1.00 91.38 739 LEU A C 1
ATOM 5908 O O . LEU A 1 739 ? -19.903 31.992 20.443 1.00 91.38 739 LEU A O 1
ATOM 5912 N N . GLY A 1 740 ? -18.165 30.574 20.418 1.00 86.44 740 GLY A N 1
ATOM 5913 C CA . GLY A 1 740 ? -18.040 30.464 21.869 1.00 86.44 740 GLY A CA 1
ATOM 5914 C C . GLY A 1 740 ? -17.618 31.776 22.528 1.00 86.44 740 GLY A C 1
ATOM 5915 O O . GLY A 1 740 ? -18.163 32.124 23.570 1.00 86.44 740 GLY A O 1
ATOM 5916 N N . ALA A 1 741 ? -16.691 32.516 21.917 1.00 84.94 741 ALA A N 1
ATOM 5917 C CA . ALA A 1 741 ? -16.299 33.853 22.368 1.00 84.94 741 ALA A CA 1
ATOM 5918 C C . ALA A 1 741 ? -17.415 34.896 22.147 1.00 84.94 741 ALA A C 1
ATOM 5920 O O . ALA A 1 741 ? -17.550 35.839 22.920 1.00 84.94 741 ALA A O 1
ATOM 5921 N N . MET A 1 742 ? -18.284 34.680 21.155 1.00 87.94 742 MET A N 1
ATOM 5922 C CA . MET A 1 742 ? -19.478 35.488 20.868 1.00 87.94 742 MET A CA 1
ATOM 5923 C C . MET A 1 742 ? -20.708 35.094 21.702 1.00 87.94 742 MET A C 1
ATOM 5925 O O . MET A 1 742 ? -21.831 35.464 21.358 1.00 87.94 742 MET A O 1
ATOM 5929 N N . SER A 1 743 ? -20.555 34.356 22.805 1.00 82.81 743 SER A N 1
ATOM 5930 C CA . SER A 1 743 ? -21.686 33.797 23.567 1.00 82.81 743 SER A CA 1
ATOM 5931 C C . SER A 1 743 ? -22.665 34.832 24.136 1.00 82.81 743 SER A C 1
ATOM 5933 O O . SER A 1 743 ? -23.769 34.464 24.539 1.00 82.81 743 SER A O 1
ATOM 5935 N N . ARG A 1 744 ? -22.298 36.123 24.153 1.00 83.62 744 ARG A N 1
ATOM 5936 C CA . ARG A 1 744 ? -23.218 37.235 24.450 1.00 83.62 744 ARG A CA 1
ATOM 5937 C C . ARG A 1 744 ? -24.389 37.309 23.455 1.00 83.62 744 ARG A C 1
ATOM 5939 O O . ARG A 1 744 ? -25.498 37.666 23.841 1.00 83.62 744 ARG A O 1
ATOM 5946 N N . HIS A 1 745 ? -24.181 36.895 22.204 1.00 88.00 745 HIS A N 1
ATOM 5947 C CA . HIS A 1 745 ? -25.202 36.903 21.159 1.00 88.00 745 HIS A CA 1
ATOM 5948 C C . HIS A 1 745 ? -26.075 35.640 21.220 1.00 88.00 745 HIS A C 1
ATOM 5950 O O . HIS A 1 745 ? -25.584 34.510 21.299 1.00 88.00 745 HIS A O 1
ATOM 5956 N N . ALA A 1 746 ? -27.399 35.815 21.161 1.00 88.19 746 ALA A N 1
ATOM 5957 C CA . ALA A 1 746 ? -28.355 34.706 21.242 1.00 88.19 746 ALA A CA 1
ATOM 5958 C C . ALA A 1 746 ? -28.198 33.702 20.083 1.00 88.19 746 ALA A C 1
ATOM 5960 O O . ALA A 1 746 ? -28.237 32.492 20.308 1.00 88.19 746 ALA A O 1
ATOM 5961 N N . GLN A 1 747 ? -27.940 34.186 18.865 1.00 92.19 747 GLN A N 1
ATOM 5962 C CA . GLN A 1 747 ? -27.741 33.336 17.688 1.00 92.19 747 GLN A CA 1
ATOM 5963 C C . GLN A 1 747 ? -26.481 32.466 17.791 1.00 92.19 747 GLN A C 1
ATOM 5965 O O . GLN A 1 747 ? -26.516 31.299 17.406 1.00 92.19 747 GLN A O 1
ATOM 5970 N N . ALA A 1 748 ? -25.393 32.981 18.373 1.00 90.06 748 ALA A N 1
ATOM 5971 C CA . ALA A 1 748 ? -24.178 32.200 18.604 1.00 90.06 748 ALA A CA 1
ATOM 5972 C C . ALA A 1 748 ? -24.433 31.051 19.596 1.00 90.06 748 ALA A C 1
ATOM 5974 O O . ALA A 1 748 ? -24.051 29.907 19.340 1.00 90.06 748 ALA A O 1
ATOM 5975 N N . ARG A 1 749 ? -25.172 31.316 20.685 1.00 90.25 749 ARG A N 1
ATOM 5976 C CA . ARG A 1 749 ? -25.604 30.275 21.638 1.00 90.25 749 ARG A CA 1
ATOM 5977 C C . ARG A 1 749 ? -26.502 29.224 20.980 1.00 90.25 749 ARG A C 1
ATOM 5979 O O . ARG A 1 749 ? -26.272 28.029 21.169 1.00 90.25 749 ARG A O 1
ATOM 5986 N N . ALA A 1 750 ? -27.469 29.650 20.166 1.00 89.69 750 ALA A N 1
ATOM 5987 C CA . ALA A 1 750 ? -28.342 28.748 19.414 1.00 89.69 750 ALA A CA 1
ATOM 5988 C C . ALA A 1 750 ? -27.553 27.878 18.419 1.00 89.69 750 ALA A C 1
ATOM 5990 O O . ALA A 1 750 ? -27.799 26.676 18.313 1.00 89.69 750 ALA A O 1
ATOM 5991 N N . ALA A 1 751 ? -26.554 28.448 17.742 1.00 91.50 751 ALA A N 1
ATOM 5992 C CA . ALA A 1 751 ? -25.686 27.715 16.828 1.00 91.50 751 ALA A CA 1
ATOM 5993 C C . ALA A 1 751 ? -24.824 26.668 17.545 1.00 91.50 751 ALA A C 1
ATOM 5995 O O . ALA A 1 751 ? -24.706 25.544 17.058 1.00 91.50 751 ALA A O 1
ATOM 5996 N N . ILE A 1 752 ? -24.267 26.989 18.718 1.00 92.19 752 ILE A N 1
ATOM 5997 C CA . ILE A 1 752 ? -23.515 26.029 19.545 1.00 92.19 752 ILE A CA 1
ATOM 5998 C C . ILE A 1 752 ? -24.425 24.877 19.992 1.00 92.19 752 ILE A C 1
ATOM 6000 O O . ILE A 1 752 ? -24.028 23.714 19.896 1.00 92.19 752 ILE A O 1
ATOM 6004 N N . ALA A 1 753 ? -25.654 25.176 20.426 1.00 90.75 753 ALA A N 1
ATOM 6005 C CA . ALA A 1 753 ? -26.639 24.158 20.789 1.00 90.75 753 ALA A CA 1
ATOM 6006 C C . ALA A 1 753 ? -27.009 23.269 19.586 1.00 90.75 753 ALA A C 1
ATOM 6008 O O . ALA A 1 753 ? -26.976 22.042 19.682 1.00 90.75 753 ALA A O 1
ATOM 6009 N N . GLY A 1 754 ? -27.263 23.864 18.416 1.00 89.75 754 GLY A N 1
ATOM 6010 C CA . GLY A 1 754 ? -27.511 23.127 17.172 1.00 89.75 754 GLY A CA 1
ATOM 6011 C C . GLY A 1 754 ? -26.317 22.272 16.732 1.00 89.75 754 GLY A C 1
ATOM 6012 O O . GLY A 1 754 ? -26.488 21.149 16.249 1.00 89.75 754 GLY A O 1
ATOM 6013 N N . ALA A 1 755 ? -25.090 22.744 16.971 1.00 92.62 755 ALA A N 1
ATOM 6014 C CA . ALA A 1 755 ? -23.856 22.037 16.638 1.00 92.62 755 ALA A CA 1
ATOM 6015 C C . ALA A 1 755 ? -23.651 20.745 17.449 1.00 92.62 755 ALA A C 1
ATOM 6017 O O . ALA A 1 755 ? -22.901 19.866 17.010 1.00 92.62 755 ALA A O 1
ATOM 6018 N N . LEU A 1 756 ? -24.379 20.552 18.557 1.00 91.44 756 LEU A N 1
ATOM 6019 C CA . LEU A 1 756 ? -24.465 19.258 19.246 1.00 91.44 756 LEU A CA 1
ATOM 6020 C C . LEU A 1 756 ? -25.034 18.157 18.342 1.00 91.44 756 LEU A C 1
ATOM 6022 O O . LEU A 1 756 ? -24.759 16.985 18.587 1.00 91.44 756 LEU A O 1
ATOM 6026 N N . ASN A 1 757 ? -25.768 18.503 17.281 1.00 89.88 757 ASN A N 1
ATOM 6027 C CA . ASN A 1 757 ? -26.351 17.577 16.303 1.00 89.88 757 ASN A CA 1
ATOM 6028 C C . ASN A 1 757 ? -25.702 17.673 14.912 1.00 89.88 757 ASN A C 1
ATOM 6030 O O . ASN A 1 757 ? -26.217 17.116 13.945 1.00 89.88 757 ASN A O 1
ATOM 6034 N N . ALA A 1 758 ? -24.552 18.343 14.792 1.00 89.62 758 ALA A N 1
ATOM 6035 C CA . ALA A 1 758 ? -23.844 18.480 13.521 1.00 89.62 758 ALA A CA 1
ATOM 6036 C C . ALA A 1 758 ? -23.467 17.109 12.913 1.00 89.62 758 ALA A C 1
ATOM 6038 O O . ALA A 1 758 ? -23.173 16.174 13.662 1.00 89.62 758 ALA A O 1
ATOM 6039 N N . PRO A 1 759 ? -23.370 16.968 11.575 1.00 83.50 759 PRO A N 1
ATOM 6040 C CA . PRO A 1 759 ? -23.045 15.691 10.923 1.00 83.50 759 PRO A CA 1
ATOM 6041 C C . PRO A 1 759 ? -21.659 15.155 11.323 1.00 83.50 759 PRO A C 1
ATOM 6043 O O . PRO A 1 759 ? -21.458 13.948 11.491 1.00 83.50 759 PRO A O 1
ATOM 6046 N N . TYR A 1 760 ? -20.703 16.053 11.568 1.00 86.19 760 TYR A N 1
ATOM 6047 C CA . TYR A 1 760 ? -19.329 15.706 11.923 1.00 86.19 760 TYR A CA 1
ATOM 6048 C C . TYR A 1 760 ? -19.144 15.538 13.434 1.00 86.19 760 TYR A C 1
ATOM 6050 O O . TYR A 1 760 ? -19.417 16.445 14.218 1.00 86.19 760 TYR A O 1
ATOM 6058 N N . TRP A 1 761 ? -18.582 14.403 13.854 1.00 89.69 761 TRP A N 1
ATOM 6059 C CA . TRP A 1 761 ? -18.393 14.098 15.277 1.00 89.69 761 TRP A CA 1
ATOM 6060 C C . TRP A 1 761 ? -17.408 15.038 15.986 1.00 89.69 761 TRP A C 1
ATOM 6062 O O . TRP A 1 761 ? -17.535 15.242 17.191 1.00 89.69 761 TRP A O 1
ATOM 6072 N N . GLN A 1 762 ? -16.432 15.610 15.270 1.00 88.56 762 GLN A N 1
ATOM 6073 C CA . GLN A 1 762 ? -15.496 16.591 15.831 1.00 88.56 762 GLN A CA 1
ATOM 6074 C C . GLN A 1 762 ? -16.241 17.854 16.273 1.00 88.56 762 GLN A C 1
ATOM 6076 O O . GLN A 1 762 ? -16.038 18.317 17.388 1.00 88.56 762 GLN A O 1
ATOM 6081 N N . VAL A 1 763 ? -17.165 18.332 15.431 1.00 89.38 763 VAL A N 1
ATOM 6082 C CA . VAL A 1 763 ? -18.000 19.507 15.710 1.00 89.38 763 VAL A CA 1
ATOM 6083 C C . VAL A 1 763 ? -18.886 19.234 16.917 1.00 89.38 763 VAL A C 1
ATOM 6085 O O . VAL A 1 763 ? -18.866 20.014 17.857 1.00 89.38 763 VAL A O 1
ATOM 6088 N N . ARG A 1 764 ? -19.559 18.076 16.967 1.00 93.62 764 ARG A N 1
ATOM 6089 C CA . ARG A 1 764 ? -20.371 17.691 18.136 1.00 93.62 764 ARG A CA 1
ATOM 6090 C C . ARG A 1 764 ? -19.556 17.640 19.429 1.00 93.62 764 ARG A C 1
ATOM 6092 O O . ARG A 1 764 ? -20.006 18.116 20.464 1.00 93.62 764 ARG A O 1
ATOM 6099 N N . ARG A 1 765 ? -18.345 17.070 19.380 1.00 92.69 765 ARG A N 1
ATOM 6100 C CA . ARG A 1 765 ? -17.436 16.980 20.536 1.00 92.69 765 ARG A CA 1
ATOM 6101 C C . ARG A 1 765 ? -17.015 18.363 21.034 1.00 92.69 765 ARG A C 1
ATOM 6103 O O . ARG A 1 765 ? -16.946 18.571 22.242 1.00 92.69 765 ARG A O 1
ATOM 6110 N N . ASP A 1 766 ? -16.658 19.260 20.125 1.00 87.06 766 ASP A N 1
ATOM 6111 C CA . ASP A 1 766 ? -16.136 20.578 20.487 1.00 87.06 766 ASP A CA 1
ATOM 6112 C C . ASP A 1 766 ? -17.267 21.523 20.903 1.00 87.06 766 ASP A C 1
ATOM 6114 O O . ASP A 1 766 ? -17.144 22.185 21.932 1.00 87.06 766 ASP A O 1
ATOM 6118 N N . ALA A 1 767 ? -18.413 21.460 20.220 1.00 90.38 767 ALA A N 1
ATOM 6119 C CA . ALA A 1 767 ? -19.649 22.117 20.628 1.00 90.38 767 ALA A CA 1
ATOM 6120 C C . ALA A 1 767 ? -20.069 21.687 22.036 1.00 90.38 767 ALA A C 1
ATOM 6122 O O . ALA A 1 767 ? -20.353 22.549 22.853 1.00 90.38 767 ALA A O 1
ATOM 6123 N N . LEU A 1 768 ? -20.010 20.390 22.366 1.00 92.00 768 LEU A N 1
ATOM 6124 C CA . LEU A 1 768 ? -20.313 19.894 23.714 1.00 92.00 768 LEU A CA 1
ATOM 6125 C C . LEU A 1 768 ? -19.450 20.562 24.790 1.00 92.00 768 LEU A C 1
ATOM 6127 O O . LEU A 1 768 ? -19.963 21.005 25.810 1.00 92.00 768 LEU A O 1
ATOM 6131 N N . LYS A 1 769 ? -18.138 20.672 24.564 1.00 87.50 769 LYS A N 1
ATOM 6132 C CA . LYS A 1 769 ? -17.233 21.307 25.535 1.00 87.50 769 LYS A CA 1
ATOM 6133 C C . LYS A 1 769 ? -17.524 22.792 25.722 1.00 87.50 769 LYS A C 1
ATOM 6135 O O . LYS A 1 769 ? -17.386 23.295 26.833 1.00 87.50 769 LYS A O 1
ATOM 6140 N N . ILE A 1 770 ? -17.852 23.490 24.635 1.00 86.38 770 ILE A N 1
ATOM 6141 C CA . ILE A 1 770 ? -18.153 24.924 24.663 1.00 86.38 770 ILE A CA 1
ATOM 6142 C C . ILE A 1 770 ? -19.515 25.145 25.318 1.00 86.38 770 ILE A C 1
ATOM 6144 O O . ILE A 1 770 ? -19.601 25.922 26.260 1.00 86.38 770 ILE A O 1
ATOM 6148 N N . TYR A 1 771 ? -20.535 24.397 24.896 1.00 88.81 771 TYR A N 1
ATOM 6149 C CA . TYR A 1 771 ? -21.880 24.416 25.461 1.00 88.81 771 TYR A CA 1
ATOM 6150 C C . TYR A 1 771 ? -21.843 24.243 26.983 1.00 88.81 771 TYR A C 1
ATOM 6152 O O . TYR A 1 771 ? -22.362 25.089 27.694 1.00 88.81 771 TYR A O 1
ATOM 6160 N N . LEU A 1 772 ? -21.134 23.231 27.496 1.00 87.06 772 LEU A N 1
ATOM 6161 C CA . LEU A 1 772 ? -21.007 23.006 28.942 1.00 87.06 772 LEU A CA 1
ATOM 6162 C C . LEU A 1 772 ? -20.213 24.103 29.661 1.00 87.06 772 LEU A C 1
ATOM 6164 O O . LEU A 1 772 ? -20.531 24.434 30.793 1.00 87.06 772 LEU A O 1
ATOM 6168 N N . ARG A 1 773 ? -19.186 24.687 29.026 1.00 84.06 773 ARG A N 1
ATOM 6169 C CA . ARG A 1 773 ? -18.422 25.801 29.617 1.00 84.06 773 ARG A CA 1
ATOM 6170 C C . ARG A 1 773 ? -19.284 27.050 29.797 1.00 84.06 773 ARG A C 1
ATOM 6172 O O . ARG A 1 773 ? -19.071 27.787 30.751 1.00 84.06 773 ARG A O 1
ATOM 6179 N N . LEU A 1 774 ? -20.238 27.270 28.895 1.00 81.00 774 LEU A N 1
ATOM 6180 C CA . LEU A 1 774 ? -21.199 28.369 28.977 1.00 81.00 774 LEU A CA 1
ATOM 6181 C C . LEU A 1 774 ? -22.292 28.128 30.046 1.00 81.00 774 LEU A C 1
ATOM 6183 O O . LEU A 1 774 ? -23.188 28.954 30.171 1.00 81.00 774 LEU A O 1
ATOM 6187 N N . ASN A 1 775 ? -22.188 27.035 30.820 1.00 66.56 775 ASN A N 1
ATOM 6188 C CA . ASN A 1 775 ? -23.016 26.646 31.970 1.00 66.56 775 ASN A CA 1
ATOM 6189 C C . ASN A 1 775 ? -24.536 26.824 31.780 1.00 66.56 775 ASN A C 1
ATOM 6191 O O . ASN A 1 775 ? -25.172 27.585 32.511 1.00 66.56 775 ASN A O 1
ATOM 6195 N N . PRO A 1 776 ? -25.150 26.091 30.836 1.00 66.56 776 PRO A N 1
ATOM 6196 C CA . PRO A 1 776 ? -26.592 25.937 30.812 1.00 66.56 776 PRO A CA 1
ATOM 6197 C C . PRO A 1 776 ? -27.044 25.113 32.032 1.00 66.56 776 PRO A C 1
ATOM 6199 O O . PRO A 1 776 ? -26.359 24.149 32.393 1.00 66.56 776 PRO A O 1
ATOM 6202 N N . PRO A 1 777 ? -28.190 25.452 32.648 1.00 72.69 777 PRO A N 1
ATOM 6203 C CA . PRO A 1 777 ? -28.752 24.700 33.774 1.00 72.69 777 PRO A CA 1
ATOM 6204 C C . PRO A 1 777 ? -28.980 23.208 33.455 1.00 72.69 777 PRO A C 1
ATOM 6206 O O . PRO A 1 777 ? -28.847 22.371 34.340 1.00 72.69 777 PRO A O 1
ATOM 6209 N N . ASP A 1 778 ? -29.174 22.855 32.180 1.00 83.00 778 ASP A N 1
ATOM 6210 C CA . ASP A 1 778 ? -29.520 21.496 31.729 1.00 83.00 778 ASP A CA 1
ATOM 6211 C C . ASP A 1 778 ? -28.287 20.630 31.368 1.00 83.00 778 ASP A C 1
ATOM 6213 O O . ASP A 1 778 ? -28.359 19.682 30.579 1.00 83.00 778 ASP A O 1
ATOM 6217 N N . ALA A 1 779 ? -27.102 20.971 31.890 1.00 86.31 779 ALA A N 1
ATOM 6218 C CA . ALA A 1 779 ? -25.836 20.326 31.530 1.00 86.31 779 ALA A CA 1
ATOM 6219 C C . ALA A 1 779 ? -25.844 18.796 31.728 1.00 86.31 779 ALA A C 1
ATOM 6221 O O . ALA A 1 779 ? -25.322 18.062 30.883 1.00 86.31 779 ALA A O 1
ATOM 6222 N N . ILE A 1 780 ? -26.443 18.309 32.820 1.00 90.38 780 ILE A N 1
ATOM 6223 C CA . ILE A 1 780 ? -26.534 16.874 33.137 1.00 90.38 780 ILE A CA 1
ATOM 6224 C C . ILE A 1 780 ? -27.441 16.154 32.132 1.00 90.38 780 ILE A C 1
ATOM 6226 O O . ILE A 1 780 ? -27.039 15.127 31.577 1.00 90.38 780 ILE A O 1
ATOM 6230 N N . ASP A 1 781 ? -28.598 16.731 31.806 1.00 89.81 781 ASP A N 1
ATOM 6231 C CA . ASP A 1 781 ? -29.547 16.157 30.846 1.00 89.81 781 ASP A CA 1
ATOM 6232 C C . ASP A 1 781 ? -28.947 16.053 29.445 1.00 89.81 781 ASP A C 1
ATOM 6234 O O . ASP A 1 781 ? -29.040 15.012 28.786 1.00 89.81 781 ASP A O 1
ATOM 6238 N N . VAL A 1 782 ? -28.238 17.095 29.003 1.00 90.38 782 VAL A N 1
ATOM 6239 C CA . VAL A 1 782 ? -27.529 17.084 27.717 1.00 90.38 782 VAL A CA 1
ATOM 6240 C C . VAL A 1 782 ? -26.447 16.004 27.693 1.00 90.38 782 VAL A C 1
ATOM 6242 O O . VAL A 1 782 ? -26.313 15.277 26.701 1.00 90.38 782 VAL A O 1
ATOM 6245 N N . LEU A 1 783 ? -25.691 15.843 28.781 1.00 93.75 783 LEU A N 1
ATOM 6246 C CA . LEU A 1 783 ? -24.689 14.784 28.901 1.00 93.75 783 LEU A CA 1
ATOM 6247 C C . LEU A 1 783 ? -25.328 13.394 28.834 1.00 93.75 783 LEU A C 1
ATOM 6249 O O . LEU A 1 783 ? -24.849 12.538 28.081 1.00 93.75 783 LEU A O 1
ATOM 6253 N N . PHE A 1 784 ? -26.422 13.167 29.559 1.00 94.06 784 PHE A N 1
ATOM 6254 C CA . PHE A 1 784 ? -27.149 11.897 29.546 1.00 94.06 784 PHE A CA 1
ATOM 6255 C C . PHE A 1 784 ? -27.724 11.590 28.166 1.00 94.06 784 PHE A C 1
ATOM 6257 O O . PHE A 1 784 ? -27.519 10.486 27.649 1.00 94.06 784 PHE A O 1
ATOM 6264 N N . HIS A 1 785 ? -28.350 12.574 27.525 1.00 90.88 785 HIS A N 1
ATOM 6265 C CA . HIS A 1 785 ? -28.886 12.452 26.175 1.00 90.88 785 HIS A CA 1
ATOM 6266 C C . HIS A 1 785 ? -27.795 12.068 25.161 1.00 90.88 785 HIS A C 1
ATOM 6268 O O . HIS A 1 785 ? -27.966 11.131 24.374 1.00 90.88 785 HIS A O 1
ATOM 6274 N N . ILE A 1 786 ? -26.629 12.723 25.208 1.00 92.50 786 ILE A N 1
ATOM 6275 C CA . ILE A 1 786 ? -25.495 12.431 24.312 1.00 92.50 786 ILE A CA 1
ATOM 6276 C C . ILE A 1 786 ? -24.925 11.028 24.541 1.00 92.50 786 ILE A C 1
ATOM 6278 O O . ILE A 1 786 ? -24.513 10.354 23.591 1.00 92.50 786 ILE A O 1
ATOM 6282 N N . ILE A 1 787 ? -24.890 10.569 25.790 1.00 92.19 787 ILE A N 1
ATOM 6283 C CA . ILE A 1 787 ? -24.415 9.225 26.131 1.00 92.19 787 ILE A CA 1
ATOM 6284 C C . ILE A 1 787 ? -25.366 8.156 25.581 1.00 92.19 787 ILE A C 1
ATOM 6286 O O . ILE A 1 787 ? -24.898 7.137 25.059 1.00 92.19 787 ILE A O 1
ATOM 6290 N N . GLN A 1 788 ? -26.676 8.393 25.661 1.00 86.06 788 GLN A N 1
ATOM 6291 C CA . GLN A 1 788 ? -27.709 7.434 25.264 1.00 86.06 788 GLN A CA 1
ATOM 6292 C C . GLN A 1 788 ? -27.925 7.363 23.752 1.00 86.06 788 GLN A C 1
ATOM 6294 O O . GLN A 1 788 ? -28.009 6.272 23.189 1.00 86.06 788 GLN A O 1
ATOM 6299 N N . ARG A 1 789 ? -27.925 8.497 23.048 1.00 87.62 789 ARG A N 1
ATOM 6300 C CA . ARG A 1 789 ? -28.185 8.518 21.600 1.00 87.62 789 ARG A CA 1
ATOM 6301 C C . ARG A 1 789 ? -27.122 7.768 20.786 1.00 87.62 789 ARG A C 1
ATOM 6303 O O . ARG A 1 789 ? -25.981 7.577 21.219 1.00 87.62 789 ARG A O 1
ATOM 6310 N N . ARG A 1 790 ? -27.456 7.358 19.559 1.00 83.31 790 ARG A N 1
ATOM 6311 C CA . ARG A 1 790 ? -26.503 6.726 18.629 1.00 83.31 790 ARG A CA 1
ATOM 6312 C C . ARG A 1 790 ? -25.496 7.764 18.114 1.00 83.31 790 ARG A C 1
ATOM 6314 O O . ARG A 1 790 ? -25.735 8.438 17.122 1.00 83.31 790 ARG A O 1
ATOM 6321 N N . ASP A 1 791 ? -24.361 7.881 18.798 1.00 86.88 791 ASP A N 1
ATOM 6322 C CA . ASP A 1 791 ? -23.306 8.853 18.487 1.00 86.88 791 ASP A CA 1
ATOM 6323 C C . ASP A 1 791 ? -21.918 8.195 18.359 1.00 86.88 791 ASP A C 1
ATOM 6325 O O . ASP A 1 791 ? -21.689 7.044 18.744 1.00 86.88 791 ASP A O 1
ATOM 6329 N N . SER A 1 792 ? -20.966 8.958 17.833 1.00 90.81 792 SER A N 1
ATOM 6330 C CA . SER A 1 792 ? -19.553 8.624 17.758 1.00 90.81 792 SER A CA 1
ATOM 6331 C C . SER A 1 792 ? -18.977 8.353 19.146 1.00 90.81 792 SER A C 1
ATOM 6333 O O . SER A 1 792 ? -19.210 9.087 20.112 1.00 90.81 792 SER A O 1
ATOM 6335 N N . ARG A 1 793 ? -18.135 7.318 19.230 1.00 90.88 793 ARG A N 1
ATOM 6336 C CA . ARG A 1 793 ? -17.463 6.897 20.469 1.00 90.88 793 ARG A CA 1
ATOM 6337 C C . ARG A 1 793 ? -16.680 8.045 21.113 1.00 90.88 793 ARG A C 1
ATOM 6339 O O . ARG A 1 793 ? -16.593 8.113 22.334 1.00 90.88 793 ARG A O 1
ATOM 6346 N N . GLN A 1 794 ? -16.124 8.948 20.309 1.00 91.31 794 GLN A N 1
ATOM 6347 C CA . GLN A 1 794 ? -15.358 10.109 20.758 1.00 91.31 794 GLN A CA 1
ATOM 6348 C C . GLN A 1 794 ? -16.234 11.152 21.462 1.00 91.31 794 GLN A C 1
ATOM 6350 O O . GLN A 1 794 ? -15.779 11.748 22.436 1.00 91.31 794 GLN A O 1
ATOM 6355 N N . VAL A 1 795 ? -17.468 11.356 20.991 1.00 91.44 795 VAL A N 1
ATOM 6356 C CA . VAL A 1 795 ? -18.431 12.299 21.582 1.00 91.44 795 VAL A CA 1
ATOM 6357 C C . VAL A 1 795 ? -18.962 11.727 22.894 1.00 91.44 795 VAL A C 1
ATOM 6359 O O . VAL A 1 795 ? -18.882 12.394 23.921 1.00 91.44 795 VAL A O 1
ATOM 6362 N N . LYS A 1 796 ? -19.361 10.445 22.903 1.00 94.19 796 LYS A N 1
ATOM 6363 C CA . LYS A 1 796 ? -19.774 9.746 24.133 1.00 94.19 796 LYS A CA 1
ATOM 6364 C C . LYS A 1 796 ? -18.671 9.731 25.191 1.00 94.19 796 LYS A C 1
ATOM 6366 O O . LYS A 1 796 ? -18.926 9.987 26.360 1.00 94.19 796 LYS A O 1
ATOM 6371 N N . LEU A 1 797 ? -17.424 9.476 24.789 1.00 92.56 797 LEU A N 1
ATOM 6372 C CA . LEU A 1 797 ? -16.282 9.520 25.704 1.00 92.56 797 LEU A CA 1
ATOM 6373 C C . LEU A 1 797 ? -16.038 10.928 26.264 1.00 92.56 797 LEU A C 1
ATOM 6375 O O . LEU A 1 797 ? -15.630 11.047 27.415 1.00 92.56 797 LEU A O 1
ATOM 6379 N N . ALA A 1 798 ? -16.234 11.979 25.462 1.00 90.81 798 ALA A N 1
ATOM 6380 C CA . ALA A 1 798 ? -16.143 13.353 25.948 1.00 90.81 798 ALA A CA 1
ATOM 6381 C C . ALA A 1 798 ? -17.240 13.629 26.984 1.00 90.81 798 ALA A C 1
ATOM 6383 O O . ALA A 1 798 ? -16.905 14.055 28.081 1.00 90.81 798 ALA A O 1
ATOM 6384 N N . ALA A 1 799 ? -18.493 13.267 26.694 1.00 93.56 799 ALA A N 1
ATOM 6385 C CA . ALA A 1 799 ? -19.603 13.401 27.636 1.00 93.56 799 ALA A CA 1
ATOM 6386 C C . ALA A 1 799 ? -19.333 12.672 28.966 1.00 93.56 799 ALA A C 1
ATOM 6388 O O . ALA A 1 799 ? -19.422 13.273 30.030 1.00 93.56 799 ALA A O 1
ATOM 6389 N N . VAL A 1 800 ? -18.878 11.414 28.922 1.00 94.75 800 VAL A N 1
ATOM 6390 C CA . VAL A 1 800 ? -18.535 10.657 30.142 1.00 94.75 800 VAL A CA 1
ATOM 6391 C C . VAL A 1 800 ? -17.388 11.295 30.927 1.00 94.75 800 VAL A C 1
ATOM 6393 O O . VAL A 1 800 ? -17.385 11.237 32.149 1.00 94.75 800 VAL A O 1
ATOM 6396 N N . LYS A 1 801 ? -16.410 11.924 30.266 1.00 92.25 801 LYS A N 1
ATOM 6397 C CA . LYS A 1 801 ? -15.357 12.667 30.976 1.00 92.25 801 LYS A CA 1
ATOM 6398 C C . LYS A 1 801 ? -15.896 13.918 31.666 1.00 92.25 801 LYS A C 1
ATOM 6400 O O . LYS A 1 801 ? -15.443 14.208 32.768 1.00 92.25 801 LYS A O 1
ATOM 6405 N N . GLU A 1 802 ? -16.817 14.634 31.026 1.00 90.69 802 GLU A N 1
ATOM 6406 C CA . GLU A 1 802 ? -17.414 15.855 31.575 1.00 90.69 802 GLU A CA 1
ATOM 6407 C C . GLU A 1 802 ? -18.387 15.566 32.728 1.00 90.69 802 GLU A C 1
ATOM 6409 O O . GLU A 1 802 ? -18.426 16.350 33.671 1.00 90.69 802 GLU A O 1
ATOM 6414 N N . LEU A 1 803 ? -19.050 14.398 32.751 1.00 90.12 803 LEU A N 1
ATOM 6415 C CA . LEU A 1 803 ? -19.790 13.921 33.935 1.00 90.12 803 LEU A CA 1
ATOM 6416 C C . LEU A 1 803 ? -18.925 13.908 35.204 1.00 90.12 803 LEU A C 1
ATOM 6418 O O . LEU A 1 803 ? -19.428 14.132 36.298 1.00 90.12 803 LEU A O 1
ATOM 6422 N N . GLY A 1 804 ? -17.607 13.735 35.065 1.00 86.38 804 GLY A N 1
ATOM 6423 C CA . GLY A 1 804 ? -16.664 13.810 36.178 1.00 86.38 804 GLY A CA 1
ATOM 6424 C C . GLY A 1 804 ? -16.622 15.159 36.911 1.00 86.38 804 GLY A C 1
ATOM 6425 O O . GLY A 1 804 ? -16.027 15.220 37.984 1.00 86.38 804 GLY A O 1
ATOM 6426 N N . ARG A 1 805 ? -17.214 16.230 36.364 1.00 86.38 805 ARG A N 1
ATOM 6427 C CA . ARG A 1 805 ? -17.370 17.526 37.053 1.00 86.38 805 ARG A CA 1
ATOM 6428 C C . ARG A 1 805 ? -18.614 17.597 37.939 1.00 86.38 805 ARG A C 1
ATOM 6430 O O . ARG A 1 805 ? -18.683 18.469 38.792 1.00 86.38 805 ARG A O 1
ATOM 6437 N N . TYR A 1 806 ? -19.557 16.677 37.751 1.00 88.56 806 TYR A N 1
ATOM 6438 C CA . TYR A 1 806 ? -20.862 16.646 38.414 1.00 88.56 806 TYR A CA 1
ATOM 6439 C C . TYR A 1 806 ? -20.984 15.430 39.347 1.00 88.56 806 TYR A C 1
ATOM 6441 O O . TYR A 1 806 ? -22.062 14.892 39.548 1.00 88.56 806 TYR A O 1
ATOM 6449 N N . MET A 1 807 ? -19.864 14.970 39.919 1.00 86.12 807 MET A N 1
ATOM 6450 C CA . MET A 1 807 ? -19.809 13.761 40.760 1.00 86.12 807 MET A CA 1
ATOM 6451 C C . MET A 1 807 ? -20.550 13.890 42.101 1.00 86.12 807 MET A C 1
ATOM 6453 O O . MET A 1 807 ? -20.706 12.886 42.789 1.00 86.12 807 MET A O 1
ATOM 6457 N N . ASN A 1 808 ? -20.985 15.100 42.464 1.00 84.69 808 ASN A N 1
ATOM 6458 C CA . ASN A 1 808 ? -21.805 15.355 43.650 1.00 84.69 808 ASN A CA 1
ATOM 6459 C C . ASN A 1 808 ? -23.294 15.045 43.408 1.00 84.69 808 ASN A C 1
ATOM 6461 O O . ASN A 1 808 ? -24.064 15.024 44.361 1.00 84.69 808 ASN A O 1
ATOM 6465 N N . ASP A 1 809 ? -23.699 14.833 42.153 1.00 88.12 809 ASP A N 1
ATOM 6466 C CA . ASP A 1 809 ? -25.066 14.475 41.787 1.00 88.12 809 ASP A CA 1
ATOM 6467 C C . ASP A 1 809 ? -25.231 12.945 41.781 1.00 88.12 809 ASP A C 1
ATOM 6469 O O . ASP A 1 809 ? -24.514 12.216 41.083 1.00 88.12 809 ASP A O 1
ATOM 6473 N N . GLU A 1 810 ? -26.185 12.445 42.564 1.00 89.19 810 GLU A N 1
ATOM 6474 C CA . GLU A 1 810 ? -26.434 11.010 42.716 1.00 89.19 810 GLU A CA 1
ATOM 6475 C C . GLU A 1 810 ? -26.851 10.341 41.394 1.00 89.19 810 GLU A C 1
ATOM 6477 O O . GLU A 1 810 ? -26.438 9.211 41.104 1.00 89.19 810 GLU A O 1
ATOM 6482 N N . GLN A 1 811 ? -27.580 11.055 40.530 1.00 92.44 811 GLN A N 1
ATOM 6483 C CA . GLN A 1 811 ? -27.995 10.550 39.220 1.00 92.44 811 GLN A CA 1
ATOM 6484 C C . GLN A 1 811 ? -26.784 10.318 38.316 1.00 92.44 811 GLN A C 1
ATOM 6486 O O . GLN A 1 811 ? -26.733 9.337 37.568 1.00 92.44 811 GLN A O 1
ATOM 6491 N N . VAL A 1 812 ? -25.767 11.181 38.403 1.00 92.50 812 VAL A N 1
ATOM 6492 C CA . VAL A 1 812 ? -24.512 11.033 37.651 1.00 92.50 812 VAL A CA 1
ATOM 6493 C C . VAL A 1 812 ? -23.753 9.791 38.108 1.00 92.50 812 VAL A C 1
ATOM 6495 O O . VAL A 1 812 ? -23.260 9.028 37.271 1.00 92.50 812 VAL A O 1
ATOM 6498 N N . VAL A 1 813 ? -23.700 9.538 39.418 1.00 92.44 813 VAL A N 1
ATOM 6499 C CA . VAL A 1 813 ? -23.064 8.335 39.977 1.00 92.44 813 VAL A CA 1
ATOM 6500 C C . VAL A 1 813 ? -23.787 7.071 39.515 1.00 92.44 813 VAL A C 1
ATOM 6502 O O . VAL A 1 813 ? -23.127 6.133 39.056 1.00 92.44 813 VAL A O 1
ATOM 6505 N N . HIS A 1 814 ? -25.123 7.046 39.571 1.00 92.25 814 HIS A N 1
ATOM 6506 C CA . HIS A 1 814 ? -25.919 5.930 39.054 1.00 92.25 814 HIS A CA 1
ATOM 6507 C C . HIS A 1 814 ? -25.641 5.703 37.566 1.00 92.25 814 HIS A C 1
ATOM 6509 O O . HIS A 1 814 ? -25.308 4.594 37.147 1.00 92.25 814 HIS A O 1
ATOM 6515 N N . LYS A 1 815 ? -25.651 6.774 36.767 1.00 93.00 815 LYS A N 1
ATOM 6516 C CA . LYS A 1 815 ? -25.411 6.676 35.328 1.00 93.00 815 LYS A CA 1
ATOM 6517 C C . LYS A 1 815 ? -24.029 6.128 34.994 1.00 93.00 815 LYS A C 1
ATOM 6519 O O . LYS A 1 815 ? -23.885 5.348 34.054 1.00 93.00 815 LYS A O 1
ATOM 6524 N N . LEU A 1 816 ? -22.998 6.510 35.744 1.00 92.88 816 LEU A N 1
ATOM 6525 C CA . LEU A 1 816 ? -21.647 5.978 35.558 1.00 92.88 816 LEU A CA 1
ATOM 6526 C C . LEU A 1 816 ? -21.553 4.489 35.925 1.00 92.88 816 LEU A C 1
ATOM 6528 O O . LEU A 1 816 ? -20.816 3.765 35.250 1.00 92.88 816 LEU A O 1
ATOM 6532 N N . LYS A 1 817 ? -22.304 4.019 36.935 1.00 92.75 817 LYS A N 1
ATOM 6533 C CA . LYS A 1 817 ? -22.425 2.583 37.256 1.00 92.75 817 LYS A CA 1
ATOM 6534 C C . LYS A 1 817 ? -23.088 1.821 36.106 1.00 92.75 817 LYS A C 1
ATOM 6536 O O . LYS A 1 817 ? -22.527 0.819 35.663 1.00 92.75 817 LYS A O 1
ATOM 6541 N N . ASP A 1 818 ? -24.180 2.350 35.552 1.00 92.12 818 ASP A N 1
ATOM 6542 C CA . ASP A 1 818 ? -24.870 1.753 34.398 1.00 92.12 818 ASP A CA 1
ATOM 6543 C C . ASP A 1 818 ? -23.938 1.648 33.188 1.00 92.12 818 ASP A C 1
ATOM 6545 O O . ASP A 1 818 ? -23.794 0.587 32.587 1.00 92.12 818 ASP A O 1
ATOM 6549 N N . ILE A 1 819 ? -23.233 2.736 32.861 1.00 92.31 819 ILE A N 1
ATOM 6550 C CA . ILE A 1 819 ? -22.281 2.773 31.742 1.00 92.31 819 ILE A CA 1
ATOM 6551 C C . ILE A 1 819 ? -21.153 1.760 31.942 1.00 92.31 819 ILE A C 1
ATOM 6553 O O . ILE A 1 819 ? -20.678 1.179 30.969 1.00 92.31 819 ILE A O 1
ATOM 6557 N N . HIS A 1 820 ? -20.674 1.573 33.173 1.00 90.12 820 HIS A N 1
ATOM 6558 C CA . HIS A 1 820 ? -19.629 0.599 33.475 1.00 90.12 820 HIS A CA 1
ATOM 6559 C C . HIS A 1 820 ? -20.114 -0.847 33.275 1.00 90.12 820 HIS A C 1
ATOM 6561 O O . HIS A 1 820 ? -19.375 -1.653 32.698 1.00 90.12 820 HIS A O 1
ATOM 6567 N N . ALA A 1 821 ? -21.339 -1.148 33.714 1.00 86.00 821 ALA A N 1
ATOM 6568 C CA . ALA A 1 821 ? -21.941 -2.478 33.658 1.00 86.00 821 ALA A CA 1
ATOM 6569 C C . ALA A 1 821 ? -22.453 -2.866 32.257 1.00 86.00 821 ALA A C 1
ATOM 6571 O O . ALA A 1 821 ? -22.402 -4.038 31.887 1.00 86.00 821 ALA A O 1
ATOM 6572 N N . ASP A 1 822 ? -22.901 -1.900 31.455 1.00 84.12 822 ASP A N 1
ATOM 6573 C CA . ASP A 1 822 ? -23.524 -2.150 30.155 1.00 84.12 822 ASP A CA 1
ATOM 6574 C C . ASP A 1 822 ? -22.495 -2.511 29.063 1.00 84.12 822 ASP A C 1
ATOM 6576 O O . ASP A 1 822 ? -21.687 -1.696 28.599 1.00 84.12 822 ASP A O 1
ATOM 6580 N N . GLY A 1 823 ? -22.562 -3.767 28.606 1.00 79.69 823 GLY A N 1
ATOM 6581 C CA . GLY A 1 823 ? -21.702 -4.341 27.571 1.00 79.69 823 GLY A CA 1
ATOM 6582 C C . GLY A 1 823 ? -21.803 -3.676 26.193 1.00 79.69 823 GLY A C 1
ATOM 6583 O O . GLY A 1 823 ? -20.867 -3.814 25.397 1.00 79.69 823 GLY A O 1
ATOM 6584 N N . HIS A 1 824 ? -22.862 -2.912 25.911 1.00 80.94 824 HIS A N 1
ATOM 6585 C CA . HIS A 1 824 ? -23.021 -2.160 24.664 1.00 80.94 824 HIS A CA 1
ATOM 6586 C C . HIS A 1 824 ? -22.092 -0.937 24.589 1.00 80.94 824 HIS A C 1
ATOM 6588 O O . HIS A 1 824 ? -21.764 -0.467 23.490 1.00 80.94 824 HIS A O 1
ATOM 6594 N N . PHE A 1 825 ? -21.588 -0.434 25.724 1.00 83.81 825 PHE A N 1
ATOM 6595 C CA . PHE A 1 825 ? -20.592 0.635 25.722 1.00 83.81 825 PHE A CA 1
ATOM 6596 C C . PHE A 1 825 ? -19.187 0.121 25.383 1.00 83.81 825 PHE A C 1
ATOM 6598 O O . PHE A 1 825 ? -18.681 -0.894 25.873 1.00 83.81 825 PHE A O 1
ATOM 6605 N N . ASN A 1 826 ? -18.481 0.899 24.559 1.00 88.19 826 ASN A N 1
ATOM 6606 C CA . ASN A 1 826 ? -17.094 0.613 24.203 1.00 88.19 826 ASN A CA 1
ATOM 6607 C C . ASN A 1 826 ? -16.193 0.528 25.453 1.00 88.19 826 ASN A C 1
ATOM 6609 O O . ASN A 1 826 ? -16.303 1.355 26.358 1.00 88.19 826 ASN A O 1
ATOM 6613 N N . GLN A 1 827 ? -15.226 -0.397 25.449 1.00 87.88 827 GLN A N 1
ATOM 6614 C CA . GLN A 1 827 ? -14.307 -0.645 26.569 1.00 87.88 827 GLN A CA 1
ATOM 6615 C C . GLN A 1 827 ? -13.653 0.629 27.136 1.00 87.88 827 GLN A C 1
ATOM 6617 O O . GLN A 1 827 ? -13.548 0.773 28.353 1.00 87.88 827 GLN A O 1
ATOM 6622 N N . ARG A 1 828 ? -13.253 1.593 26.290 1.00 85.44 828 ARG A N 1
ATOM 6623 C CA . ARG A 1 828 ? -12.654 2.858 26.762 1.00 85.44 828 ARG A CA 1
ATOM 6624 C C . ARG A 1 828 ? -13.629 3.724 27.558 1.00 85.44 828 ARG A C 1
ATOM 6626 O O . ARG A 1 828 ? -13.196 4.410 28.481 1.00 85.44 828 ARG A O 1
ATOM 6633 N N . ILE A 1 829 ? -14.909 3.718 27.194 1.00 90.00 829 ILE A N 1
ATOM 6634 C CA . ILE A 1 829 ? -15.959 4.468 27.892 1.00 90.00 829 ILE A CA 1
ATOM 6635 C C . ILE A 1 829 ? -16.206 3.819 29.256 1.00 90.00 829 ILE A C 1
ATOM 6637 O O . ILE A 1 829 ? -16.109 4.507 30.268 1.00 90.00 829 ILE A O 1
ATOM 6641 N N . ARG A 1 830 ? -16.363 2.489 29.290 1.00 93.19 830 ARG A N 1
ATOM 6642 C CA . ARG A 1 830 ? -16.537 1.710 30.529 1.00 93.19 830 ARG A CA 1
ATOM 6643 C C . ARG A 1 830 ? -15.385 1.885 31.516 1.00 93.19 830 ARG A C 1
ATOM 6645 O O . ARG A 1 830 ? -15.610 2.153 32.689 1.00 93.19 830 ARG A O 1
ATOM 6652 N N . THR A 1 831 ? -14.148 1.830 31.019 1.00 90.94 831 THR A N 1
ATOM 6653 C CA . THR A 1 831 ? -12.940 2.041 31.841 1.00 90.94 831 THR A CA 1
ATOM 6654 C C . THR A 1 831 ? -12.846 3.487 32.346 1.00 90.94 831 THR A C 1
ATOM 6656 O O . THR A 1 831 ? -12.329 3.753 33.428 1.00 90.94 831 THR A O 1
ATOM 6659 N N . THR A 1 832 ? -13.329 4.461 31.564 1.00 91.69 832 THR A N 1
ATOM 6660 C CA . THR A 1 832 ? -13.349 5.868 31.993 1.00 91.69 832 THR A CA 1
ATOM 6661 C C . THR A 1 832 ? -14.388 6.089 33.088 1.00 91.69 832 THR A C 1
ATOM 6663 O O . THR A 1 832 ? -14.064 6.767 34.060 1.00 91.69 832 THR A O 1
ATOM 6666 N N . ALA A 1 833 ? -15.576 5.491 32.960 1.00 91.06 833 ALA A N 1
ATOM 6667 C CA . ALA A 1 833 ? -16.614 5.520 33.988 1.00 91.06 833 ALA A CA 1
ATOM 6668 C C . ALA A 1 833 ? -16.132 4.863 35.292 1.00 91.06 833 ALA A C 1
ATOM 6670 O O . ALA A 1 833 ? -16.194 5.487 36.346 1.00 91.06 833 ALA A O 1
ATOM 6671 N N . GLU A 1 834 ? -15.512 3.682 35.211 1.00 92.00 834 GLU A N 1
ATOM 6672 C CA . GLU A 1 834 ? -14.882 3.005 36.356 1.00 92.00 834 GLU A CA 1
ATOM 6673 C C . GLU A 1 834 ? -13.851 3.895 37.063 1.00 92.00 834 GLU A C 1
ATOM 6675 O O . GLU A 1 834 ? -13.836 4.023 38.286 1.00 92.00 834 GLU A O 1
ATOM 6680 N N . ARG A 1 835 ? -12.990 4.564 36.287 1.00 91.69 835 ARG A N 1
ATOM 6681 C CA . ARG A 1 835 ? -11.975 5.471 36.831 1.00 91.69 835 ARG A CA 1
ATOM 6682 C C . ARG A 1 835 ? -12.588 6.688 37.525 1.00 91.69 835 ARG A C 1
ATOM 6684 O O . ARG A 1 835 ? -11.968 7.200 38.449 1.00 91.69 835 ARG A O 1
ATOM 6691 N N . LEU A 1 836 ? -13.737 7.181 37.061 1.00 90.06 836 LEU A N 1
ATOM 6692 C CA . LEU A 1 836 ? -14.454 8.279 37.714 1.00 90.06 836 LEU A CA 1
ATOM 6693 C C . LEU A 1 836 ? -15.125 7.807 39.007 1.00 90.06 836 LEU A C 1
ATOM 6695 O O . LEU A 1 836 ? -14.961 8.467 40.025 1.00 90.06 836 LEU A O 1
ATOM 6699 N N . LEU A 1 837 ? -15.764 6.634 39.002 1.00 89.31 837 LEU A N 1
ATOM 6700 C CA . LEU A 1 837 ? -16.360 6.030 40.201 1.00 89.31 837 LEU A CA 1
ATOM 6701 C C . LEU A 1 837 ? -15.325 5.794 41.312 1.00 89.31 837 LEU A C 1
ATOM 6703 O O . LEU A 1 837 ? -15.607 6.044 42.476 1.00 89.31 837 LEU A O 1
ATOM 6707 N N . ARG A 1 838 ? -14.092 5.402 40.962 1.00 88.06 838 ARG A N 1
ATOM 6708 C CA . ARG A 1 838 ? -12.982 5.244 41.925 1.00 88.06 838 ARG A CA 1
ATOM 6709 C C . ARG A 1 838 ? -12.522 6.542 42.599 1.00 88.06 838 ARG A C 1
ATOM 6711 O O . ARG A 1 838 ? -11.730 6.467 43.532 1.00 88.06 838 ARG A O 1
ATOM 6718 N N . LYS A 1 839 ? -12.933 7.713 42.103 1.00 82.31 839 LYS A N 1
ATOM 6719 C CA . LYS A 1 839 ? -12.588 9.012 42.702 1.00 82.31 839 LYS A CA 1
ATOM 6720 C C . LYS A 1 839 ? -13.574 9.461 43.777 1.00 82.31 839 LYS A C 1
ATOM 6722 O O . LYS A 1 839 ? -13.292 10.457 44.431 1.00 82.31 839 LYS A O 1
ATOM 6727 N N . ILE A 1 840 ? -14.702 8.769 43.933 1.00 78.81 840 ILE A N 1
ATOM 6728 C CA . ILE A 1 840 ? -15.653 9.041 45.009 1.00 78.81 840 ILE A CA 1
ATOM 6729 C C . ILE A 1 840 ? -15.029 8.486 46.302 1.00 78.81 840 ILE A C 1
ATOM 6731 O O . ILE A 1 840 ? -14.701 7.294 46.330 1.00 78.81 840 ILE A O 1
ATOM 6735 N N . PRO A 1 841 ? -14.792 9.319 47.332 1.00 63.00 841 PRO A N 1
ATOM 6736 C CA . PRO A 1 841 ? -14.387 8.835 48.649 1.00 63.00 841 PRO A CA 1
ATOM 6737 C C . PRO A 1 841 ? -15.411 7.811 49.152 1.00 63.00 841 PRO A C 1
ATOM 6739 O O . PRO A 1 841 ? -16.607 7.999 48.939 1.00 63.00 841 PRO A O 1
ATOM 6742 N N . LYS A 1 842 ? -14.933 6.712 49.744 1.00 51.44 842 LYS A N 1
ATOM 6743 C CA . LYS A 1 842 ? -15.805 5.687 50.329 1.00 51.44 842 LYS A CA 1
ATOM 6744 C C . LYS A 1 842 ? -16.620 6.227 51.489 1.00 51.44 842 LYS A C 1
ATOM 6746 O O . LYS A 1 842 ? -16.045 7.035 52.251 1.00 51.44 842 LYS A O 1
#